Protein AF-A0A7K4CYV9-F1 (afdb_monomer_lite)

Secondary structure (DSSP, 8-state):
-HHHHHHHHHHHHHHHHHHHHHHHHHHHHHTT----SS-TT---EEEEEEES---TTTTTHHHHHHHTSTTEEEEEEEGGGGGG--PPPTTS---S-SEEEEES--TT----HHHHHHHHHHHHTT----------TTS---HHHHHHHTTT-SEEEPB-TTSSB-B----TTT--EEEEPS---HHHHHS-GGGPPPP---B-EEE-STTEEEEEEEESSSSTTPPEEEEEEEEE-SS-EEEEE-S--BTTBSHHHHTSTTHHHHHHHHHHHHTT--TTTSPPTTT-TTSSS--THHHHHHHHHHHHHHHHHHHHHHHHHHHHHHS---PPPHHHHHHHHHHHHHHHHHHHHHHHHHHHHH-PPPPPPPPPPSS--SSHHHHTTS-STHHHHHHHHHHHHHHHHHHHHHHHIIIIIIIIII--SHHHHHHHHHHHHHHHHHHHHHTTTHHHHHHHHHHHHHHH-HHHHHHHHHHHHHHHHHHHHHHHHHHHHHHHHTGGG-TTTGGGHHHHHHHHGGGSSS-TTHHHHHHHHTT-HHHHHHHHHHIIIIIIIHHHHHHHHHHHHHHHH-TTTHHHHHHHHHHHHHHHHHHHHHHHHHHHHHHHH-TT--HHHHT-----HHHHHHHHHHHHHHHHHHHHHHHHHHHHHHHHHHHSTTHHHHHHHHHHHHHHHGGGGGHHHHHHHHHHHHHHHHHTT-HHHHHHHHHHHHHHIIIIIHHHHHHHH-TTTHHHHHHHHS-GGGTTHHHHHHHHHHHHHHHHHHHHHHHHHHHTT-HHHHHHHHHHHHHHHHHHHHHHHHHHTHHHHHHHHHHHHHHHHHHHHHHHHHHT------HIIIIIHHHHHHHHHHHHHHHHHTTT-

Structure (mmCIF, N/CA/C/O backbone):
data_AF-A0A7K4CYV9-F1
#
_entry.id   AF-A0A7K4CYV9-F1
#
loop_
_atom_site.group_PDB
_atom_site.id
_atom_site.type_symbol
_atom_site.label_atom_id
_atom_site.label_alt_id
_atom_site.label_comp_id
_atom_site.label_asym_id
_atom_site.label_entity_id
_atom_site.label_seq_id
_atom_site.pdbx_PDB_ins_code
_atom_site.Cartn_x
_atom_site.Cartn_y
_atom_site.Cartn_z
_atom_site.occupancy
_atom_site.B_iso_or_equiv
_atom_site.auth_seq_id
_atom_site.auth_comp_id
_atom_site.auth_asym_id
_atom_site.auth_atom_id
_atom_site.pdbx_PDB_model_num
ATOM 1 N N . MET A 1 1 ? -9.911 -32.944 20.601 1.00 33.56 1 MET A N 1
ATOM 2 C CA . MET A 1 1 ? -9.529 -31.640 20.002 1.00 33.56 1 MET A CA 1
ATOM 3 C C . MET A 1 1 ? -8.749 -31.799 18.690 1.00 33.56 1 MET A C 1
ATOM 5 O O . MET A 1 1 ? -9.031 -31.041 17.773 1.00 33.56 1 MET A O 1
ATOM 9 N N . ALA A 1 2 ? -7.893 -32.819 18.533 1.00 26.25 2 ALA A N 1
ATOM 10 C CA . ALA A 1 2 ? -7.105 -33.059 17.312 1.00 26.25 2 ALA A CA 1
ATOM 11 C C . ALA A 1 2 ? -7.911 -33.326 16.012 1.00 26.25 2 ALA A C 1
ATOM 13 O O . ALA A 1 2 ? -7.499 -32.888 14.943 1.00 26.25 2 ALA A O 1
ATOM 14 N N . SER A 1 3 ? -9.087 -33.972 16.063 1.00 23.92 3 SER A N 1
ATOM 15 C CA . SER A 1 3 ? -9.851 -34.301 14.836 1.00 23.92 3 SER A CA 1
ATOM 16 C C . SER A 1 3 ? -10.643 -33.130 14.232 1.00 23.92 3 SER A C 1
ATOM 18 O O . SER A 1 3 ? -10.897 -33.118 13.030 1.00 23.92 3 SER A O 1
ATOM 20 N N . ARG A 1 4 ? -11.006 -32.114 15.033 1.00 35.88 4 ARG A N 1
ATOM 21 C CA . ARG A 1 4 ? -11.673 -30.889 14.542 1.00 35.88 4 ARG A CA 1
ATOM 22 C C . ARG A 1 4 ? -10.677 -29.835 14.047 1.00 35.88 4 ARG A C 1
ATOM 24 O O . ARG A 1 4 ? -11.031 -29.067 13.162 1.00 35.88 4 ARG A O 1
ATOM 31 N N . GLY A 1 5 ? -9.439 -29.855 14.552 1.00 29.69 5 GLY A N 1
ATOM 32 C CA . GLY A 1 5 ? -8.337 -29.044 14.025 1.00 29.69 5 GLY A CA 1
ATOM 33 C C . GLY A 1 5 ? -7.960 -29.427 12.592 1.00 29.69 5 GLY A C 1
ATOM 34 O O . GLY A 1 5 ? -7.770 -28.541 11.772 1.00 29.69 5 GLY A O 1
ATOM 35 N N . LYS A 1 6 ? -7.977 -30.726 12.247 1.00 30.19 6 LYS A N 1
ATOM 36 C CA . LYS A 1 6 ? -7.667 -31.207 10.885 1.00 30.19 6 LYS A CA 1
ATOM 37 C C . LYS A 1 6 ? -8.596 -30.647 9.804 1.00 30.19 6 LYS A C 1
ATOM 39 O O . LYS A 1 6 ? -8.111 -30.231 8.765 1.00 30.19 6 LYS A O 1
ATOM 44 N N . LYS A 1 7 ? -9.913 -30.577 10.039 1.00 34.31 7 LYS A N 1
ATOM 45 C CA . LYS A 1 7 ? -10.862 -30.032 9.042 1.00 34.31 7 LYS A CA 1
ATOM 46 C C . LYS A 1 7 ? -10.663 -28.536 8.796 1.00 34.31 7 LYS A C 1
ATOM 48 O O . LYS A 1 7 ? -10.806 -28.082 7.671 1.00 34.31 7 LYS A O 1
ATOM 53 N N . LEU A 1 8 ? -10.312 -27.787 9.838 1.00 34.72 8 LEU A N 1
ATOM 54 C CA . LEU A 1 8 ? -10.029 -26.359 9.732 1.00 34.72 8 LEU A CA 1
ATOM 55 C C . LEU A 1 8 ? -8.671 -26.107 9.060 1.00 34.72 8 LEU A C 1
ATOM 57 O O . LEU A 1 8 ? -8.570 -25.224 8.218 1.00 34.72 8 LEU A O 1
ATOM 61 N N . LEU A 1 9 ? -7.666 -26.933 9.370 1.00 32.44 9 LEU A N 1
ATOM 62 C CA . LEU A 1 9 ? -6.365 -26.918 8.701 1.00 32.44 9 LEU A CA 1
ATOM 63 C C . LEU A 1 9 ? -6.499 -27.248 7.209 1.00 32.44 9 LEU A C 1
ATOM 65 O O . LEU A 1 9 ? -5.802 -26.649 6.411 1.00 32.44 9 LEU A O 1
ATOM 69 N N . ILE A 1 10 ? -7.421 -28.143 6.833 1.00 37.75 10 ILE A N 1
ATOM 70 C CA . ILE A 1 10 ? -7.741 -28.449 5.430 1.00 37.75 10 ILE A CA 1
ATOM 71 C C . ILE A 1 10 ? -8.400 -27.252 4.742 1.00 37.75 10 ILE A C 1
ATOM 73 O O . ILE A 1 10 ? -8.047 -26.959 3.615 1.00 37.75 10 ILE A O 1
ATOM 77 N N . VAL A 1 11 ? -9.303 -26.517 5.400 1.00 38.41 11 VAL A N 1
ATOM 78 C CA . VAL A 1 11 ? -9.903 -25.304 4.807 1.00 38.41 11 VAL A CA 1
ATOM 79 C C . VAL A 1 11 ? -8.859 -24.198 4.641 1.00 38.41 11 VAL A C 1
ATOM 81 O O . VAL A 1 11 ? -8.790 -23.592 3.580 1.00 38.41 11 VAL A O 1
ATOM 84 N N . VAL A 1 12 ? -8.004 -23.975 5.643 1.00 38.03 12 VAL A N 1
ATOM 85 C CA . VAL A 1 12 ? -6.888 -23.019 5.549 1.00 38.03 12 VAL A CA 1
ATOM 86 C C . VAL A 1 12 ? -5.889 -23.461 4.481 1.00 38.03 12 VAL A C 1
ATOM 88 O O . VAL A 1 12 ? -5.498 -22.646 3.660 1.00 38.03 12 VAL A O 1
ATOM 91 N N . ALA A 1 13 ? -5.548 -24.749 4.416 1.00 37.62 13 ALA A N 1
ATOM 92 C CA . ALA A 1 13 ? -4.695 -25.306 3.372 1.00 37.62 13 ALA A CA 1
ATOM 93 C C . ALA A 1 13 ? -5.349 -25.239 1.987 1.00 37.62 13 ALA A C 1
ATOM 95 O O . ALA A 1 13 ? -4.635 -25.017 1.028 1.00 37.62 13 ALA A O 1
ATOM 96 N N . CYS A 1 14 ? -6.672 -25.364 1.858 1.00 38.72 14 CYS A N 1
ATOM 97 C CA . CYS A 1 14 ? -7.392 -25.184 0.595 1.00 38.72 14 CYS A CA 1
ATOM 98 C C . CYS A 1 14 ? -7.468 -23.711 0.181 1.00 38.72 14 CYS A C 1
ATOM 100 O O . CYS A 1 14 ? -7.362 -23.431 -1.003 1.00 38.72 14 CYS A O 1
ATOM 102 N N . CYS A 1 15 ? -7.614 -22.771 1.118 1.00 39.50 15 CYS A N 1
ATOM 103 C CA . CYS A 1 15 ? -7.569 -21.336 0.822 1.00 39.50 15 CYS A CA 1
ATOM 104 C C . CYS A 1 15 ? -6.149 -20.876 0.469 1.00 39.50 15 CYS A C 1
ATOM 106 O O . CYS A 1 15 ? -5.978 -20.102 -0.465 1.00 39.50 15 CYS A O 1
ATOM 108 N N . ILE A 1 16 ? -5.137 -21.385 1.179 1.00 41.75 16 ILE A N 1
ATOM 109 C CA . ILE A 1 16 ? -3.719 -21.175 0.871 1.00 41.75 16 ILE A CA 1
ATOM 110 C C . ILE A 1 16 ? -3.382 -21.844 -0.465 1.00 41.75 16 ILE A C 1
ATOM 112 O O . ILE A 1 16 ? -2.777 -21.208 -1.313 1.00 41.75 16 ILE A O 1
ATOM 116 N N . ALA A 1 17 ? -3.836 -23.075 -0.711 1.00 40.47 17 ALA A N 1
ATOM 117 C CA . ALA A 1 17 ? -3.657 -23.752 -1.991 1.00 40.47 17 ALA A CA 1
ATOM 118 C C . ALA A 1 17 ? -4.385 -23.017 -3.114 1.00 40.47 17 ALA A C 1
ATOM 120 O O . ALA A 1 17 ? -3.806 -22.882 -4.174 1.00 40.47 17 ALA A O 1
ATOM 121 N N . ALA A 1 18 ? -5.588 -22.478 -2.903 1.00 43.78 18 ALA A N 1
ATOM 122 C CA . ALA A 1 18 ? -6.254 -21.637 -3.892 1.00 43.78 18 ALA A CA 1
ATOM 123 C C . ALA A 1 18 ? -5.431 -20.367 -4.157 1.00 43.78 18 ALA A C 1
ATOM 125 O O . ALA A 1 18 ? -5.077 -20.115 -5.298 1.00 43.78 18 ALA A O 1
ATOM 126 N N . ALA A 1 19 ? -5.022 -19.624 -3.124 1.00 43.97 19 ALA A N 1
ATOM 127 C CA . ALA A 1 19 ? -4.199 -18.420 -3.277 1.00 43.97 19 ALA A CA 1
ATOM 128 C C . ALA A 1 19 ? -2.825 -18.687 -3.931 1.00 43.97 19 ALA A C 1
ATOM 130 O O . ALA A 1 19 ? -2.342 -17.846 -4.682 1.00 43.97 19 ALA A O 1
ATOM 131 N N . ILE A 1 20 ? -2.216 -19.854 -3.684 1.00 45.12 20 ILE A N 1
ATOM 132 C CA . ILE A 1 20 ? -0.943 -20.296 -4.282 1.00 45.12 20 ILE A CA 1
ATOM 133 C C . ILE A 1 20 ? -1.142 -20.832 -5.710 1.00 45.12 20 ILE A C 1
ATOM 135 O O . ILE A 1 20 ? -0.335 -20.545 -6.588 1.00 45.12 20 ILE A O 1
ATOM 139 N N . LEU A 1 21 ? -2.202 -21.603 -5.971 1.00 42.09 21 LEU A N 1
ATOM 140 C CA . LEU A 1 21 ? -2.471 -22.206 -7.281 1.00 42.09 21 LEU A CA 1
ATOM 141 C C . LEU A 1 21 ? -2.946 -21.160 -8.296 1.00 42.09 21 LEU A C 1
ATOM 143 O O . LEU A 1 21 ? -2.661 -21.326 -9.479 1.00 42.09 21 LEU A O 1
ATOM 147 N N . ILE A 1 22 ? -3.614 -20.083 -7.861 1.00 49.16 22 ILE A N 1
ATOM 148 C CA . ILE A 1 22 ? -4.211 -19.060 -8.738 1.00 49.16 22 ILE A CA 1
ATOM 149 C C . ILE A 1 22 ? -3.203 -18.421 -9.706 1.00 49.16 22 ILE A C 1
ATOM 151 O O . ILE A 1 22 ? -3.473 -18.463 -10.906 1.00 49.16 22 ILE A O 1
ATOM 155 N N . PRO A 1 23 ? -2.049 -17.877 -9.274 1.00 41.47 23 PRO A N 1
ATOM 156 C CA . PRO A 1 23 ? -1.100 -17.255 -10.201 1.00 41.47 23 PRO A CA 1
ATOM 157 C C . PRO A 1 23 ? -0.239 -18.299 -10.927 1.00 41.47 23 PRO A C 1
ATOM 159 O O . PRO A 1 23 ? 0.091 -18.137 -12.097 1.00 41.47 23 PRO A O 1
ATOM 162 N N . VAL A 1 24 ? 0.109 -19.395 -10.242 1.00 41.69 24 VAL A N 1
ATOM 163 C CA . VAL A 1 24 ? 1.114 -20.362 -10.717 1.00 41.69 24 VAL A CA 1
ATOM 164 C C . VAL A 1 24 ? 0.553 -21.306 -11.783 1.00 41.69 24 VAL A C 1
ATOM 166 O O . VAL A 1 24 ? 1.222 -21.572 -12.777 1.00 41.69 24 VAL A O 1
ATOM 169 N N . THR A 1 25 ? -0.685 -21.789 -11.621 1.00 43.66 25 THR A N 1
ATOM 170 C CA . THR A 1 25 ? -1.303 -22.699 -12.608 1.00 43.66 25 THR A CA 1
ATOM 171 C C . THR A 1 25 ? -1.891 -21.974 -13.812 1.00 43.66 25 THR A C 1
ATOM 173 O O . THR A 1 25 ? -1.971 -22.554 -14.889 1.00 43.66 25 THR A O 1
ATOM 176 N N . THR A 1 26 ? -2.283 -20.705 -13.670 1.00 44.09 26 THR A N 1
ATOM 177 C CA . THR A 1 26 ? -2.813 -19.931 -14.801 1.00 44.09 26 THR A CA 1
ATOM 178 C C . THR A 1 26 ? -1.706 -19.470 -15.746 1.00 44.09 26 THR A C 1
ATOM 180 O O . THR A 1 26 ? -1.894 -19.566 -16.956 1.00 44.09 26 THR A O 1
ATOM 183 N N . CYS A 1 27 ? -0.532 -19.093 -15.222 1.00 38.34 27 CYS A N 1
ATOM 184 C CA . CYS A 1 27 ? 0.648 -18.813 -16.046 1.00 38.34 27 CYS A CA 1
ATOM 185 C C . CYS A 1 27 ? 1.164 -20.057 -16.789 1.00 38.34 27 CYS A C 1
ATOM 187 O O . CYS A 1 27 ? 1.466 -19.960 -17.973 1.00 38.34 27 CYS A O 1
ATOM 189 N N . SER A 1 28 ? 1.203 -21.239 -16.155 1.00 36.91 28 SER A N 1
ATOM 190 C CA . SER A 1 28 ? 1.659 -22.461 -16.847 1.00 36.91 28 SER A CA 1
ATOM 191 C C . SER A 1 28 ? 0.676 -22.971 -17.911 1.00 36.91 28 SER A C 1
ATOM 193 O O . SER A 1 28 ? 1.070 -23.655 -18.852 1.00 36.91 28 SER A O 1
ATOM 195 N N . LEU A 1 29 ? -0.613 -22.628 -17.802 1.00 35.91 29 LEU A N 1
ATOM 196 C CA . LEU A 1 29 ? -1.610 -22.927 -18.836 1.00 35.91 29 LEU A CA 1
ATOM 197 C C . LEU A 1 29 ? -1.519 -21.979 -20.043 1.00 35.91 29 LEU A C 1
ATOM 199 O O . LEU A 1 29 ? -1.973 -22.346 -21.127 1.00 35.91 29 LEU A O 1
ATOM 203 N N . GLN A 1 30 ? -0.934 -20.791 -19.876 1.00 45.28 30 GLN A N 1
ATOM 204 C CA . GLN A 1 30 ? -0.776 -19.792 -20.937 1.00 45.28 30 GLN A CA 1
ATOM 205 C C . GLN A 1 30 ? 0.275 -20.226 -21.975 1.00 45.28 30 GLN A C 1
ATOM 207 O O . GLN A 1 30 ? 0.077 -19.987 -23.162 1.00 45.28 30 GLN A O 1
ATOM 212 N N . GLU A 1 31 ? 1.287 -21.006 -21.568 1.00 44.12 31 GLU A N 1
ATOM 213 C CA . GLU A 1 31 ? 2.275 -21.630 -22.471 1.00 44.12 31 GLU A CA 1
ATOM 214 C C . GLU A 1 31 ? 1.664 -22.624 -23.480 1.00 44.12 31 GLU A C 1
ATOM 216 O O . GLU A 1 31 ? 2.303 -22.969 -24.469 1.00 44.12 31 GLU A O 1
ATOM 221 N N . ARG A 1 32 ? 0.427 -23.106 -23.271 1.00 39.25 32 ARG A N 1
ATOM 222 C CA . ARG A 1 32 ? -0.207 -24.115 -24.149 1.00 39.25 32 ARG A CA 1
ATOM 223 C C . ARG A 1 32 ? -1.251 -23.555 -25.120 1.00 39.25 32 ARG A C 1
ATOM 225 O O . ARG A 1 32 ? -1.858 -24.320 -25.871 1.00 39.25 32 ARG A O 1
ATOM 232 N N . GLY A 1 33 ? -1.486 -22.243 -25.121 1.00 41.25 33 GLY A N 1
ATOM 233 C CA . GLY A 1 33 ? -2.460 -21.591 -25.997 1.00 41.25 33 GLY A CA 1
ATOM 234 C C . GLY A 1 33 ? -1.866 -21.197 -27.347 1.00 41.25 33 GLY A C 1
ATOM 235 O O . GLY A 1 33 ? -1.451 -20.060 -27.521 1.00 41.25 33 GLY A O 1
ATOM 236 N N . ASN A 1 34 ? -1.878 -22.113 -28.317 1.00 39.03 34 ASN A N 1
ATOM 237 C CA . ASN A 1 34 ? -1.371 -21.912 -29.679 1.00 39.0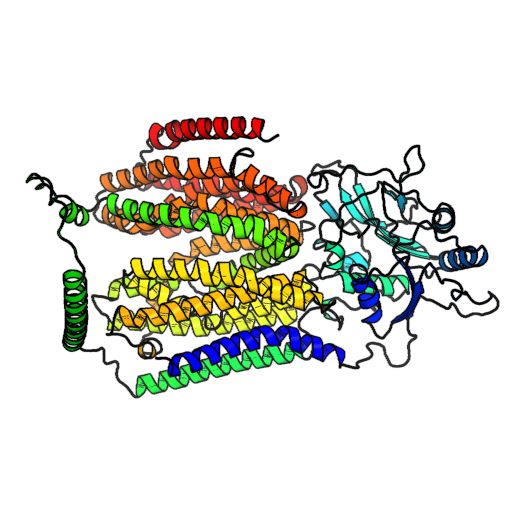3 34 ASN A CA 1
ATOM 238 C C . ASN A 1 34 ? -2.292 -20.991 -30.519 1.00 39.03 34 ASN A C 1
ATOM 240 O O . ASN A 1 34 ? -2.945 -21.435 -31.463 1.00 39.03 34 ASN A O 1
ATOM 244 N N . LYS A 1 35 ? -2.428 -19.716 -30.139 1.00 41.16 35 LYS A N 1
ATOM 245 C CA . LYS A 1 35 ? -3.060 -18.690 -30.981 1.00 41.16 35 LYS A CA 1
ATOM 246 C C . LYS A 1 35 ? -1.963 -17.833 -31.593 1.00 41.16 35 LYS A C 1
ATOM 248 O O . LYS A 1 35 ? -1.472 -16.913 -30.950 1.00 41.16 35 LYS A O 1
ATOM 253 N N . SER A 1 36 ? -1.600 -18.135 -32.838 1.00 39.97 36 SER A N 1
ATOM 254 C CA . SER A 1 36 ? -0.831 -17.216 -33.673 1.00 39.97 36 SER A CA 1
ATOM 255 C C . SER A 1 36 ? -1.602 -15.897 -33.770 1.00 39.97 36 SER A C 1
ATOM 257 O O . SER A 1 36 ? -2.746 -15.866 -34.220 1.00 39.97 36 SER A O 1
ATOM 259 N N . VAL A 1 37 ? -0.993 -14.820 -33.284 1.00 46.19 37 VAL A N 1
ATOM 260 C CA . VAL A 1 37 ? -1.599 -13.479 -33.209 1.00 46.19 37 VAL A CA 1
ATOM 261 C C . VAL A 1 37 ? -1.549 -12.757 -34.562 1.00 46.19 37 VAL A C 1
ATOM 263 O O . VAL A 1 37 ? -2.168 -11.713 -34.743 1.00 46.19 37 VAL A O 1
ATOM 266 N N . PHE A 1 38 ? -0.870 -13.349 -35.542 1.00 45.72 38 PHE A N 1
ATOM 267 C CA . PHE A 1 38 ? -0.841 -12.863 -36.910 1.00 45.72 38 PHE A CA 1
ATOM 268 C C . PHE A 1 38 ? -1.974 -13.485 -37.739 1.00 45.72 38 PHE A C 1
ATOM 270 O O . PHE A 1 38 ? -2.258 -14.680 -37.589 1.00 45.72 38 PHE A O 1
ATOM 277 N N . PRO A 1 39 ? -2.615 -12.708 -38.636 1.00 39.97 39 PRO A N 1
ATOM 278 C CA . PRO A 1 39 ? -3.387 -13.279 -39.730 1.00 39.97 39 PRO A CA 1
ATOM 279 C C . PRO A 1 39 ? -2.483 -14.260 -40.477 1.00 39.97 39 PRO A C 1
ATOM 281 O O . PRO A 1 39 ? -1.292 -14.005 -40.637 1.00 39.97 39 PRO A O 1
ATOM 284 N N . SER A 1 40 ? -3.050 -15.380 -40.902 1.00 38.16 40 SER A N 1
ATOM 285 C CA . SER A 1 40 ? -2.391 -16.603 -41.369 1.00 38.16 40 SER A CA 1
ATOM 286 C C . SER A 1 40 ? -1.473 -16.494 -42.604 1.00 38.16 40 SER A C 1
ATOM 288 O O . SER A 1 40 ? -1.238 -17.512 -43.243 1.00 38.16 40 SER A O 1
ATOM 290 N N . GLU A 1 41 ? -0.937 -15.318 -42.954 1.00 40.22 41 GLU A N 1
ATOM 291 C CA . GLU A 1 41 ? -0.098 -15.110 -44.147 1.00 40.22 41 GLU A CA 1
ATOM 292 C C . GLU A 1 41 ? 1.067 -14.091 -44.011 1.00 40.22 41 GLU A C 1
ATOM 294 O O . GLU A 1 41 ? 1.742 -13.836 -45.004 1.00 40.22 41 GLU A O 1
ATOM 299 N N . SER A 1 42 ? 1.388 -13.515 -42.841 1.00 43.88 42 SER A N 1
ATOM 300 C CA . SER A 1 42 ? 2.440 -12.471 -42.747 1.00 43.88 42 SER A CA 1
ATOM 301 C C . SER A 1 42 ? 3.744 -12.922 -42.067 1.00 43.88 42 SER A C 1
ATOM 303 O O . SER A 1 42 ? 3.735 -13.288 -40.895 1.00 43.88 42 SER A O 1
ATOM 305 N N . SER A 1 43 ? 4.844 -12.840 -42.825 1.00 58.00 43 SER A N 1
ATOM 306 C CA . SER A 1 43 ? 6.274 -12.802 -42.450 1.00 58.00 43 SER A CA 1
ATOM 307 C C . SER A 1 43 ? 6.613 -12.808 -40.949 1.00 58.00 43 SER A C 1
ATOM 309 O O . SER A 1 43 ? 6.374 -11.821 -40.252 1.00 58.00 43 SER A O 1
ATOM 311 N N . SER A 1 44 ? 7.259 -13.878 -40.478 1.00 73.31 44 SER A N 1
ATOM 312 C CA . SER A 1 44 ? 7.985 -13.892 -39.202 1.00 73.31 44 SER A CA 1
ATOM 313 C C . SER A 1 44 ? 9.049 -12.791 -39.179 1.00 73.31 44 SER A C 1
ATOM 315 O O . SER A 1 44 ? 9.785 -12.656 -40.157 1.00 73.31 44 SER A O 1
ATOM 317 N N . ILE A 1 45 ? 9.158 -12.047 -38.075 1.00 82.00 45 ILE A N 1
ATOM 318 C CA . ILE A 1 45 ? 10.210 -11.038 -37.888 1.00 82.00 45 ILE A CA 1
ATOM 319 C C . ILE A 1 45 ? 11.493 -11.777 -37.514 1.00 82.00 45 ILE A C 1
ATOM 321 O O . ILE A 1 45 ? 11.562 -12.408 -36.461 1.00 82.00 45 ILE A O 1
ATOM 325 N N . ASN A 1 46 ? 12.505 -11.723 -38.370 1.00 83.88 46 ASN A N 1
ATOM 326 C CA . ASN A 1 46 ? 13.787 -12.377 -38.142 1.00 83.88 46 ASN A CA 1
ATOM 327 C C . ASN A 1 46 ? 14.668 -11.496 -37.253 1.00 83.88 46 ASN A C 1
ATOM 329 O O . ASN A 1 46 ? 14.953 -10.345 -37.584 1.00 83.88 46 ASN A O 1
ATOM 333 N N . ILE A 1 47 ? 15.122 -12.036 -36.127 1.00 81.56 47 ILE A N 1
ATOM 334 C CA . ILE A 1 47 ? 15.883 -11.298 -35.121 1.00 81.56 47 ILE A CA 1
ATOM 335 C C . ILE A 1 47 ? 17.247 -11.949 -34.939 1.00 81.56 47 ILE A C 1
ATOM 337 O O . ILE A 1 47 ? 17.333 -13.140 -34.658 1.00 81.56 47 ILE A O 1
ATOM 341 N N . ALA A 1 48 ? 18.317 -11.169 -35.042 1.00 79.69 48 ALA A N 1
ATOM 342 C CA . ALA A 1 48 ? 19.650 -11.591 -34.631 1.00 79.69 48 ALA A CA 1
ATOM 343 C C . ALA A 1 48 ? 19.964 -11.027 -33.243 1.00 79.69 48 ALA A C 1
ATOM 345 O O . ALA A 1 48 ? 19.844 -9.824 -33.027 1.00 79.69 48 ALA A O 1
ATOM 346 N N . VAL A 1 49 ? 20.406 -11.864 -32.307 1.00 78.12 49 VAL A N 1
ATOM 347 C CA . VAL A 1 49 ? 20.884 -11.434 -30.986 1.00 78.12 49 VAL A CA 1
ATOM 348 C C . VAL A 1 49 ? 22.363 -11.772 -30.876 1.00 78.12 49 VAL A C 1
ATOM 350 O O . VAL A 1 49 ? 22.728 -12.942 -30.882 1.00 78.12 49 VAL A O 1
ATOM 353 N N . ILE A 1 50 ? 23.218 -10.758 -30.773 1.00 75.06 50 ILE A N 1
ATOM 354 C CA . ILE A 1 50 ? 24.670 -10.914 -30.646 1.00 75.06 50 ILE A CA 1
ATOM 355 C C . ILE A 1 50 ? 25.072 -10.567 -29.207 1.00 75.06 50 ILE A C 1
ATOM 357 O O . ILE A 1 50 ? 24.784 -9.452 -28.770 1.00 75.06 50 ILE A O 1
ATOM 361 N N . ALA A 1 51 ? 25.728 -11.488 -28.481 1.00 70.50 51 ALA A N 1
ATOM 362 C CA . ALA A 1 51 ? 26.115 -11.269 -27.077 1.00 70.50 51 ALA A CA 1
ATOM 363 C C . ALA A 1 51 ? 27.455 -11.903 -26.632 1.00 70.50 51 ALA A C 1
ATOM 365 O O . ALA A 1 51 ? 27.839 -12.953 -27.149 1.00 70.50 51 ALA A O 1
ATOM 366 N N . SER A 1 52 ? 28.164 -11.287 -25.661 1.00 56.22 52 SER A N 1
ATOM 367 C CA . SER A 1 52 ? 29.494 -11.727 -25.161 1.00 56.22 52 SER A CA 1
ATOM 368 C C . SER A 1 52 ? 29.502 -13.015 -24.376 1.00 56.22 52 SER A C 1
ATOM 370 O O . SER A 1 52 ? 30.444 -13.797 -24.418 1.00 56.22 52 SER A O 1
ATOM 372 N N . HIS A 1 53 ? 28.499 -13.134 -23.525 1.00 54.31 53 HIS A N 1
ATOM 373 C CA . HIS A 1 53 ? 28.377 -14.137 -22.496 1.00 54.31 53 HIS A CA 1
ATOM 374 C C . HIS A 1 53 ? 26.932 -14.048 -22.064 1.00 54.31 53 HIS A C 1
ATOM 376 O O . HIS A 1 53 ? 26.543 -13.096 -21.394 1.00 54.31 53 HIS A O 1
ATOM 382 N N . VAL A 1 54 ? 26.126 -15.037 -22.432 1.00 47.84 54 VAL A N 1
ATOM 383 C CA . VAL A 1 54 ? 24.832 -15.235 -21.787 1.00 47.84 54 VAL A CA 1
ATOM 384 C C . VAL A 1 54 ? 25.141 -15.753 -20.382 1.00 47.84 54 VAL A C 1
ATOM 386 O O . VAL A 1 54 ? 25.064 -16.952 -20.126 1.00 47.84 54 VAL A O 1
ATOM 389 N N . ASP A 1 55 ? 25.585 -14.885 -19.462 1.00 43.78 55 ASP A N 1
ATOM 390 C CA . ASP A 1 55 ? 25.667 -15.290 -18.063 1.00 43.78 55 ASP A CA 1
ATOM 391 C C . ASP A 1 55 ? 24.236 -15.611 -17.623 1.00 43.78 55 ASP A C 1
ATOM 393 O O . ASP A 1 55 ? 23.363 -14.740 -17.497 1.00 43.78 55 ASP A O 1
ATOM 397 N N . SER A 1 56 ? 24.018 -16.916 -17.468 1.00 41.19 56 SER A N 1
ATOM 398 C CA . SER A 1 56 ? 22.770 -17.654 -17.259 1.00 41.19 56 SER A CA 1
ATOM 399 C C . SER A 1 56 ? 21.920 -17.203 -16.066 1.00 41.19 56 SER A C 1
ATOM 401 O O . SER A 1 56 ? 20.987 -17.893 -15.684 1.00 41.19 56 SER A O 1
ATOM 403 N N . ARG A 1 57 ? 22.224 -16.075 -15.421 1.00 43.09 57 ARG A N 1
ATOM 404 C CA . ARG A 1 57 ? 21.490 -15.572 -14.252 1.00 43.09 57 ARG A CA 1
ATOM 405 C C . ARG A 1 57 ? 21.002 -14.131 -14.378 1.00 43.09 57 ARG A C 1
ATOM 407 O O . ARG A 1 57 ? 20.108 -13.755 -13.626 1.00 43.09 57 ARG A O 1
ATOM 414 N N . TYR A 1 58 ? 21.530 -13.340 -15.315 1.00 47.66 58 TYR A N 1
ATOM 415 C CA . TYR A 1 58 ? 21.203 -11.907 -15.413 1.00 47.66 58 TYR A CA 1
ATOM 416 C C . TYR A 1 58 ? 20.671 -11.504 -16.787 1.00 47.66 58 TYR A C 1
ATOM 418 O O . TYR A 1 58 ? 19.716 -10.733 -16.863 1.00 47.66 58 TYR A O 1
ATOM 426 N N . LEU A 1 59 ? 21.221 -12.088 -17.855 1.00 49.66 59 LEU A N 1
ATOM 427 C CA . LEU A 1 59 ? 20.765 -11.852 -19.223 1.00 49.66 59 LEU A CA 1
ATOM 428 C C . LEU A 1 59 ? 19.548 -12.699 -19.605 1.00 49.66 59 LEU A C 1
ATOM 430 O O . LEU A 1 59 ? 18.858 -12.315 -20.535 1.00 49.66 59 LEU A O 1
ATOM 434 N N . LEU A 1 60 ? 19.223 -13.777 -18.871 1.00 50.62 60 LEU A N 1
ATOM 435 C CA . LEU A 1 60 ? 18.151 -14.733 -19.213 1.00 50.62 60 LEU A CA 1
ATOM 436 C C . LEU A 1 60 ? 16.788 -14.105 -19.538 1.00 50.62 60 LEU A C 1
ATOM 438 O O . LEU A 1 60 ? 16.027 -14.697 -20.293 1.00 50.62 60 LEU A O 1
ATOM 442 N N . LYS A 1 61 ? 16.452 -12.924 -19.010 1.00 59.66 61 LYS A N 1
ATOM 443 C CA . LYS A 1 61 ? 15.159 -12.308 -19.332 1.00 59.66 61 LYS A CA 1
ATOM 444 C C . LYS A 1 61 ? 15.101 -11.692 -20.725 1.00 59.66 61 LYS A C 1
ATOM 446 O O . LYS A 1 61 ? 13.998 -11.576 -21.238 1.00 59.66 61 LYS A O 1
ATOM 451 N N . TRP A 1 62 ? 16.225 -11.306 -21.335 1.00 65.44 62 TRP A N 1
ATOM 452 C CA . TRP A 1 62 ? 16.208 -10.730 -22.686 1.00 65.44 62 TRP A CA 1
ATOM 453 C C . TRP A 1 62 ? 15.971 -11.790 -23.764 1.00 65.44 62 TRP A C 1
ATOM 455 O O . TRP A 1 62 ? 15.019 -11.613 -24.519 1.00 65.44 62 TRP A O 1
ATOM 465 N N . PRO A 1 63 ? 16.731 -12.909 -23.811 1.00 61.03 63 PRO A N 1
ATOM 466 C CA . PRO A 1 63 ? 16.422 -14.030 -24.688 1.00 61.03 63 PRO A CA 1
ATOM 467 C C . PRO A 1 63 ? 14.983 -14.495 -24.501 1.00 61.03 63 PRO A C 1
ATOM 469 O O . PRO A 1 63 ? 14.224 -14.535 -25.457 1.00 61.03 63 PRO A O 1
ATOM 472 N N . VAL A 1 64 ? 14.542 -14.670 -23.247 1.00 65.50 64 VAL A N 1
ATOM 473 C CA . VAL A 1 64 ? 13.152 -15.052 -22.982 1.00 65.50 64 VAL A CA 1
ATOM 474 C C . VAL A 1 64 ? 12.161 -13.992 -23.475 1.00 65.50 64 VAL A C 1
ATOM 476 O O . VAL A 1 64 ? 11.139 -14.355 -24.035 1.00 65.50 64 VAL A O 1
ATOM 479 N N . ALA A 1 65 ? 12.430 -12.693 -23.318 1.00 69.06 65 ALA A N 1
ATOM 480 C CA . ALA A 1 65 ? 11.526 -11.641 -23.790 1.00 69.06 65 ALA A CA 1
ATOM 481 C C . ALA A 1 65 ? 11.292 -11.670 -25.302 1.00 69.06 65 ALA A C 1
ATOM 483 O O . ALA A 1 65 ? 10.173 -11.403 -25.738 1.00 69.06 65 ALA A O 1
ATOM 484 N N . VAL A 1 66 ? 12.326 -11.995 -26.075 1.00 72.56 66 VAL A N 1
ATOM 485 C CA . VAL A 1 66 ? 12.229 -12.105 -27.532 1.00 72.56 66 VAL A CA 1
ATOM 486 C C . VAL A 1 66 ? 11.688 -13.484 -27.943 1.00 72.56 66 VAL A C 1
ATOM 488 O O . VAL A 1 66 ? 10.876 -13.568 -28.852 1.00 72.56 66 VAL A O 1
ATOM 491 N N . ASP A 1 67 ? 12.039 -14.555 -27.232 1.00 74.88 67 ASP A N 1
ATOM 492 C CA . ASP A 1 67 ? 11.548 -15.914 -27.513 1.00 74.88 67 ASP A CA 1
ATOM 493 C C . ASP A 1 67 ? 10.075 -16.124 -27.112 1.00 74.88 67 ASP A C 1
ATOM 495 O O . ASP A 1 67 ? 9.452 -17.110 -27.505 1.00 74.88 67 ASP A O 1
ATOM 499 N N . LEU A 1 68 ? 9.508 -15.225 -26.299 1.00 72.81 68 LEU A N 1
ATOM 500 C CA . LEU A 1 68 ? 8.127 -15.326 -25.826 1.00 72.81 68 LEU A CA 1
ATOM 501 C C . LEU A 1 68 ? 7.103 -15.144 -26.947 1.00 72.81 68 LEU A C 1
ATOM 503 O O . LEU A 1 68 ? 6.064 -15.799 -26.909 1.00 72.81 68 LEU A O 1
ATOM 507 N N . ASP A 1 69 ? 7.364 -14.266 -27.919 1.00 75.94 69 ASP A N 1
ATOM 508 C CA . ASP A 1 69 ? 6.428 -14.020 -29.014 1.00 75.94 69 ASP A CA 1
ATOM 509 C C . ASP A 1 69 ? 6.737 -14.954 -30.198 1.00 75.94 69 ASP A C 1
ATOM 511 O O . ASP A 1 69 ? 7.774 -14.804 -30.843 1.00 75.94 69 ASP A O 1
ATOM 515 N N . PRO A 1 70 ? 5.844 -15.899 -30.547 1.00 77.62 70 PRO A N 1
ATOM 516 C CA . PRO A 1 70 ? 6.096 -16.877 -31.607 1.00 77.62 70 PRO A CA 1
ATOM 517 C C . PRO A 1 70 ? 6.196 -16.254 -33.007 1.00 77.62 70 PRO A C 1
ATOM 519 O O . PRO A 1 70 ? 6.516 -16.950 -33.967 1.00 77.62 70 PRO A O 1
ATOM 522 N N . SER A 1 71 ? 5.885 -14.963 -33.154 1.00 77.62 71 SER A N 1
ATOM 523 C CA . SER A 1 71 ? 6.104 -14.229 -34.401 1.00 77.62 71 SER A CA 1
ATOM 524 C C . SER A 1 71 ? 7.555 -13.827 -34.646 1.00 77.62 71 SER A C 1
ATOM 526 O O . SER A 1 71 ? 7.897 -13.418 -35.761 1.00 77.62 71 SER A O 1
ATOM 528 N N . PHE A 1 72 ? 8.403 -13.944 -33.627 1.00 84.94 72 PHE A N 1
ATOM 529 C CA . PHE A 1 72 ? 9.817 -13.627 -33.698 1.00 84.94 72 PHE A CA 1
ATOM 530 C C . PHE A 1 72 ? 10.618 -14.895 -34.005 1.00 84.94 72 PHE A C 1
ATOM 532 O O . PHE A 1 72 ? 10.541 -15.895 -33.295 1.00 84.94 72 PHE A O 1
ATOM 539 N N . ASN A 1 73 ? 11.407 -14.857 -35.076 1.00 84.75 73 ASN A N 1
ATOM 540 C CA . ASN A 1 73 ? 12.350 -15.911 -35.429 1.00 84.75 73 ASN A CA 1
ATOM 541 C C . ASN A 1 73 ? 13.752 -15.496 -34.970 1.00 84.75 73 ASN A C 1
ATOM 543 O O . ASN A 1 73 ? 14.436 -14.730 -35.651 1.00 84.75 73 ASN A O 1
ATOM 547 N N . VAL A 1 74 ? 14.153 -15.950 -33.782 1.00 82.06 74 VAL A N 1
ATOM 548 C CA . VAL A 1 74 ? 15.360 -15.471 -33.098 1.00 82.06 74 VAL A CA 1
ATOM 549 C C . VAL A 1 74 ? 16.560 -16.368 -33.387 1.00 82.06 74 VAL A C 1
ATOM 551 O O . VAL A 1 74 ? 16.517 -17.580 -33.197 1.00 82.06 74 VAL A O 1
ATOM 554 N N . THR A 1 75 ? 17.665 -15.762 -33.813 1.00 81.38 75 THR A N 1
ATOM 555 C CA . THR A 1 75 ? 18.962 -16.417 -33.999 1.00 81.38 75 THR A CA 1
ATOM 556 C C . THR A 1 75 ? 19.989 -15.799 -33.056 1.00 81.38 75 THR A C 1
ATOM 558 O O . THR A 1 75 ? 20.262 -14.599 -33.122 1.00 81.38 75 THR A O 1
ATOM 561 N N . TYR A 1 76 ? 20.576 -16.620 -32.186 1.00 78.69 76 TYR A N 1
ATOM 562 C CA . TYR A 1 76 ? 21.598 -16.193 -31.231 1.00 78.69 76 TYR A CA 1
ATOM 563 C C . TYR A 1 76 ? 23.007 -16.394 -31.795 1.00 78.69 76 TYR A C 1
ATOM 565 O O . TYR A 1 76 ? 23.341 -17.466 -32.299 1.00 78.69 76 TYR A O 1
ATOM 573 N N . PHE A 1 77 ? 23.848 -15.373 -31.658 1.00 72.94 77 PHE A N 1
ATOM 574 C CA . PHE A 1 77 ? 25.259 -15.382 -32.023 1.00 72.94 77 PHE A CA 1
ATOM 575 C C . PHE A 1 77 ? 26.100 -15.080 -30.778 1.00 72.94 77 PHE A C 1
ATOM 577 O O . PHE A 1 77 ? 26.073 -13.970 -30.245 1.00 72.94 77 PHE A O 1
ATOM 584 N N . GLU A 1 78 ? 26.874 -16.059 -30.312 1.00 65.62 78 GLU A N 1
ATOM 585 C CA . GLU A 1 78 ? 27.881 -15.816 -29.276 1.00 65.62 78 GLU A CA 1
ATOM 586 C C . GLU A 1 78 ? 29.084 -15.082 -29.881 1.00 65.62 78 GLU A C 1
ATOM 588 O O . GLU A 1 78 ? 29.565 -15.443 -30.960 1.00 65.62 78 GLU A O 1
ATOM 593 N N . SER A 1 79 ? 29.603 -14.066 -29.185 1.00 56.72 79 SER A N 1
ATOM 594 C CA . SER A 1 79 ? 30.708 -13.231 -29.684 1.00 56.72 79 SER A CA 1
ATOM 595 C C . SER A 1 79 ? 31.974 -14.036 -30.015 1.00 56.72 79 SER A C 1
ATOM 597 O O . SER A 1 79 ? 32.724 -13.663 -30.913 1.00 56.72 79 SER A O 1
ATOM 599 N N . ALA A 1 80 ? 32.192 -15.172 -29.343 1.00 53.25 80 ALA A N 1
ATOM 600 C CA . ALA A 1 80 ? 33.310 -16.081 -29.595 1.00 53.25 80 ALA A CA 1
ATOM 601 C C . ALA A 1 80 ? 33.154 -16.930 -30.878 1.00 53.25 80 ALA A C 1
ATOM 603 O O . ALA A 1 80 ? 34.129 -17.523 -31.331 1.00 53.25 80 ALA A O 1
ATOM 604 N N . ASN A 1 81 ? 31.954 -16.990 -31.473 1.00 52.59 81 ASN A N 1
ATOM 605 C CA . ASN A 1 81 ? 31.603 -17.913 -32.559 1.00 52.59 81 ASN A CA 1
ATOM 606 C C . ASN A 1 81 ? 30.792 -17.236 -33.686 1.00 52.59 81 ASN A C 1
ATOM 608 O O . ASN A 1 81 ? 29.943 -17.849 -34.331 1.00 52.59 81 ASN A O 1
ATOM 612 N N . MET A 1 82 ? 31.077 -15.963 -33.986 1.00 53.88 82 MET A N 1
ATOM 613 C CA . MET A 1 82 ? 30.427 -15.215 -35.080 1.00 53.88 82 MET A CA 1
ATOM 614 C C . MET A 1 82 ? 30.808 -15.705 -36.498 1.00 53.88 82 MET A C 1
ATOM 616 O O . MET A 1 82 ? 30.570 -15.003 -37.480 1.00 53.88 82 MET A O 1
ATOM 620 N N . SER A 1 83 ? 31.429 -16.878 -36.651 1.00 50.59 83 SER A N 1
ATOM 621 C CA . SER A 1 83 ? 31.800 -17.460 -37.952 1.00 50.59 83 SER A CA 1
ATOM 622 C C . SER A 1 83 ? 30.581 -17.807 -38.821 1.00 50.59 83 SER A C 1
ATOM 624 O O . SER A 1 83 ? 30.703 -17.848 -40.042 1.00 50.59 83 SER A O 1
ATOM 626 N N . GLY A 1 84 ? 29.402 -17.987 -38.210 1.00 51.47 84 GLY A N 1
ATOM 627 C CA . GLY A 1 84 ? 28.120 -18.185 -38.898 1.00 51.47 84 GLY A CA 1
ATOM 628 C C . GLY A 1 84 ? 27.353 -16.902 -39.258 1.00 51.47 84 GLY A C 1
ATOM 629 O O . GLY A 1 84 ? 26.347 -16.983 -39.960 1.00 51.47 84 GLY A O 1
ATOM 630 N N . PHE A 1 85 ? 27.795 -15.717 -38.811 1.00 57.19 85 PHE A N 1
ATOM 631 C CA . PHE A 1 85 ? 27.142 -14.444 -39.148 1.00 57.19 85 PHE A CA 1
ATOM 632 C C . PHE A 1 85 ? 27.590 -13.972 -40.542 1.00 57.19 85 PHE A C 1
ATOM 634 O O . PHE A 1 85 ? 28.558 -13.221 -40.694 1.00 57.19 85 PHE A O 1
ATOM 641 N N . SER A 1 86 ? 26.894 -14.442 -41.579 1.00 53.31 86 SER A N 1
ATOM 642 C CA . SER A 1 86 ? 27.092 -14.000 -42.963 1.00 53.31 86 SER A CA 1
ATOM 643 C C . SER A 1 86 ? 25.842 -13.284 -43.468 1.00 53.31 86 SER A C 1
ATOM 645 O O . SER A 1 86 ? 24.746 -13.837 -43.439 1.00 53.31 86 SER A O 1
ATOM 647 N N . ILE A 1 87 ? 26.001 -12.032 -43.898 1.00 53.03 87 ILE A N 1
ATOM 648 C CA . ILE A 1 87 ? 24.958 -11.330 -44.651 1.00 53.03 87 ILE A CA 1
ATOM 649 C C . ILE A 1 87 ? 25.128 -11.766 -46.109 1.00 53.03 87 ILE A C 1
ATOM 651 O O . ILE A 1 87 ? 26.254 -11.692 -46.612 1.00 53.03 87 ILE A O 1
ATOM 655 N N . PRO A 1 88 ? 24.075 -12.266 -46.774 1.00 46.84 88 PRO A N 1
ATOM 656 C CA . PRO A 1 88 ? 24.186 -12.744 -48.141 1.00 46.84 88 PRO A CA 1
ATOM 657 C C . PRO A 1 88 ? 24.579 -11.604 -49.100 1.00 46.84 88 PRO A C 1
ATOM 659 O O . PRO A 1 88 ? 24.362 -10.422 -48.827 1.00 46.84 88 PRO A O 1
ATOM 662 N N . ASP A 1 89 ? 25.231 -11.982 -50.201 1.00 47.50 89 ASP A N 1
ATOM 663 C CA . ASP A 1 89 ? 25.806 -11.089 -51.216 1.00 47.50 89 ASP A CA 1
ATOM 664 C C . ASP A 1 89 ? 24.757 -10.064 -51.717 1.00 47.50 89 ASP A C 1
ATOM 666 O O . ASP A 1 89 ? 23.619 -10.471 -51.964 1.00 47.50 89 ASP A O 1
ATOM 670 N N . PRO A 1 90 ? 25.074 -8.762 -51.890 1.00 41.41 90 PRO A N 1
ATOM 671 C CA . PRO A 1 90 ? 24.158 -7.714 -52.376 1.00 41.41 90 PRO A CA 1
ATOM 672 C C . PRO A 1 90 ? 23.385 -8.007 -53.674 1.00 41.41 90 PRO A C 1
ATOM 674 O O . PRO A 1 90 ? 22.406 -7.321 -53.959 1.00 41.41 90 PRO A O 1
ATOM 677 N N . ALA A 1 91 ? 23.786 -9.009 -54.463 1.00 43.50 91 ALA A N 1
ATOM 678 C CA . ALA A 1 91 ? 23.006 -9.490 -55.607 1.00 43.50 91 ALA A CA 1
ATOM 679 C C . ALA A 1 91 ? 21.750 -10.298 -55.203 1.00 43.50 91 ALA A C 1
ATOM 681 O O . ALA A 1 91 ? 20.871 -10.537 -56.030 1.00 43.50 91 ALA A O 1
ATOM 682 N N . SER A 1 92 ? 21.655 -10.716 -53.939 1.00 47.16 92 SER A N 1
ATOM 683 C CA . SER A 1 92 ? 20.489 -11.377 -53.360 1.00 47.16 92 SER A CA 1
ATOM 684 C C . SER A 1 92 ? 19.591 -10.352 -52.660 1.00 47.16 92 SER A C 1
ATOM 686 O O . SER A 1 92 ? 20.010 -9.595 -51.792 1.00 47.16 92 SER A O 1
ATOM 688 N N . THR A 1 93 ? 18.321 -10.311 -53.046 1.00 42.56 93 THR A N 1
ATOM 689 C CA . THR A 1 93 ? 17.305 -9.356 -52.571 1.00 42.56 93 THR A CA 1
ATOM 690 C C . THR A 1 93 ? 16.759 -9.654 -51.166 1.00 42.56 93 THR A C 1
ATOM 692 O O . THR A 1 93 ? 15.762 -9.060 -50.762 1.00 42.56 93 THR A O 1
ATOM 695 N N . VAL A 1 94 ? 17.378 -10.562 -50.405 1.00 46.53 94 VAL A N 1
ATOM 696 C CA . VAL A 1 94 ? 16.851 -11.049 -49.122 1.00 46.53 94 VAL A CA 1
ATOM 697 C C . VAL A 1 94 ? 17.717 -10.527 -47.978 1.00 46.53 94 VAL A C 1
ATOM 699 O O . VAL A 1 94 ? 18.829 -11.008 -47.765 1.00 46.53 94 VAL A O 1
ATOM 702 N N . GLN A 1 95 ? 17.208 -9.550 -47.220 1.00 56.41 95 GLN A N 1
ATOM 703 C CA . GLN A 1 95 ? 17.797 -9.223 -45.920 1.00 56.41 95 GLN A CA 1
ATOM 704 C C . GLN A 1 95 ? 17.548 -10.390 -44.948 1.00 56.41 95 GLN A C 1
ATOM 706 O O . GLN A 1 95 ? 16.406 -10.830 -44.834 1.00 56.41 95 GLN A O 1
ATOM 711 N N . PRO A 1 96 ? 18.575 -10.917 -44.253 1.00 65.56 96 PRO A N 1
ATOM 712 C CA . PRO A 1 96 ? 18.405 -12.089 -43.395 1.00 65.56 96 PRO A CA 1
ATOM 713 C C . PRO A 1 96 ? 17.744 -11.772 -42.041 1.00 65.56 96 PRO A C 1
ATOM 715 O O . PRO A 1 96 ? 17.179 -12.677 -41.434 1.00 65.56 96 PRO A O 1
ATOM 718 N N . PHE A 1 97 ? 17.801 -10.519 -41.566 1.00 72.56 97 PHE A N 1
ATOM 719 C CA . PHE A 1 97 ? 17.265 -10.105 -40.263 1.00 72.56 97 PHE A CA 1
ATOM 720 C C . PHE A 1 97 ? 16.564 -8.743 -40.343 1.00 72.56 97 PHE A C 1
ATOM 722 O O . PHE A 1 97 ? 17.102 -7.801 -40.919 1.00 72.56 97 PHE A O 1
ATOM 729 N N . ASP A 1 98 ? 15.389 -8.646 -39.724 1.00 78.25 98 ASP A N 1
ATOM 730 C CA . ASP A 1 98 ? 14.587 -7.426 -39.587 1.00 78.25 98 ASP A CA 1
ATOM 731 C C . ASP A 1 98 ? 15.029 -6.581 -38.380 1.00 78.25 98 ASP A C 1
ATOM 733 O O . ASP A 1 98 ? 14.878 -5.358 -38.372 1.00 78.25 98 ASP A O 1
ATOM 737 N N . VAL A 1 99 ? 15.572 -7.234 -37.344 1.00 80.56 99 VAL A N 1
ATOM 738 C CA . VAL A 1 99 ? 16.074 -6.591 -36.123 1.00 80.56 99 VAL A CA 1
ATOM 739 C C . VAL A 1 99 ? 17.374 -7.256 -35.676 1.00 80.56 99 VAL A C 1
ATOM 741 O O . VAL A 1 99 ? 17.468 -8.476 -35.594 1.00 80.56 99 VAL A O 1
ATOM 744 N N . VAL A 1 100 ? 18.376 -6.454 -35.318 1.00 78.94 100 VAL A N 1
ATOM 745 C CA . VAL A 1 100 ? 19.640 -6.941 -34.738 1.00 78.94 100 VAL A CA 1
ATOM 746 C C . VAL A 1 100 ? 19.863 -6.330 -33.357 1.00 78.94 100 VAL A C 1
ATOM 748 O O . VAL A 1 100 ? 20.015 -5.117 -33.270 1.00 78.94 100 VAL A O 1
ATOM 751 N N . TYR A 1 101 ? 19.925 -7.151 -32.305 1.00 78.31 101 TYR A N 1
ATOM 752 C CA . TYR A 1 101 ? 20.286 -6.769 -30.935 1.00 78.31 101 TYR A CA 1
ATOM 753 C C . TYR A 1 101 ? 21.779 -6.993 -30.669 1.00 78.31 101 TYR A C 1
ATOM 755 O O . TYR A 1 101 ? 22.299 -8.074 -30.937 1.00 78.31 101 TYR A O 1
ATOM 763 N N . LEU A 1 102 ? 22.452 -5.997 -30.082 1.00 74.75 102 LEU A N 1
ATOM 764 C CA . LEU A 1 102 ? 23.865 -6.068 -29.679 1.00 74.75 102 LEU A CA 1
ATOM 765 C C . LEU A 1 102 ? 24.003 -5.968 -28.154 1.00 74.75 102 LEU A C 1
ATOM 767 O O . LEU A 1 102 ? 24.178 -4.875 -27.634 1.00 74.75 102 LEU A O 1
ATOM 771 N N . LEU A 1 103 ? 23.929 -7.085 -27.433 1.00 71.75 103 LEU A N 1
ATOM 772 C CA . LEU A 1 103 ? 23.872 -7.108 -25.967 1.00 71.75 103 LEU A CA 1
ATOM 773 C C . LEU A 1 103 ? 25.239 -7.442 -25.367 1.00 71.75 103 LEU A C 1
ATOM 775 O O . LEU A 1 103 ? 25.729 -8.528 -25.625 1.00 71.75 103 LEU A O 1
ATOM 779 N N . ASP A 1 104 ? 25.806 -6.583 -24.515 1.00 63.50 104 ASP A N 1
ATOM 780 C CA . ASP A 1 104 ? 27.016 -6.892 -23.726 1.00 63.50 104 ASP A CA 1
ATOM 781 C C . ASP A 1 104 ? 28.137 -7.465 -24.615 1.00 63.50 104 ASP A C 1
ATOM 783 O O . ASP A 1 104 ? 28.320 -8.666 -24.658 1.00 63.50 104 ASP A O 1
ATOM 787 N N . LEU A 1 105 ? 28.829 -6.666 -25.437 1.00 59.81 105 LEU A N 1
ATOM 788 C CA . LEU A 1 105 ? 29.910 -7.182 -26.305 1.00 59.81 105 LEU A CA 1
ATOM 789 C C . LEU A 1 105 ? 31.261 -7.142 -25.559 1.00 59.81 105 LEU A C 1
ATOM 791 O O . LEU A 1 105 ? 31.612 -6.087 -25.024 1.00 59.81 105 LEU A O 1
ATOM 795 N N . PRO A 1 106 ? 32.066 -8.229 -25.521 1.00 51.47 106 PRO A N 1
ATOM 796 C CA . PRO A 1 106 ? 33.279 -8.272 -24.715 1.00 51.47 106 PRO A CA 1
ATOM 797 C C . PRO A 1 106 ? 34.460 -7.636 -25.459 1.00 51.47 106 PRO A C 1
ATOM 799 O O . PRO A 1 106 ? 34.599 -7.751 -26.681 1.00 51.47 106 PRO A O 1
ATOM 802 N N . TRP A 1 107 ? 35.363 -7.024 -24.690 1.00 52.31 107 TRP A N 1
ATOM 803 C CA . TRP A 1 107 ? 36.534 -6.274 -25.164 1.00 52.31 107 TRP A CA 1
ATOM 804 C C . TRP A 1 107 ? 37.465 -7.068 -26.106 1.00 52.31 107 TRP A C 1
ATOM 806 O O . TRP A 1 107 ? 37.966 -6.508 -27.080 1.00 52.31 107 TRP A O 1
ATOM 816 N N . ASN A 1 108 ? 37.664 -8.372 -25.871 1.00 49.09 108 ASN A N 1
ATOM 817 C CA . ASN A 1 108 ? 38.599 -9.199 -26.649 1.00 49.09 108 ASN A CA 1
ATOM 818 C C . ASN A 1 108 ? 38.031 -9.701 -27.988 1.00 49.09 108 ASN A C 1
ATOM 820 O O . ASN A 1 108 ? 38.725 -10.428 -28.701 1.00 49.09 108 ASN A O 1
ATOM 824 N N . THR A 1 109 ? 36.795 -9.332 -28.338 1.00 55.19 109 THR A N 1
ATOM 825 C CA . THR A 1 109 ? 36.192 -9.764 -29.602 1.00 55.19 109 THR A CA 1
ATOM 826 C C . THR A 1 109 ? 36.861 -9.021 -30.737 1.00 55.19 109 THR A C 1
ATOM 828 O O . THR A 1 109 ? 36.511 -7.891 -31.075 1.00 55.19 109 THR A O 1
ATOM 831 N N . THR A 1 110 ? 37.872 -9.645 -31.325 1.00 55.44 110 THR A N 1
ATOM 832 C CA . THR A 1 110 ? 38.431 -9.161 -32.579 1.00 55.44 110 THR A CA 1
ATOM 833 C C . THR A 1 110 ? 37.456 -9.588 -33.665 1.00 55.44 110 THR A C 1
ATOM 835 O O . THR A 1 110 ? 37.444 -10.748 -34.072 1.00 55.44 110 THR A O 1
ATOM 838 N N . LEU A 1 111 ? 36.582 -8.672 -34.092 1.00 60.25 111 LEU A N 1
ATOM 839 C CA . LEU A 1 111 ? 35.786 -8.910 -35.290 1.00 60.25 111 LEU A CA 1
ATOM 840 C C . LEU A 1 111 ? 36.761 -9.064 -36.457 1.00 60.25 111 LEU A C 1
ATOM 842 O O . LEU A 1 111 ? 37.623 -8.213 -36.683 1.00 60.25 111 LEU A O 1
ATOM 846 N N . THR A 1 112 ? 36.634 -10.153 -37.207 1.00 65.44 112 THR A N 1
ATOM 847 C CA . THR A 1 112 ? 37.317 -10.263 -38.498 1.00 65.44 112 THR A CA 1
ATOM 848 C C . THR A 1 112 ? 36.856 -9.126 -39.414 1.00 65.44 112 THR A C 1
ATOM 850 O O . THR A 1 112 ? 35.744 -8.614 -39.270 1.00 65.44 112 THR A O 1
ATOM 853 N N . VAL A 1 113 ? 37.676 -8.751 -40.399 1.00 67.44 113 VAL A N 1
ATOM 854 C CA . VAL A 1 113 ? 37.331 -7.699 -41.377 1.00 67.44 113 VAL A CA 1
ATOM 855 C C . VAL A 1 113 ? 35.962 -7.956 -42.024 1.00 67.44 113 VAL A C 1
ATOM 857 O O . VAL A 1 113 ? 35.162 -7.036 -42.157 1.00 67.44 113 VAL A O 1
ATOM 860 N N . ASN A 1 114 ? 35.643 -9.216 -42.332 1.00 65.38 114 ASN A N 1
ATOM 861 C CA . ASN A 1 114 ? 34.348 -9.597 -42.902 1.00 65.38 114 ASN A CA 1
ATOM 862 C C . ASN A 1 114 ? 33.186 -9.426 -41.910 1.00 65.38 114 ASN A C 1
ATOM 864 O O . ASN A 1 114 ? 32.122 -8.949 -42.292 1.00 65.38 114 ASN A O 1
ATOM 868 N N . GLN A 1 115 ? 33.372 -9.781 -40.635 1.00 66.44 115 GLN A N 1
ATOM 869 C CA . GLN A 1 115 ? 32.349 -9.588 -39.597 1.00 66.44 115 GLN A CA 1
ATOM 870 C C . GLN A 1 115 ? 32.102 -8.106 -39.314 1.00 66.44 115 GLN A C 1
ATOM 872 O O . GLN A 1 115 ? 30.953 -7.697 -39.177 1.00 66.44 115 GLN A O 1
ATOM 877 N N . SER A 1 116 ? 33.171 -7.307 -39.278 1.00 65.44 116 SER A N 1
ATOM 878 C CA . SER A 1 116 ? 33.096 -5.851 -39.173 1.00 65.44 116 SER A CA 1
ATOM 879 C C . SER A 1 116 ? 32.303 -5.266 -40.342 1.00 65.44 116 SER A C 1
ATOM 881 O O . SER A 1 116 ? 31.310 -4.588 -40.108 1.00 65.44 116 SER A O 1
ATOM 883 N N . GLN A 1 117 ? 32.647 -5.616 -41.586 1.00 68.69 117 GLN A N 1
ATOM 884 C CA . GLN A 1 117 ? 31.930 -5.147 -42.776 1.00 68.69 117 GLN A CA 1
ATOM 885 C C . GLN A 1 117 ? 30.464 -5.593 -42.809 1.00 68.69 117 GLN A C 1
ATOM 887 O O . GLN A 1 117 ? 29.601 -4.811 -43.200 1.00 68.69 117 GLN A O 1
ATOM 892 N N . ASN A 1 118 ? 30.158 -6.823 -42.388 1.00 69.19 118 ASN A N 1
ATOM 893 C CA . ASN A 1 118 ? 28.780 -7.302 -42.293 1.00 69.19 118 ASN A CA 1
ATOM 894 C C . ASN A 1 118 ? 27.996 -6.511 -41.241 1.00 69.19 118 ASN A C 1
ATOM 896 O O . ASN A 1 118 ? 26.904 -6.033 -41.530 1.00 69.19 118 ASN A O 1
ATOM 900 N N . LEU A 1 119 ? 28.558 -6.299 -40.051 1.00 67.75 119 LEU A N 1
ATOM 901 C CA . LEU A 1 119 ? 27.912 -5.492 -39.019 1.00 67.75 119 LEU A CA 1
ATOM 902 C C . LEU A 1 119 ? 27.684 -4.049 -39.498 1.00 67.75 119 LEU A C 1
ATOM 904 O O . LEU A 1 119 ? 26.568 -3.551 -39.387 1.00 67.75 119 LEU A O 1
ATOM 908 N N . THR A 1 120 ? 28.686 -3.412 -40.116 1.00 68.75 120 THR A N 1
ATOM 909 C CA . THR A 1 120 ? 28.555 -2.075 -40.718 1.00 68.75 120 THR A CA 1
ATOM 910 C C . THR A 1 120 ? 27.430 -2.033 -41.753 1.00 68.75 120 THR A C 1
ATOM 912 O O . THR A 1 120 ? 26.606 -1.123 -41.731 1.00 68.75 120 THR A O 1
ATOM 915 N N . ARG A 1 121 ? 27.340 -3.038 -42.635 1.00 68.31 121 ARG A N 1
ATOM 916 C CA . ARG A 1 121 ? 26.287 -3.120 -43.660 1.00 68.31 121 ARG A CA 1
ATOM 917 C C . ARG A 1 121 ? 24.902 -3.342 -43.064 1.00 68.31 121 ARG A C 1
ATOM 919 O O . ARG A 1 121 ? 23.960 -2.710 -43.525 1.00 68.31 121 ARG A O 1
ATOM 926 N N . ALA A 1 122 ? 24.764 -4.204 -42.055 1.00 66.38 122 ALA A N 1
ATOM 927 C CA . ALA A 1 122 ? 23.494 -4.382 -41.349 1.00 66.38 122 ALA A CA 1
ATOM 928 C C . ALA A 1 122 ? 23.023 -3.045 -40.769 1.00 66.38 122 ALA A C 1
ATOM 930 O O . ALA A 1 122 ? 21.888 -2.628 -40.989 1.00 66.38 122 ALA A O 1
ATOM 931 N N . VAL A 1 123 ? 23.936 -2.343 -40.096 1.00 65.12 123 VAL A N 1
ATOM 932 C CA . VAL A 1 123 ? 23.680 -1.053 -39.458 1.00 65.12 123 VAL A CA 1
ATOM 933 C C . VAL A 1 123 ? 23.298 0.024 -40.489 1.00 65.12 123 VAL A C 1
ATOM 935 O O . VAL A 1 123 ? 22.336 0.757 -40.272 1.00 65.12 123 VAL A O 1
ATOM 938 N N . GLN A 1 124 ? 23.980 0.082 -41.637 1.00 65.81 124 GLN A N 1
ATOM 939 C CA . GLN A 1 124 ? 23.717 1.051 -42.712 1.00 65.81 124 GLN A CA 1
ATOM 940 C C . GLN A 1 124 ? 22.449 0.755 -43.534 1.00 65.81 124 GLN A C 1
ATOM 942 O O . GLN A 1 124 ? 21.823 1.686 -44.035 1.00 65.81 124 GLN A O 1
ATOM 947 N N . ASN A 1 125 ? 22.038 -0.512 -43.660 1.00 63.09 125 ASN A N 1
ATOM 948 C CA . ASN A 1 125 ? 20.894 -0.927 -44.485 1.00 63.09 125 ASN A CA 1
ATOM 949 C C . ASN A 1 125 ? 19.527 -0.860 -43.771 1.00 63.09 125 ASN A C 1
ATOM 951 O O . ASN A 1 125 ? 18.508 -1.203 -44.376 1.00 63.09 125 ASN A O 1
ATOM 955 N N . GLY A 1 126 ? 19.479 -0.386 -42.521 1.00 54.22 126 GLY A N 1
ATOM 956 C CA . GLY A 1 126 ? 18.248 0.152 -41.937 1.00 54.22 126 GLY A CA 1
ATOM 957 C C . GLY A 1 126 ? 17.397 -0.750 -41.045 1.00 54.22 126 GLY A C 1
ATOM 958 O O . GLY A 1 126 ? 16.235 -0.401 -40.796 1.00 54.22 126 GLY A O 1
ATOM 959 N N . THR A 1 127 ? 17.957 -1.854 -40.549 1.00 57.47 127 THR A N 1
ATOM 960 C CA . THR A 1 127 ? 17.283 -2.907 -39.754 1.00 57.47 127 THR A CA 1
ATOM 961 C C . THR A 1 127 ? 18.084 -3.299 -38.499 1.00 57.47 127 THR A C 1
ATOM 963 O O . THR A 1 127 ? 18.207 -4.473 -38.152 1.00 57.47 127 THR A O 1
ATOM 966 N N . VAL A 1 128 ? 18.664 -2.330 -37.772 1.00 55.78 128 VAL A N 1
ATOM 967 C CA . VAL A 1 128 ? 19.467 -2.633 -36.564 1.00 55.78 128 VAL A CA 1
ATOM 968 C C . VAL A 1 128 ? 18.915 -2.007 -35.286 1.00 55.78 128 VAL A C 1
ATOM 970 O O . VAL A 1 128 ? 19.011 -0.810 -35.048 1.00 55.78 128 VAL A O 1
ATOM 973 N N . GLY A 1 129 ? 18.418 -2.872 -34.402 1.00 55.09 129 GLY A N 1
ATOM 974 C CA . GLY A 1 129 ? 17.998 -2.573 -33.036 1.00 55.09 129 GLY A CA 1
ATOM 975 C C . GLY A 1 129 ? 19.144 -2.544 -32.038 1.00 55.09 129 GLY A C 1
ATOM 976 O O . GLY A 1 129 ? 19.263 -3.430 -31.197 1.00 55.09 129 GLY A O 1
ATOM 977 N N . LEU A 1 130 ? 19.999 -1.530 -32.109 1.00 52.25 130 LEU A N 1
ATOM 978 C CA . LEU A 1 130 ? 21.227 -1.494 -31.315 1.00 52.25 130 LEU A CA 1
ATOM 979 C C . LEU A 1 130 ? 20.981 -1.158 -29.825 1.00 52.25 130 LEU A C 1
ATOM 981 O O . LEU A 1 130 ? 21.109 -0.010 -29.404 1.00 52.25 130 LEU A O 1
ATOM 985 N N . PHE A 1 131 ? 20.679 -2.167 -29.001 1.00 54.66 131 PHE A N 1
ATOM 986 C CA . PHE A 1 131 ? 20.677 -2.043 -27.536 1.00 54.66 131 PHE A CA 1
ATOM 987 C C . PHE A 1 131 ? 22.098 -2.190 -26.982 1.00 54.66 131 PHE A C 1
ATOM 989 O O . PHE A 1 131 ? 22.458 -3.249 -26.492 1.00 54.66 131 PHE A O 1
ATOM 996 N N . PHE A 1 132 ? 22.932 -1.155 -27.078 1.00 49.09 132 PHE A N 1
ATOM 997 C CA . PHE A 1 132 ? 24.316 -1.277 -26.624 1.00 49.09 132 PHE A CA 1
ATOM 998 C C . PHE A 1 132 ? 24.421 -1.298 -25.096 1.00 49.09 132 PHE A C 1
ATOM 1000 O O . PHE A 1 132 ? 24.171 -0.298 -24.427 1.00 49.09 132 PHE A O 1
ATOM 1007 N N . GLN A 1 133 ? 24.886 -2.421 -24.559 1.00 53.81 133 GLN A N 1
ATOM 1008 C CA . GLN A 1 133 ? 25.518 -2.474 -23.251 1.00 53.81 133 GLN A CA 1
ATOM 1009 C C . GLN A 1 133 ? 27.006 -2.754 -23.475 1.00 53.81 133 GLN A C 1
ATOM 1011 O O . GLN A 1 133 ? 27.348 -3.796 -24.018 1.00 53.81 133 GLN A O 1
ATOM 1016 N N . ALA A 1 134 ? 27.898 -1.852 -23.071 1.00 38.94 134 ALA A N 1
ATOM 1017 C CA . ALA A 1 134 ? 29.308 -2.183 -22.879 1.00 38.94 134 ALA A CA 1
ATOM 1018 C C . ALA A 1 134 ? 29.762 -1.574 -21.556 1.00 38.94 134 ALA A C 1
ATOM 1020 O O . ALA A 1 134 ? 29.482 -0.421 -21.233 1.00 38.94 134 ALA A O 1
ATOM 1021 N N . ASN A 1 135 ? 30.357 -2.427 -20.742 1.00 40.94 135 ASN A N 1
ATOM 1022 C CA . ASN A 1 135 ? 30.517 -2.249 -19.315 1.00 40.94 135 ASN A CA 1
ATOM 1023 C C . ASN A 1 135 ? 31.939 -1.767 -18.965 1.00 40.94 135 ASN A C 1
ATOM 1025 O O . ASN A 1 135 ? 32.901 -2.204 -19.589 1.00 40.94 135 ASN A O 1
ATOM 1029 N N . CYS A 1 136 ? 32.019 -1.005 -17.863 1.00 39.22 136 CYS A N 1
ATOM 1030 C CA . CYS A 1 136 ? 33.160 -0.739 -16.966 1.00 39.22 136 CYS A CA 1
ATOM 1031 C C . CYS A 1 136 ? 33.979 0.563 -17.140 1.00 39.22 136 CYS A C 1
ATOM 1033 O O . CYS A 1 136 ? 34.699 0.732 -18.113 1.00 39.22 136 CYS A O 1
ATOM 1035 N N . ALA A 1 137 ? 34.005 1.388 -16.081 1.00 39.03 137 ALA A N 1
ATOM 1036 C CA . ALA A 1 137 ? 35.033 2.398 -15.780 1.00 39.03 137 ALA A CA 1
ATOM 1037 C C . ALA A 1 137 ? 36.486 1.924 -15.766 1.00 39.03 137 ALA A C 1
ATOM 1039 O O . ALA A 1 137 ? 37.429 2.702 -15.867 1.00 39.03 137 ALA A O 1
ATOM 1040 N N . ILE A 1 138 ? 36.663 0.622 -15.572 1.00 39.12 138 ILE A N 1
ATOM 1041 C CA . ILE A 1 138 ? 37.957 -0.014 -15.337 1.00 39.12 138 ILE A CA 1
ATOM 1042 C C . ILE A 1 138 ? 38.436 -0.733 -16.612 1.00 39.12 138 ILE A C 1
ATOM 1044 O O . ILE A 1 138 ? 39.473 -1.390 -16.580 1.00 39.12 138 ILE A O 1
ATOM 1048 N N . MET A 1 139 ? 37.701 -0.662 -17.735 1.00 44.16 139 MET A N 1
ATOM 1049 C CA . MET A 1 139 ? 38.097 -1.343 -18.976 1.00 44.16 139 MET A CA 1
ATOM 1050 C C . MET A 1 139 ? 37.852 -0.478 -20.228 1.00 44.16 139 MET A C 1
ATOM 1052 O O . MET A 1 139 ? 36.740 0.011 -20.417 1.00 44.16 139 MET A O 1
ATOM 1056 N N . PRO A 1 140 ? 38.859 -0.302 -21.105 1.00 49.16 140 PRO A N 1
ATOM 1057 C CA . PRO A 1 140 ? 38.729 0.491 -22.326 1.00 49.16 140 PRO A CA 1
ATOM 1058 C C . PRO A 1 140 ? 37.802 -0.185 -23.349 1.00 49.16 140 PRO A C 1
ATOM 1060 O O . PRO A 1 140 ? 37.797 -1.411 -23.495 1.00 49.16 140 PRO A O 1
ATOM 1063 N N . TYR A 1 141 ? 37.034 0.612 -24.098 1.00 54.16 141 TYR A N 1
ATOM 1064 C CA . TYR A 1 141 ? 36.197 0.111 -25.192 1.00 54.16 141 TYR A CA 1
ATOM 1065 C C . TYR A 1 141 ? 37.037 -0.534 -26.309 1.00 54.16 141 TYR A C 1
ATOM 1067 O O . TYR A 1 141 ? 38.146 -0.089 -26.614 1.00 54.16 141 TYR A O 1
ATOM 1075 N N . ASN A 1 142 ? 36.476 -1.533 -27.006 1.00 57.31 142 ASN A N 1
ATOM 1076 C CA . ASN A 1 142 ? 37.056 -1.994 -28.267 1.00 57.31 142 ASN A CA 1
ATOM 1077 C C . ASN A 1 142 ? 36.832 -0.923 -29.341 1.00 57.31 142 ASN A C 1
ATOM 1079 O O . ASN A 1 142 ? 35.731 -0.780 -29.878 1.00 57.31 142 ASN A O 1
ATOM 1083 N N . LYS A 1 143 ? 37.902 -0.185 -29.643 1.00 60.22 143 LYS A N 1
ATOM 1084 C CA . LYS A 1 143 ? 37.908 0.913 -30.610 1.00 60.22 143 LYS A CA 1
ATOM 1085 C C . LYS A 1 143 ? 37.354 0.496 -31.977 1.00 60.22 143 LYS A C 1
ATOM 1087 O O . LYS A 1 143 ? 36.592 1.243 -32.556 1.00 60.22 143 LYS A O 1
ATOM 1092 N N . THR A 1 144 ? 37.611 -0.734 -32.425 1.00 61.25 144 THR A N 1
ATOM 1093 C CA . THR A 1 144 ? 37.113 -1.250 -33.714 1.00 61.25 144 THR A CA 1
ATOM 1094 C C . THR A 1 144 ? 35.588 -1.358 -33.755 1.00 61.25 144 THR A C 1
ATOM 1096 O O . THR A 1 144 ? 34.980 -1.032 -34.765 1.00 61.25 144 THR A O 1
ATOM 1099 N N . ILE A 1 145 ? 34.956 -1.830 -32.673 1.00 62.28 145 ILE A N 1
ATOM 1100 C CA . ILE A 1 145 ? 33.491 -1.954 -32.608 1.00 62.28 145 ILE A CA 1
ATOM 1101 C C . ILE A 1 145 ? 32.861 -0.576 -32.485 1.00 62.28 145 ILE A C 1
ATOM 1103 O O . ILE A 1 145 ? 31.909 -0.310 -33.209 1.00 62.28 145 ILE A O 1
ATOM 1107 N N . LEU A 1 146 ? 33.407 0.283 -31.613 1.00 63.16 146 LEU A N 1
ATOM 1108 C CA . LEU A 1 146 ? 32.977 1.674 -31.514 1.00 63.16 146 LEU A CA 1
ATOM 1109 C C . LEU A 1 146 ? 33.077 2.355 -32.874 1.00 63.16 146 LEU A C 1
ATOM 1111 O O . LEU A 1 146 ? 32.053 2.799 -33.348 1.00 63.16 146 LEU A O 1
ATOM 1115 N N . ASP A 1 147 ? 34.226 2.330 -33.548 1.00 66.50 147 ASP A N 1
ATOM 1116 C CA . ASP A 1 147 ? 34.429 2.967 -34.857 1.00 66.50 147 ASP A CA 1
ATOM 1117 C C . ASP A 1 147 ? 33.420 2.479 -35.924 1.00 66.50 147 ASP A C 1
ATOM 1119 O O . ASP A 1 147 ? 33.037 3.246 -36.801 1.00 66.50 147 ASP A O 1
ATOM 1123 N N . ILE A 1 148 ? 32.940 1.227 -35.849 1.00 65.69 148 ILE A N 1
ATOM 1124 C CA . ILE A 1 148 ? 31.905 0.686 -36.757 1.00 65.69 148 ILE A CA 1
ATOM 1125 C C . ILE A 1 148 ? 30.517 1.281 -36.486 1.00 65.69 148 ILE A C 1
ATOM 1127 O O . ILE A 1 148 ? 29.734 1.462 -37.419 1.00 65.69 148 ILE A O 1
ATOM 1131 N N . ILE A 1 149 ? 30.184 1.520 -35.216 1.00 65.06 149 ILE A N 1
ATOM 1132 C CA . ILE A 1 149 ? 28.848 1.956 -34.785 1.00 65.06 149 ILE A CA 1
ATOM 1133 C C . ILE A 1 149 ? 28.816 3.427 -34.344 1.00 65.06 149 ILE A C 1
ATOM 1135 O O . ILE A 1 149 ? 27.743 3.928 -34.029 1.00 65.06 149 ILE A O 1
ATOM 1139 N N . ASP A 1 150 ? 29.950 4.129 -34.316 1.00 67.38 150 ASP A N 1
ATOM 1140 C CA . ASP A 1 150 ? 30.106 5.480 -33.754 1.00 67.38 150 ASP A CA 1
ATOM 1141 C C . ASP A 1 150 ? 29.299 6.519 -34.535 1.00 67.38 150 ASP A C 1
ATOM 1143 O O . ASP A 1 150 ? 28.719 7.437 -33.955 1.00 67.38 150 ASP A O 1
ATOM 1147 N N . ASP A 1 151 ? 29.190 6.325 -35.849 1.00 63.47 151 ASP A N 1
ATOM 1148 C CA . ASP A 1 151 ? 28.361 7.151 -36.734 1.00 63.47 151 ASP A CA 1
ATOM 1149 C C . ASP A 1 151 ? 26.857 6.940 -36.505 1.00 63.47 151 ASP A C 1
ATOM 1151 O O . ASP A 1 151 ? 26.024 7.655 -37.061 1.00 63.47 151 ASP A O 1
ATOM 1155 N N . VAL A 1 152 ? 26.502 5.943 -35.694 1.00 61.53 152 VAL A N 1
ATOM 1156 C CA . VAL A 1 152 ? 25.165 5.359 -35.655 1.00 61.53 152 VAL A CA 1
ATOM 1157 C C . VAL A 1 152 ? 24.570 5.296 -34.257 1.00 61.53 152 VAL A C 1
ATOM 1159 O O . VAL A 1 152 ? 23.350 5.287 -34.072 1.00 61.53 152 VAL A O 1
ATOM 1162 N N . LEU A 1 153 ? 25.433 5.282 -33.247 1.00 67.44 153 LEU A N 1
ATOM 1163 C CA . LEU A 1 153 ? 25.022 5.358 -31.866 1.00 67.44 153 LEU A CA 1
ATOM 1164 C C . LEU A 1 153 ? 24.336 6.706 -31.623 1.00 67.44 153 LEU A C 1
ATOM 1166 O O . LEU A 1 153 ? 24.942 7.751 -31.862 1.00 67.44 153 LEU A O 1
ATOM 1170 N N . PRO A 1 154 ? 23.112 6.711 -31.068 1.00 66.44 154 PRO A N 1
ATOM 1171 C CA . PRO A 1 154 ? 22.443 7.947 -30.673 1.00 66.44 154 PRO A CA 1
ATOM 1172 C C . PRO A 1 154 ? 23.169 8.663 -29.520 1.00 66.44 154 PRO A C 1
ATOM 1174 O O . PRO A 1 154 ? 22.910 9.840 -29.261 1.00 66.44 154 PRO A O 1
ATOM 1177 N N . PHE A 1 155 ? 24.075 7.959 -28.832 1.00 70.25 155 PHE A N 1
ATOM 1178 C CA . PHE A 1 155 ? 24.858 8.462 -27.714 1.00 70.25 155 PHE A CA 1
ATOM 1179 C C . PHE A 1 155 ? 26.338 8.169 -27.896 1.00 70.25 155 PHE A C 1
ATOM 1181 O O . PHE A 1 155 ? 26.710 7.018 -28.116 1.00 70.25 155 PHE A O 1
ATOM 1188 N N . LYS A 1 156 ? 27.183 9.179 -27.688 1.00 71.56 156 LYS A N 1
ATOM 1189 C CA . LYS A 1 156 ? 28.628 8.976 -27.546 1.00 71.56 156 LYS A CA 1
ATOM 1190 C C . LYS A 1 156 ? 29.023 9.049 -26.073 1.00 71.56 156 LYS A C 1
ATOM 1192 O O . LYS A 1 156 ? 28.660 10.036 -25.419 1.00 71.56 156 LYS A O 1
ATOM 1197 N N . PRO A 1 157 ? 29.728 8.036 -25.531 1.00 67.56 157 PRO A N 1
ATOM 1198 C CA . PRO A 1 157 ? 30.302 8.144 -24.201 1.00 67.56 157 PRO A CA 1
ATOM 1199 C C . PRO A 1 157 ? 31.352 9.259 -24.205 1.00 67.56 157 PRO A C 1
ATOM 1201 O O . PRO A 1 157 ? 32.179 9.342 -25.112 1.00 67.56 157 PRO A O 1
ATOM 1204 N N . VAL A 1 158 ? 31.328 10.124 -23.196 1.00 72.25 158 VAL A N 1
ATOM 1205 C CA . VAL A 1 158 ? 32.408 11.089 -22.971 1.00 72.25 158 VAL A CA 1
ATOM 1206 C C . VAL A 1 158 ? 33.609 10.300 -22.474 1.00 72.25 158 VAL A C 1
ATOM 1208 O O . VAL A 1 158 ? 33.480 9.556 -21.507 1.00 72.25 158 VAL A O 1
ATOM 1211 N N . LEU A 1 159 ? 34.754 10.428 -23.140 1.00 72.62 159 LEU A N 1
ATOM 1212 C CA . LEU A 1 159 ? 35.982 9.738 -22.752 1.00 72.62 159 LEU A CA 1
ATOM 1213 C C . LEU A 1 159 ? 36.871 10.661 -21.901 1.00 72.62 159 LEU A C 1
ATOM 1215 O O . LEU A 1 159 ? 36.867 11.876 -22.095 1.00 72.62 159 LEU A O 1
ATOM 1219 N N . ASP A 1 160 ? 37.600 10.091 -20.946 1.00 74.06 160 ASP A N 1
ATOM 1220 C CA . ASP A 1 160 ? 38.664 10.747 -20.191 1.00 74.06 160 ASP A CA 1
ATOM 1221 C C . ASP A 1 160 ? 39.964 10.840 -21.013 1.00 74.06 160 ASP A C 1
ATOM 1223 O O . ASP A 1 160 ? 40.056 10.331 -22.133 1.00 74.06 160 ASP A O 1
ATOM 1227 N N . ASP A 1 161 ? 40.995 11.472 -20.447 1.00 75.81 161 ASP A N 1
ATOM 1228 C CA . ASP A 1 161 ? 42.295 11.661 -21.110 1.00 75.81 161 ASP A CA 1
ATOM 1229 C C . ASP A 1 161 ? 43.016 10.336 -21.435 1.00 75.81 161 ASP A C 1
ATOM 1231 O O . ASP A 1 161 ? 43.948 10.311 -22.238 1.00 75.81 161 ASP A O 1
ATOM 1235 N N . SER A 1 162 ? 42.591 9.225 -20.824 1.00 70.69 162 SER A N 1
ATOM 1236 C CA . SER A 1 162 ? 43.100 7.873 -21.086 1.00 70.69 162 SER A CA 1
ATOM 1237 C C . SER A 1 162 ? 42.265 7.113 -22.125 1.00 70.69 162 SER A C 1
ATOM 1239 O O . SER A 1 162 ? 42.577 5.964 -22.437 1.00 70.69 162 SER A O 1
ATOM 1241 N N . GLY A 1 163 ? 41.220 7.737 -22.681 1.00 63.38 163 GLY A N 1
ATOM 1242 C CA . GLY A 1 163 ? 40.303 7.121 -23.637 1.00 63.38 163 GLY A CA 1
ATOM 1243 C C . GLY A 1 163 ? 39.265 6.191 -23.001 1.00 63.38 163 GLY A C 1
ATOM 1244 O O . GLY A 1 163 ? 38.606 5.443 -23.725 1.00 63.38 163 GLY A O 1
ATOM 1245 N N . ASN A 1 164 ? 39.100 6.220 -21.675 1.00 61.53 164 ASN A N 1
ATOM 1246 C CA . ASN A 1 164 ? 38.080 5.444 -20.965 1.00 61.53 164 ASN A CA 1
ATOM 1247 C C . ASN A 1 164 ? 36.794 6.262 -20.818 1.00 61.53 164 ASN A C 1
ATOM 1249 O O . ASN A 1 164 ? 36.875 7.480 -20.705 1.00 61.53 164 ASN A O 1
ATOM 1253 N N . PRO A 1 165 ? 35.598 5.650 -20.773 1.00 63.12 165 PRO A N 1
ATOM 1254 C CA . PRO A 1 165 ? 34.384 6.395 -20.466 1.00 63.12 165 PRO A CA 1
ATOM 1255 C C . PRO A 1 165 ? 34.513 7.109 -19.119 1.00 63.12 165 PRO A C 1
ATOM 1257 O O . PRO A 1 165 ? 34.782 6.494 -18.090 1.00 63.12 165 PRO A O 1
ATOM 1260 N N . LYS A 1 166 ? 34.288 8.419 -19.135 1.00 66.00 166 LYS A N 1
ATOM 1261 C CA . LYS A 1 166 ? 34.288 9.263 -17.953 1.00 66.00 166 LYS A CA 1
ATOM 1262 C C . LYS A 1 166 ? 33.157 8.822 -17.029 1.00 66.00 166 LYS A C 1
ATOM 1264 O O . LYS A 1 166 ? 31.974 8.936 -17.368 1.00 66.00 166 LYS A O 1
ATOM 1269 N N . GLU A 1 167 ? 33.535 8.304 -15.863 1.00 63.50 167 GLU A N 1
ATOM 1270 C CA . GLU A 1 167 ? 32.570 7.869 -14.861 1.00 63.50 167 GLU A CA 1
ATOM 1271 C C . GLU A 1 167 ? 31.909 9.057 -14.183 1.00 63.50 167 GLU A C 1
ATOM 1273 O O . GLU A 1 167 ? 32.564 9.972 -13.669 1.00 63.50 167 GLU A O 1
ATOM 1278 N N . LEU A 1 168 ? 30.589 8.969 -14.069 1.00 62.31 168 LEU A N 1
ATOM 1279 C CA . LEU A 1 168 ? 29.891 9.730 -13.053 1.00 62.31 168 LEU A CA 1
ATOM 1280 C C . LEU A 1 168 ? 30.214 9.076 -11.706 1.00 62.31 168 LEU A C 1
ATOM 1282 O O . LEU A 1 168 ? 29.795 7.948 -11.442 1.00 62.31 168 LEU A O 1
ATOM 1286 N N . ARG A 1 169 ? 30.932 9.789 -10.824 1.00 52.72 169 ARG A N 1
ATOM 1287 C CA . ARG A 1 169 ? 30.992 9.453 -9.390 1.00 52.72 169 ARG A CA 1
ATOM 1288 C C . ARG A 1 169 ? 29.612 9.695 -8.780 1.00 52.72 169 ARG A C 1
ATOM 1290 O O . ARG A 1 169 ? 29.402 10.660 -8.055 1.00 52.72 169 ARG A O 1
ATOM 1297 N N . ALA A 1 170 ? 28.648 8.853 -9.117 1.00 49.03 170 ALA A N 1
ATOM 1298 C CA . ALA A 1 170 ? 27.326 8.930 -8.540 1.00 49.03 170 ALA A CA 1
ATOM 1299 C C . ALA A 1 170 ? 27.386 8.305 -7.145 1.00 49.03 170 ALA A C 1
ATOM 1301 O O . ALA A 1 170 ? 27.466 7.085 -6.991 1.00 49.03 170 ALA A O 1
ATOM 1302 N N . SER A 1 171 ? 27.313 9.138 -6.108 1.00 43.34 171 SER A N 1
ATOM 1303 C CA . SER A 1 171 ? 26.716 8.672 -4.863 1.00 43.34 171 SER A CA 1
ATOM 1304 C C . SER A 1 171 ? 25.295 8.208 -5.200 1.00 43.34 171 SER A C 1
ATOM 1306 O O . SER A 1 171 ? 24.578 8.886 -5.936 1.00 43.34 171 SER A O 1
ATOM 1308 N N . ILE A 1 172 ? 24.852 7.070 -4.663 1.00 43.69 172 ILE A N 1
ATOM 1309 C CA . ILE A 1 172 ? 23.455 6.596 -4.780 1.00 43.69 172 ILE A CA 1
ATOM 1310 C C . ILE A 1 172 ? 22.450 7.666 -4.294 1.00 43.69 172 ILE A C 1
ATOM 1312 O O . ILE A 1 172 ? 21.269 7.631 -4.635 1.00 43.69 172 ILE A O 1
ATOM 1316 N N . VAL A 1 173 ? 22.933 8.650 -3.529 1.00 43.81 173 VAL A N 1
ATOM 1317 C CA . VAL A 1 173 ? 22.190 9.821 -3.058 1.00 43.81 173 VAL A CA 1
ATOM 1318 C C . VAL A 1 173 ? 21.991 10.893 -4.150 1.00 43.81 173 VAL A C 1
ATOM 1320 O O . VAL A 1 173 ? 21.017 11.635 -4.076 1.00 43.81 173 VAL A O 1
ATOM 1323 N N . ASP A 1 174 ? 22.844 10.961 -5.179 1.00 42.12 174 ASP A N 1
ATOM 1324 C CA . ASP A 1 174 ? 22.863 12.067 -6.158 1.00 42.12 174 ASP A CA 1
ATOM 1325 C C . ASP A 1 174 ? 21.996 11.815 -7.409 1.00 42.12 174 ASP A C 1
ATOM 1327 O O . ASP A 1 174 ? 21.532 12.760 -8.045 1.00 42.12 174 ASP A O 1
ATOM 1331 N N . THR A 1 175 ? 21.709 10.557 -7.763 1.00 47.53 175 THR A N 1
ATOM 1332 C CA . THR A 1 175 ? 20.914 10.197 -8.960 1.00 47.53 175 THR A CA 1
ATOM 1333 C C . THR A 1 175 ? 19.472 9.843 -8.608 1.00 47.53 175 THR A C 1
ATOM 1335 O O . THR A 1 175 ? 19.031 8.720 -8.813 1.00 47.53 175 THR A O 1
ATOM 1338 N N . ILE A 1 176 ? 18.694 10.783 -8.067 1.00 52.12 176 ILE A N 1
ATOM 1339 C CA . ILE A 1 176 ? 17.316 10.484 -7.614 1.00 52.12 176 ILE A CA 1
ATOM 1340 C C . ILE A 1 176 ? 16.284 10.393 -8.767 1.00 52.12 176 ILE A C 1
ATOM 1342 O O . ILE A 1 176 ? 15.152 9.971 -8.539 1.00 52.12 176 ILE A O 1
ATOM 1346 N N . GLY A 1 177 ? 16.630 10.681 -10.026 1.00 60.22 177 GLY A N 1
ATOM 1347 C CA . GLY A 1 177 ? 15.631 10.733 -11.103 1.00 60.22 177 GLY A CA 1
ATOM 1348 C C . GLY A 1 177 ? 16.054 10.111 -12.428 1.00 60.22 177 GLY A C 1
ATOM 1349 O O . GLY A 1 177 ? 17.050 10.514 -13.023 1.00 60.22 177 GLY A O 1
ATOM 1350 N N . THR A 1 178 ? 15.220 9.204 -12.936 1.00 69.81 178 THR A N 1
ATOM 1351 C CA . THR A 1 178 ? 14.980 9.069 -14.378 1.00 69.81 178 THR A CA 1
ATOM 1352 C C . THR A 1 178 ? 13.774 9.936 -14.711 1.00 69.81 178 THR A C 1
ATOM 1354 O O . THR A 1 178 ? 12.739 9.832 -14.060 1.00 69.81 178 THR A O 1
ATOM 1357 N N . VAL A 1 179 ? 13.901 10.829 -15.683 1.00 76.75 179 VAL A N 1
ATOM 1358 C CA . VAL A 1 179 ? 12.835 11.720 -16.138 1.00 76.75 179 VAL A CA 1
ATOM 1359 C C . VAL A 1 179 ? 12.413 11.290 -17.528 1.00 76.75 179 VAL A C 1
ATOM 1361 O O . VAL A 1 179 ? 13.252 11.165 -18.417 1.00 76.75 179 VAL A O 1
ATOM 1364 N N . VAL A 1 180 ? 11.116 11.064 -17.729 1.00 82.50 180 VAL A N 1
ATOM 1365 C CA . VAL A 1 180 ? 10.582 10.834 -19.073 1.00 82.50 180 VAL A CA 1
ATOM 1366 C C . VAL A 1 180 ? 10.723 12.130 -19.866 1.00 82.50 180 VAL A C 1
ATOM 1368 O O . VAL A 1 180 ? 10.201 13.171 -19.466 1.00 82.50 180 VAL A O 1
ATOM 1371 N N . ALA A 1 181 ? 11.466 12.075 -20.966 1.00 83.12 181 ALA A N 1
ATOM 1372 C CA . ALA A 1 181 ? 11.629 13.217 -21.849 1.00 83.12 181 ALA A CA 1
ATOM 1373 C C . ALA A 1 181 ? 10.292 13.533 -22.545 1.00 83.12 181 ALA A C 1
ATOM 1375 O O . ALA A 1 181 ? 9.551 12.611 -22.887 1.00 83.12 181 ALA A O 1
ATOM 1376 N N . PRO A 1 182 ? 9.958 14.810 -22.785 1.00 80.31 182 PRO A N 1
ATOM 1377 C CA . PRO A 1 182 ? 8.762 15.150 -23.542 1.00 80.31 182 PRO A CA 1
ATOM 1378 C C . PRO A 1 182 ? 8.882 14.623 -24.978 1.00 80.31 182 PRO A C 1
ATOM 1380 O O . PRO A 1 182 ? 9.865 14.896 -25.666 1.00 80.31 182 PRO A O 1
ATOM 1383 N N . GLY A 1 183 ? 7.880 13.880 -25.441 1.00 79.88 183 GLY A N 1
ATOM 1384 C CA . GLY A 1 183 ? 7.872 13.298 -26.778 1.00 79.88 183 GLY A CA 1
ATOM 1385 C C . GLY A 1 183 ? 6.584 12.535 -27.079 1.00 79.88 183 GLY A C 1
ATOM 1386 O O . GLY A 1 183 ? 5.819 12.205 -26.176 1.00 79.88 183 GLY A O 1
ATOM 1387 N N . ASN A 1 184 ? 6.354 12.277 -28.368 1.00 81.19 184 ASN A N 1
ATOM 1388 C CA . ASN A 1 184 ? 5.224 11.493 -28.883 1.00 81.19 184 ASN A CA 1
ATOM 1389 C C . ASN A 1 184 ? 5.726 10.203 -29.546 1.00 81.19 184 ASN A C 1
ATOM 1391 O O . ASN A 1 184 ? 5.292 9.838 -30.638 1.00 81.19 184 ASN A O 1
ATOM 1395 N N . ASP A 1 185 ? 6.714 9.556 -28.930 1.00 88.25 185 ASP A N 1
ATOM 1396 C CA . ASP A 1 185 ? 7.215 8.286 -29.438 1.00 88.25 185 ASP A CA 1
ATOM 1397 C C . ASP A 1 185 ? 6.233 7.148 -29.147 1.00 88.25 185 ASP A C 1
ATOM 1399 O O . ASP A 1 185 ? 5.636 7.102 -28.070 1.00 88.25 185 ASP A O 1
ATOM 1403 N N . VAL A 1 186 ? 6.123 6.175 -30.055 1.00 88.81 186 VAL A N 1
ATOM 1404 C CA . VAL A 1 186 ? 5.287 4.985 -29.828 1.00 88.81 186 VAL A CA 1
ATOM 1405 C C . VAL A 1 186 ? 5.712 4.221 -28.571 1.00 88.81 186 VAL A C 1
ATOM 1407 O O . VAL A 1 186 ? 4.865 3.676 -27.866 1.00 88.81 186 VAL A O 1
ATOM 1410 N N . LEU A 1 187 ? 7.005 4.230 -28.227 1.00 88.88 187 LEU A N 1
ATOM 1411 C CA . LEU A 1 187 ? 7.481 3.646 -26.976 1.00 88.88 187 LEU A CA 1
ATOM 1412 C C . LEU A 1 187 ? 6.914 4.391 -25.765 1.00 88.88 187 LEU A C 1
ATOM 1414 O O . LEU A 1 187 ? 6.493 3.745 -24.814 1.00 88.88 187 LEU A O 1
ATOM 1418 N N . GLN A 1 188 ? 6.862 5.724 -25.793 1.00 87.56 188 GLN A N 1
ATOM 1419 C CA . GLN A 1 188 ? 6.321 6.533 -24.692 1.00 87.56 188 GLN A CA 1
ATOM 1420 C C . GLN A 1 188 ? 4.798 6.439 -24.580 1.00 87.56 188 GLN A C 1
ATOM 1422 O O . GLN A 1 188 ? 4.263 6.520 -23.478 1.00 87.56 188 GLN A O 1
ATOM 1427 N N . GLU A 1 189 ? 4.102 6.239 -25.700 1.00 87.50 189 GLU A N 1
ATOM 1428 C CA . GLU A 1 189 ? 2.654 6.026 -25.720 1.00 87.50 189 GLU A CA 1
ATOM 1429 C C . GLU A 1 189 ? 2.271 4.652 -25.148 1.00 87.50 189 GLU A C 1
ATOM 1431 O O . GLU A 1 189 ? 1.293 4.522 -24.409 1.00 87.50 189 GLU A O 1
ATOM 1436 N N . ARG A 1 190 ? 3.035 3.609 -25.498 1.00 89.00 190 ARG A N 1
ATOM 1437 C CA . ARG A 1 190 ? 2.710 2.223 -25.139 1.00 89.00 190 ARG A CA 1
ATOM 1438 C C . ARG A 1 190 ? 3.278 1.808 -23.785 1.00 89.00 190 ARG A C 1
ATOM 1440 O O . ARG A 1 190 ? 2.620 1.064 -23.060 1.00 89.00 190 ARG A O 1
ATOM 1447 N N . VAL A 1 191 ? 4.481 2.261 -23.436 1.00 88.69 191 VAL A N 1
ATOM 1448 C CA . VAL A 1 191 ? 5.211 1.818 -22.242 1.00 88.69 191 VAL A CA 1
ATOM 1449 C C . VAL A 1 191 ? 5.122 2.867 -21.135 1.00 88.69 191 VAL A C 1
ATOM 1451 O O . VAL A 1 191 ? 5.507 4.022 -21.304 1.00 88.69 191 VAL A O 1
ATOM 1454 N N . GLY A 1 192 ? 4.664 2.449 -19.952 1.00 85.69 192 GLY A N 1
ATOM 1455 C CA . GLY A 1 192 ? 4.539 3.308 -18.774 1.00 85.69 192 GLY A CA 1
ATOM 1456 C C . GLY A 1 192 ? 5.877 3.651 -18.109 1.00 85.69 192 GLY A C 1
ATOM 1457 O O . GLY A 1 192 ? 6.117 3.226 -16.976 1.00 85.69 192 GLY A O 1
ATOM 1458 N N . PHE A 1 193 ? 6.732 4.443 -18.769 1.00 87.81 193 PHE A N 1
ATOM 1459 C CA . PHE A 1 193 ? 8.074 4.817 -18.283 1.00 87.81 193 PHE A CA 1
ATOM 1460 C C . PHE A 1 193 ? 8.090 5.569 -16.945 1.00 87.81 193 PHE A C 1
ATOM 1462 O O . PHE A 1 193 ? 9.105 5.565 -16.260 1.00 87.81 193 PHE A O 1
ATOM 1469 N N . ILE A 1 194 ? 6.965 6.141 -16.509 1.00 86.69 194 ILE A N 1
ATOM 1470 C CA . ILE A 1 194 ? 6.838 6.748 -15.171 1.00 86.69 194 ILE A CA 1
ATOM 1471 C C . ILE A 1 194 ? 7.100 5.700 -14.063 1.00 86.69 194 ILE A C 1
ATOM 1473 O O . ILE A 1 194 ? 7.575 6.033 -12.981 1.00 86.69 194 ILE A O 1
ATOM 1477 N N . SER A 1 195 ? 6.837 4.415 -14.337 1.00 87.25 195 SER A N 1
ATOM 1478 C CA . SER A 1 195 ? 7.089 3.293 -13.416 1.00 87.25 195 SER A CA 1
ATOM 1479 C C . SER A 1 195 ? 8.490 2.677 -13.518 1.00 87.25 195 SER A C 1
ATOM 1481 O O . SER A 1 195 ? 8.759 1.711 -12.798 1.00 87.25 195 SER A O 1
ATOM 1483 N N . LEU A 1 196 ? 9.341 3.174 -14.427 1.00 86.88 196 LEU A N 1
ATOM 1484 C CA . LEU A 1 196 ? 10.699 2.668 -14.632 1.00 86.88 196 LEU A CA 1
ATOM 1485 C C . LEU A 1 196 ? 11.448 2.668 -13.284 1.00 86.88 196 LEU A C 1
ATOM 1487 O O . LEU A 1 196 ? 11.260 3.586 -12.488 1.00 86.88 196 LEU A O 1
ATOM 1491 N N . PRO A 1 197 ? 12.235 1.632 -12.953 1.00 81.50 197 PRO A N 1
ATOM 1492 C CA . PRO A 1 197 ? 13.032 1.658 -11.738 1.00 81.50 197 PRO A CA 1
ATOM 1493 C C . PRO A 1 197 ? 14.114 2.730 -11.849 1.00 81.50 197 PRO A C 1
ATOM 1495 O O . PRO A 1 197 ? 14.514 3.128 -12.943 1.00 81.50 197 PRO A O 1
ATOM 1498 N N . GLN A 1 198 ? 14.632 3.156 -10.701 1.00 77.12 198 GLN A N 1
ATOM 1499 C CA . GLN A 1 198 ? 15.793 4.033 -10.676 1.00 77.12 198 GLN A CA 1
ATOM 1500 C C . GLN A 1 198 ? 16.972 3.338 -11.363 1.00 77.12 198 GLN A C 1
ATOM 1502 O O . GLN A 1 198 ? 17.384 2.245 -10.962 1.00 77.12 198 GLN A O 1
ATOM 1507 N N . LEU A 1 199 ? 17.496 3.985 -12.401 1.00 75.44 199 LEU A N 1
ATOM 1508 C CA . LEU A 1 199 ? 18.672 3.532 -13.123 1.00 75.44 199 LEU A CA 1
ATOM 1509 C C . LEU A 1 199 ? 19.875 4.380 -12.706 1.00 75.44 199 LEU A C 1
ATOM 1511 O O . LEU A 1 199 ? 19.830 5.608 -12.726 1.00 75.44 199 LEU A O 1
ATOM 1515 N N . LEU A 1 200 ? 20.959 3.711 -12.341 1.00 70.06 200 LEU A N 1
ATOM 1516 C CA . LEU A 1 200 ? 22.271 4.304 -12.157 1.00 70.06 200 LEU A CA 1
ATOM 1517 C C . LEU A 1 200 ? 22.844 4.624 -13.535 1.00 70.06 200 LEU A C 1
ATOM 1519 O O . LEU A 1 200 ? 23.151 3.712 -14.311 1.00 70.06 200 LEU A O 1
ATOM 1523 N N . ASN A 1 201 ? 22.986 5.915 -13.829 1.00 68.00 201 ASN A N 1
ATOM 1524 C CA . ASN A 1 201 ? 23.794 6.342 -14.957 1.00 68.00 201 ASN A CA 1
ATOM 1525 C C . ASN A 1 201 ? 25.267 6.327 -14.539 1.00 68.00 201 ASN A C 1
ATOM 1527 O O . ASN A 1 201 ? 25.653 7.045 -13.618 1.00 68.00 201 ASN A O 1
ATOM 1531 N N . LEU A 1 202 ? 26.066 5.484 -15.185 1.00 64.19 202 LEU A N 1
ATOM 1532 C CA . LEU A 1 202 ? 27.471 5.281 -14.825 1.00 64.19 202 LEU A CA 1
ATOM 1533 C C . LEU A 1 202 ? 28.430 6.002 -15.775 1.00 64.19 202 LEU A C 1
ATOM 1535 O O . LEU A 1 202 ? 29.609 6.128 -15.459 1.00 64.19 202 LEU A O 1
ATOM 1539 N N . THR A 1 203 ? 27.933 6.507 -16.904 1.00 63.91 203 THR A N 1
ATOM 1540 C CA . THR A 1 203 ? 28.743 7.148 -17.939 1.00 63.91 203 THR A CA 1
ATOM 1541 C C . THR A 1 203 ? 28.116 8.465 -18.382 1.00 63.91 203 THR A C 1
ATOM 1543 O O . THR A 1 203 ? 26.897 8.603 -18.507 1.00 63.91 203 THR A O 1
ATOM 1546 N N . GLU A 1 204 ? 28.954 9.472 -18.610 1.00 69.19 204 GLU A N 1
ATOM 1547 C CA . GLU A 1 204 ? 28.512 10.693 -19.281 1.00 69.19 204 GLU A CA 1
ATOM 1548 C C . GLU A 1 204 ? 28.246 10.383 -20.762 1.00 69.19 204 GLU A C 1
ATOM 1550 O O . GLU A 1 204 ? 29.105 9.828 -21.451 1.00 69.19 204 GLU A O 1
ATOM 1555 N N . THR A 1 205 ? 27.061 10.737 -21.259 1.00 70.12 205 THR A N 1
ATOM 1556 C CA . THR A 1 205 ? 26.666 10.543 -22.660 1.00 70.12 205 THR A CA 1
ATOM 1557 C C . THR A 1 205 ? 26.211 11.848 -23.296 1.00 70.12 205 THR A C 1
ATOM 1559 O O . THR A 1 205 ? 25.462 12.618 -22.697 1.00 70.12 205 THR A O 1
ATOM 1562 N N . ASN A 1 206 ? 26.628 12.079 -24.540 1.00 69.75 206 ASN A N 1
ATOM 1563 C CA . ASN A 1 206 ? 26.144 13.192 -25.352 1.00 69.75 206 ASN A CA 1
ATOM 1564 C C . ASN A 1 206 ? 25.301 12.673 -26.512 1.00 69.75 206 ASN A C 1
ATOM 1566 O O . ASN A 1 206 ? 25.658 11.676 -27.144 1.00 69.75 206 ASN A O 1
ATOM 1570 N N . ALA A 1 207 ? 24.207 13.376 -26.814 1.00 71.56 207 ALA A N 1
ATOM 1571 C CA . ALA A 1 207 ? 23.478 13.161 -28.056 1.00 71.56 207 ALA A CA 1
ATOM 1572 C C . ALA A 1 207 ? 24.397 13.536 -29.226 1.00 71.56 207 ALA A C 1
ATOM 1574 O O . ALA A 1 207 ? 24.810 14.687 -29.365 1.00 71.56 207 ALA A O 1
ATOM 1575 N N . SER A 1 208 ? 24.757 12.546 -30.031 1.00 66.19 208 SER A N 1
ATOM 1576 C CA . SER A 1 208 ? 25.711 12.676 -31.139 1.00 66.19 208 SER A CA 1
ATOM 1577 C C . SER A 1 208 ? 25.048 13.077 -32.452 1.00 66.19 208 SER A C 1
ATOM 1579 O O . SER A 1 208 ? 25.730 13.566 -33.350 1.00 66.19 208 SER A O 1
ATOM 1581 N N . HIS A 1 209 ? 23.730 12.885 -32.568 1.00 70.31 209 HIS A N 1
ATOM 1582 C CA . HIS A 1 209 ? 22.993 13.072 -33.811 1.00 70.31 209 HIS A CA 1
ATOM 1583 C C . HIS A 1 209 ? 21.708 13.904 -33.593 1.00 70.31 209 HIS A C 1
ATOM 1585 O O . HIS A 1 209 ? 20.968 13.656 -32.640 1.00 70.31 209 HIS A O 1
ATOM 1591 N N . PRO A 1 210 ? 21.392 14.888 -34.460 1.00 71.50 210 PRO A N 1
ATOM 1592 C CA . PRO A 1 210 ? 20.272 15.818 -34.254 1.00 71.50 210 PRO A CA 1
ATOM 1593 C C . PRO A 1 210 ? 18.883 15.162 -34.325 1.00 71.50 210 PRO A C 1
ATOM 1595 O O . PRO A 1 210 ? 17.928 15.694 -33.767 1.00 71.50 210 PRO A O 1
ATOM 1598 N N . ALA A 1 211 ? 18.756 14.005 -34.985 1.00 75.88 211 ALA A N 1
ATOM 1599 C CA . ALA A 1 211 ? 17.511 13.227 -35.028 1.00 75.88 211 ALA A CA 1
ATOM 1600 C C . ALA A 1 211 ? 17.303 12.309 -33.804 1.00 75.88 211 ALA A C 1
ATOM 1602 O O . ALA A 1 211 ? 16.309 11.583 -33.741 1.00 75.88 211 ALA A O 1
ATOM 1603 N N . VAL A 1 212 ? 18.225 12.328 -32.834 1.00 80.56 212 VAL A N 1
ATOM 1604 C CA . VAL A 1 212 ? 18.093 11.562 -31.591 1.00 80.56 212 VAL A CA 1
ATOM 1605 C C . VAL A 1 212 ? 17.020 12.194 -30.725 1.00 80.56 212 VAL A C 1
ATOM 1607 O O . VAL A 1 212 ? 17.100 13.360 -30.342 1.00 80.56 212 VAL A O 1
ATOM 1610 N N . LYS A 1 213 ? 16.022 11.391 -30.376 1.00 86.00 213 LYS A N 1
ATOM 1611 C CA . LYS A 1 213 ? 14.962 11.761 -29.448 1.00 86.00 213 LYS A CA 1
ATOM 1612 C C . LYS A 1 213 ? 15.193 11.023 -28.135 1.00 86.00 213 LYS A C 1
ATOM 1614 O O . LYS A 1 213 ? 14.997 9.800 -28.098 1.00 86.00 213 LYS A O 1
ATOM 1619 N N . PRO A 1 214 ? 15.616 11.713 -27.061 1.00 85.12 214 PRO A N 1
ATOM 1620 C CA . PRO A 1 214 ? 15.660 11.090 -25.751 1.00 85.12 214 PRO A CA 1
ATOM 1621 C C . PRO A 1 214 ? 14.250 10.658 -25.349 1.00 85.12 214 PRO A C 1
ATOM 1623 O O . PRO A 1 214 ? 13.287 11.391 -25.555 1.00 85.12 214 PRO A O 1
ATOM 1626 N N . LEU A 1 215 ? 14.138 9.461 -24.782 1.00 86.12 215 LEU A N 1
ATOM 1627 C CA . LEU A 1 215 ? 12.917 8.944 -24.170 1.00 86.12 215 LEU A CA 1
ATOM 1628 C C . LEU A 1 215 ? 12.970 9.070 -22.648 1.00 86.12 215 LEU A C 1
ATOM 1630 O O . LEU A 1 215 ? 11.967 9.401 -22.016 1.00 86.12 215 LEU A O 1
ATOM 1634 N N . VAL A 1 216 ? 14.144 8.807 -22.067 1.00 85.00 216 VAL A N 1
ATOM 1635 C CA . VAL A 1 216 ? 14.407 8.892 -20.628 1.00 85.00 216 VAL A CA 1
ATOM 1636 C C . VAL A 1 216 ? 15.752 9.571 -20.407 1.00 85.00 216 VAL A C 1
ATOM 1638 O O . VAL A 1 216 ? 16.757 9.182 -21.001 1.00 85.00 216 VAL A O 1
ATOM 1641 N N . MET A 1 217 ? 15.767 10.560 -19.521 1.00 80.88 217 MET A N 1
ATOM 1642 C CA . MET A 1 217 ? 16.949 11.303 -19.094 1.00 80.88 217 MET A CA 1
ATOM 1643 C C . MET A 1 217 ? 17.300 10.928 -17.653 1.00 80.88 217 MET A C 1
ATOM 1645 O O . MET A 1 217 ? 16.421 10.871 -16.800 1.00 80.88 217 MET A O 1
ATOM 1649 N N . GLY A 1 218 ? 18.572 10.706 -17.357 1.00 74.25 218 GLY A N 1
ATOM 1650 C CA . GLY A 1 218 ? 19.104 10.647 -16.001 1.00 74.25 218 GLY A CA 1
ATOM 1651 C C . GLY A 1 218 ? 19.494 12.041 -15.529 1.00 74.25 218 GLY A C 1
ATOM 1652 O O . GLY A 1 218 ? 20.019 12.831 -16.312 1.00 74.25 218 GLY A O 1
ATOM 1653 N N . THR A 1 219 ? 19.252 12.351 -14.259 1.00 66.62 219 THR A N 1
ATOM 1654 C CA . THR A 1 219 ? 19.581 13.659 -13.669 1.00 66.62 219 THR A CA 1
ATOM 1655 C C . THR A 1 219 ? 20.623 13.511 -12.564 1.00 66.62 219 THR A C 1
ATOM 1657 O O . THR A 1 219 ? 20.429 12.689 -11.667 1.00 66.62 219 THR A O 1
ATOM 1660 N N . THR A 1 220 ? 21.682 14.328 -12.571 1.00 57.22 220 THR A N 1
ATOM 1661 C CA . THR A 1 220 ? 22.752 14.313 -11.543 1.00 57.22 220 THR A CA 1
ATOM 1662 C C . THR A 1 220 ? 22.434 15.122 -10.277 1.00 57.22 220 THR A C 1
ATOM 1664 O O . THR A 1 220 ? 23.328 15.456 -9.505 1.00 57.22 220 THR A O 1
ATOM 1667 N N . GLY A 1 221 ? 21.163 15.459 -10.041 1.00 50.78 221 GLY A N 1
ATOM 1668 C CA . GLY A 1 221 ? 20.744 16.158 -8.830 1.00 50.78 221 GLY A CA 1
ATOM 1669 C C . GLY A 1 221 ? 19.252 16.484 -8.797 1.00 50.78 221 GLY A C 1
ATOM 1670 O O . GLY A 1 221 ? 18.569 16.468 -9.820 1.00 50.78 221 GLY A O 1
ATOM 1671 N N . LEU A 1 222 ? 18.765 16.804 -7.596 1.00 47.16 222 LEU A N 1
ATOM 1672 C CA . LEU A 1 222 ? 17.359 17.091 -7.268 1.00 47.16 222 LEU A CA 1
ATOM 1673 C C . LEU A 1 222 ? 16.874 18.502 -7.652 1.00 47.16 222 LEU A C 1
ATOM 1675 O O . LEU A 1 222 ? 15.697 18.811 -7.469 1.00 47.16 222 LEU A O 1
ATOM 1679 N N . THR A 1 223 ? 17.762 19.383 -8.113 1.00 43.19 223 THR A N 1
ATOM 1680 C CA . THR A 1 223 ? 17.465 20.798 -8.370 1.00 43.19 223 THR A CA 1
ATOM 1681 C C . THR A 1 223 ? 17.259 21.098 -9.854 1.00 43.19 223 THR A C 1
ATOM 1683 O O . THR A 1 223 ? 17.845 20.471 -10.735 1.00 43.19 223 THR A O 1
ATOM 1686 N N . VAL A 1 224 ? 16.432 22.112 -10.129 1.00 40.72 224 VAL A N 1
ATOM 1687 C CA . VAL A 1 224 ? 16.256 22.700 -11.464 1.00 40.72 224 VAL A CA 1
ATOM 1688 C C . VAL A 1 224 ? 17.617 23.211 -11.956 1.00 40.72 224 VAL A C 1
ATOM 1690 O O . VAL A 1 224 ? 18.195 24.098 -11.332 1.00 40.72 224 VAL A O 1
ATOM 1693 N N . GLY A 1 225 ? 18.132 22.630 -13.044 1.00 47.75 225 GLY A N 1
ATOM 1694 C CA . GLY A 1 225 ? 19.458 22.937 -13.602 1.00 47.75 225 GLY A CA 1
ATOM 1695 C C . GLY A 1 225 ? 20.500 21.818 -13.473 1.00 47.75 225 GLY A C 1
ATOM 1696 O O . GLY A 1 225 ? 21.638 22.022 -13.891 1.00 47.75 225 GLY A O 1
ATOM 1697 N N . SER A 1 226 ? 20.144 20.648 -12.924 1.00 61.03 226 SER A N 1
ATOM 1698 C CA . SER A 1 226 ? 21.016 19.468 -12.963 1.00 61.03 226 SER A CA 1
ATOM 1699 C C . SER A 1 226 ? 21.294 19.029 -14.405 1.00 61.03 226 SER A C 1
ATOM 1701 O O . SER A 1 226 ? 20.425 19.111 -15.278 1.00 61.03 226 SER A O 1
ATOM 1703 N N . GLN A 1 227 ? 22.527 18.585 -14.668 1.00 67.06 227 GLN A N 1
ATOM 1704 C CA . GLN A 1 227 ? 22.887 18.061 -15.982 1.00 67.06 227 GLN A CA 1
ATOM 1705 C C . GLN A 1 227 ? 22.056 16.808 -16.260 1.00 67.06 227 GLN A C 1
ATOM 1707 O O . GLN A 1 227 ? 21.960 15.901 -15.426 1.00 67.06 227 GLN A O 1
ATOM 1712 N N . GLN A 1 228 ? 21.414 16.802 -17.425 1.00 73.31 228 GLN A N 1
ATOM 1713 C CA . GLN A 1 228 ? 20.594 15.696 -17.879 1.00 73.31 228 GLN A CA 1
ATOM 1714 C C . GLN A 1 228 ? 21.365 14.901 -18.920 1.00 73.31 228 GLN A C 1
ATOM 1716 O O . GLN A 1 228 ? 21.797 15.454 -19.930 1.00 73.31 228 GLN A O 1
ATOM 1721 N N . TYR A 1 229 ? 21.492 13.604 -18.684 1.00 75.06 229 TYR A N 1
ATOM 1722 C CA . TYR A 1 229 ? 22.151 12.682 -19.597 1.00 75.06 229 TYR A CA 1
ATOM 1723 C C . TYR A 1 229 ? 21.110 11.733 -20.161 1.00 75.06 229 TYR A C 1
ATOM 1725 O O . TYR A 1 229 ? 20.361 11.132 -19.388 1.00 75.06 229 TYR A O 1
ATOM 1733 N N . PRO A 1 230 ? 21.004 11.583 -21.482 1.00 76.00 230 PRO A N 1
ATOM 1734 C CA . PRO A 1 230 ? 20.023 10.679 -22.037 1.00 76.00 230 PRO A CA 1
ATOM 1735 C C . PRO A 1 230 ? 20.419 9.230 -21.715 1.00 76.00 230 PRO A C 1
ATOM 1737 O O . PRO A 1 230 ? 21.521 8.774 -22.016 1.00 76.00 230 PRO A O 1
ATOM 1740 N N . MET A 1 231 ? 19.506 8.518 -21.056 1.00 78.00 231 MET A N 1
ATOM 1741 C CA . MET A 1 231 ? 19.686 7.123 -20.644 1.00 78.00 231 MET A CA 1
ATOM 1742 C C . MET A 1 231 ? 19.004 6.160 -21.603 1.00 78.00 231 MET A C 1
ATOM 1744 O O . MET A 1 231 ? 19.490 5.057 -21.809 1.00 78.00 231 MET A O 1
ATOM 1748 N N . LEU A 1 232 ? 17.884 6.572 -22.193 1.00 83.19 232 LEU A N 1
ATOM 1749 C CA . LEU A 1 232 ? 17.189 5.840 -23.243 1.00 83.19 232 LEU A CA 1
ATOM 1750 C C . LEU A 1 232 ? 16.862 6.829 -24.354 1.00 83.19 232 LEU A C 1
ATOM 1752 O O . LEU A 1 232 ? 16.274 7.873 -24.071 1.00 83.19 232 LEU A O 1
ATOM 1756 N N . ALA A 1 233 ? 17.207 6.520 -25.599 1.00 84.06 233 ALA A N 1
ATOM 1757 C CA . ALA A 1 233 ? 16.787 7.315 -26.750 1.00 84.06 233 ALA A CA 1
ATOM 1758 C C . ALA A 1 233 ? 16.460 6.444 -27.944 1.00 84.06 233 ALA A C 1
ATOM 1760 O O . ALA A 1 233 ? 16.821 5.269 -28.032 1.00 84.06 233 ALA A O 1
ATOM 1761 N N . THR A 1 234 ? 15.791 7.098 -28.879 1.00 85.56 234 THR A N 1
ATOM 1762 C CA . THR A 1 234 ? 15.524 6.571 -30.200 1.00 85.56 234 THR A CA 1
ATOM 1763 C C . THR A 1 234 ? 16.190 7.457 -31.236 1.00 85.56 234 THR A C 1
ATOM 1765 O O . THR A 1 234 ? 16.273 8.674 -31.068 1.00 85.56 234 THR A O 1
ATOM 1768 N N . LEU A 1 235 ? 16.652 6.841 -32.309 1.00 83.75 235 LEU A N 1
ATOM 1769 C CA . LEU A 1 235 ? 16.975 7.506 -33.558 1.00 83.75 235 LEU A CA 1
ATOM 1770 C C . LEU A 1 235 ? 15.968 6.984 -34.577 1.00 83.75 235 LEU A C 1
ATOM 1772 O O . LEU A 1 235 ? 15.925 5.779 -34.803 1.00 83.75 235 LEU A O 1
ATOM 1776 N N . ASP A 1 236 ? 15.151 7.867 -35.143 1.00 79.19 236 ASP A N 1
ATOM 1777 C CA . ASP A 1 236 ? 14.203 7.528 -36.207 1.00 79.19 236 ASP A CA 1
ATOM 1778 C C . ASP A 1 236 ? 14.574 8.322 -37.465 1.00 79.19 236 ASP A C 1
ATOM 1780 O O . ASP A 1 236 ? 14.122 9.451 -37.661 1.00 79.19 236 ASP A O 1
ATOM 1784 N N . ASP A 1 237 ? 15.418 7.726 -38.302 1.00 75.50 237 ASP A N 1
ATOM 1785 C CA . ASP A 1 237 ? 15.817 8.220 -39.618 1.00 75.50 237 ASP A CA 1
ATOM 1786 C C . ASP A 1 237 ? 15.093 7.406 -40.722 1.00 75.50 237 ASP A C 1
ATOM 1788 O O . ASP A 1 237 ? 14.804 6.219 -40.525 1.00 75.50 237 ASP A O 1
ATOM 1792 N N . PRO A 1 238 ? 14.755 7.993 -41.889 1.00 70.81 238 PRO A N 1
ATOM 1793 C CA . PRO A 1 238 ? 14.201 7.246 -43.025 1.00 70.81 238 PRO A CA 1
ATOM 1794 C C . PRO A 1 238 ? 15.012 6.004 -43.419 1.00 70.81 238 PRO A C 1
ATOM 1796 O O . PRO A 1 238 ? 14.441 4.995 -43.848 1.00 70.81 238 PRO A O 1
ATOM 1799 N N . VAL A 1 239 ? 16.334 6.074 -43.268 1.00 69.19 239 VAL A N 1
ATOM 1800 C CA . VAL A 1 239 ? 17.254 4.987 -43.589 1.00 69.19 239 VAL A CA 1
ATOM 1801 C C . VAL A 1 239 ? 17.406 4.042 -42.403 1.00 69.19 239 VAL A C 1
ATOM 1803 O O . VAL A 1 239 ? 17.517 2.843 -42.620 1.00 69.19 239 VAL A O 1
ATOM 1806 N N . MET A 1 240 ? 17.323 4.521 -41.160 1.00 73.12 240 MET A N 1
ATOM 1807 C CA . MET A 1 240 ? 17.802 3.786 -39.989 1.00 73.12 240 MET A CA 1
ATOM 1808 C C . MET A 1 240 ? 16.984 4.045 -38.720 1.00 73.12 240 MET A C 1
ATOM 1810 O O . MET A 1 240 ? 16.612 5.173 -38.417 1.00 73.12 240 MET A O 1
ATOM 1814 N N . ARG A 1 241 ? 16.754 2.993 -37.925 1.00 79.38 241 ARG A N 1
ATOM 1815 C CA . ARG A 1 241 ? 16.097 3.102 -36.617 1.00 79.38 241 ARG A CA 1
ATOM 1816 C C . ARG A 1 241 ? 16.941 2.473 -35.534 1.00 79.38 241 ARG A C 1
ATOM 1818 O O . ARG A 1 241 ? 17.321 1.323 -35.684 1.00 79.38 241 ARG A O 1
ATOM 1825 N N . VAL A 1 242 ? 17.171 3.193 -34.443 1.00 79.88 242 VAL A N 1
ATOM 1826 C CA . VAL A 1 242 ? 17.937 2.698 -33.293 1.00 79.88 242 VAL A CA 1
ATOM 1827 C C . VAL A 1 242 ? 17.158 2.959 -32.011 1.00 79.88 242 VAL A C 1
ATOM 1829 O O . VAL A 1 242 ? 16.571 4.025 -31.841 1.00 79.88 242 VAL A O 1
ATOM 1832 N N . VAL A 1 243 ? 17.171 1.994 -31.093 1.00 83.50 243 VAL A N 1
ATOM 1833 C CA . VAL A 1 243 ? 16.721 2.160 -29.705 1.00 83.50 243 VAL A CA 1
ATOM 1834 C C . VAL A 1 243 ? 17.903 1.808 -28.814 1.00 83.50 243 VAL A C 1
ATOM 1836 O O . VAL A 1 243 ? 18.305 0.649 -28.781 1.00 83.50 243 VAL A O 1
ATOM 1839 N N . ALA A 1 244 ? 18.454 2.788 -28.102 1.00 79.12 244 ALA A N 1
ATOM 1840 C CA . ALA A 1 244 ? 19.660 2.602 -27.297 1.00 79.12 244 ALA A CA 1
ATOM 1841 C C . ALA A 1 244 ? 19.399 2.884 -25.818 1.00 79.12 244 ALA A C 1
ATOM 1843 O O . ALA A 1 244 ? 18.788 3.902 -25.482 1.00 79.12 244 ALA A O 1
ATOM 1844 N N . LEU A 1 245 ? 19.923 2.017 -24.947 1.00 78.62 245 LEU A N 1
ATOM 1845 C CA . LEU A 1 245 ? 19.951 2.201 -23.498 1.00 78.62 245 LEU A CA 1
ATOM 1846 C C . LEU A 1 245 ? 21.397 2.390 -23.026 1.00 78.62 245 LEU A C 1
ATOM 1848 O O . LEU A 1 245 ? 22.188 1.460 -23.054 1.00 78.62 245 LEU A O 1
ATOM 1852 N N . ALA A 1 246 ? 21.717 3.568 -22.505 1.00 71.81 246 ALA A N 1
ATOM 1853 C CA . ALA A 1 246 ? 23.035 3.918 -21.978 1.00 71.81 246 ALA A CA 1
ATOM 1854 C C . ALA A 1 246 ? 23.242 3.532 -20.494 1.00 71.81 246 ALA A C 1
ATOM 1856 O O . ALA A 1 246 ? 24.093 4.095 -19.815 1.00 71.81 246 ALA A O 1
ATOM 1857 N N . ALA A 1 247 ? 22.460 2.589 -19.960 1.00 69.44 247 ALA A N 1
ATOM 1858 C CA . ALA A 1 247 ? 22.484 2.197 -18.550 1.00 69.44 247 ALA A CA 1
ATOM 1859 C C . ALA A 1 247 ? 22.896 0.721 -18.407 1.00 69.44 247 ALA A C 1
ATOM 1861 O O . ALA A 1 247 ? 22.049 -0.163 -18.561 1.00 69.44 247 ALA A O 1
ATOM 1862 N N . PRO A 1 248 ? 24.173 0.416 -18.109 1.00 64.12 248 PRO A N 1
ATOM 1863 C CA . PRO A 1 248 ? 24.635 -0.964 -18.100 1.00 64.12 248 PRO A CA 1
ATOM 1864 C C . PRO A 1 248 ? 24.020 -1.767 -16.949 1.00 64.12 248 PRO A C 1
ATOM 1866 O O . PRO A 1 248 ? 24.054 -1.343 -15.791 1.00 64.12 248 PRO A O 1
ATOM 1869 N N . VAL A 1 249 ? 23.459 -2.934 -17.274 1.00 63.84 249 VAL A N 1
ATOM 1870 C CA . VAL A 1 249 ? 22.921 -3.941 -16.352 1.00 63.84 249 VAL A CA 1
ATOM 1871 C C . VAL A 1 249 ? 24.026 -4.934 -15.978 1.00 63.84 249 VAL A C 1
ATOM 1873 O O . VAL A 1 249 ? 24.369 -5.825 -16.750 1.00 63.84 249 VAL A O 1
ATOM 1876 N N . ARG A 1 250 ? 24.599 -4.805 -14.778 1.00 59.91 250 ARG A N 1
ATOM 1877 C CA . ARG A 1 250 ? 25.675 -5.681 -14.274 1.00 59.91 250 ARG A CA 1
ATOM 1878 C C . ARG A 1 250 ? 25.358 -6.238 -12.892 1.00 59.91 250 ARG A C 1
ATOM 1880 O O . ARG A 1 250 ? 24.437 -5.777 -12.213 1.00 59.91 250 ARG A O 1
ATOM 1887 N N . GLN A 1 251 ? 26.170 -7.186 -12.428 1.00 51.44 251 GLN A N 1
ATOM 1888 C CA . GLN A 1 251 ? 26.143 -7.617 -11.032 1.00 51.44 251 GLN A CA 1
ATOM 1889 C C . GLN A 1 251 ? 26.389 -6.395 -10.123 1.00 51.44 251 GLN A C 1
ATOM 1891 O O . GLN A 1 251 ? 27.485 -5.846 -10.087 1.00 51.44 251 GLN A O 1
ATOM 1896 N N . GLY A 1 252 ? 25.337 -5.925 -9.445 1.00 55.97 252 GLY A N 1
ATOM 1897 C CA . GLY A 1 252 ? 25.380 -4.751 -8.565 1.00 55.97 252 GLY A CA 1
ATOM 1898 C C . GLY A 1 252 ? 24.994 -3.399 -9.190 1.00 55.97 252 GLY A C 1
ATOM 1899 O O . GLY A 1 252 ? 25.005 -2.401 -8.476 1.00 55.97 252 GLY A O 1
ATOM 1900 N N . SER A 1 253 ? 24.619 -3.304 -10.475 1.00 61.50 253 SER A N 1
ATOM 1901 C CA . SER A 1 253 ? 24.080 -2.046 -11.045 1.00 61.50 253 SER A CA 1
ATOM 1902 C C . SER A 1 253 ? 22.969 -2.310 -12.060 1.00 61.50 253 SER A C 1
ATOM 1904 O O . SER A 1 253 ? 23.077 -3.221 -12.872 1.00 61.50 253 SER A O 1
ATOM 1906 N N . ASN A 1 254 ? 21.879 -1.539 -11.991 1.00 72.75 254 ASN A N 1
ATOM 1907 C CA . ASN A 1 254 ? 20.705 -1.625 -12.878 1.00 72.75 254 ASN A CA 1
ATOM 1908 C C . ASN A 1 254 ? 20.043 -3.010 -13.021 1.00 72.75 254 ASN A C 1
ATOM 1910 O O . ASN A 1 254 ? 19.162 -3.166 -13.863 1.00 72.75 254 ASN A O 1
ATOM 1914 N N . LYS A 1 255 ? 20.373 -3.999 -12.170 1.00 73.56 255 LYS A N 1
ATOM 1915 C CA . LYS A 1 255 ? 19.716 -5.327 -12.133 1.00 73.56 255 LYS A CA 1
ATOM 1916 C C . LYS A 1 255 ? 18.186 -5.209 -12.081 1.00 73.56 255 LYS A C 1
ATOM 1918 O O . LYS A 1 255 ? 17.467 -6.017 -12.663 1.00 73.56 255 LYS A O 1
ATOM 1923 N N . ASN A 1 256 ? 17.699 -4.172 -11.411 1.00 76.94 256 ASN A N 1
ATOM 1924 C CA . ASN A 1 256 ? 16.280 -3.924 -11.213 1.00 76.94 256 ASN A CA 1
ATOM 1925 C C . ASN A 1 256 ? 15.529 -3.623 -12.520 1.00 76.94 256 ASN A C 1
ATOM 1927 O O . ASN A 1 256 ? 14.323 -3.838 -12.580 1.00 76.94 256 ASN A O 1
ATOM 1931 N N . LEU A 1 257 ? 16.222 -3.204 -13.589 1.00 80.50 257 LEU A N 1
ATOM 1932 C CA . LEU A 1 257 ? 15.608 -3.005 -14.902 1.00 80.50 257 LEU A CA 1
ATOM 1933 C C . LEU A 1 257 ? 15.010 -4.304 -15.451 1.00 80.50 257 LEU A C 1
ATOM 1935 O O . LEU A 1 257 ? 13.868 -4.305 -15.891 1.00 80.50 257 LEU A O 1
ATOM 1939 N N . GLY A 1 258 ? 15.730 -5.425 -15.349 1.00 77.00 258 GLY A N 1
ATOM 1940 C CA . GLY A 1 258 ? 15.197 -6.732 -15.749 1.00 77.00 258 GLY A CA 1
ATOM 1941 C C . GLY A 1 258 ? 14.052 -7.210 -14.848 1.00 77.00 258 GLY A C 1
ATOM 1942 O O . GLY A 1 258 ? 13.273 -8.083 -15.223 1.00 77.00 258 GLY A O 1
ATOM 1943 N N . ASN A 1 259 ? 13.921 -6.650 -13.646 1.00 78.75 259 ASN A N 1
ATOM 1944 C CA . ASN A 1 259 ? 12.819 -6.920 -12.724 1.00 78.75 259 ASN A CA 1
ATOM 1945 C C . ASN A 1 259 ? 11.643 -5.946 -12.876 1.00 78.75 259 ASN A C 1
ATOM 1947 O O . ASN A 1 259 ? 10.624 -6.118 -12.205 1.00 78.75 259 ASN A O 1
ATOM 1951 N N . TRP A 1 260 ? 11.751 -4.964 -13.773 1.00 85.12 260 TRP A N 1
ATOM 1952 C CA . TRP A 1 260 ? 10.672 -4.039 -14.068 1.00 85.12 260 TRP A CA 1
ATOM 1953 C C . TRP A 1 260 ? 9.497 -4.774 -14.736 1.00 85.12 260 TRP A C 1
ATOM 1955 O O . TRP A 1 260 ? 9.705 -5.450 -15.744 1.00 85.12 260 TRP A O 1
ATOM 1965 N N . PRO A 1 261 ? 8.253 -4.627 -14.242 1.00 85.94 261 PRO A N 1
ATOM 1966 C CA . PRO A 1 261 ? 7.092 -5.330 -14.797 1.00 85.94 261 PRO A CA 1
ATOM 1967 C C . PRO A 1 261 ? 6.812 -5.090 -16.286 1.00 85.94 261 PRO A C 1
ATOM 1969 O O . PRO A 1 261 ? 6.199 -5.932 -16.936 1.00 85.94 261 PRO A O 1
ATOM 1972 N N . PHE A 1 262 ? 7.248 -3.953 -16.837 1.00 88.06 262 PHE A N 1
ATOM 1973 C CA . PHE A 1 262 ? 7.101 -3.657 -18.264 1.00 88.06 262 PHE A CA 1
ATOM 1974 C C . PHE A 1 262 ? 8.291 -4.096 -19.108 1.00 88.06 262 PHE A C 1
ATOM 1976 O O . PHE A 1 262 ? 8.231 -3.925 -20.318 1.00 88.06 262 PHE A O 1
ATOM 1983 N N . PHE A 1 263 ? 9.355 -4.652 -18.527 1.00 86.88 263 PHE A N 1
ATOM 1984 C CA . PHE A 1 263 ? 10.595 -4.931 -19.250 1.00 86.88 263 PHE A CA 1
ATOM 1985 C C . PHE A 1 263 ? 10.374 -5.778 -20.509 1.00 86.88 263 PHE A C 1
ATOM 1987 O O . PHE A 1 263 ? 10.741 -5.367 -21.605 1.00 86.88 263 PHE A O 1
ATOM 1994 N N . THR A 1 264 ? 9.689 -6.912 -20.379 1.00 86.12 264 THR A N 1
ATOM 1995 C CA . THR A 1 264 ? 9.400 -7.817 -21.501 1.00 86.12 264 THR A CA 1
ATOM 1996 C C . THR A 1 264 ? 8.526 -7.147 -22.566 1.00 86.12 264 THR A C 1
ATOM 1998 O O . THR A 1 264 ? 8.766 -7.293 -23.761 1.00 86.12 264 THR A O 1
ATOM 2001 N N . TYR A 1 265 ? 7.543 -6.345 -22.143 1.00 89.31 265 TYR A N 1
ATOM 2002 C CA . TYR A 1 265 ? 6.692 -5.589 -23.064 1.00 89.31 265 TYR A CA 1
ATOM 2003 C C . TYR A 1 265 ? 7.456 -4.457 -23.763 1.00 89.31 265 TYR A C 1
ATOM 2005 O O . TYR A 1 265 ? 7.243 -4.192 -24.941 1.00 89.31 265 TYR A O 1
ATOM 2013 N N . PHE A 1 266 ? 8.379 -3.805 -23.059 1.00 88.75 266 PHE A N 1
ATOM 2014 C CA . PHE A 1 266 ? 9.272 -2.803 -23.624 1.00 88.75 266 PHE A CA 1
ATOM 2015 C C . PHE A 1 266 ? 10.156 -3.409 -24.719 1.00 88.75 266 PHE A C 1
ATOM 2017 O O . PHE A 1 266 ? 10.307 -2.787 -25.772 1.00 88.75 266 PHE A O 1
ATOM 2024 N N . VAL A 1 267 ? 10.678 -4.626 -24.514 1.00 86.94 267 VAL A N 1
ATOM 2025 C CA . VAL A 1 267 ? 11.407 -5.367 -25.554 1.00 86.94 267 VAL A CA 1
ATOM 2026 C C . VAL A 1 267 ? 10.501 -5.599 -26.763 1.00 86.94 267 VAL A C 1
ATOM 2028 O O . VAL A 1 267 ? 10.865 -5.159 -27.848 1.00 86.94 267 VAL A O 1
ATOM 2031 N N . TYR A 1 268 ? 9.294 -6.146 -26.570 1.00 89.06 268 TYR A N 1
ATOM 2032 C CA . TYR A 1 268 ? 8.308 -6.358 -27.641 1.00 89.06 268 TYR A CA 1
ATOM 2033 C C . TYR A 1 268 ? 8.009 -5.082 -28.449 1.00 89.06 268 TYR A C 1
ATOM 2035 O O . TYR A 1 268 ? 8.151 -5.073 -29.671 1.00 89.06 268 TYR A O 1
ATOM 2043 N N . VAL A 1 269 ? 7.642 -3.975 -27.790 1.00 90.19 269 VAL A N 1
ATOM 2044 C CA . VAL A 1 269 ? 7.330 -2.711 -28.485 1.00 90.19 269 VAL A CA 1
ATOM 2045 C C . VAL A 1 269 ? 8.561 -2.176 -29.219 1.00 90.19 269 VAL A C 1
ATOM 2047 O O . VAL A 1 269 ? 8.434 -1.669 -30.334 1.00 90.19 269 VAL A O 1
ATOM 2050 N N . SER A 1 270 ? 9.754 -2.323 -28.633 1.00 88.06 270 SER A N 1
ATOM 2051 C CA . SER A 1 270 ? 11.009 -1.930 -29.280 1.00 88.06 270 SER A CA 1
ATOM 2052 C C . SER A 1 270 ? 11.262 -2.759 -30.537 1.00 88.06 270 SER A C 1
ATOM 2054 O O . SER A 1 270 ? 11.537 -2.181 -31.585 1.00 88.06 270 SER A O 1
ATOM 2056 N N . THR A 1 271 ? 11.106 -4.085 -30.471 1.00 86.88 271 THR A N 1
ATOM 2057 C CA . THR A 1 271 ? 11.243 -4.987 -31.624 1.00 86.88 271 THR A CA 1
ATOM 2058 C C . THR A 1 271 ? 10.279 -4.599 -32.741 1.00 86.88 271 THR A C 1
ATOM 2060 O O . THR A 1 271 ? 10.701 -4.405 -33.877 1.00 86.88 271 THR A O 1
ATOM 2063 N N . MET A 1 272 ? 8.999 -4.402 -32.415 1.00 88.12 272 MET A N 1
ATOM 2064 C CA . MET A 1 272 ? 7.971 -4.043 -33.396 1.00 88.12 272 MET A CA 1
ATOM 2065 C C . MET A 1 272 ? 8.244 -2.677 -34.041 1.00 88.12 272 MET A C 1
ATOM 2067 O O . MET A 1 272 ? 8.084 -2.513 -35.253 1.00 88.12 272 MET A O 1
ATOM 2071 N N . LYS A 1 273 ? 8.714 -1.700 -33.252 1.00 86.94 273 LYS A N 1
ATOM 2072 C CA . LYS A 1 273 ? 9.135 -0.385 -33.757 1.00 86.94 273 LYS A CA 1
ATOM 2073 C C . LYS A 1 273 ? 10.306 -0.507 -34.739 1.00 86.94 273 LYS A C 1
ATOM 2075 O O . LYS A 1 273 ? 10.287 0.119 -35.807 1.00 86.94 273 LYS A O 1
ATOM 2080 N N . LEU A 1 274 ? 11.322 -1.286 -34.369 1.00 84.44 274 LEU A N 1
ATOM 2081 C CA . LEU A 1 274 ? 12.538 -1.499 -35.155 1.00 84.44 274 LEU A CA 1
ATOM 2082 C C . LEU A 1 274 ? 12.241 -2.241 -36.464 1.00 84.44 274 LEU A C 1
ATOM 2084 O O . LEU A 1 274 ? 12.695 -1.804 -37.517 1.00 84.44 274 LEU A O 1
ATOM 2088 N N . ALA A 1 275 ? 11.360 -3.243 -36.421 1.00 83.12 275 ALA A N 1
ATOM 2089 C CA . ALA A 1 275 ? 10.853 -3.982 -37.581 1.00 83.12 275 ALA A CA 1
ATOM 2090 C C . ALA A 1 275 ? 9.872 -3.181 -38.465 1.00 83.12 275 ALA A C 1
ATOM 2092 O O . ALA A 1 275 ? 9.268 -3.711 -39.393 1.00 83.12 275 ALA A O 1
ATOM 2093 N N . ARG A 1 276 ? 9.687 -1.885 -38.187 1.00 83.94 276 ARG A N 1
ATOM 2094 C CA . ARG A 1 276 ? 8.825 -0.965 -38.944 1.00 83.94 276 ARG A CA 1
ATOM 2095 C C . ARG A 1 276 ? 7.341 -1.320 -38.971 1.00 83.94 276 ARG A C 1
ATOM 2097 O O . ARG A 1 276 ? 6.619 -0.845 -39.849 1.00 83.94 276 ARG A O 1
ATOM 2104 N N . VAL A 1 277 ? 6.860 -2.043 -37.965 1.00 85.62 277 VAL A N 1
ATOM 2105 C CA . VAL A 1 277 ? 5.427 -2.289 -37.806 1.00 85.62 277 VAL A CA 1
ATOM 2106 C C . VAL A 1 277 ? 4.716 -0.960 -37.499 1.00 85.62 277 VAL A C 1
ATOM 2108 O O . VAL A 1 277 ? 5.165 -0.214 -36.622 1.00 85.62 277 VAL A O 1
ATOM 2111 N N . PRO A 1 278 ? 3.618 -0.619 -38.202 1.00 86.75 278 PRO A N 1
ATOM 2112 C CA . PRO A 1 278 ? 2.833 0.575 -37.897 1.00 86.75 278 PRO A CA 1
ATOM 2113 C C . PRO A 1 278 ? 2.335 0.574 -36.447 1.00 86.75 278 PRO A C 1
ATOM 2115 O O . PRO A 1 278 ? 1.941 -0.471 -35.933 1.00 86.75 278 PRO A O 1
ATOM 2118 N N . SER A 1 279 ? 2.252 1.741 -35.800 1.00 85.50 279 SER A N 1
ATOM 2119 C CA . SER A 1 279 ? 1.825 1.861 -34.391 1.00 85.50 279 SER A CA 1
ATOM 2120 C C . SER A 1 279 ? 0.444 1.252 -34.092 1.00 85.50 279 SER A C 1
ATOM 2122 O O . SER A 1 279 ? 0.175 0.869 -32.952 1.00 85.50 279 SER A O 1
ATOM 2124 N N . SER A 1 280 ? -0.431 1.148 -35.101 1.00 85.31 280 SER A N 1
ATOM 2125 C CA . SER A 1 280 ? -1.740 0.482 -35.019 1.00 85.31 280 SER A CA 1
ATOM 2126 C C . SER A 1 280 ? -1.654 -1.047 -34.960 1.00 85.31 280 SER A C 1
ATOM 2128 O O . SER A 1 280 ? -2.568 -1.675 -34.437 1.00 85.31 280 SER A O 1
ATOM 2130 N N . GLY A 1 281 ? -0.573 -1.639 -35.476 1.00 86.31 281 GLY A N 1
ATOM 2131 C CA . GLY A 1 281 ? -0.283 -3.073 -35.399 1.00 86.31 281 GLY A CA 1
ATOM 2132 C C . GLY A 1 281 ? 0.443 -3.486 -34.116 1.00 86.31 281 GLY A C 1
ATOM 2133 O O . GLY A 1 281 ? 0.558 -4.676 -33.838 1.00 86.31 281 GLY A O 1
ATOM 2134 N N . ILE A 1 282 ? 0.918 -2.523 -33.320 1.00 89.81 282 ILE A N 1
ATOM 2135 C CA . ILE A 1 282 ? 1.544 -2.786 -32.021 1.00 89.81 282 ILE A CA 1
ATOM 2136 C C . ILE A 1 282 ? 0.451 -2.906 -30.961 1.00 89.81 282 ILE A C 1
ATOM 2138 O O . ILE A 1 282 ? -0.263 -1.940 -30.674 1.00 89.81 282 ILE A O 1
ATOM 2142 N N . LEU A 1 283 ? 0.340 -4.090 -30.360 1.00 90.88 283 LEU A N 1
ATOM 2143 C CA . LEU A 1 283 ? -0.654 -4.364 -29.326 1.00 90.88 283 LEU A CA 1
ATOM 2144 C C . LEU A 1 283 ? -0.395 -3.529 -28.072 1.00 90.88 283 LEU A C 1
ATOM 2146 O O . LEU A 1 283 ? 0.750 -3.357 -27.646 1.00 90.88 283 LEU A O 1
ATOM 2150 N N . ALA A 1 284 ? -1.467 -3.037 -27.451 1.00 91.12 284 ALA A N 1
ATOM 2151 C CA . ALA A 1 284 ? -1.393 -2.398 -26.143 1.00 91.12 284 ALA A CA 1
ATOM 2152 C C . ALA A 1 284 ? -1.042 -3.428 -25.057 1.00 91.12 284 ALA A C 1
ATOM 2154 O O . ALA A 1 284 ? -1.351 -4.609 -25.195 1.00 91.12 284 ALA A O 1
ATOM 2155 N N . PHE A 1 285 ? -0.463 -2.981 -23.939 1.00 91.00 285 PHE A N 1
ATOM 2156 C CA . PHE A 1 285 ? -0.085 -3.866 -22.830 1.00 91.00 285 PHE A CA 1
ATOM 2157 C C . PHE A 1 285 ? -1.252 -4.738 -22.340 1.00 91.00 285 PHE A C 1
ATOM 2159 O O . PHE A 1 285 ? -1.071 -5.913 -22.050 1.00 91.00 285 PHE A O 1
ATOM 2166 N N . ALA A 1 286 ? -2.466 -4.180 -22.296 1.00 90.75 286 ALA A N 1
ATOM 2167 C CA . ALA A 1 286 ? -3.673 -4.895 -21.882 1.00 90.75 286 ALA A CA 1
ATOM 2168 C C . ALA A 1 286 ? -4.060 -6.055 -22.811 1.00 90.75 286 ALA A C 1
ATOM 2170 O O . ALA A 1 286 ? -4.693 -7.004 -22.351 1.00 90.75 286 ALA A O 1
ATOM 2171 N N . ASP A 1 287 ? -3.708 -5.945 -24.092 1.00 90.62 287 ASP A N 1
ATOM 2172 C CA . ASP A 1 287 ? -4.112 -6.855 -25.166 1.00 90.62 287 ASP A CA 1
ATOM 2173 C C . ASP A 1 287 ? -2.967 -7.786 -25.590 1.00 90.62 287 ASP A C 1
ATOM 2175 O O . ASP A 1 287 ? -3.188 -8.757 -26.312 1.00 90.62 287 ASP A O 1
ATOM 2179 N N . TRP A 1 288 ? -1.742 -7.508 -25.137 1.00 89.50 288 TRP A N 1
ATOM 2180 C CA . TRP A 1 288 ? -0.582 -8.343 -25.405 1.00 89.50 288 TRP A CA 1
ATOM 2181 C C . TRP A 1 288 ? -0.712 -9.681 -24.653 1.00 89.50 288 TRP A C 1
ATOM 2183 O O . TRP A 1 288 ? -0.808 -9.663 -23.421 1.00 89.50 288 TRP A O 1
ATOM 2193 N N . PRO A 1 289 ? -0.699 -10.841 -25.344 1.00 87.19 289 PRO A N 1
ATOM 2194 C CA . PRO A 1 289 ? -0.984 -12.143 -24.729 1.00 87.19 289 PRO A CA 1
ATOM 2195 C C . PRO A 1 289 ? 0.010 -12.596 -23.665 1.00 87.19 289 PRO A C 1
ATOM 2197 O O . PRO A 1 289 ? -0.289 -13.520 -22.917 1.00 87.19 289 PRO A O 1
ATOM 2200 N N . PHE A 1 290 ? 1.191 -11.982 -23.611 1.00 86.88 290 PHE A N 1
ATOM 2201 C CA . PHE A 1 290 ? 2.243 -12.299 -22.646 1.00 86.88 290 PHE A CA 1
ATOM 2202 C C . PHE A 1 290 ? 2.332 -11.265 -21.522 1.00 86.88 290 PHE A C 1
ATOM 2204 O O . PHE A 1 290 ? 3.214 -11.344 -20.672 1.00 86.88 290 PHE A O 1
ATOM 2211 N N . ALA A 1 291 ? 1.425 -10.287 -21.476 1.00 88.00 291 ALA A N 1
ATOM 2212 C CA . ALA A 1 291 ? 1.404 -9.339 -20.377 1.00 88.00 291 ALA A CA 1
ATOM 2213 C C . ALA A 1 291 ? 1.104 -10.071 -19.049 1.00 88.00 291 ALA A C 1
ATOM 2215 O O . ALA A 1 291 ? 0.181 -10.892 -19.000 1.00 88.00 291 ALA A O 1
ATOM 2216 N N . PRO A 1 292 ? 1.834 -9.778 -17.952 1.00 86.81 292 PRO A N 1
ATOM 2217 C CA . PRO A 1 292 ? 1.659 -10.435 -16.655 1.00 86.81 292 PRO A CA 1
ATOM 2218 C C . PRO A 1 292 ? 0.427 -9.900 -15.914 1.00 86.81 292 PRO A C 1
ATOM 2220 O O . PRO A 1 292 ? 0.508 -9.344 -14.820 1.00 86.81 292 PRO A O 1
ATOM 2223 N N . ILE A 1 293 ? -0.738 -10.045 -16.534 1.00 90.56 293 ILE A N 1
ATOM 2224 C CA . ILE A 1 293 ? -2.035 -9.553 -16.075 1.00 90.56 293 ILE A CA 1
ATOM 2225 C C . ILE A 1 293 ? -3.102 -10.637 -16.272 1.00 90.56 293 ILE A C 1
ATOM 2227 O O . ILE A 1 293 ? -2.904 -11.563 -17.059 1.00 90.56 293 ILE A O 1
ATOM 2231 N N . PRO A 1 294 ? -4.246 -10.562 -15.572 1.00 90.06 294 PRO A N 1
ATOM 2232 C CA . PRO A 1 294 ? -5.317 -11.526 -15.773 1.00 90.06 294 PRO A CA 1
ATOM 2233 C C . PRO A 1 294 ? -5.903 -11.432 -17.192 1.00 90.06 294 PRO A C 1
ATOM 2235 O O . PRO A 1 294 ? -6.612 -10.478 -17.516 1.00 90.06 294 PRO A O 1
ATOM 2238 N N . GLN A 1 295 ? -5.656 -12.445 -18.024 1.00 89.06 295 GLN A N 1
ATOM 2239 C CA . GLN A 1 295 ? -6.218 -12.616 -19.369 1.00 89.06 295 GLN A CA 1
ATOM 2240 C C . GLN A 1 295 ? -6.693 -14.059 -19.621 1.00 89.06 295 GLN A C 1
ATOM 2242 O O . GLN A 1 295 ? -6.257 -15.009 -18.962 1.00 89.06 295 GLN A O 1
ATOM 2247 N N . GLY A 1 296 ? -7.609 -14.233 -20.579 1.00 89.81 296 GLY A N 1
ATOM 2248 C CA . GLY A 1 296 ? -8.032 -15.547 -21.072 1.00 89.81 296 GLY A CA 1
ATOM 2249 C C . GLY A 1 296 ? -8.546 -16.486 -19.973 1.00 89.81 296 GLY A C 1
ATOM 2250 O O . GLY A 1 296 ? -9.542 -16.201 -19.306 1.00 89.81 296 GLY A O 1
ATOM 2251 N N . SER A 1 297 ? -7.865 -17.619 -19.779 1.00 87.81 297 SER A N 1
ATOM 2252 C CA . SER A 1 297 ? -8.236 -18.645 -18.792 1.00 87.81 297 SER A CA 1
ATOM 2253 C C . SER A 1 297 ? -8.213 -18.128 -17.350 1.00 87.81 297 SER A C 1
ATOM 2255 O O . SER A 1 297 ? -9.068 -18.508 -16.549 1.00 87.81 297 SER A O 1
ATOM 2257 N N . SER A 1 298 ? -7.288 -17.223 -17.020 1.00 88.12 298 SER A N 1
ATOM 2258 C CA . SER A 1 298 ? -7.188 -16.641 -15.678 1.00 88.12 298 SER A CA 1
ATOM 2259 C C . SER A 1 298 ? -8.380 -15.733 -15.345 1.00 88.12 298 SER A C 1
ATOM 2261 O O . SER A 1 298 ? -8.888 -15.786 -14.227 1.00 88.12 298 SER A O 1
ATOM 2263 N N . GLN A 1 299 ? -8.906 -14.979 -16.319 1.00 91.81 299 GLN A N 1
ATOM 2264 C CA . GLN A 1 299 ? -10.125 -14.178 -16.139 1.00 91.81 299 GLN A CA 1
ATOM 2265 C C . GLN A 1 299 ? -11.333 -15.072 -15.864 1.00 91.81 299 GLN A C 1
ATOM 2267 O O . GLN A 1 299 ? -12.077 -14.828 -14.915 1.00 91.81 299 GLN A O 1
ATOM 2272 N N . VAL A 1 300 ? -11.501 -16.140 -16.651 1.00 92.62 300 VAL A N 1
ATOM 2273 C CA . VAL A 1 300 ? -12.580 -17.117 -16.442 1.00 92.62 300 VAL A CA 1
ATOM 2274 C C . VAL A 1 300 ? -12.463 -17.746 -15.057 1.00 92.62 300 VAL A C 1
ATOM 2276 O O . VAL A 1 300 ? -13.455 -17.817 -14.335 1.00 92.62 300 VAL A O 1
ATOM 2279 N N . PHE A 1 301 ? -11.256 -18.140 -14.649 1.00 91.50 301 PHE A N 1
ATOM 2280 C CA . PHE A 1 301 ? -11.018 -18.683 -13.317 1.00 91.50 301 PHE A CA 1
ATOM 2281 C C . PHE A 1 301 ? -11.441 -17.700 -12.212 1.00 91.50 301 PHE A C 1
ATOM 2283 O O . PHE A 1 301 ? -12.160 -18.091 -11.292 1.00 91.50 301 PHE A O 1
ATOM 2290 N N . ILE A 1 302 ? -11.042 -16.426 -12.307 1.00 92.75 302 ILE A N 1
ATOM 2291 C CA . ILE A 1 302 ? -11.414 -15.393 -11.326 1.00 92.75 302 ILE A CA 1
ATOM 2292 C C . ILE A 1 302 ? -12.937 -15.236 -11.272 1.00 92.75 302 ILE A C 1
ATOM 2294 O O . ILE A 1 302 ? -13.507 -15.209 -10.184 1.00 92.75 302 ILE A O 1
ATOM 2298 N N . LEU A 1 303 ? -13.618 -15.199 -12.420 1.00 94.56 303 LEU A N 1
ATOM 2299 C CA . LEU A 1 303 ? -15.079 -15.105 -12.474 1.00 94.56 303 LEU A CA 1
ATOM 2300 C C . LEU A 1 303 ? -15.766 -16.317 -11.829 1.00 94.56 303 LEU A C 1
ATOM 2302 O O . LEU A 1 303 ? -16.727 -16.145 -11.077 1.00 94.56 303 LEU A O 1
ATOM 2306 N N . VAL A 1 304 ? -15.258 -17.532 -12.060 1.00 95.12 304 VAL A N 1
ATOM 2307 C CA . VAL A 1 304 ? -15.762 -18.747 -11.399 1.00 95.12 304 VAL A CA 1
ATOM 2308 C C . VAL A 1 304 ? -15.537 -18.678 -9.889 1.00 95.12 304 VAL A C 1
ATOM 2310 O O . VAL A 1 304 ? -16.446 -19.005 -9.125 1.00 95.12 304 VAL A O 1
ATOM 2313 N N . LEU A 1 305 ? -14.367 -18.215 -9.440 1.00 93.19 305 LEU A N 1
ATOM 2314 C CA . LEU A 1 305 ? -14.061 -18.048 -8.019 1.00 93.19 305 LEU A CA 1
ATOM 2315 C C . LEU A 1 305 ? -15.007 -17.038 -7.350 1.00 93.19 305 LEU A C 1
ATOM 2317 O O . LEU A 1 305 ? -15.563 -17.325 -6.289 1.00 93.19 305 LEU A O 1
ATOM 2321 N N . LEU A 1 306 ? -15.243 -15.887 -7.985 1.00 94.62 306 LEU A N 1
ATOM 2322 C CA . LEU A 1 306 ? -16.202 -14.889 -7.506 1.00 94.62 306 LEU A CA 1
ATOM 2323 C C . LEU A 1 306 ? -17.621 -15.471 -7.453 1.00 94.62 306 LEU A C 1
ATOM 2325 O O . LEU A 1 306 ? -18.310 -15.328 -6.443 1.00 94.62 306 LEU A O 1
ATOM 2329 N N . GLY A 1 307 ? -18.035 -16.206 -8.490 1.00 95.75 307 GLY A N 1
ATOM 2330 C CA . GLY A 1 307 ? -19.303 -16.938 -8.505 1.00 95.75 307 GLY A CA 1
ATOM 2331 C C . GLY A 1 307 ? -19.418 -17.945 -7.356 1.00 95.75 307 GLY A C 1
ATOM 2332 O O . GLY A 1 307 ? -20.467 -18.039 -6.716 1.00 95.75 307 GLY A O 1
ATOM 2333 N N . ALA A 1 308 ? -18.328 -18.641 -7.022 1.00 95.56 308 ALA A N 1
ATOM 2334 C CA . ALA A 1 308 ? -18.272 -19.558 -5.890 1.00 95.56 308 ALA A CA 1
ATOM 2335 C C . ALA A 1 308 ? -18.405 -18.830 -4.540 1.00 95.56 308 ALA A C 1
ATOM 2337 O O . ALA A 1 308 ? -19.112 -19.321 -3.659 1.00 95.56 308 ALA A O 1
ATOM 2338 N N . PHE A 1 309 ? -17.801 -17.648 -4.369 1.00 94.75 309 PHE A N 1
ATOM 2339 C CA . PHE A 1 309 ? -17.984 -16.830 -3.161 1.00 94.75 309 PHE A CA 1
ATOM 2340 C C . PHE A 1 309 ? -19.421 -16.332 -3.003 1.00 94.75 309 PHE A C 1
ATOM 2342 O O . PHE A 1 309 ? -19.969 -16.377 -1.895 1.00 94.75 309 PHE A O 1
ATOM 2349 N N . VAL A 1 310 ? -20.063 -15.924 -4.103 1.00 95.88 310 VAL A N 1
ATOM 2350 C CA . VAL A 1 310 ? -21.489 -15.567 -4.110 1.00 95.88 310 VAL A CA 1
ATOM 2351 C C . VAL A 1 310 ? -22.331 -16.773 -3.695 1.00 95.88 310 VAL A C 1
ATOM 2353 O O . VAL A 1 310 ? -23.103 -16.682 -2.739 1.00 95.88 310 VAL A O 1
ATOM 2356 N N . ALA A 1 311 ? -22.138 -17.924 -4.345 1.00 96.06 311 ALA A N 1
ATOM 2357 C CA . ALA A 1 311 ? -22.868 -19.151 -4.039 1.00 96.06 311 ALA A CA 1
ATOM 2358 C C . ALA A 1 311 ? -22.670 -19.593 -2.579 1.00 96.06 311 ALA A C 1
ATOM 2360 O O . ALA A 1 311 ? -23.640 -19.930 -1.898 1.00 96.06 311 ALA A O 1
ATOM 2361 N N . PHE A 1 312 ? -21.438 -19.530 -2.066 1.00 95.31 312 PHE A N 1
ATOM 2362 C CA . PHE A 1 312 ? -21.119 -19.852 -0.677 1.00 95.31 312 PHE A CA 1
ATOM 2363 C C . PHE A 1 312 ? -21.832 -18.917 0.306 1.00 95.31 312 PHE A C 1
ATOM 2365 O O . PHE A 1 312 ? -22.432 -19.382 1.277 1.00 95.31 312 PHE A O 1
ATOM 2372 N N . THR A 1 313 ? -21.815 -17.609 0.048 1.00 94.94 313 THR A N 1
ATOM 2373 C CA . THR A 1 313 ? -22.455 -16.606 0.913 1.00 94.94 313 THR A CA 1
ATOM 2374 C C . THR A 1 313 ? -23.971 -16.777 0.929 1.00 94.94 313 THR A C 1
ATOM 2376 O O . THR A 1 313 ? -24.580 -16.776 2.000 1.00 94.94 313 THR A O 1
ATOM 2379 N N . VAL A 1 314 ? -24.584 -17.008 -0.236 1.00 95.75 314 VAL A N 1
ATOM 2380 C CA . VAL A 1 314 ? -26.024 -17.281 -0.365 1.00 95.75 314 VAL A CA 1
ATOM 2381 C C . VAL A 1 314 ? -26.401 -18.590 0.333 1.00 95.75 314 VAL A C 1
ATOM 2383 O O . VAL A 1 314 ? -27.379 -18.622 1.081 1.00 95.75 314 VAL A O 1
ATOM 2386 N N . ALA A 1 315 ? -25.617 -19.658 0.160 1.00 95.75 315 ALA A N 1
ATOM 2387 C CA . ALA A 1 315 ? -25.850 -20.937 0.828 1.00 95.75 315 ALA A CA 1
ATOM 2388 C C . ALA A 1 315 ? -25.745 -20.810 2.356 1.00 95.75 315 ALA A C 1
ATOM 2390 O O . ALA A 1 315 ? -26.608 -21.309 3.083 1.00 95.75 315 ALA A O 1
ATOM 2391 N N . MET A 1 316 ? -24.734 -20.088 2.850 1.00 94.81 316 MET A N 1
ATOM 2392 C CA . MET A 1 316 ? -24.580 -19.764 4.269 1.00 94.81 316 MET A CA 1
ATOM 2393 C C . MET A 1 316 ? -25.775 -18.963 4.789 1.00 94.81 316 MET A C 1
ATOM 2395 O O . MET A 1 316 ? -26.333 -19.308 5.832 1.00 94.81 316 MET A O 1
ATOM 2399 N N . PHE A 1 317 ? -26.209 -17.936 4.055 1.00 95.12 317 PHE A N 1
ATOM 2400 C CA . PHE A 1 317 ? -27.373 -17.125 4.413 1.00 95.12 317 PHE A CA 1
ATOM 2401 C C . PHE A 1 317 ? -28.642 -17.971 4.494 1.00 95.12 317 PHE A C 1
ATOM 2403 O O . PHE A 1 317 ? -29.343 -17.936 5.506 1.00 95.12 317 PHE A O 1
ATOM 2410 N N . ALA A 1 318 ? -28.915 -18.792 3.479 1.00 95.00 318 ALA A N 1
ATOM 2411 C CA . ALA A 1 318 ? -30.074 -19.678 3.451 1.00 95.00 318 ALA A CA 1
ATOM 2412 C C . ALA A 1 318 ? -30.051 -20.689 4.610 1.00 95.00 318 ALA A C 1
ATOM 2414 O O . ALA A 1 318 ? -31.062 -20.873 5.297 1.00 95.00 318 ALA A O 1
ATOM 2415 N N . TYR A 1 319 ? -28.891 -21.298 4.879 1.00 95.75 319 TYR A N 1
ATOM 2416 C CA . TYR A 1 319 ? -28.709 -22.235 5.986 1.00 95.75 319 TYR A CA 1
ATOM 2417 C C . TYR A 1 319 ? -28.967 -21.573 7.345 1.00 95.75 319 TYR A C 1
ATOM 2419 O O . TYR A 1 319 ? -29.763 -22.084 8.137 1.00 95.75 319 TYR A O 1
ATOM 2427 N N . PHE A 1 320 ? -28.349 -20.421 7.618 1.00 95.00 320 PHE A N 1
ATOM 2428 C CA . PHE A 1 320 ? -28.522 -19.731 8.896 1.00 95.00 320 PHE A CA 1
ATOM 2429 C C . PHE A 1 320 ? -29.899 -19.090 9.045 1.00 95.00 320 PHE A C 1
ATOM 2431 O O . PHE A 1 320 ? -30.436 -19.073 10.150 1.00 95.00 320 PHE A O 1
ATOM 2438 N N . ARG A 1 321 ? -30.539 -18.664 7.951 1.00 93.25 321 ARG A N 1
ATOM 2439 C CA . ARG A 1 321 ? -31.930 -18.201 7.969 1.00 93.25 321 ARG A CA 1
ATOM 2440 C C . ARG A 1 321 ? -32.892 -19.333 8.316 1.00 93.25 321 ARG A C 1
ATOM 2442 O O . ARG A 1 321 ? -33.786 -19.133 9.140 1.00 93.25 321 ARG A O 1
ATOM 2449 N N . LYS A 1 322 ? -32.693 -20.525 7.739 1.00 92.94 322 LYS A N 1
ATOM 2450 C CA . LYS A 1 322 ? -33.450 -21.734 8.099 1.00 92.94 322 LYS A CA 1
ATOM 2451 C C . LYS A 1 322 ? -33.213 -22.109 9.562 1.00 92.94 322 LYS A C 1
ATOM 2453 O O . LYS A 1 322 ? -34.176 -22.328 10.287 1.00 92.94 322 LYS A O 1
ATOM 2458 N N . TYR A 1 323 ? -31.956 -22.098 10.007 1.00 90.12 323 TYR A N 1
ATOM 2459 C CA . TYR A 1 323 ? -31.579 -22.390 11.391 1.00 90.12 323 TYR A CA 1
ATOM 2460 C C . TYR A 1 323 ? -32.193 -21.407 12.400 1.00 90.12 323 TYR A C 1
ATOM 2462 O O . TYR A 1 323 ? -32.679 -21.818 13.451 1.00 90.12 323 TYR A O 1
ATOM 2470 N N . THR A 1 324 ? -32.216 -20.113 12.074 1.00 90.06 324 THR A N 1
ATOM 2471 C CA . THR A 1 324 ? -32.866 -19.086 12.895 1.00 90.06 324 THR A CA 1
ATOM 2472 C C . THR A 1 324 ? -34.363 -19.348 13.049 1.00 90.06 324 THR A C 1
ATOM 2474 O O . THR A 1 324 ? -34.882 -19.206 14.151 1.00 90.06 324 THR A O 1
ATOM 2477 N N . ARG A 1 325 ? -35.048 -19.778 11.979 1.00 89.50 325 ARG A N 1
ATOM 2478 C CA . ARG A 1 325 ? -36.480 -20.121 12.025 1.00 89.50 325 ARG A CA 1
ATOM 2479 C C . ARG A 1 325 ? -36.766 -21.404 12.809 1.00 89.50 325 ARG A C 1
ATOM 2481 O O . ARG A 1 325 ? -37.792 -21.480 13.467 1.00 89.50 325 ARG A O 1
ATOM 2488 N N . SER A 1 326 ? -35.886 -22.405 12.730 1.00 86.56 326 SER A N 1
ATOM 2489 C CA . SER A 1 326 ? -36.104 -23.720 13.353 1.00 86.56 326 SER A CA 1
ATOM 2490 C C . SER A 1 326 ? -35.709 -23.800 14.826 1.00 86.56 326 SER A C 1
ATOM 2492 O O . SER A 1 326 ? -36.029 -24.779 15.491 1.00 86.56 326 SER A O 1
ATOM 2494 N N . THR A 1 327 ? -34.936 -22.841 15.331 1.00 81.62 327 THR A N 1
ATOM 2495 C CA . THR A 1 327 ? -34.381 -22.904 16.686 1.00 81.62 327 THR A CA 1
ATOM 2496 C C . THR A 1 327 ? -34.535 -21.534 17.337 1.00 81.62 327 THR A C 1
ATOM 2498 O O . THR A 1 327 ? -33.907 -20.593 16.845 1.00 81.62 327 THR A O 1
ATOM 2501 N N . PRO A 1 328 ? -35.334 -21.375 18.406 1.00 78.56 328 PRO A N 1
ATOM 2502 C CA . PRO A 1 328 ? -35.438 -20.103 19.114 1.00 78.56 328 PRO A CA 1
ATOM 2503 C C . PRO A 1 328 ? -34.084 -19.702 19.714 1.00 78.56 328 PRO A C 1
ATOM 2505 O O . PRO A 1 328 ? -33.205 -20.539 19.944 1.00 78.56 328 PRO A O 1
ATOM 2508 N N . LEU A 1 329 ? -33.876 -18.399 19.912 1.00 78.81 329 LEU A N 1
ATOM 2509 C CA . LEU A 1 329 ? -32.656 -17.898 20.535 1.00 78.81 329 LEU A CA 1
ATOM 2510 C C . LEU A 1 329 ? -32.706 -18.170 22.045 1.00 78.81 329 LEU A C 1
ATOM 2512 O O . LEU A 1 329 ? -33.141 -17.328 22.821 1.00 78.81 329 LEU A O 1
ATOM 2516 N N . GLU A 1 330 ? -32.242 -19.346 22.453 1.00 67.88 330 GLU A N 1
ATOM 2517 C CA . GLU A 1 330 ? -32.025 -19.676 23.861 1.00 67.88 330 GLU A CA 1
ATOM 2518 C C . GLU A 1 330 ? -30.583 -19.331 24.245 1.00 67.88 330 GLU A C 1
ATOM 2520 O O . GLU A 1 330 ? -29.618 -19.972 23.808 1.00 67.88 330 GLU A O 1
ATOM 2525 N N . LEU A 1 331 ? -30.420 -18.276 25.043 1.00 64.62 331 LEU A N 1
ATOM 2526 C CA . LEU A 1 331 ? -29.171 -18.043 25.762 1.00 64.62 331 LEU A CA 1
ATOM 2527 C C . LEU A 1 331 ? -29.081 -19.061 26.900 1.00 64.62 331 LEU A C 1
ATOM 2529 O O . LEU A 1 331 ? -30.091 -19.389 27.519 1.00 64.62 331 LEU A O 1
ATOM 2533 N N . LEU A 1 332 ? -27.876 -19.555 27.197 1.00 59.62 332 LEU A N 1
ATOM 2534 C CA . LEU A 1 332 ? -27.666 -20.372 28.394 1.00 59.62 332 LEU A CA 1
ATOM 2535 C C . LEU A 1 332 ? -28.180 -19.596 29.621 1.00 59.62 332 LEU A C 1
ATOM 2537 O O . LEU A 1 332 ? -27.692 -18.482 29.841 1.00 59.62 332 LEU A O 1
ATOM 2541 N N . PRO A 1 333 ? -29.112 -20.160 30.416 1.00 60.16 333 PRO A N 1
ATOM 2542 C CA . PRO A 1 333 ? -29.561 -19.536 31.652 1.00 60.16 333 PRO A CA 1
ATOM 2543 C C . PRO A 1 333 ? -28.356 -19.169 32.516 1.00 60.16 333 PRO A C 1
ATOM 2545 O O . PRO A 1 333 ? -27.414 -19.964 32.644 1.00 60.16 333 PRO A O 1
ATOM 2548 N N . LEU A 1 334 ? -28.373 -17.964 33.093 1.00 59.06 334 LEU A N 1
ATOM 2549 C CA . LEU A 1 334 ? -27.253 -17.430 33.874 1.00 59.06 334 LEU A CA 1
ATOM 2550 C C . LEU A 1 334 ? -26.835 -18.403 34.991 1.00 59.06 334 LEU A C 1
ATOM 2552 O O . LEU A 1 334 ? -25.647 -18.579 35.245 1.00 59.06 334 LEU A O 1
ATOM 2556 N N . GLU A 1 335 ? -27.794 -19.115 35.580 1.00 57.75 335 GLU A N 1
ATOM 2557 C CA . GLU A 1 335 ? -27.588 -20.142 36.607 1.00 57.75 335 GLU A CA 1
ATOM 2558 C C . GLU A 1 335 ? -26.759 -21.334 36.107 1.00 57.75 335 GLU A C 1
ATOM 2560 O O . GLU A 1 335 ? -25.772 -21.713 36.739 1.00 57.75 335 GLU A O 1
ATOM 2565 N N . ILE A 1 336 ? -27.083 -21.889 34.933 1.00 60.38 336 ILE A N 1
ATOM 2566 C CA . ILE A 1 336 ? -26.334 -23.005 34.326 1.00 60.38 336 ILE A CA 1
ATOM 2567 C C . ILE A 1 336 ? -24.920 -22.549 33.938 1.00 60.38 336 ILE A C 1
ATOM 2569 O O . ILE A 1 336 ? -23.950 -23.307 34.049 1.00 60.38 336 ILE A O 1
ATOM 2573 N N . TYR A 1 337 ? -24.775 -21.297 33.496 1.00 60.53 337 TYR A N 1
ATOM 2574 C CA . TYR A 1 337 ? -23.469 -20.695 33.239 1.00 60.53 337 TYR A CA 1
ATOM 2575 C C . TYR A 1 337 ? -22.629 -20.590 34.520 1.00 60.53 337 TYR A C 1
ATOM 2577 O O . TYR A 1 337 ? -21.496 -21.082 34.543 1.00 60.53 337 TYR A O 1
ATOM 2585 N N . LEU A 1 338 ? -23.189 -20.028 35.595 1.00 63.00 338 LEU A N 1
ATOM 2586 C CA . LEU A 1 338 ? -22.522 -19.913 36.894 1.00 63.00 338 LEU A CA 1
ATOM 2587 C C . LEU A 1 338 ? -22.130 -21.290 37.447 1.00 63.00 338 LEU A C 1
ATOM 2589 O O . LEU A 1 338 ? -20.994 -21.458 37.892 1.00 63.00 338 LEU A O 1
ATOM 2593 N N . GLN A 1 339 ? -22.994 -22.302 37.314 1.00 67.81 339 GLN A N 1
ATOM 2594 C CA . GLN A 1 339 ? -22.682 -23.687 37.686 1.00 67.81 339 GLN A CA 1
ATOM 2595 C C . GLN A 1 339 ? -21.502 -24.260 36.886 1.00 67.81 339 GLN A C 1
ATOM 2597 O O . GLN A 1 339 ? -20.601 -24.880 37.455 1.00 67.81 339 GLN A O 1
ATOM 2602 N N . ARG A 1 340 ? -21.440 -24.026 35.568 1.00 67.31 340 ARG A N 1
ATOM 2603 C CA . ARG A 1 340 ? -20.318 -24.484 34.724 1.00 67.31 340 ARG A CA 1
ATOM 2604 C C . ARG A 1 340 ? -19.008 -23.772 35.052 1.00 67.31 340 ARG A C 1
ATOM 2606 O O . ARG A 1 340 ? -17.950 -24.406 35.036 1.00 67.31 340 ARG A O 1
ATOM 2613 N N . VAL A 1 341 ? -19.058 -22.472 35.343 1.00 62.19 341 VAL A N 1
ATOM 2614 C CA . VAL A 1 341 ? -17.887 -21.692 35.769 1.00 62.19 341 VAL A CA 1
ATOM 2615 C C . VAL A 1 341 ? -17.403 -22.165 37.138 1.00 62.19 341 VAL A C 1
ATOM 2617 O O . VAL A 1 341 ? -16.204 -22.394 37.303 1.00 62.19 341 VAL A O 1
ATOM 2620 N N . ALA A 1 342 ? -18.314 -22.395 38.086 1.00 64.69 342 ALA A N 1
ATOM 2621 C CA . ALA A 1 342 ? -18.003 -22.952 39.400 1.00 64.69 342 ALA A CA 1
ATOM 2622 C C . ALA A 1 342 ? -17.372 -24.349 39.288 1.00 64.69 342 ALA A C 1
ATOM 2624 O O . ALA A 1 342 ? -16.312 -24.586 39.861 1.00 64.69 342 ALA A O 1
ATOM 2625 N N . ALA A 1 343 ? -17.930 -25.239 38.460 1.00 67.38 343 ALA A N 1
ATOM 2626 C CA . ALA A 1 343 ? -17.371 -26.568 38.212 1.00 67.38 343 ALA A CA 1
ATOM 2627 C C . ALA A 1 343 ? -15.968 -26.511 37.577 1.00 67.38 343 ALA A C 1
ATOM 2629 O O . ALA A 1 343 ? -15.081 -27.285 37.943 1.00 67.38 343 ALA A O 1
ATOM 2630 N N . ARG A 1 344 ? -15.720 -25.569 36.651 1.00 66.50 344 ARG A N 1
ATOM 2631 C CA . ARG A 1 344 ? -14.382 -25.338 36.074 1.00 66.50 344 ARG A CA 1
ATOM 2632 C C . ARG A 1 344 ? -13.397 -24.793 37.106 1.00 66.50 344 ARG A C 1
ATOM 2634 O O . ARG A 1 344 ? -12.274 -25.292 37.161 1.00 66.50 344 ARG A O 1
ATOM 2641 N N . LYS A 1 345 ? -13.805 -23.821 37.931 1.00 64.50 345 LYS A N 1
ATOM 2642 C CA . LYS A 1 345 ? -12.987 -23.288 39.032 1.00 64.50 345 LYS A CA 1
ATOM 2643 C C . LYS A 1 345 ? -12.666 -24.375 40.060 1.00 64.50 345 LYS A C 1
ATOM 2645 O O . LYS A 1 345 ? -11.508 -24.502 40.432 1.00 64.50 345 LYS A O 1
ATOM 2650 N N . ALA A 1 346 ? -13.629 -25.220 40.426 1.00 66.25 346 ALA A N 1
ATOM 2651 C CA . ALA A 1 346 ? -13.422 -26.362 41.318 1.00 66.25 346 ALA A CA 1
ATOM 2652 C C . ALA A 1 346 ? -12.440 -27.390 40.727 1.00 66.25 346 ALA A C 1
ATOM 2654 O O . ALA A 1 346 ? -11.534 -27.860 41.413 1.00 66.25 346 ALA A O 1
ATOM 2655 N N . LYS A 1 347 ? -12.545 -27.684 39.425 1.00 67.94 347 LYS A N 1
ATOM 2656 C CA . LYS A 1 347 ? -11.621 -28.590 38.722 1.00 67.94 347 LYS A CA 1
ATOM 2657 C C . LYS A 1 347 ? -10.208 -28.002 38.595 1.00 67.94 347 LYS A C 1
ATOM 2659 O O . LYS A 1 347 ? -9.227 -28.730 38.730 1.00 67.94 347 LYS A O 1
ATOM 2664 N N . ALA A 1 348 ? -10.089 -26.691 38.379 1.00 63.66 348 ALA A N 1
ATOM 2665 C CA . ALA A 1 348 ? -8.811 -25.980 38.369 1.00 63.66 348 ALA A CA 1
ATOM 2666 C C . ALA A 1 348 ? -8.184 -25.899 39.773 1.00 63.66 348 ALA A C 1
ATOM 2668 O O . ALA A 1 348 ? -6.985 -26.124 39.908 1.00 63.66 348 ALA A O 1
ATOM 2669 N N . ALA A 1 349 ? -8.987 -25.665 40.815 1.00 61.16 349 ALA A N 1
ATOM 2670 C CA . ALA A 1 349 ? -8.558 -25.668 42.214 1.00 61.16 349 ALA A CA 1
ATOM 2671 C C . ALA A 1 349 ? -8.109 -27.064 42.676 1.00 61.16 349 ALA A C 1
ATOM 2673 O O . ALA A 1 349 ? -7.073 -27.189 43.318 1.00 61.16 349 ALA A O 1
ATOM 2674 N N . SER A 1 350 ? -8.810 -28.126 42.267 1.00 62.50 350 SER A N 1
ATOM 2675 C CA . SER A 1 350 ? -8.392 -29.522 42.468 1.00 62.50 350 SER A CA 1
ATOM 2676 C C . SER A 1 350 ? -7.034 -29.814 41.812 1.00 62.50 350 SER A C 1
ATOM 2678 O O . SER A 1 350 ? -6.157 -30.415 42.435 1.00 62.50 350 SER A O 1
ATOM 2680 N N . LYS A 1 351 ? -6.813 -29.314 40.588 1.00 61.22 351 LYS A N 1
ATOM 2681 C CA . LYS A 1 351 ? -5.539 -29.452 39.864 1.00 61.22 351 LYS A CA 1
ATOM 2682 C C . LYS A 1 351 ? -4.413 -28.621 40.497 1.00 61.22 351 LYS A C 1
ATOM 2684 O O . LYS A 1 351 ? -3.281 -29.089 40.557 1.00 61.22 351 LYS A O 1
ATOM 2689 N N . LYS A 1 352 ? -4.722 -27.430 41.023 1.00 56.56 352 LYS A N 1
ATOM 2690 C CA . LYS A 1 352 ? -3.786 -26.577 41.772 1.00 56.56 352 LYS A CA 1
ATOM 2691 C C . LYS A 1 352 ? -3.416 -27.203 43.121 1.00 56.56 352 LYS A C 1
ATOM 2693 O O . LYS A 1 352 ? -2.244 -27.266 43.441 1.00 56.56 352 LYS A O 1
ATOM 2698 N N . GLY A 1 353 ? -4.371 -27.807 43.831 1.00 64.00 353 GLY A N 1
ATOM 2699 C CA . GLY A 1 353 ? -4.118 -28.580 45.053 1.00 64.00 353 GLY A CA 1
ATOM 2700 C C . GLY A 1 353 ? -3.369 -29.901 44.824 1.00 64.00 353 GLY A C 1
ATOM 2701 O O . GLY A 1 353 ? -2.795 -30.449 45.762 1.00 64.00 353 GLY A O 1
ATOM 2702 N N . PHE A 1 354 ? -3.359 -30.434 43.600 1.00 59.16 354 PHE A N 1
ATOM 2703 C CA . PHE A 1 354 ? -2.486 -31.540 43.193 1.00 59.16 354 PHE A CA 1
ATOM 2704 C C . PHE A 1 354 ? -1.059 -31.050 42.888 1.00 59.16 354 PHE A C 1
ATOM 2706 O O . PHE A 1 354 ? -0.093 -31.668 43.326 1.00 59.16 354 PHE A O 1
ATOM 2713 N N . LEU A 1 355 ? -0.923 -29.902 42.214 1.00 55.44 355 LEU A N 1
ATOM 2714 C CA . LEU A 1 355 ? 0.367 -29.259 41.935 1.00 55.44 355 LEU A CA 1
ATOM 2715 C C . LEU A 1 355 ? 1.045 -28.710 43.201 1.00 55.44 355 LEU A C 1
ATOM 2717 O O . LEU A 1 355 ? 2.239 -28.914 43.363 1.00 55.44 355 LEU A O 1
ATOM 2721 N N . ASP A 1 356 ? 0.296 -28.124 44.137 1.00 60.19 356 ASP A N 1
ATOM 2722 C CA . ASP A 1 356 ? 0.801 -27.701 45.451 1.00 60.19 356 ASP A CA 1
ATOM 2723 C C . ASP A 1 356 ? 1.227 -28.903 46.303 1.00 60.19 356 ASP A C 1
ATOM 2725 O O . ASP A 1 356 ? 2.192 -28.817 47.059 1.00 60.19 356 ASP A O 1
ATOM 2729 N N . ARG A 1 357 ? 0.552 -30.053 46.162 1.00 61.56 357 ARG A N 1
ATOM 2730 C CA . ARG A 1 357 ? 0.975 -31.315 46.793 1.00 61.56 357 ARG A CA 1
ATOM 2731 C C . ARG A 1 357 ? 2.256 -31.877 46.170 1.00 61.56 357 ARG A C 1
ATOM 2733 O O . ARG A 1 357 ? 3.076 -32.417 46.903 1.00 61.56 357 ARG A O 1
ATOM 2740 N N . LEU A 1 358 ? 2.461 -31.714 44.862 1.00 53.19 358 LEU A N 1
ATOM 2741 C CA . LEU A 1 358 ? 3.718 -32.050 44.177 1.00 53.19 358 LEU A CA 1
ATOM 2742 C C . LEU A 1 358 ? 4.855 -31.077 44.533 1.00 53.19 358 LEU A C 1
ATOM 2744 O O . LEU A 1 358 ? 5.973 -31.518 44.778 1.00 53.19 358 LEU A O 1
ATOM 2748 N N . ALA A 1 359 ? 4.567 -29.778 44.637 1.00 53.47 359 ALA A N 1
ATOM 2749 C CA . ALA A 1 359 ? 5.530 -28.753 45.034 1.00 53.47 359 ALA A CA 1
ATOM 2750 C C . ALA A 1 359 ? 5.958 -28.911 46.502 1.00 53.47 359 ALA A C 1
ATOM 2752 O O . ALA A 1 359 ? 7.148 -28.857 46.799 1.00 53.47 359 ALA A O 1
ATOM 2753 N N . LYS A 1 360 ? 5.022 -29.220 47.413 1.00 55.94 360 LYS A N 1
ATOM 2754 C CA . LYS A 1 360 ? 5.325 -29.548 48.820 1.00 55.94 360 LYS A CA 1
ATOM 2755 C C . LYS A 1 360 ? 6.112 -30.849 48.991 1.00 55.94 360 LYS A C 1
ATOM 2757 O O . LYS A 1 360 ? 6.793 -30.999 49.996 1.00 55.94 360 LYS A O 1
ATOM 2762 N N . ARG A 1 361 ? 6.053 -31.771 48.024 1.00 53.03 361 ARG A N 1
ATOM 2763 C CA . ARG A 1 361 ? 6.860 -33.003 48.032 1.00 53.03 361 ARG A CA 1
ATOM 2764 C C . ARG A 1 361 ? 8.314 -32.763 47.596 1.00 53.03 361 ARG A C 1
ATOM 2766 O O . ARG A 1 361 ? 9.165 -33.580 47.920 1.00 53.03 361 ARG A O 1
ATOM 2773 N N . ASN A 1 362 ? 8.588 -31.643 46.916 1.00 48.41 362 ASN A N 1
ATOM 2774 C CA . ASN A 1 362 ? 9.901 -31.298 46.352 1.00 48.41 362 ASN A CA 1
ATOM 2775 C C . ASN A 1 362 ? 10.547 -30.035 46.965 1.00 48.41 362 ASN A C 1
ATOM 2777 O O . ASN A 1 362 ? 11.637 -29.649 46.545 1.00 48.41 362 ASN A O 1
ATOM 2781 N N . ALA A 1 363 ? 9.919 -29.379 47.943 1.00 40.50 363 ALA A N 1
ATOM 2782 C CA . ALA A 1 363 ? 10.462 -28.173 48.567 1.00 40.50 363 ALA A CA 1
ATOM 2783 C C . ALA A 1 363 ? 11.357 -28.510 49.777 1.00 40.50 363 ALA A C 1
ATOM 2785 O O . ALA A 1 363 ? 10.872 -28.977 50.807 1.00 40.50 363 ALA A O 1
ATOM 2786 N N . LYS A 1 364 ? 12.666 -28.236 49.658 1.00 40.34 364 LYS A N 1
ATOM 2787 C CA . LYS A 1 364 ? 13.586 -28.079 50.804 1.00 40.34 364 LYS A CA 1
ATOM 2788 C C . LYS A 1 364 ? 13.179 -26.851 51.652 1.00 40.34 364 LYS A C 1
ATOM 2790 O O . LYS A 1 364 ? 12.552 -25.942 51.106 1.00 40.34 364 LYS A O 1
ATOM 2795 N N . PRO A 1 365 ? 13.512 -26.806 52.959 1.00 43.53 365 PRO A N 1
ATOM 2796 C CA . PRO A 1 365 ? 12.967 -25.818 53.890 1.00 43.53 365 PRO A CA 1
ATOM 2797 C C . PRO A 1 365 ? 13.400 -24.386 53.569 1.00 43.53 365 PRO A C 1
ATOM 2799 O O . PRO A 1 365 ? 14.515 -24.140 53.113 1.00 43.53 365 PRO A O 1
ATOM 2802 N N . ALA A 1 366 ? 12.469 -23.471 53.822 1.00 37.94 366 ALA A N 1
ATOM 2803 C CA . ALA A 1 366 ? 12.456 -22.076 53.418 1.00 37.94 366 ALA A CA 1
ATOM 2804 C C . ALA A 1 366 ? 13.534 -21.199 54.077 1.00 37.94 366 ALA A C 1
ATOM 2806 O O . ALA A 1 366 ? 13.829 -21.328 55.264 1.00 37.94 366 ALA A O 1
ATOM 2807 N N . LEU A 1 367 ? 14.031 -20.234 53.296 1.00 33.03 367 LEU A N 1
ATOM 2808 C CA . LEU A 1 367 ? 14.729 -19.056 53.796 1.00 33.03 367 LEU A CA 1
ATOM 2809 C C . LEU A 1 367 ? 13.711 -18.130 54.483 1.00 33.03 367 LEU A C 1
ATOM 2811 O O . LEU A 1 367 ? 12.634 -17.864 53.949 1.00 33.03 367 LEU A O 1
ATOM 2815 N N . ILE A 1 368 ? 14.072 -17.665 55.673 1.00 36.41 368 ILE A N 1
ATOM 2816 C CA . ILE A 1 368 ? 13.293 -16.790 56.549 1.00 36.41 368 ILE A CA 1
ATOM 2817 C C . ILE A 1 368 ? 13.019 -15.457 55.836 1.00 36.41 368 ILE A C 1
ATOM 2819 O O . ILE A 1 368 ? 13.948 -14.718 55.520 1.00 36.41 368 ILE A O 1
ATOM 2823 N N . VAL A 1 369 ? 11.742 -15.144 55.608 1.00 35.19 369 VAL A N 1
ATOM 2824 C CA . VAL A 1 369 ? 11.282 -13.798 55.244 1.00 35.19 369 VAL A CA 1
ATOM 2825 C C . VAL A 1 369 ? 10.831 -13.110 56.528 1.00 35.19 369 VAL A C 1
ATOM 2827 O O . VAL A 1 369 ? 9.964 -13.608 57.245 1.00 35.19 369 VAL A O 1
ATOM 2830 N N . THR A 1 370 ? 11.467 -11.985 56.833 1.00 31.66 370 THR A N 1
ATOM 2831 C CA . THR A 1 370 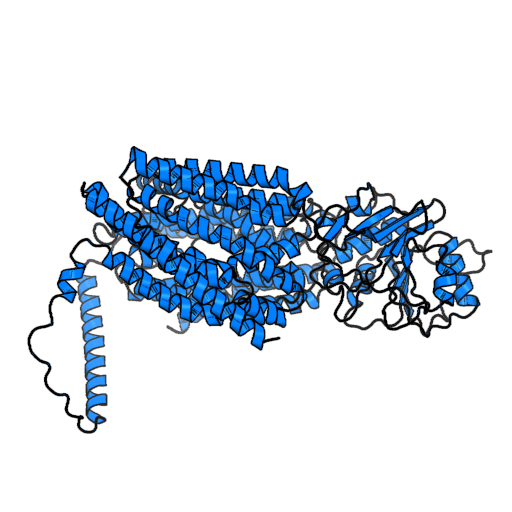? 11.143 -11.075 57.934 1.00 31.66 370 THR A CA 1
ATOM 2832 C C . THR A 1 370 ? 9.716 -10.518 57.807 1.00 31.66 370 THR A C 1
ATOM 2834 O O . THR A 1 370 ? 9.250 -10.271 56.693 1.00 31.66 370 THR A O 1
ATOM 2837 N N . PRO A 1 371 ? 9.001 -10.296 58.926 1.00 38.56 371 PRO A N 1
ATOM 2838 C CA . PRO A 1 371 ? 7.635 -9.788 58.899 1.00 38.56 371 PRO A CA 1
ATOM 2839 C C . PRO A 1 371 ? 7.602 -8.320 58.454 1.00 38.56 371 PRO A C 1
ATOM 2841 O O . PRO A 1 371 ? 8.324 -7.471 58.979 1.00 38.56 371 PRO A O 1
ATOM 2844 N N . ALA A 1 372 ? 6.743 -8.035 57.476 1.00 32.38 372 ALA A N 1
ATOM 2845 C CA . ALA A 1 372 ? 6.429 -6.691 57.016 1.00 32.38 372 ALA A CA 1
ATOM 2846 C C . ALA A 1 372 ? 5.764 -5.865 58.133 1.00 32.38 372 ALA A C 1
ATOM 2848 O O . ALA A 1 372 ? 4.921 -6.368 58.878 1.00 32.38 372 ALA A O 1
ATOM 2849 N N . MET A 1 373 ? 6.141 -4.587 58.229 1.00 30.95 373 MET A N 1
ATOM 2850 C CA . MET A 1 373 ? 5.511 -3.616 59.126 1.00 30.95 373 MET A CA 1
ATOM 2851 C C . MET A 1 373 ? 4.020 -3.428 58.786 1.00 30.95 373 MET A C 1
ATOM 2853 O O . MET A 1 373 ? 3.673 -3.337 57.605 1.00 30.95 373 MET A O 1
ATOM 2857 N N . PRO A 1 374 ? 3.136 -3.289 59.789 1.00 37.94 374 PRO A N 1
ATOM 2858 C CA . PRO A 1 374 ? 1.725 -3.013 59.563 1.00 37.94 374 PRO A CA 1
ATOM 2859 C C . PRO A 1 374 ? 1.522 -1.524 59.246 1.00 37.94 374 PRO A C 1
ATOM 2861 O O . PRO A 1 374 ? 1.953 -0.664 60.012 1.00 37.94 374 PRO A O 1
ATOM 2864 N N . GLY A 1 375 ? 0.844 -1.213 58.135 1.00 36.75 375 GLY A N 1
ATOM 2865 C CA . GLY A 1 375 ? 0.317 0.142 57.905 1.00 36.75 375 GLY A CA 1
ATOM 2866 C C . GLY A 1 375 ? 0.329 0.699 56.479 1.00 36.75 375 GLY A C 1
ATOM 2867 O O . GLY A 1 375 ? 0.114 1.899 56.329 1.00 36.75 375 GLY A O 1
ATOM 2868 N N . ARG A 1 376 ? 0.579 -0.094 55.426 1.00 37.97 376 ARG A N 1
ATOM 2869 C CA . ARG A 1 376 ? 0.636 0.449 54.049 1.00 37.97 376 ARG A CA 1
ATOM 2870 C C . ARG A 1 376 ? -0.018 -0.387 52.950 1.00 37.97 376 ARG A C 1
ATOM 2872 O O . ARG A 1 376 ? 0.311 -0.231 51.780 1.00 37.97 376 ARG A O 1
ATOM 2879 N N . GLU A 1 377 ? -0.977 -1.227 53.305 1.00 40.84 377 GLU A N 1
ATOM 2880 C CA . GLU A 1 377 ? -1.849 -1.887 52.332 1.00 40.84 377 GLU A CA 1
ATOM 2881 C C . GLU A 1 377 ? -3.269 -1.320 52.501 1.00 40.84 377 GLU A C 1
ATOM 2883 O O . GLU A 1 377 ? -3.675 -1.057 53.629 1.00 40.84 377 GLU A O 1
ATOM 2888 N N . ILE A 1 378 ? -4.007 -1.128 51.394 1.00 41.75 378 ILE A N 1
ATOM 2889 C CA . ILE A 1 378 ? -5.400 -0.607 51.255 1.00 41.75 378 ILE A CA 1
ATOM 2890 C C . ILE A 1 378 ? -5.568 0.824 50.650 1.00 41.75 378 ILE A C 1
ATOM 2892 O O . ILE A 1 378 ? -6.680 1.340 50.595 1.00 41.75 378 ILE A O 1
ATOM 2896 N N . GLU A 1 379 ? -4.552 1.468 50.055 1.00 40.38 379 GLU A N 1
ATOM 2897 C CA . GLU A 1 379 ? -4.805 2.628 49.147 1.00 40.38 379 GLU A CA 1
ATOM 2898 C C . GLU A 1 379 ? -4.902 2.243 47.658 1.00 40.38 379 GLU A C 1
ATOM 2900 O O . GLU A 1 379 ? -5.614 2.894 46.891 1.00 40.38 379 GLU A O 1
ATOM 2905 N N . GLY A 1 380 ? -4.264 1.142 47.244 1.00 43.38 380 GLY A N 1
ATOM 2906 C CA . GLY A 1 380 ? -4.238 0.700 45.844 1.00 43.38 380 GLY A CA 1
ATOM 2907 C C . GLY A 1 380 ? -5.612 0.327 45.274 1.00 43.38 380 GLY A C 1
ATOM 2908 O O . GLY A 1 380 ? -5.955 0.776 44.182 1.00 43.38 380 GLY A O 1
ATOM 2909 N N . GLU A 1 381 ? -6.431 -0.425 46.018 1.00 42.28 381 GLU A N 1
ATOM 2910 C CA . GLU A 1 381 ? -7.739 -0.907 45.533 1.00 42.28 381 GLU A CA 1
ATOM 2911 C C . GLU A 1 381 ? -8.817 0.186 45.495 1.00 42.28 381 GLU A C 1
ATOM 2913 O O . GLU A 1 381 ? -9.589 0.238 44.543 1.00 42.28 381 GLU A O 1
ATOM 2918 N N . LYS A 1 382 ? -8.829 1.130 46.449 1.00 46.53 382 LYS A N 1
ATOM 2919 C CA . LYS A 1 382 ? -9.785 2.257 46.438 1.00 46.53 382 LYS A CA 1
ATOM 2920 C C . LYS A 1 382 ? -9.470 3.308 45.369 1.00 46.53 382 LYS A C 1
ATOM 2922 O O . LYS A 1 382 ? -10.364 4.046 44.966 1.00 46.53 382 LYS A O 1
ATOM 2927 N N . SER A 1 383 ? -8.222 3.390 44.897 1.00 51.28 383 SER A N 1
ATOM 2928 C CA . SER A 1 383 ? -7.816 4.382 43.890 1.00 51.28 383 SER A CA 1
ATOM 2929 C C . SER A 1 383 ? -8.457 4.142 42.518 1.00 51.28 383 SER A C 1
ATOM 2931 O O . SER A 1 383 ? -8.784 5.103 41.823 1.00 51.28 383 SER A O 1
ATOM 2933 N N . TRP A 1 384 ? -8.711 2.876 42.162 1.00 52.69 384 TRP A N 1
ATOM 2934 C CA . TRP A 1 384 ? -9.262 2.495 40.860 1.00 52.69 384 TRP A CA 1
ATOM 2935 C C . TRP A 1 384 ? -10.763 2.778 40.726 1.00 52.69 384 TRP A C 1
ATOM 2937 O O . TRP A 1 384 ? -11.272 2.873 39.611 1.00 52.69 384 TRP A O 1
ATOM 2947 N N . ASP A 1 385 ? -11.480 2.990 41.827 1.00 53.19 385 ASP A N 1
ATOM 2948 C CA . ASP A 1 385 ? -12.891 3.398 41.806 1.00 53.19 385 ASP A CA 1
ATOM 2949 C C . ASP A 1 385 ? -13.058 4.922 41.686 1.00 53.19 385 ASP A C 1
ATOM 2951 O O . ASP A 1 385 ? -14.132 5.418 41.341 1.00 53.19 385 ASP A O 1
ATOM 2955 N N . VAL A 1 386 ? -11.983 5.692 41.884 1.00 59.03 386 VAL A N 1
ATOM 2956 C CA . VAL A 1 386 ? -12.001 7.153 41.761 1.00 59.03 386 VAL A CA 1
ATOM 2957 C C . VAL A 1 386 ? -11.795 7.562 40.301 1.00 59.03 386 VAL A C 1
ATOM 2959 O O . VAL A 1 386 ? -10.863 7.122 39.625 1.00 59.03 386 VAL A O 1
ATOM 2962 N N . ALA A 1 387 ? -12.662 8.436 39.786 1.00 55.56 387 ALA A N 1
ATOM 2963 C CA . ALA A 1 387 ? -12.485 9.024 38.460 1.00 55.56 387 ALA A CA 1
ATOM 2964 C C . ALA A 1 387 ? -11.167 9.820 38.406 1.00 55.56 387 ALA A C 1
ATOM 2966 O O . ALA A 1 387 ? -10.982 10.784 39.150 1.00 55.56 387 ALA A O 1
ATOM 2967 N N . GLY A 1 388 ? -10.246 9.433 37.520 1.00 67.88 388 GLY A N 1
ATOM 2968 C CA . GLY A 1 388 ? -8.933 10.066 37.438 1.00 67.88 388 GLY A CA 1
ATOM 2969 C C . GLY A 1 388 ? -8.110 9.644 36.224 1.00 67.88 388 GLY A C 1
ATOM 2970 O O . GLY A 1 388 ? -8.342 8.601 35.616 1.00 67.88 388 GLY A O 1
ATOM 2971 N N . TYR A 1 389 ? -7.104 10.462 35.900 1.00 80.81 389 TYR A N 1
ATOM 2972 C CA . TYR A 1 389 ? -6.218 10.260 34.745 1.00 80.81 389 TYR A CA 1
ATOM 2973 C C . TYR A 1 389 ? -5.232 9.088 34.925 1.00 80.81 389 TYR A C 1
ATOM 2975 O O . TYR A 1 389 ? -4.527 8.714 33.993 1.00 80.81 389 TYR A O 1
ATOM 2983 N N . HIS A 1 390 ? -5.184 8.478 36.113 1.00 80.00 390 HIS A N 1
ATOM 2984 C CA . HIS A 1 390 ? -4.316 7.336 36.394 1.00 80.00 390 HIS A CA 1
ATOM 2985 C C . HIS A 1 390 ? -4.727 6.076 35.609 1.00 80.00 390 HIS A C 1
ATOM 2987 O O . HIS A 1 390 ? -3.847 5.301 35.245 1.00 80.00 390 HIS A O 1
ATOM 2993 N N . LYS A 1 391 ? -6.020 5.882 35.284 1.00 73.81 391 LYS A N 1
ATOM 2994 C CA . LYS A 1 391 ? -6.477 4.693 34.532 1.00 73.81 391 LYS A CA 1
ATOM 2995 C C . LYS A 1 391 ? -6.004 4.709 33.074 1.00 73.81 391 LYS A C 1
ATOM 2997 O O . LYS A 1 391 ? -5.355 3.744 32.667 1.00 73.81 391 LYS A O 1
ATOM 3002 N N . PRO A 1 392 ? -6.232 5.795 32.298 1.00 79.81 392 PRO A N 1
ATOM 3003 C CA . PRO A 1 392 ? -5.687 5.897 30.943 1.00 79.81 392 PRO A CA 1
ATOM 3004 C C . PRO A 1 392 ? -4.160 5.817 30.915 1.00 79.81 392 PRO A C 1
ATOM 3006 O O . PRO A 1 392 ? -3.580 5.199 30.023 1.00 79.81 392 PRO A O 1
ATOM 3009 N N . LEU A 1 393 ? -3.509 6.416 31.917 1.00 84.81 393 LEU A N 1
ATOM 3010 C CA . LEU A 1 393 ? -2.057 6.459 32.019 1.00 84.81 393 LEU A CA 1
ATOM 3011 C C . LEU A 1 393 ? -1.445 5.082 32.315 1.00 84.81 393 LEU A C 1
ATOM 3013 O O . LEU A 1 393 ? -0.440 4.726 31.705 1.00 84.81 393 LEU A O 1
ATOM 3017 N N . ALA A 1 394 ? -2.053 4.292 33.206 1.00 79.50 394 ALA A N 1
ATOM 3018 C CA . ALA A 1 394 ? -1.611 2.927 33.484 1.00 79.50 394 ALA A CA 1
ATOM 3019 C C . ALA A 1 394 ? -1.694 2.052 32.225 1.00 79.50 394 ALA A C 1
ATOM 3021 O O . ALA A 1 394 ? -0.710 1.410 31.859 1.00 79.50 394 ALA A O 1
ATOM 3022 N N . GLY A 1 395 ? -2.826 2.107 31.509 1.00 74.00 395 GLY A N 1
ATOM 3023 C CA . GLY A 1 395 ? -2.988 1.401 30.236 1.00 74.00 395 GLY A CA 1
ATOM 3024 C C . GLY A 1 395 ? -1.960 1.832 29.186 1.00 74.00 395 GLY A C 1
ATOM 3025 O O . GLY A 1 395 ? -1.374 0.986 28.510 1.00 74.00 395 GLY A O 1
ATOM 3026 N N . PHE A 1 396 ? -1.683 3.137 29.090 1.00 85.88 396 PHE A N 1
ATOM 3027 C CA . PHE A 1 396 ? -0.652 3.671 28.203 1.00 85.88 396 PHE A CA 1
ATOM 3028 C C . PHE A 1 396 ? 0.742 3.126 28.531 1.00 85.88 396 PHE A C 1
ATOM 3030 O O . PHE A 1 396 ? 1.413 2.632 27.630 1.00 85.88 396 PHE A O 1
ATOM 3037 N N . PHE A 1 397 ? 1.181 3.172 29.793 1.00 85.62 397 PHE A N 1
ATOM 3038 C CA . PHE A 1 397 ? 2.524 2.720 30.165 1.00 85.62 397 PHE A CA 1
ATOM 3039 C C . PHE A 1 397 ? 2.731 1.227 29.927 1.00 85.62 397 PHE A C 1
ATOM 3041 O O . PHE A 1 397 ? 3.763 0.836 29.384 1.00 85.62 397 PHE A O 1
ATOM 3048 N N . THR A 1 398 ? 1.752 0.392 30.283 1.00 80.19 398 THR A N 1
ATOM 3049 C CA . THR A 1 398 ? 1.830 -1.048 30.014 1.00 80.19 398 THR A CA 1
ATOM 3050 C C . THR A 1 398 ? 1.979 -1.313 28.518 1.00 80.19 398 THR A C 1
ATOM 3052 O O . THR A 1 398 ? 2.876 -2.052 28.113 1.00 80.19 398 THR A O 1
ATOM 3055 N N . MET A 1 399 ? 1.163 -0.659 27.686 1.00 80.19 399 MET A N 1
ATOM 3056 C CA . MET A 1 399 ? 1.262 -0.799 26.233 1.00 80.19 399 MET A CA 1
ATOM 3057 C C . MET A 1 399 ? 2.576 -0.241 25.685 1.00 80.19 399 MET A C 1
ATOM 3059 O O . MET A 1 399 ? 3.150 -0.845 24.784 1.00 80.19 399 MET A O 1
ATOM 3063 N N . PHE A 1 400 ? 3.075 0.872 26.223 1.00 83.56 400 PHE A N 1
ATOM 3064 C CA . PHE A 1 400 ? 4.309 1.510 25.770 1.00 83.56 400 PHE A CA 1
ATOM 3065 C C . PHE A 1 400 ? 5.508 0.580 25.921 1.00 83.56 400 PHE A C 1
ATOM 3067 O O . PHE A 1 400 ? 6.202 0.310 24.944 1.00 83.56 400 PHE A O 1
ATOM 3074 N N . PHE A 1 401 ? 5.718 0.026 27.116 1.00 83.12 401 PHE A N 1
ATOM 3075 C CA . PHE A 1 401 ? 6.864 -0.848 27.363 1.00 83.12 401 PHE A CA 1
ATOM 3076 C C . PHE A 1 401 ? 6.767 -2.174 26.605 1.00 83.12 401 PHE A C 1
ATOM 3078 O O . PHE A 1 401 ? 7.769 -2.623 26.053 1.00 83.12 401 PHE A O 1
ATOM 3085 N N . ILE A 1 402 ? 5.572 -2.771 26.505 1.00 80.88 402 ILE A N 1
ATOM 3086 C CA . ILE A 1 402 ? 5.369 -3.970 25.675 1.00 80.88 402 ILE A CA 1
ATOM 3087 C C . ILE A 1 402 ? 5.687 -3.654 24.210 1.00 80.88 402 ILE A C 1
ATOM 3089 O O . ILE A 1 402 ? 6.400 -4.412 23.555 1.00 80.88 402 ILE A O 1
ATOM 3093 N N . THR A 1 403 ? 5.207 -2.514 23.708 1.00 80.38 403 THR A N 1
ATOM 3094 C CA . THR A 1 403 ? 5.446 -2.095 22.324 1.00 80.38 403 THR A CA 1
ATOM 3095 C C . THR A 1 403 ? 6.929 -1.870 22.067 1.00 80.38 403 THR A C 1
ATOM 3097 O O . THR A 1 403 ? 7.421 -2.353 21.058 1.00 80.38 403 THR A O 1
ATOM 3100 N N . LEU A 1 404 ? 7.666 -1.223 22.977 1.00 80.44 404 LEU A N 1
ATOM 3101 C CA . LEU A 1 404 ? 9.114 -1.029 22.834 1.00 80.44 404 LEU A CA 1
ATOM 3102 C C . LEU A 1 404 ? 9.880 -2.354 22.724 1.00 80.44 404 LEU A C 1
ATOM 3104 O O . LEU A 1 404 ? 10.770 -2.474 21.883 1.00 80.44 404 LEU A O 1
ATOM 3108 N N . VAL A 1 405 ? 9.514 -3.362 23.523 1.00 82.44 405 VAL A N 1
ATOM 3109 C CA . VAL A 1 405 ? 10.138 -4.696 23.463 1.00 82.44 405 VAL A CA 1
ATOM 3110 C C . VAL A 1 405 ? 9.871 -5.376 22.117 1.00 82.44 405 VAL A C 1
ATOM 3112 O O . VAL A 1 405 ? 10.755 -6.033 21.575 1.00 82.44 405 VAL A O 1
ATOM 3115 N N . VAL A 1 406 ? 8.674 -5.199 21.551 1.00 79.56 406 VAL A N 1
ATOM 3116 C CA . VAL A 1 406 ? 8.301 -5.756 20.237 1.00 79.56 406 VAL A CA 1
ATOM 3117 C C . VAL A 1 406 ? 8.887 -4.959 19.074 1.00 79.56 406 VAL A C 1
ATOM 3119 O O . VAL A 1 406 ? 9.159 -5.517 18.011 1.00 79.56 406 VAL A O 1
ATOM 3122 N N . LEU A 1 407 ? 9.104 -3.660 19.264 1.00 81.62 407 LEU A N 1
ATOM 3123 C CA . LEU A 1 407 ? 9.595 -2.764 18.228 1.00 81.62 407 LEU A CA 1
ATOM 3124 C C . LEU A 1 407 ? 10.994 -3.167 17.754 1.00 81.62 407 LEU A C 1
ATOM 3126 O O . LEU A 1 407 ? 11.257 -3.141 16.558 1.00 81.62 407 LEU A O 1
ATOM 3130 N N . ALA A 1 408 ? 11.873 -3.574 18.673 1.00 80.88 408 ALA A N 1
ATOM 3131 C CA . ALA A 1 408 ? 13.246 -3.954 18.347 1.00 80.88 408 ALA A CA 1
ATOM 3132 C C . ALA A 1 408 ? 13.336 -5.107 17.320 1.00 80.88 408 ALA A C 1
ATOM 3134 O O . ALA A 1 408 ? 13.932 -4.897 16.261 1.00 80.88 408 ALA A O 1
ATOM 3135 N N . PRO A 1 409 ? 12.729 -6.295 17.540 1.00 80.06 409 PRO A N 1
ATOM 3136 C CA . PRO A 1 409 ? 12.749 -7.359 16.536 1.00 80.06 409 PRO A CA 1
ATOM 3137 C C . PRO A 1 409 ? 11.990 -6.973 15.262 1.00 80.06 409 PRO A C 1
ATOM 3139 O O . PRO A 1 409 ? 12.420 -7.338 14.169 1.00 80.06 409 PRO A O 1
ATOM 3142 N N . LEU A 1 410 ? 10.904 -6.197 15.370 1.00 81.00 410 LEU A N 1
ATOM 3143 C CA . LEU A 1 410 ? 10.179 -5.699 14.200 1.00 81.00 410 LEU A CA 1
ATOM 3144 C C . LEU A 1 410 ? 11.070 -4.804 13.322 1.00 81.00 410 LEU A C 1
ATOM 3146 O O . LEU A 1 410 ? 11.075 -4.955 12.104 1.00 81.00 410 LEU A O 1
ATOM 3150 N N . PHE A 1 411 ? 11.856 -3.913 13.923 1.00 82.88 411 PHE A N 1
ATOM 3151 C CA . PHE A 1 411 ? 12.798 -3.052 13.211 1.00 82.88 411 PHE A CA 1
ATOM 3152 C C . PHE A 1 411 ? 13.918 -3.837 12.549 1.00 82.88 411 PHE A C 1
ATOM 3154 O O . PHE A 1 411 ? 14.224 -3.562 11.395 1.00 82.88 411 PHE A O 1
ATOM 3161 N N . VAL A 1 412 ? 14.469 -4.858 13.207 1.00 83.31 412 VAL A N 1
ATOM 3162 C CA . VAL A 1 412 ? 15.442 -5.752 12.560 1.00 83.31 412 VAL A CA 1
ATOM 3163 C C . VAL A 1 412 ? 14.825 -6.403 11.321 1.00 83.31 412 VAL A C 1
ATOM 3165 O O . VAL A 1 412 ? 15.457 -6.449 10.268 1.00 83.31 412 VAL A O 1
ATOM 3168 N N . VAL A 1 413 ? 13.568 -6.847 11.397 1.00 83.06 413 VAL A N 1
ATOM 3169 C CA . VAL A 1 413 ? 12.905 -7.442 10.232 1.00 83.06 413 VAL A CA 1
ATOM 3170 C C . VAL A 1 413 ? 12.664 -6.418 9.122 1.00 83.06 413 VAL A C 1
ATOM 3172 O O . VAL A 1 413 ? 12.964 -6.712 7.971 1.00 83.06 413 VAL A O 1
ATOM 3175 N N . ILE A 1 414 ? 12.168 -5.220 9.440 1.00 81.88 414 ILE A N 1
ATOM 3176 C CA . ILE A 1 414 ? 11.839 -4.193 8.436 1.00 81.88 414 ILE A CA 1
ATOM 3177 C C . ILE A 1 414 ? 13.087 -3.579 7.792 1.00 81.88 414 ILE A C 1
ATOM 3179 O O . ILE A 1 414 ? 13.073 -3.311 6.596 1.00 81.88 414 ILE A O 1
ATOM 3183 N N . ILE A 1 415 ? 14.145 -3.344 8.567 1.00 83.31 415 ILE A N 1
ATOM 3184 C CA . ILE A 1 415 ? 15.342 -2.607 8.131 1.00 83.31 415 ILE A CA 1
ATOM 3185 C C . ILE A 1 415 ? 16.387 -3.554 7.540 1.00 83.31 415 ILE A C 1
ATOM 3187 O O . ILE A 1 415 ? 17.051 -3.207 6.569 1.00 83.31 415 ILE A O 1
ATOM 3191 N N . TYR A 1 416 ? 16.540 -4.749 8.113 1.00 85.38 416 TYR A N 1
ATOM 3192 C CA . TYR A 1 416 ? 17.600 -5.671 7.720 1.00 85.38 416 TYR A CA 1
ATOM 3193 C C . TYR A 1 416 ? 17.059 -6.880 6.967 1.00 85.38 416 TYR A C 1
ATOM 3195 O O . TYR A 1 416 ? 17.441 -7.103 5.820 1.00 85.38 416 TYR A O 1
ATOM 3203 N N . VAL A 1 417 ? 16.150 -7.652 7.570 1.00 86.69 417 VAL A N 1
ATOM 3204 C CA . VAL A 1 417 ? 15.759 -8.951 6.998 1.00 86.69 417 VAL A CA 1
ATOM 3205 C C . VAL A 1 417 ? 15.012 -8.783 5.679 1.00 86.69 417 VAL A C 1
ATOM 3207 O O . VAL A 1 417 ? 15.373 -9.413 4.684 1.00 86.69 417 VAL A O 1
ATOM 3210 N N . LEU A 1 418 ? 13.998 -7.913 5.663 1.00 83.69 418 LEU A N 1
ATOM 3211 C CA . LEU A 1 418 ? 13.214 -7.640 4.469 1.00 83.69 418 LEU A CA 1
ATOM 3212 C C . LEU A 1 418 ? 14.103 -7.089 3.351 1.00 83.69 418 LEU A C 1
ATOM 3214 O O . LEU A 1 418 ? 14.177 -7.754 2.327 1.00 83.69 418 LEU A O 1
ATOM 3218 N N . PRO A 1 419 ? 14.830 -5.971 3.508 1.00 84.69 419 PRO A N 1
ATOM 3219 C CA . PRO A 1 419 ? 15.545 -5.370 2.385 1.00 84.69 419 PRO A CA 1
ATOM 3220 C C . PRO A 1 419 ? 16.746 -6.202 1.920 1.00 84.69 419 PRO A C 1
ATOM 3222 O O . PRO A 1 419 ? 17.083 -6.185 0.742 1.00 84.69 419 PRO A O 1
ATOM 3225 N N . THR A 1 420 ? 17.396 -6.947 2.822 1.00 84.44 420 THR A N 1
ATOM 3226 C CA . THR A 1 420 ? 18.630 -7.684 2.498 1.00 84.44 420 THR A CA 1
ATOM 3227 C C . THR A 1 420 ? 18.347 -9.054 1.885 1.00 84.44 420 THR A C 1
ATOM 3229 O O . THR A 1 420 ? 19.000 -9.450 0.917 1.00 84.44 420 THR A O 1
ATOM 3232 N N . PHE A 1 421 ? 17.377 -9.795 2.429 1.00 83.38 421 PHE A N 1
ATOM 3233 C CA . PHE A 1 421 ? 17.177 -11.201 2.058 1.00 83.38 421 PHE A CA 1
ATOM 3234 C C . PHE A 1 421 ? 15.905 -11.452 1.253 1.00 83.38 421 PHE A C 1
ATOM 3236 O O . PHE A 1 421 ? 15.888 -12.371 0.442 1.00 83.38 421 PHE A O 1
ATOM 3243 N N . ILE A 1 422 ? 14.851 -10.659 1.458 1.00 82.75 422 ILE A N 1
ATOM 3244 C CA . ILE A 1 422 ? 13.508 -10.999 0.965 1.00 82.75 422 ILE A CA 1
ATOM 3245 C C . ILE A 1 422 ? 13.072 -10.069 -0.176 1.00 82.75 422 ILE A C 1
ATOM 3247 O O . ILE A 1 422 ? 12.692 -10.524 -1.247 1.00 82.75 422 ILE A O 1
ATOM 3251 N N . LEU A 1 423 ? 13.130 -8.760 0.046 1.00 83.56 423 LEU A N 1
ATOM 3252 C CA . LEU A 1 423 ? 12.715 -7.679 -0.845 1.00 83.56 423 LEU A CA 1
ATOM 3253 C C . LEU A 1 423 ? 13.942 -6.862 -1.251 1.00 83.56 423 LEU A C 1
ATOM 3255 O O . LEU A 1 423 ? 14.081 -5.697 -0.892 1.00 83.56 423 LEU A O 1
ATOM 3259 N N . GLN A 1 424 ? 14.855 -7.486 -1.987 1.00 82.31 424 GLN A N 1
ATOM 3260 C CA . GLN A 1 424 ? 16.088 -6.823 -2.428 1.00 82.31 424 GLN A CA 1
ATOM 3261 C C . GLN A 1 424 ? 15.818 -5.617 -3.339 1.00 82.31 424 GLN A C 1
ATOM 3263 O O . GLN A 1 424 ? 16.571 -4.647 -3.317 1.00 82.31 424 GLN A O 1
ATOM 3268 N N . ASP A 1 425 ? 14.724 -5.661 -4.103 1.00 83.44 425 ASP A N 1
ATOM 3269 C CA . ASP A 1 425 ? 14.272 -4.559 -4.948 1.00 83.44 425 ASP A CA 1
ATOM 3270 C C . ASP A 1 425 ? 13.227 -3.693 -4.206 1.00 83.44 425 ASP A C 1
ATOM 3272 O O . ASP A 1 425 ? 12.153 -4.205 -3.855 1.00 83.44 425 ASP A O 1
ATOM 3276 N N . PRO A 1 426 ? 13.489 -2.383 -3.999 1.00 85.38 426 PRO A N 1
ATOM 3277 C CA . PRO A 1 426 ? 12.538 -1.452 -3.390 1.00 85.38 426 PRO A CA 1
ATOM 3278 C C . PRO A 1 426 ? 11.170 -1.420 -4.064 1.00 85.38 426 PRO A C 1
ATOM 3280 O O . PRO A 1 426 ? 10.163 -1.222 -3.378 1.00 85.38 426 PRO A O 1
ATOM 3283 N N . GLY A 1 427 ? 11.109 -1.644 -5.379 1.00 86.44 427 GLY A N 1
ATOM 3284 C CA . GLY A 1 427 ? 9.877 -1.579 -6.155 1.00 86.44 427 GLY A CA 1
ATOM 3285 C C . GLY A 1 427 ? 8.796 -2.517 -5.627 1.00 86.44 427 GLY A C 1
ATOM 3286 O O . GLY A 1 427 ? 7.627 -2.137 -5.595 1.00 86.44 427 GLY A O 1
ATOM 3287 N N . ALA A 1 428 ? 9.173 -3.694 -5.117 1.00 86.19 428 ALA A N 1
ATOM 3288 C CA . ALA A 1 428 ? 8.214 -4.664 -4.597 1.00 86.19 428 ALA A CA 1
ATOM 3289 C C . ALA A 1 428 ? 7.439 -4.126 -3.382 1.00 86.19 428 ALA A C 1
ATOM 3291 O O . ALA A 1 428 ? 6.210 -4.241 -3.290 1.00 86.19 428 ALA A O 1
ATOM 3292 N N . PHE A 1 429 ? 8.157 -3.497 -2.454 1.00 86.75 429 PHE A N 1
ATOM 3293 C CA . PHE A 1 429 ? 7.559 -2.919 -1.258 1.00 86.75 429 PHE A CA 1
ATOM 3294 C C . PHE A 1 429 ? 6.736 -1.667 -1.584 1.00 86.75 429 PHE A C 1
ATOM 3296 O O . PHE A 1 429 ? 5.657 -1.466 -1.026 1.00 86.75 429 PHE A O 1
ATOM 3303 N N . GLY A 1 430 ? 7.188 -0.847 -2.534 1.00 89.50 430 GLY A N 1
ATOM 3304 C CA . GLY A 1 430 ? 6.438 0.343 -2.919 1.00 89.50 430 GLY A CA 1
ATOM 3305 C C . GLY A 1 430 ? 5.175 0.062 -3.728 1.00 89.50 430 GLY A C 1
ATOM 3306 O O . GLY A 1 430 ? 4.171 0.736 -3.507 1.00 89.50 430 GLY A O 1
ATOM 3307 N N . ILE A 1 431 ? 5.162 -0.981 -4.568 1.00 88.94 431 ILE A N 1
ATOM 3308 C CA . ILE A 1 431 ? 3.931 -1.508 -5.183 1.00 88.94 431 ILE A CA 1
ATOM 3309 C C . ILE A 1 431 ? 2.919 -1.837 -4.076 1.00 88.94 431 ILE A C 1
ATOM 3311 O O . ILE A 1 431 ? 1.799 -1.319 -4.086 1.00 88.94 431 ILE A O 1
ATOM 3315 N N . GLN A 1 432 ? 3.336 -2.603 -3.061 1.00 87.81 432 GLN A N 1
ATOM 3316 C CA . GLN A 1 432 ? 2.469 -2.950 -1.933 1.00 87.81 432 GLN A CA 1
ATOM 3317 C C . GLN A 1 432 ? 1.976 -1.710 -1.173 1.00 87.81 432 GLN A C 1
ATOM 3319 O O . GLN A 1 432 ? 0.797 -1.649 -0.817 1.00 87.81 432 GLN A O 1
ATOM 3324 N N . PHE A 1 433 ? 2.835 -0.715 -0.936 1.00 89.12 433 PHE A N 1
ATOM 3325 C CA . PHE A 1 433 ? 2.456 0.534 -0.270 1.00 89.12 433 PHE A CA 1
ATOM 3326 C C . PHE A 1 433 ? 1.360 1.294 -1.033 1.00 89.12 433 PHE A C 1
ATOM 3328 O O . PHE A 1 433 ? 0.346 1.680 -0.441 1.00 89.12 433 PHE A O 1
ATOM 3335 N N . ILE A 1 434 ? 1.539 1.469 -2.346 1.00 90.12 434 ILE A N 1
ATOM 3336 C CA . ILE A 1 434 ? 0.592 2.172 -3.224 1.00 90.12 434 ILE A CA 1
ATOM 3337 C C . ILE A 1 434 ? -0.755 1.461 -3.215 1.00 90.12 434 ILE A C 1
ATOM 3339 O O . ILE A 1 434 ? -1.783 2.076 -2.930 1.00 90.12 434 ILE A O 1
ATOM 3343 N N . ILE A 1 435 ? -0.747 0.149 -3.449 1.00 88.44 435 ILE A N 1
ATOM 3344 C CA . ILE A 1 435 ? -1.962 -0.664 -3.475 1.00 88.44 435 ILE A CA 1
ATOM 3345 C C . ILE A 1 435 ? -2.675 -0.633 -2.121 1.00 88.44 435 ILE A C 1
ATOM 3347 O O . ILE A 1 435 ? -3.888 -0.431 -2.065 1.00 88.44 435 ILE A O 1
ATOM 3351 N N . SER A 1 436 ? -1.930 -0.759 -1.020 1.00 88.19 436 SER A N 1
ATOM 3352 C CA . SER A 1 436 ? -2.501 -0.713 0.330 1.00 88.19 436 SER A CA 1
ATOM 3353 C C . SER A 1 436 ? -3.131 0.647 0.627 1.00 88.19 436 SER A C 1
ATOM 3355 O O . SER A 1 436 ? -4.201 0.708 1.231 1.00 88.19 436 SER A O 1
ATOM 3357 N N . SER A 1 437 ? -2.521 1.742 0.171 1.00 88.38 437 SER A N 1
ATOM 3358 C CA . SER A 1 437 ? -3.070 3.093 0.333 1.00 88.38 437 SER A CA 1
ATOM 3359 C C . SER A 1 437 ? -4.341 3.311 -0.483 1.00 88.38 437 SER A C 1
ATOM 3361 O O . SER A 1 437 ? -5.309 3.866 0.040 1.00 88.38 437 SER A O 1
ATOM 3363 N N . ILE A 1 438 ? -4.373 2.822 -1.727 1.00 86.94 438 ILE A N 1
ATOM 3364 C CA . ILE A 1 438 ? -5.571 2.865 -2.573 1.00 86.94 438 ILE A CA 1
ATOM 3365 C C . ILE A 1 438 ? -6.718 2.102 -1.915 1.00 86.94 438 ILE A C 1
ATOM 3367 O O . ILE A 1 438 ? -7.822 2.628 -1.756 1.00 86.94 438 ILE A O 1
ATOM 3371 N N . PHE A 1 439 ? -6.446 0.881 -1.464 1.00 89.06 439 PHE A N 1
ATOM 3372 C CA . PHE A 1 439 ? -7.476 0.035 -0.887 1.00 89.06 439 PHE A CA 1
ATOM 3373 C C . PHE A 1 439 ? -7.941 0.464 0.496 1.00 89.06 439 PHE A C 1
ATOM 3375 O O . PHE A 1 439 ? -9.125 0.325 0.795 1.00 89.06 439 PHE A O 1
ATOM 3382 N N . SER A 1 440 ? -7.067 1.047 1.315 1.00 88.81 440 SER A N 1
ATOM 3383 C CA . SER A 1 440 ? -7.440 1.506 2.657 1.00 88.81 440 SER A CA 1
ATOM 3384 C C . SER A 1 440 ? -8.597 2.509 2.618 1.00 88.81 440 SER A C 1
ATOM 3386 O O . SER A 1 440 ? -9.516 2.406 3.428 1.00 88.81 440 SER A O 1
ATOM 3388 N N . ALA A 1 441 ? -8.601 3.444 1.660 1.00 86.00 441 ALA A N 1
ATOM 3389 C CA . ALA A 1 441 ? -9.686 4.416 1.512 1.00 86.00 441 ALA A CA 1
ATOM 3390 C C . ALA A 1 441 ? -11.010 3.754 1.111 1.00 86.00 441 ALA A C 1
ATOM 3392 O O . ALA A 1 441 ? -12.050 4.023 1.715 1.00 86.00 441 ALA A O 1
ATOM 3393 N N . VAL A 1 442 ? -10.965 2.859 0.122 1.00 88.38 442 VAL A N 1
ATOM 3394 C CA . VAL A 1 442 ? -12.151 2.173 -0.404 1.00 88.38 442 VAL A CA 1
ATOM 3395 C C . VAL A 1 442 ? -12.758 1.242 0.645 1.00 88.38 442 VAL A C 1
ATOM 3397 O O . VAL A 1 442 ? -13.951 1.338 0.929 1.00 88.38 442 VAL A O 1
ATOM 3400 N N . PHE A 1 443 ? -11.940 0.387 1.259 1.00 90.50 443 PHE A N 1
ATOM 3401 C CA . PHE A 1 443 ? -12.394 -0.621 2.216 1.00 90.50 443 PHE A CA 1
ATOM 3402 C C . PHE A 1 443 ? -12.986 0.017 3.468 1.00 90.50 443 PHE A C 1
ATOM 3404 O O . PHE A 1 443 ? -14.132 -0.255 3.811 1.00 90.50 443 PHE A O 1
ATOM 3411 N N . ILE A 1 444 ? -12.271 0.963 4.087 1.00 88.06 444 ILE A N 1
ATOM 3412 C CA . ILE A 1 444 ? -12.767 1.621 5.302 1.00 88.06 444 ILE A CA 1
ATOM 3413 C C . ILE A 1 444 ? -14.085 2.341 5.021 1.00 88.06 444 ILE A C 1
ATOM 3415 O O . ILE A 1 444 ? -14.997 2.253 5.837 1.00 88.06 444 ILE A O 1
ATOM 3419 N N . THR A 1 445 ? -14.223 2.992 3.860 1.00 89.25 445 THR A N 1
ATOM 3420 C CA . THR A 1 445 ? -15.474 3.662 3.474 1.00 89.25 445 THR A CA 1
ATOM 3421 C C . THR A 1 445 ? -16.641 2.685 3.364 1.00 89.25 445 THR A C 1
ATOM 3423 O O . THR A 1 445 ? -17.732 2.956 3.870 1.00 89.25 445 THR A O 1
ATOM 3426 N N . LEU A 1 446 ? -16.414 1.543 2.715 1.00 90.31 446 LEU A N 1
ATOM 3427 C CA . LEU A 1 446 ? -17.441 0.534 2.462 1.00 90.31 446 LEU A CA 1
ATOM 3428 C C . LEU A 1 446 ? -17.760 -0.338 3.688 1.00 90.31 446 LEU A C 1
ATOM 3430 O O . LEU A 1 446 ? -18.763 -1.052 3.675 1.00 90.31 446 LEU A O 1
ATOM 3434 N N . ASP A 1 447 ? -16.990 -0.204 4.769 1.00 87.75 447 ASP A N 1
ATOM 3435 C CA . ASP A 1 447 ? -17.269 -0.813 6.073 1.00 87.75 447 ASP A CA 1
ATOM 3436 C C . ASP A 1 447 ? -18.194 0.041 6.960 1.00 87.75 447 ASP A C 1
ATOM 3438 O O . ASP A 1 447 ? -18.608 -0.404 8.036 1.00 87.75 447 ASP A O 1
ATOM 3442 N N . PHE A 1 448 ? -18.534 1.268 6.539 1.00 88.56 448 PHE A N 1
ATOM 3443 C CA . PHE A 1 448 ? -19.479 2.171 7.221 1.00 88.56 448 PHE A CA 1
ATOM 3444 C C . PHE A 1 448 ? -19.154 2.430 8.706 1.00 88.56 448 PHE A C 1
ATOM 3446 O O . PHE A 1 448 ? -20.050 2.667 9.517 1.00 88.56 448 PHE A O 1
ATOM 3453 N N . GLY A 1 449 ? -17.877 2.357 9.099 1.00 85.94 449 GLY A N 1
ATOM 3454 C CA . GLY A 1 449 ? -17.448 2.569 10.486 1.00 85.94 449 GLY A CA 1
ATOM 3455 C C . GLY A 1 449 ? -18.012 1.548 11.471 1.00 85.94 449 GLY A C 1
ATOM 3456 O O . GLY A 1 449 ? -18.009 1.786 12.682 1.00 85.94 449 GLY A O 1
ATOM 3457 N N . LEU A 1 450 ? -18.512 0.413 10.977 1.00 91.00 450 LEU A N 1
ATOM 3458 C CA . LEU A 1 450 ? -19.239 -0.549 11.793 1.00 91.00 450 LEU A CA 1
ATOM 3459 C C . LEU A 1 450 ? -18.384 -1.183 12.883 1.00 91.00 450 LEU A C 1
ATOM 3461 O O . LEU A 1 450 ? -18.942 -1.592 13.891 1.00 91.00 450 LEU A O 1
ATOM 3465 N N . ALA A 1 451 ? -17.059 -1.221 12.734 1.00 88.56 451 ALA A N 1
ATOM 3466 C CA . ALA A 1 451 ? -16.156 -1.677 13.789 1.00 88.56 451 ALA A CA 1
ATOM 3467 C C . ALA A 1 451 ? -16.267 -0.808 15.059 1.00 88.56 451 ALA A C 1
ATOM 3469 O O . ALA A 1 451 ? -16.350 -1.325 16.169 1.00 88.56 451 ALA A O 1
ATOM 3470 N N . GLN A 1 452 ? -16.366 0.517 14.909 1.00 83.06 452 GLN A N 1
ATOM 3471 C CA . GLN A 1 452 ? -16.543 1.430 16.047 1.00 83.06 452 GLN A CA 1
ATOM 3472 C C . GLN A 1 452 ? -17.959 1.332 16.630 1.00 83.06 452 GLN A C 1
ATOM 3474 O O . GLN A 1 452 ? -18.145 1.399 17.846 1.00 83.06 452 GLN A O 1
ATOM 3479 N N . ALA A 1 453 ? -18.967 1.156 15.768 1.00 87.81 453 ALA A N 1
ATOM 3480 C CA . ALA A 1 453 ? -20.341 0.920 16.204 1.00 87.81 453 ALA A CA 1
ATOM 3481 C C . ALA A 1 453 ? -20.472 -0.394 16.979 1.00 87.81 453 ALA A C 1
ATOM 3483 O O . ALA A 1 453 ? -21.134 -0.438 18.014 1.00 87.81 453 ALA A O 1
ATOM 3484 N N . TYR A 1 454 ? -19.802 -1.439 16.504 1.00 89.62 454 TYR A N 1
ATOM 3485 C CA . TYR A 1 454 ? -19.703 -2.730 17.160 1.00 89.62 454 TYR A CA 1
ATOM 3486 C C . TYR A 1 454 ? -19.096 -2.579 18.554 1.00 89.62 454 TYR A C 1
ATOM 3488 O O . TYR A 1 454 ? -19.755 -2.944 19.526 1.00 89.62 454 TYR A O 1
ATOM 3496 N N . ASP A 1 455 ? -17.908 -1.967 18.657 1.00 82.19 455 ASP A N 1
ATOM 3497 C CA . ASP A 1 455 ? -17.208 -1.769 19.933 1.00 82.19 455 ASP A CA 1
ATOM 3498 C C . ASP A 1 455 ? -18.098 -1.044 20.959 1.00 82.19 455 ASP A C 1
ATOM 3500 O O . ASP A 1 455 ? -18.184 -1.441 22.124 1.00 82.19 455 ASP A O 1
ATOM 3504 N N . ARG A 1 456 ? -18.834 -0.019 20.510 1.00 82.69 456 ARG A N 1
ATOM 3505 C CA . ARG A 1 456 ? -19.776 0.732 21.346 1.00 82.69 456 ARG A CA 1
ATOM 3506 C C . ARG A 1 456 ? -20.986 -0.103 21.776 1.00 82.69 456 ARG A C 1
ATOM 3508 O O . ARG A 1 456 ? -21.244 -0.229 22.972 1.00 82.69 456 ARG A O 1
ATOM 3515 N N . PHE A 1 457 ? -21.780 -0.605 20.826 1.00 85.44 457 PHE A N 1
ATOM 3516 C CA . PHE A 1 457 ? -23.084 -1.209 21.127 1.00 85.44 457 PHE A CA 1
ATOM 3517 C C . PHE A 1 457 ? -22.953 -2.597 21.751 1.00 85.44 457 PHE A C 1
ATOM 3519 O O . PHE A 1 457 ? -23.700 -2.926 22.672 1.00 85.44 457 PHE A O 1
ATOM 3526 N N . VAL A 1 458 ? -21.990 -3.406 21.299 1.00 87.12 458 VAL A N 1
ATOM 3527 C CA . VAL A 1 458 ? -21.727 -4.710 21.916 1.00 87.12 458 VAL A CA 1
ATOM 3528 C C . VAL A 1 458 ? -21.237 -4.500 23.341 1.00 87.12 458 VAL A C 1
ATOM 3530 O O . VAL A 1 458 ? -21.794 -5.121 24.239 1.00 87.12 458 VAL A O 1
ATOM 3533 N N . GLY A 1 459 ? -20.293 -3.581 23.574 1.00 76.88 459 GLY A N 1
ATOM 3534 C CA . GLY A 1 459 ? -19.809 -3.268 24.921 1.00 76.88 459 GLY A CA 1
ATOM 3535 C C . GLY A 1 459 ? -20.902 -2.737 25.854 1.00 76.88 459 GLY A C 1
ATOM 3536 O O . GLY A 1 459 ? -20.991 -3.167 27.002 1.00 76.88 459 GLY A O 1
ATOM 3537 N N . GLN A 1 460 ? -21.792 -1.871 25.354 1.00 78.19 460 GLN A N 1
ATOM 3538 C CA . GLN A 1 460 ? -22.917 -1.326 26.124 1.00 78.19 460 GLN A CA 1
ATOM 3539 C C . GLN A 1 460 ? -23.908 -2.410 26.580 1.00 78.19 460 GLN A C 1
ATOM 3541 O O . GLN A 1 460 ? -24.376 -2.384 27.722 1.00 78.19 460 GLN A O 1
ATOM 3546 N N . TYR A 1 461 ? -24.247 -3.350 25.692 1.00 81.69 461 TYR A N 1
ATOM 3547 C CA . TYR A 1 461 ? -25.259 -4.375 25.963 1.00 81.69 461 TYR A CA 1
ATOM 3548 C C . TYR A 1 461 ? -24.679 -5.696 26.485 1.00 81.69 461 TYR A C 1
ATOM 3550 O O . TYR A 1 461 ? -25.437 -6.562 26.906 1.00 81.69 461 TYR A O 1
ATOM 3558 N N . TRP A 1 462 ? -23.354 -5.870 26.508 1.00 79.56 462 TRP A N 1
ATOM 3559 C CA . TRP A 1 462 ? -22.701 -7.140 26.855 1.00 79.56 462 TRP A CA 1
ATOM 3560 C C . TRP A 1 462 ? -23.129 -7.711 28.214 1.00 79.56 462 TRP A C 1
ATOM 3562 O O . TRP A 1 462 ? -23.306 -8.923 28.374 1.00 79.56 462 TRP A O 1
ATOM 3572 N N . THR A 1 463 ? -23.277 -6.832 29.205 1.00 72.62 463 THR A N 1
ATOM 3573 C CA . THR A 1 463 ? -23.662 -7.182 30.577 1.00 72.62 463 THR A CA 1
ATOM 3574 C C . THR A 1 463 ? -25.151 -6.977 30.833 1.00 72.62 463 THR A C 1
ATOM 3576 O O . THR A 1 463 ? -25.758 -7.802 31.511 1.00 72.62 463 THR A O 1
ATOM 3579 N N . THR A 1 464 ? -25.730 -5.905 30.286 1.00 72.00 464 THR A N 1
ATOM 3580 C CA . THR A 1 464 ? -27.107 -5.467 30.561 1.00 72.00 464 THR A CA 1
ATOM 3581 C C . THR A 1 464 ? -28.154 -6.247 29.768 1.00 72.00 464 THR A C 1
ATOM 3583 O O . THR A 1 464 ? -29.161 -6.658 30.334 1.00 72.00 464 THR A O 1
ATOM 3586 N N . ASP A 1 465 ? -27.910 -6.493 28.479 1.00 81.06 465 ASP A N 1
ATOM 3587 C CA . ASP A 1 465 ? -28.788 -7.259 27.590 1.00 81.06 465 ASP A CA 1
ATOM 3588 C C . ASP A 1 465 ? -27.948 -8.092 26.598 1.00 81.06 465 ASP A C 1
ATOM 3590 O O . ASP A 1 465 ? -27.733 -7.702 25.440 1.00 81.06 465 ASP A O 1
ATOM 3594 N N . PRO A 1 466 ? -27.470 -9.275 27.034 1.00 82.62 466 PRO A N 1
ATOM 3595 C CA . PRO A 1 466 ? -26.626 -10.141 26.213 1.00 82.62 466 PRO A CA 1
ATOM 3596 C C . PRO A 1 466 ? -27.294 -10.573 24.896 1.00 82.62 466 PRO A C 1
ATOM 3598 O O . PRO A 1 466 ? -26.603 -10.850 23.912 1.00 82.62 466 PRO A O 1
ATOM 3601 N N . ALA A 1 467 ? -28.632 -10.623 24.849 1.00 87.00 467 ALA A N 1
ATOM 3602 C CA . ALA A 1 467 ? -29.373 -10.965 23.638 1.00 87.00 467 ALA A CA 1
ATOM 3603 C C . ALA A 1 467 ? -29.299 -9.829 22.613 1.00 87.00 467 ALA A C 1
ATOM 3605 O O . ALA A 1 467 ? -29.062 -10.079 21.428 1.00 87.00 467 ALA A O 1
ATOM 3606 N N . ARG A 1 468 ? -29.458 -8.577 23.055 1.00 86.88 468 ARG A N 1
ATOM 3607 C CA . ARG A 1 468 ? -29.289 -7.405 22.188 1.00 86.88 468 ARG A CA 1
ATOM 3608 C C . ARG A 1 468 ? -27.846 -7.237 21.728 1.00 86.88 468 ARG A C 1
ATOM 3610 O O . ARG A 1 468 ? -27.639 -6.985 20.542 1.00 86.88 468 ARG A O 1
ATOM 3617 N N . ALA A 1 469 ? -26.860 -7.462 22.599 1.00 87.94 469 ALA A N 1
ATOM 3618 C CA . ALA A 1 469 ? -25.447 -7.462 22.210 1.00 87.94 469 ALA A CA 1
ATOM 3619 C C . ALA A 1 469 ? -25.179 -8.458 21.070 1.00 87.94 469 ALA A C 1
ATOM 3621 O O . ALA A 1 469 ? -24.602 -8.099 20.044 1.00 87.94 469 ALA A O 1
ATOM 3622 N N . LEU A 1 470 ? -25.687 -9.689 21.199 1.00 91.75 470 LEU A N 1
ATOM 3623 C CA . LEU A 1 470 ? -25.543 -10.716 20.170 1.00 91.75 470 LEU A CA 1
ATOM 3624 C C . LEU A 1 470 ? -26.197 -10.316 18.838 1.00 91.75 470 LEU A C 1
ATOM 3626 O O . LEU A 1 470 ? -25.643 -10.618 17.785 1.00 91.75 470 LEU A O 1
ATOM 3630 N N . LYS A 1 471 ? -27.329 -9.603 18.851 1.00 93.88 471 LYS A N 1
ATOM 3631 C CA . LYS A 1 471 ? -27.960 -9.098 17.618 1.00 93.88 471 LYS A CA 1
ATOM 3632 C C . LYS A 1 471 ? -27.085 -8.071 16.888 1.00 93.88 471 LYS A C 1
ATOM 3634 O O . LYS A 1 471 ? -27.049 -8.095 15.660 1.00 93.88 471 LYS A O 1
ATOM 3639 N N . HIS A 1 472 ? -26.349 -7.216 17.605 1.00 93.69 472 HIS A N 1
ATOM 3640 C CA . HIS A 1 472 ? -25.358 -6.326 16.981 1.00 93.69 472 HIS A CA 1
ATOM 3641 C C . HIS A 1 472 ? -24.187 -7.114 16.376 1.00 93.69 472 HIS A C 1
ATOM 3643 O O . HIS A 1 472 ? -23.764 -6.802 15.264 1.00 93.69 472 HIS A O 1
ATOM 3649 N N . VAL A 1 473 ? -23.727 -8.182 17.044 1.00 94.31 473 VAL A N 1
ATOM 3650 C CA . VAL A 1 473 ? -22.698 -9.087 16.495 1.00 94.31 473 VAL A CA 1
ATOM 3651 C C . VAL A 1 473 ? -23.179 -9.768 15.210 1.00 94.31 473 VAL A C 1
ATOM 3653 O O . VAL A 1 473 ? -22.463 -9.787 14.211 1.00 94.31 473 VAL A O 1
ATOM 3656 N N . GLN A 1 474 ? -24.407 -10.289 15.216 1.00 95.50 474 GLN A N 1
ATOM 3657 C CA . GLN A 1 474 ? -25.031 -10.919 14.051 1.00 95.50 474 GLN A CA 1
ATOM 3658 C C . GLN A 1 474 ? -25.157 -9.947 12.876 1.00 95.50 474 GLN A C 1
ATOM 3660 O O . GLN A 1 474 ? -24.794 -10.292 11.752 1.00 95.50 474 GLN A O 1
ATOM 3665 N N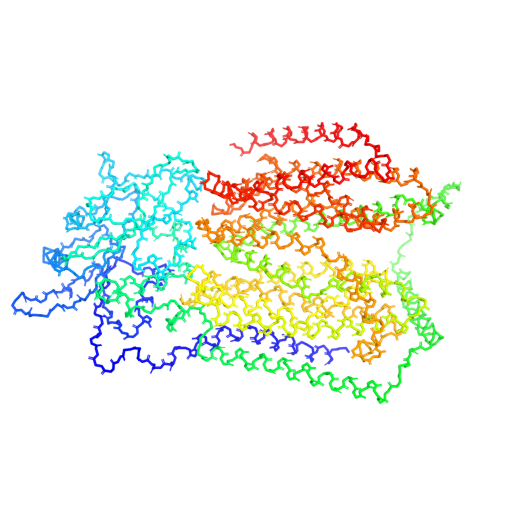 . PHE A 1 475 ? -25.651 -8.730 13.130 1.00 96.25 475 PHE A N 1
ATOM 3666 C CA . PHE A 1 475 ? -25.757 -7.700 12.100 1.00 96.25 475 PHE A CA 1
ATOM 3667 C C . PHE A 1 475 ? -24.388 -7.372 11.500 1.00 96.25 475 PHE A C 1
ATOM 3669 O O . PHE A 1 475 ? -24.254 -7.357 10.281 1.00 96.25 475 PHE A O 1
ATOM 3676 N N . PHE A 1 476 ? -23.369 -7.182 12.342 1.00 95.75 476 PHE A N 1
ATOM 3677 C CA . PHE A 1 476 ? -22.009 -6.906 11.891 1.00 95.75 476 PHE A CA 1
ATOM 3678 C C . PHE A 1 476 ? -21.459 -8.017 10.991 1.00 95.75 476 PHE A C 1
ATOM 3680 O O . PHE A 1 476 ? -20.965 -7.720 9.910 1.00 95.75 476 PHE A O 1
ATOM 3687 N N . ILE A 1 477 ? -21.595 -9.288 11.389 1.00 95.81 477 ILE A N 1
ATOM 3688 C CA . ILE A 1 477 ? -21.135 -10.436 10.591 1.00 95.81 477 ILE A CA 1
ATOM 3689 C C . ILE A 1 477 ? -21.794 -10.445 9.214 1.00 95.81 477 ILE A C 1
ATOM 3691 O O . ILE A 1 477 ? -21.104 -10.537 8.202 1.00 95.81 477 ILE A O 1
ATOM 3695 N N . TRP A 1 478 ? -23.122 -10.340 9.165 1.00 96.00 478 TRP A N 1
ATOM 3696 C CA . TRP A 1 478 ? -23.849 -10.408 7.899 1.00 96.00 478 TRP A CA 1
ATOM 3697 C C . TRP A 1 478 ? -23.599 -9.199 7.013 1.00 96.00 478 TRP A C 1
ATOM 3699 O O . TRP A 1 478 ? -23.467 -9.365 5.803 1.00 96.00 478 TRP A O 1
ATOM 3709 N N . PHE A 1 479 ? -23.497 -8.007 7.601 1.00 95.56 479 PHE A N 1
ATOM 3710 C CA . PHE A 1 479 ? -23.108 -6.825 6.854 1.00 95.56 479 PHE A CA 1
ATOM 3711 C C . PHE A 1 479 ? -21.720 -7.018 6.246 1.00 95.56 479 PHE A C 1
ATOM 3713 O O . PHE A 1 479 ? -21.602 -6.918 5.034 1.00 95.56 479 PHE A O 1
ATOM 3720 N N . GLN A 1 480 ? -20.716 -7.380 7.052 1.00 94.75 480 GLN A N 1
ATOM 3721 C CA . GLN A 1 480 ? -19.330 -7.541 6.605 1.00 94.75 480 GLN A CA 1
ATOM 3722 C C . GLN A 1 480 ? -19.154 -8.644 5.557 1.00 94.75 480 GLN A C 1
ATOM 3724 O O . GLN A 1 480 ? -18.391 -8.486 4.611 1.00 94.75 480 GLN A O 1
ATOM 3729 N N . MET A 1 481 ? -19.905 -9.744 5.661 1.00 95.06 481 MET A N 1
ATOM 3730 C CA . MET A 1 481 ? -19.892 -10.783 4.629 1.00 95.06 481 MET A CA 1
ATOM 3731 C C . MET A 1 481 ? -20.468 -10.293 3.296 1.00 95.06 481 MET A C 1
ATOM 3733 O O . MET A 1 481 ? -19.942 -10.640 2.241 1.00 95.06 481 MET A O 1
ATOM 3737 N N . ILE A 1 482 ? -21.546 -9.503 3.326 1.00 94.81 482 ILE A N 1
ATOM 3738 C CA . ILE A 1 482 ? -22.203 -8.997 2.113 1.00 94.81 482 ILE A CA 1
ATOM 3739 C C . ILE A 1 482 ? -21.410 -7.834 1.509 1.00 94.81 482 ILE A C 1
ATOM 3741 O O . ILE A 1 482 ? -21.165 -7.832 0.302 1.00 94.81 482 ILE A O 1
ATOM 3745 N N . SER A 1 483 ? -20.998 -6.860 2.326 1.00 94.56 483 SER A N 1
ATOM 3746 C CA . SER A 1 483 ? -20.169 -5.738 1.885 1.00 94.56 483 SER A CA 1
ATOM 3747 C C . SER A 1 483 ? -18.824 -6.243 1.381 1.00 94.56 483 SER A C 1
ATOM 3749 O O . SER A 1 483 ? -18.433 -5.871 0.282 1.00 94.56 483 SER A O 1
ATOM 3751 N N . GLY A 1 484 ? -18.175 -7.158 2.104 1.00 93.50 484 GLY A N 1
ATOM 3752 C CA . GLY A 1 484 ? -16.929 -7.798 1.696 1.00 93.50 484 GLY A CA 1
ATOM 3753 C C . GLY A 1 484 ? -17.054 -8.535 0.363 1.00 93.50 484 GLY A C 1
ATOM 3754 O O . GLY A 1 484 ? -16.253 -8.316 -0.540 1.00 93.50 484 GLY A O 1
ATOM 3755 N N . LEU A 1 485 ? -18.120 -9.323 0.170 1.00 95.25 485 LEU A N 1
ATOM 3756 C CA . LEU A 1 485 ? -18.402 -9.975 -1.114 1.00 95.25 485 LEU A CA 1
ATOM 3757 C C . LEU A 1 485 ? -18.574 -8.961 -2.257 1.00 95.25 485 LEU A C 1
ATOM 3759 O O . LEU A 1 485 ? -18.026 -9.161 -3.344 1.00 95.25 485 LEU A O 1
ATOM 3763 N N . ALA A 1 486 ? -19.326 -7.881 -2.027 1.00 94.62 486 ALA A N 1
ATOM 3764 C CA . ALA A 1 486 ? -19.527 -6.830 -3.020 1.00 94.62 486 ALA A CA 1
ATOM 3765 C C . ALA A 1 486 ? -18.210 -6.110 -3.353 1.00 94.62 486 ALA A C 1
ATOM 3767 O O . ALA A 1 486 ? -17.899 -5.929 -4.529 1.00 94.62 486 ALA A O 1
ATOM 3768 N N . GLN A 1 487 ? -17.413 -5.769 -2.335 1.00 93.75 487 GLN A N 1
ATOM 3769 C CA . GLN A 1 487 ? -16.089 -5.161 -2.471 1.00 93.75 487 GLN A CA 1
ATOM 3770 C C . GLN A 1 487 ? -15.153 -6.053 -3.295 1.00 93.75 487 GLN A C 1
ATOM 3772 O O . GLN A 1 487 ? -14.630 -5.608 -4.317 1.00 93.75 487 GLN A O 1
ATOM 3777 N N . THR A 1 488 ? -14.991 -7.323 -2.908 1.00 94.62 488 THR A N 1
ATOM 3778 C CA . THR A 1 488 ? -14.145 -8.285 -3.627 1.00 94.62 488 THR A CA 1
ATOM 3779 C C . THR A 1 488 ? -14.594 -8.448 -5.074 1.00 94.62 488 THR A C 1
ATOM 3781 O O . THR A 1 488 ? -13.759 -8.417 -5.973 1.00 94.62 488 THR A O 1
ATOM 3784 N N . THR A 1 489 ? -15.902 -8.556 -5.324 1.00 94.62 489 THR A N 1
ATOM 3785 C CA . THR A 1 489 ? -16.442 -8.742 -6.679 1.00 94.62 489 THR A CA 1
ATOM 3786 C C . THR A 1 489 ? -16.209 -7.514 -7.551 1.00 94.62 489 THR A C 1
ATOM 3788 O O . THR A 1 489 ? -15.573 -7.619 -8.596 1.00 94.62 489 THR A O 1
ATOM 3791 N N . VAL A 1 490 ? -16.685 -6.339 -7.127 1.00 94.62 490 VAL A N 1
ATOM 3792 C CA . VAL A 1 490 ? -16.610 -5.110 -7.932 1.00 94.62 490 VAL A CA 1
ATOM 3793 C C . VAL A 1 490 ? -15.161 -4.742 -8.219 1.00 94.62 490 VAL A C 1
ATOM 3795 O O . VAL A 1 490 ? -14.815 -4.434 -9.357 1.00 94.62 490 VAL A O 1
ATOM 3798 N N . ILE A 1 491 ? -14.289 -4.813 -7.216 1.00 93.81 491 ILE A N 1
ATOM 3799 C CA . ILE A 1 491 ? -12.903 -4.392 -7.387 1.00 93.81 491 ILE A CA 1
ATOM 3800 C C . ILE A 1 491 ? -12.097 -5.432 -8.169 1.00 93.81 491 ILE A C 1
ATOM 3802 O O . ILE A 1 491 ? -11.258 -5.046 -8.979 1.00 93.81 491 ILE A O 1
ATOM 3806 N N . SER A 1 492 ? -12.382 -6.730 -8.024 1.00 94.25 492 SER A N 1
ATOM 3807 C CA . SER A 1 492 ? -11.787 -7.740 -8.910 1.00 94.25 492 SER A CA 1
ATOM 3808 C C . SER A 1 492 ? -12.188 -7.507 -10.368 1.00 94.25 492 SER A C 1
ATOM 3810 O O . SER A 1 492 ? -11.332 -7.588 -11.242 1.00 94.25 492 SER A O 1
ATOM 3812 N N . LEU A 1 493 ? -13.448 -7.138 -10.643 1.00 94.69 493 LEU A N 1
ATOM 3813 C CA . LEU A 1 493 ? -13.899 -6.783 -11.996 1.00 94.69 493 LEU A CA 1
ATOM 3814 C C . LEU A 1 493 ? -13.171 -5.543 -12.542 1.00 94.69 493 LEU A C 1
ATOM 3816 O O . LEU A 1 493 ? -12.746 -5.532 -13.697 1.00 94.69 493 LEU A O 1
ATOM 3820 N N . ILE A 1 494 ? -12.966 -4.520 -11.706 1.00 93.12 494 ILE A N 1
ATOM 3821 C CA . ILE A 1 494 ? -12.135 -3.353 -12.048 1.00 93.12 494 ILE A CA 1
ATOM 3822 C C . ILE A 1 494 ? -10.693 -3.797 -12.349 1.00 93.12 494 ILE A C 1
ATOM 3824 O O . ILE A 1 494 ? -10.111 -3.363 -13.344 1.00 93.12 494 ILE A O 1
ATOM 3828 N N . GLY A 1 495 ? -10.137 -4.690 -11.529 1.00 92.00 495 GLY A N 1
ATOM 3829 C CA . GLY A 1 495 ? -8.784 -5.227 -11.663 1.00 92.00 495 GLY A CA 1
ATOM 3830 C C . GLY A 1 495 ? -8.553 -6.021 -12.947 1.00 92.00 495 GLY A C 1
ATOM 3831 O O . GLY A 1 495 ? -7.471 -5.926 -13.511 1.00 92.00 495 GLY A O 1
ATOM 3832 N N . ILE A 1 496 ? -9.550 -6.761 -13.442 1.00 93.12 496 ILE A N 1
ATOM 3833 C CA . ILE A 1 496 ? -9.407 -7.559 -14.673 1.00 93.12 496 ILE A CA 1
ATOM 3834 C C . ILE A 1 496 ? -9.761 -6.790 -15.956 1.00 93.12 496 ILE A C 1
ATOM 3836 O O . ILE A 1 496 ? -9.239 -7.138 -17.010 1.00 93.12 496 ILE A O 1
ATOM 3840 N N . TYR A 1 497 ? -10.619 -5.759 -15.900 1.00 92.06 497 TYR A N 1
ATOM 3841 C CA . TYR A 1 497 ? -11.102 -5.066 -17.110 1.00 92.06 497 TYR A CA 1
ATOM 3842 C C . TYR A 1 497 ? -10.641 -3.614 -17.265 1.00 92.06 497 TYR A C 1
ATOM 3844 O O . TYR A 1 497 ? -10.479 -3.155 -18.396 1.00 92.06 497 TYR A O 1
ATOM 3852 N N . LEU A 1 498 ? -10.452 -2.873 -16.170 1.00 92.00 498 LEU A N 1
ATOM 3853 C CA . LEU A 1 498 ? -10.123 -1.444 -16.226 1.00 92.00 498 LEU A CA 1
ATOM 3854 C C . LEU A 1 498 ? -8.643 -1.181 -15.959 1.00 92.00 498 LEU A C 1
ATOM 3856 O O . LEU A 1 498 ? -8.007 -0.488 -16.746 1.00 92.00 498 LEU A O 1
ATOM 3860 N N . VAL A 1 499 ? -8.084 -1.761 -14.891 1.00 91.06 499 VAL A N 1
ATOM 3861 C CA . VAL A 1 499 ? -6.677 -1.543 -14.502 1.00 91.06 499 VAL A CA 1
ATOM 3862 C C . VAL A 1 499 ? -5.686 -1.886 -15.623 1.00 91.06 499 VAL A C 1
ATOM 3864 O O . VAL A 1 499 ? -4.826 -1.047 -15.889 1.00 91.06 499 VAL A O 1
ATOM 3867 N N . PRO A 1 500 ? -5.810 -3.021 -16.346 1.00 90.31 500 PRO A N 1
ATOM 3868 C CA . PRO A 1 500 ? -4.863 -3.389 -17.399 1.00 90.31 500 PRO A CA 1
ATOM 3869 C C . PRO A 1 500 ? -4.713 -2.346 -18.506 1.00 90.31 500 PRO A C 1
ATOM 3871 O O . PRO A 1 500 ? -3.652 -2.238 -19.112 1.00 90.31 500 PRO A O 1
ATOM 3874 N N . ARG A 1 501 ? -5.774 -1.571 -18.762 1.00 88.69 501 ARG A N 1
ATOM 3875 C CA . ARG A 1 501 ? -5.842 -0.579 -19.843 1.00 88.69 501 ARG A CA 1
ATOM 3876 C C . ARG A 1 501 ? -5.143 0.733 -19.502 1.00 88.69 501 ARG A C 1
ATOM 3878 O O . ARG A 1 501 ? -5.005 1.586 -20.373 1.00 88.69 501 ARG A O 1
ATOM 3885 N N . VAL A 1 502 ? -4.712 0.915 -18.256 1.00 83.69 502 VAL A N 1
ATOM 3886 C CA . VAL A 1 502 ? -4.005 2.123 -17.832 1.00 83.69 502 VAL A CA 1
ATOM 3887 C C . VAL A 1 502 ? -2.499 1.888 -17.949 1.00 83.69 502 VAL A C 1
ATOM 3889 O O . VAL A 1 502 ? -1.927 1.134 -17.165 1.00 83.69 502 VAL A O 1
ATOM 3892 N N . ALA A 1 503 ? -1.844 2.556 -18.904 1.00 70.31 503 ALA A N 1
ATOM 3893 C CA . ALA A 1 503 ? -0.438 2.314 -19.256 1.00 70.31 503 ALA A CA 1
ATOM 3894 C C . ALA A 1 503 ? 0.547 2.428 -18.075 1.00 70.31 503 ALA A C 1
ATOM 3896 O O . ALA A 1 503 ? 1.546 1.722 -18.039 1.00 70.31 503 ALA A O 1
ATOM 3897 N N . SER A 1 504 ? 0.271 3.269 -17.076 1.00 73.62 504 SER A N 1
ATOM 3898 C CA . SER A 1 504 ? 1.154 3.484 -15.919 1.00 73.62 504 SER A CA 1
ATOM 3899 C C . SER A 1 504 ? 0.991 2.465 -14.782 1.00 73.62 504 SER A C 1
ATOM 3901 O O . SER A 1 504 ? 1.905 2.339 -13.964 1.00 73.62 504 SER A O 1
ATOM 3903 N N . PHE A 1 505 ? -0.125 1.725 -14.727 1.00 81.38 505 PHE A N 1
ATOM 3904 C CA . PHE A 1 505 ? -0.446 0.787 -13.635 1.00 81.38 505 PHE A CA 1
ATOM 3905 C C . PHE A 1 505 ? -0.929 -0.582 -14.121 1.00 81.38 505 PHE A C 1
ATOM 3907 O O . PHE A 1 505 ? -1.336 -1.395 -13.296 1.00 81.38 505 PHE A O 1
ATOM 3914 N N . GLY A 1 506 ? -0.926 -0.852 -15.430 1.00 85.12 506 GLY A N 1
ATOM 3915 C CA . GLY A 1 506 ? -1.521 -2.065 -15.997 1.00 85.12 506 GLY A CA 1
ATOM 3916 C C . GLY A 1 506 ? -1.006 -3.343 -15.337 1.00 85.12 506 GLY A C 1
ATOM 3917 O O . GLY A 1 506 ? -1.791 -4.221 -14.985 1.00 85.12 506 GLY A O 1
ATOM 3918 N N . PHE A 1 507 ? 0.297 -3.395 -15.046 1.00 88.56 507 PHE A N 1
ATOM 3919 C CA . PHE A 1 507 ? 0.939 -4.511 -14.345 1.00 88.56 507 PHE A CA 1
ATOM 3920 C C . PHE A 1 507 ? 0.401 -4.755 -12.924 1.00 88.56 507 PHE A C 1
ATOM 3922 O O . PHE A 1 507 ? 0.609 -5.826 -12.357 1.00 88.56 507 PHE A O 1
ATOM 3929 N N . MET A 1 508 ? -0.300 -3.785 -12.327 1.00 90.00 508 MET A N 1
ATOM 3930 C CA . MET A 1 508 ? -0.861 -3.913 -10.986 1.00 90.00 508 MET A CA 1
ATOM 3931 C C . MET A 1 508 ? -2.170 -4.723 -10.936 1.00 90.00 508 MET A C 1
ATOM 3933 O O . MET A 1 508 ? -2.688 -4.982 -9.848 1.00 90.00 508 MET A O 1
ATOM 3937 N N . ALA A 1 509 ? -2.717 -5.142 -12.082 1.00 91.12 509 ALA A N 1
ATOM 3938 C CA . ALA A 1 509 ? -4.015 -5.813 -12.188 1.00 91.12 509 ALA A CA 1
ATOM 3939 C C . ALA A 1 509 ? -4.167 -7.029 -11.252 1.00 91.12 509 ALA A C 1
ATOM 3941 O O . ALA A 1 509 ? -5.170 -7.151 -10.542 1.00 91.12 509 ALA A O 1
ATOM 3942 N N . TRP A 1 510 ? -3.147 -7.891 -11.170 1.00 88.81 510 TRP A N 1
ATOM 3943 C CA . TRP A 1 510 ? -3.157 -9.042 -10.259 1.00 88.81 510 TRP A CA 1
ATOM 3944 C C . TRP A 1 510 ? -3.259 -8.643 -8.790 1.00 88.81 510 TRP A C 1
ATOM 3946 O O . TRP A 1 510 ? -3.944 -9.310 -8.016 1.00 88.81 510 TRP A O 1
ATOM 3956 N N . PHE A 1 511 ? -2.640 -7.536 -8.391 1.00 89.50 511 PHE A N 1
ATOM 3957 C CA . PHE A 1 511 ? -2.710 -7.081 -7.010 1.00 89.50 511 PHE A CA 1
ATOM 3958 C C . PHE A 1 511 ? -4.080 -6.546 -6.634 1.00 89.50 511 PHE A C 1
ATOM 3960 O O . PHE A 1 511 ? -4.461 -6.673 -5.472 1.00 89.50 511 PHE A O 1
ATOM 3967 N N . PHE A 1 512 ? -4.823 -5.975 -7.586 1.00 89.94 512 PHE A N 1
ATOM 3968 C CA . PHE A 1 512 ? -6.211 -5.591 -7.345 1.00 89.94 512 PHE A CA 1
ATOM 3969 C C . PHE A 1 512 ? -7.057 -6.823 -7.033 1.00 89.94 512 PHE A C 1
ATOM 3971 O O . PHE A 1 512 ? -7.795 -6.839 -6.051 1.00 89.94 512 PHE A O 1
ATOM 3978 N N . VAL A 1 513 ? -6.888 -7.891 -7.809 1.00 90.44 513 VAL A N 1
ATOM 3979 C CA . VAL A 1 513 ? -7.589 -9.154 -7.563 1.00 90.44 513 VAL A CA 1
ATOM 3980 C C . VAL A 1 513 ? -7.164 -9.749 -6.218 1.00 90.44 513 VAL A C 1
ATOM 3982 O O . VAL A 1 513 ? -8.008 -9.987 -5.364 1.00 90.44 513 VAL A O 1
ATOM 3985 N N . VAL A 1 514 ? -5.863 -9.924 -5.972 1.00 89.75 514 VAL A N 1
ATOM 3986 C CA . VAL A 1 514 ? -5.367 -10.621 -4.772 1.00 89.75 514 VAL A CA 1
ATOM 3987 C C . VAL A 1 514 ? -5.627 -9.842 -3.482 1.00 89.75 514 VAL A C 1
ATOM 3989 O O . VAL A 1 514 ? -6.104 -10.430 -2.513 1.00 89.75 514 VAL A O 1
ATOM 3992 N N . ASN A 1 515 ? -5.380 -8.528 -3.438 1.00 88.12 515 ASN A N 1
ATOM 3993 C CA . ASN A 1 515 ? -5.596 -7.756 -2.206 1.00 88.12 515 ASN A CA 1
ATOM 3994 C C . ASN A 1 515 ? -7.078 -7.626 -1.848 1.00 88.12 515 ASN A C 1
ATOM 3996 O O . ASN A 1 515 ? -7.417 -7.519 -0.671 1.00 88.12 515 ASN A O 1
ATOM 4000 N N . THR A 1 516 ? -7.981 -7.682 -2.827 1.00 90.31 516 THR A N 1
ATOM 4001 C CA . THR A 1 516 ? -9.421 -7.625 -2.539 1.00 90.31 516 THR A CA 1
ATOM 4002 C C . THR A 1 516 ? -9.977 -8.930 -1.998 1.00 90.31 516 THR A C 1
ATOM 4004 O O . THR A 1 516 ? -11.034 -8.911 -1.366 1.00 90.31 516 THR A O 1
ATOM 4007 N N . LEU A 1 517 ? -9.254 -10.048 -2.138 1.00 87.12 517 LEU A N 1
ATOM 4008 C CA . LEU A 1 517 ? -9.609 -11.301 -1.468 1.00 87.12 517 LEU A CA 1
ATOM 4009 C C . LEU A 1 517 ? -9.585 -11.156 0.057 1.00 87.12 517 LEU A C 1
ATOM 4011 O O . LEU A 1 517 ? -10.340 -11.848 0.731 1.00 87.12 517 LEU A O 1
ATOM 4015 N N . VAL A 1 518 ? -8.801 -10.216 0.604 1.00 85.25 518 VAL A N 1
ATOM 4016 C CA . VAL A 1 518 ? -8.783 -9.918 2.048 1.00 85.25 518 VAL A CA 1
ATOM 4017 C C . VAL A 1 518 ? -10.156 -9.491 2.564 1.00 85.25 518 VAL A C 1
ATOM 4019 O O . VAL A 1 518 ? -10.495 -9.774 3.714 1.00 85.25 518 VAL A O 1
ATOM 4022 N N . GLN A 1 519 ? -10.968 -8.867 1.709 1.00 90.00 519 GLN A N 1
ATOM 4023 C CA . GLN A 1 519 ? -12.307 -8.412 2.071 1.00 90.00 519 GLN A CA 1
ATOM 4024 C C . GLN A 1 519 ? -13.334 -9.534 2.147 1.00 90.00 519 GLN A C 1
ATOM 4026 O O . GLN A 1 519 ? -14.396 -9.335 2.726 1.00 90.00 519 GLN A O 1
ATOM 4031 N N . PHE A 1 520 ? -13.036 -10.735 1.651 1.00 90.31 520 PHE A N 1
ATOM 4032 C CA . PHE A 1 520 ? -13.924 -11.878 1.794 1.00 90.31 520 PHE A CA 1
ATOM 4033 C C . PHE A 1 520 ? -13.333 -12.898 2.780 1.00 90.31 520 PHE A C 1
ATOM 4035 O O . PHE A 1 520 ? -12.224 -13.382 2.568 1.00 90.31 520 PHE A O 1
ATOM 4042 N N . PRO A 1 521 ? -14.042 -13.274 3.864 1.00 90.50 521 PRO A N 1
ATOM 4043 C CA . PRO A 1 521 ? -15.449 -12.992 4.184 1.00 90.50 521 PRO A CA 1
ATOM 4044 C C . PRO A 1 521 ? -15.711 -11.699 4.991 1.00 90.50 521 PRO A C 1
ATOM 4046 O O . PRO A 1 521 ? -16.770 -11.588 5.600 1.00 90.50 521 PRO A O 1
ATOM 4049 N N . GLY A 1 522 ? -14.755 -10.773 5.111 1.00 87.75 522 GLY A N 1
ATOM 4050 C CA . GLY A 1 522 ? -14.937 -9.471 5.789 1.00 87.75 522 GLY A CA 1
ATOM 4051 C C . GLY A 1 522 ? -15.013 -9.536 7.322 1.00 87.75 522 GLY A C 1
ATOM 4052 O O . GLY A 1 522 ? -14.945 -8.532 8.021 1.00 87.75 522 GLY A O 1
ATOM 4053 N N . ILE A 1 523 ? -15.096 -10.739 7.890 1.00 92.12 523 ILE A N 1
ATOM 4054 C CA . ILE A 1 523 ? -15.265 -10.970 9.333 1.00 92.12 523 ILE A CA 1
ATOM 4055 C C . ILE A 1 523 ? -13.954 -11.275 10.070 1.00 92.12 523 ILE A C 1
ATOM 4057 O O . ILE A 1 523 ? -13.985 -11.734 11.211 1.00 92.12 523 ILE A O 1
ATOM 4061 N N . VAL A 1 524 ? -12.795 -11.020 9.453 1.00 90.19 524 VAL A N 1
ATOM 4062 C CA . VAL A 1 524 ? -11.475 -11.420 9.983 1.00 90.19 524 VAL A CA 1
ATOM 4063 C C . VAL A 1 524 ? -11.164 -10.851 11.377 1.00 90.19 524 VAL A C 1
ATOM 4065 O O . VAL A 1 524 ? -10.520 -11.517 12.184 1.00 90.19 524 VAL A O 1
ATOM 4068 N N . TYR A 1 525 ? -11.707 -9.681 11.723 1.00 89.69 525 TYR A N 1
ATOM 4069 C CA . TYR A 1 525 ? -11.505 -9.049 13.034 1.00 89.69 525 TYR A CA 1
ATOM 4070 C C . TYR A 1 525 ? -12.685 -9.199 14.007 1.00 89.69 525 TYR A C 1
ATOM 4072 O O . TYR A 1 525 ? -12.605 -8.703 15.132 1.00 89.69 525 TYR A O 1
ATOM 4080 N N . VAL A 1 526 ? -13.764 -9.907 13.639 1.00 92.50 526 VAL A N 1
ATOM 4081 C CA . VAL A 1 526 ? -15.009 -9.938 14.438 1.00 92.50 526 VAL A CA 1
ATOM 4082 C C . VAL A 1 526 ? -14.784 -10.406 15.877 1.00 92.50 526 VAL A C 1
ATOM 4084 O O . VAL A 1 526 ? -15.294 -9.819 16.830 1.00 92.50 526 VAL A O 1
ATOM 4087 N N . PHE A 1 527 ? -13.979 -11.452 16.055 1.00 91.25 527 PHE A N 1
ATOM 4088 C CA . PHE A 1 527 ? -13.730 -12.018 17.374 1.00 91.25 527 PHE A CA 1
ATOM 4089 C C . PHE A 1 527 ? -12.795 -11.139 18.195 1.00 91.25 527 PHE A C 1
ATOM 4091 O O . PHE A 1 527 ? -13.006 -11.017 19.392 1.00 91.25 527 PHE A O 1
ATOM 4098 N N . THR A 1 528 ? -11.816 -10.480 17.577 1.00 88.69 528 THR A N 1
ATOM 4099 C CA . THR A 1 528 ? -10.937 -9.532 18.277 1.00 88.69 528 THR A CA 1
ATOM 4100 C C . THR A 1 528 ? -11.742 -8.339 18.799 1.00 88.69 528 THR A C 1
ATOM 4102 O O . THR A 1 528 ? -11.663 -8.022 19.984 1.00 88.69 528 THR A O 1
ATOM 4105 N N . HIS A 1 529 ? -12.627 -7.770 17.972 1.00 88.69 529 HIS A N 1
ATOM 4106 C CA . HIS A 1 529 ? -13.563 -6.730 18.408 1.00 88.69 529 HIS A CA 1
ATOM 4107 C C . HIS A 1 529 ? -14.496 -7.207 19.522 1.00 88.69 529 HIS A C 1
ATOM 4109 O O . HIS A 1 529 ? -14.809 -6.456 20.444 1.00 88.69 529 HIS A O 1
ATOM 4115 N N . LEU A 1 530 ? -14.934 -8.470 19.482 1.00 88.62 530 LEU A N 1
ATOM 4116 C CA . LEU A 1 530 ? -15.753 -9.040 20.550 1.00 88.62 530 LEU A CA 1
ATOM 4117 C C . LEU A 1 530 ? -15.015 -9.065 21.892 1.00 88.62 530 LEU A C 1
ATOM 4119 O O . LEU A 1 530 ? -15.607 -8.732 22.912 1.00 88.62 530 LEU A O 1
ATOM 4123 N N . LEU A 1 531 ? -13.734 -9.443 21.890 1.00 84.00 531 LEU A N 1
ATOM 4124 C CA . LEU A 1 531 ? -12.892 -9.457 23.090 1.00 84.00 531 LEU A CA 1
ATOM 4125 C C . LEU A 1 531 ? -12.723 -8.056 23.670 1.00 84.00 531 LEU A C 1
ATOM 4127 O O . LEU A 1 531 ? -12.915 -7.866 24.874 1.00 84.00 531 LEU A O 1
ATOM 4131 N N . LYS A 1 532 ? -12.440 -7.086 22.797 1.00 81.56 532 LYS A N 1
ATOM 4132 C CA . LYS A 1 532 ? -12.351 -5.667 23.141 1.00 81.56 532 LYS A CA 1
ATOM 4133 C C . LYS A 1 532 ? -13.647 -5.166 23.775 1.00 81.56 532 LYS A C 1
ATOM 4135 O O . LYS A 1 532 ? -13.644 -4.633 24.882 1.00 81.56 532 LYS A O 1
ATOM 4140 N N . SER A 1 533 ? -14.772 -5.425 23.110 1.00 81.12 533 SER A N 1
ATOM 4141 C CA . SER A 1 533 ? -16.117 -5.034 23.558 1.00 81.12 533 SER A CA 1
ATOM 4142 C C . SER A 1 533 ? -16.506 -5.690 24.883 1.00 81.12 533 SER A C 1
ATOM 4144 O O . SER A 1 533 ? -17.132 -5.064 25.732 1.00 81.12 533 SER A O 1
ATOM 4146 N N . ALA A 1 534 ? -16.101 -6.945 25.090 1.00 76.75 534 ALA A N 1
ATOM 4147 C CA . ALA A 1 534 ? -16.301 -7.684 26.333 1.00 76.75 534 ALA A CA 1
ATOM 4148 C C . ALA A 1 534 ? -15.353 -7.243 27.468 1.00 76.75 534 ALA A C 1
ATOM 4150 O O . ALA A 1 534 ? -15.336 -7.883 28.521 1.00 76.75 534 ALA A O 1
ATOM 4151 N N . GLN A 1 535 ? -14.557 -6.186 27.259 1.00 71.44 535 GLN A N 1
ATOM 4152 C CA . GLN A 1 535 ? -13.570 -5.653 28.203 1.00 71.44 535 GLN A CA 1
ATOM 4153 C C . GLN A 1 535 ? -12.478 -6.666 28.589 1.00 71.44 535 GLN A C 1
ATOM 4155 O O . GLN A 1 535 ? -11.887 -6.588 29.664 1.00 71.44 535 GLN A O 1
ATOM 4160 N N . ARG A 1 536 ? -12.176 -7.623 27.701 1.00 74.50 536 ARG A N 1
ATOM 4161 C CA . ARG A 1 536 ? -11.050 -8.563 27.833 1.00 74.50 536 ARG A CA 1
ATOM 4162 C C . ARG A 1 536 ? -9.853 -8.090 27.019 1.00 74.50 536 ARG A C 1
ATOM 4164 O O . ARG A 1 536 ? -9.321 -8.822 26.183 1.00 74.50 536 ARG A O 1
ATOM 4171 N N . THR A 1 537 ? -9.444 -6.851 27.282 1.00 70.94 537 THR A N 1
ATOM 4172 C CA . THR A 1 537 ? -8.299 -6.202 26.627 1.00 70.94 537 THR A CA 1
ATOM 4173 C C . THR A 1 537 ? -6.982 -6.921 26.923 1.00 70.94 537 THR A C 1
ATOM 4175 O O . THR A 1 537 ? -6.064 -6.871 26.114 1.00 70.94 537 THR A O 1
ATOM 4178 N N . ASP A 1 538 ? -6.910 -7.667 28.030 1.00 70.75 538 ASP A N 1
ATOM 4179 C CA . ASP A 1 538 ? -5.807 -8.570 28.368 1.00 70.75 538 ASP A CA 1
ATOM 4180 C C . ASP A 1 538 ? -5.616 -9.669 27.309 1.00 70.75 538 ASP A C 1
ATOM 4182 O O . ASP A 1 538 ? -4.515 -9.880 26.797 1.00 70.75 538 ASP A O 1
ATOM 4186 N N . VAL A 1 539 ? -6.705 -10.353 26.948 1.00 80.62 539 VAL A N 1
ATOM 4187 C CA . VAL A 1 539 ? -6.683 -11.442 25.962 1.00 80.62 539 VAL A CA 1
ATOM 4188 C C . VAL A 1 539 ? -6.573 -10.888 24.547 1.00 80.62 539 VAL A C 1
ATOM 4190 O O . VAL A 1 539 ? -5.859 -11.452 23.722 1.00 80.62 539 VAL A O 1
ATOM 4193 N N . GLU A 1 540 ? -7.255 -9.780 24.268 1.00 83.31 540 GLU A N 1
ATOM 4194 C CA . GLU A 1 540 ? -7.150 -9.075 22.992 1.00 83.31 540 GLU A CA 1
ATOM 4195 C C . GLU A 1 540 ? -5.702 -8.656 22.703 1.00 83.31 540 GLU A C 1
ATOM 4197 O O . GLU A 1 540 ? -5.169 -8.989 21.645 1.00 83.31 540 GLU A O 1
ATOM 4202 N N . ALA A 1 541 ? -5.038 -7.994 23.657 1.00 79.44 541 ALA A N 1
ATOM 4203 C CA . ALA A 1 541 ? -3.649 -7.569 23.520 1.00 79.44 541 ALA A CA 1
ATOM 4204 C C . ALA A 1 541 ? -2.711 -8.765 23.322 1.00 79.44 541 ALA A C 1
ATOM 4206 O O . ALA A 1 541 ? -1.836 -8.714 22.460 1.00 79.44 541 ALA A O 1
ATOM 4207 N N . LEU A 1 542 ? -2.928 -9.868 24.051 1.00 83.06 542 LEU A N 1
ATOM 4208 C CA . LEU A 1 542 ? -2.169 -11.106 23.861 1.00 83.06 542 LEU A CA 1
ATOM 4209 C C . LEU A 1 542 ? -2.353 -11.682 22.450 1.00 83.06 542 LEU A C 1
ATOM 4211 O O . LEU A 1 542 ? -1.378 -12.089 21.821 1.00 83.06 542 LEU A O 1
ATOM 4215 N N . ILE A 1 543 ? -3.582 -11.726 21.934 1.00 88.00 543 ILE A N 1
ATOM 4216 C CA . ILE A 1 543 ? -3.843 -12.229 20.581 1.00 88.00 543 ILE A CA 1
ATOM 4217 C C . ILE A 1 543 ? -3.228 -11.311 19.534 1.00 88.00 543 ILE A C 1
ATOM 4219 O O . ILE A 1 543 ? -2.623 -11.812 18.588 1.00 88.00 543 ILE A O 1
ATOM 4223 N N . ASN A 1 544 ? -3.347 -9.994 19.695 1.00 86.31 544 ASN A N 1
ATOM 4224 C CA . ASN A 1 544 ? -2.729 -9.028 18.794 1.00 86.31 544 ASN A CA 1
ATOM 4225 C C . ASN A 1 544 ? -1.203 -9.169 18.810 1.00 86.31 544 ASN A C 1
ATOM 4227 O O . ASN A 1 544 ? -0.590 -9.181 17.750 1.00 86.31 544 ASN A O 1
ATOM 4231 N N . PHE A 1 545 ? -0.602 -9.388 19.981 1.00 84.19 545 PHE A N 1
ATOM 4232 C CA . PHE A 1 545 ? 0.827 -9.663 20.128 1.00 84.19 545 PHE A CA 1
ATOM 4233 C C . PHE A 1 545 ? 1.251 -10.963 19.425 1.00 84.19 545 PHE A C 1
ATOM 4235 O O . PHE A 1 545 ? 2.185 -10.955 18.625 1.00 84.19 545 PHE A O 1
ATOM 4242 N N . ILE A 1 546 ? 0.544 -12.075 19.665 1.00 86.88 546 ILE A N 1
ATOM 4243 C CA . ILE A 1 546 ? 0.819 -13.362 18.998 1.00 86.88 546 ILE A CA 1
ATOM 4244 C C . ILE A 1 546 ? 0.652 -13.217 17.483 1.00 86.88 546 ILE A C 1
ATOM 4246 O O . ILE A 1 546 ? 1.484 -13.702 16.719 1.00 86.88 546 ILE A O 1
ATOM 4250 N N . SER A 1 547 ? -0.402 -12.531 17.045 1.00 88.88 547 SER A N 1
ATOM 4251 C CA . SER A 1 547 ? -0.686 -12.323 15.625 1.00 88.88 547 SER A CA 1
ATOM 4252 C C . SER A 1 547 ? 0.379 -11.451 14.970 1.00 88.88 547 SER A C 1
ATOM 4254 O O . SER A 1 547 ? 0.824 -11.771 13.874 1.00 88.88 547 SER A O 1
ATOM 4256 N N . LEU A 1 548 ? 0.850 -10.406 15.649 1.00 85.12 548 LEU A N 1
ATOM 4257 C CA . LEU A 1 548 ? 1.936 -9.559 15.168 1.00 85.12 548 LEU A CA 1
ATOM 4258 C C . LEU A 1 548 ? 3.229 -10.367 14.978 1.00 85.12 548 LEU A C 1
ATOM 4260 O O . LEU A 1 548 ? 3.818 -10.328 13.904 1.00 85.12 548 LEU A O 1
ATOM 4264 N N . ILE A 1 549 ? 3.646 -11.151 15.975 1.00 84.25 549 ILE A N 1
ATOM 4265 C CA . ILE A 1 549 ? 4.915 -11.893 15.910 1.00 84.25 549 ILE A CA 1
ATOM 4266 C C . ILE A 1 549 ? 4.840 -13.077 14.940 1.00 84.25 549 ILE A C 1
ATOM 4268 O O . ILE A 1 549 ? 5.667 -13.206 14.041 1.00 84.25 549 ILE A O 1
ATOM 4272 N N . PHE A 1 550 ? 3.863 -13.966 15.108 1.00 84.44 550 PHE A N 1
ATOM 4273 C CA . PHE A 1 550 ? 3.851 -15.229 14.368 1.00 84.44 550 PHE A CA 1
ATOM 4274 C C . PHE A 1 550 ? 3.192 -15.109 13.001 1.00 84.44 550 PHE A C 1
ATOM 4276 O O . PHE A 1 550 ? 3.646 -15.740 12.049 1.00 84.44 550 PHE A O 1
ATOM 4283 N N . PHE A 1 551 ? 2.118 -14.327 12.895 1.00 87.19 551 PHE A N 1
ATOM 4284 C CA . PHE A 1 551 ? 1.348 -14.255 11.658 1.00 87.19 551 PHE A CA 1
ATOM 4285 C C . PHE A 1 551 ? 1.799 -13.103 10.774 1.00 87.19 551 PHE A C 1
ATOM 4287 O O . PHE A 1 551 ? 2.005 -13.322 9.591 1.00 87.19 551 PHE A O 1
ATOM 4294 N N . GLN A 1 552 ? 2.003 -11.902 11.311 1.00 83.25 552 GLN A N 1
ATOM 4295 C CA . GLN A 1 552 ? 2.436 -10.772 10.492 1.00 83.25 552 GLN A CA 1
ATOM 4296 C C . GLN A 1 552 ? 3.933 -10.854 10.206 1.00 83.25 552 GLN A C 1
ATOM 4298 O O . GLN A 1 552 ? 4.305 -11.022 9.053 1.00 83.25 552 GLN A O 1
ATOM 4303 N N . ILE A 1 553 ? 4.792 -10.825 11.228 1.00 84.06 553 ILE A N 1
ATOM 4304 C CA . ILE A 1 553 ? 6.249 -10.875 11.032 1.00 84.06 553 ILE A CA 1
ATOM 4305 C C . ILE A 1 553 ? 6.672 -12.230 10.446 1.00 84.06 553 ILE A C 1
ATOM 4307 O O . ILE A 1 553 ? 7.385 -12.267 9.446 1.00 84.06 553 ILE A O 1
ATOM 4311 N N . GLY A 1 554 ? 6.198 -13.341 11.020 1.00 86.25 554 GLY A N 1
ATOM 4312 C CA . GLY A 1 554 ? 6.567 -14.687 10.572 1.00 86.25 554 GLY A CA 1
ATOM 4313 C C . GLY A 1 554 ? 6.174 -14.996 9.123 1.00 86.25 554 GLY A C 1
ATOM 4314 O O . GLY A 1 554 ? 7.015 -15.445 8.347 1.00 86.25 554 GLY A O 1
ATOM 4315 N N . LEU A 1 555 ? 4.924 -14.734 8.717 1.00 88.69 555 LEU A N 1
ATOM 4316 C CA . LEU A 1 555 ? 4.507 -15.002 7.332 1.00 88.69 555 LEU A CA 1
ATOM 4317 C C . LEU A 1 555 ? 5.112 -14.003 6.345 1.00 88.69 555 LEU A C 1
ATOM 4319 O O . LEU A 1 555 ? 5.459 -14.404 5.237 1.00 88.69 555 LEU A O 1
ATOM 4323 N N . MET A 1 556 ? 5.280 -12.738 6.742 1.00 84.75 556 MET A N 1
ATOM 4324 C CA . MET A 1 556 ? 5.953 -11.725 5.923 1.00 84.75 556 MET A CA 1
ATOM 4325 C C . MET A 1 556 ? 7.441 -12.043 5.720 1.00 84.75 556 MET A C 1
ATOM 4327 O O . MET A 1 556 ? 8.005 -11.659 4.704 1.00 84.75 556 MET A O 1
ATOM 4331 N N . ALA A 1 557 ? 8.074 -12.778 6.638 1.00 84.75 557 ALA A N 1
ATOM 4332 C CA . ALA A 1 557 ? 9.450 -13.234 6.466 1.00 84.75 557 ALA A CA 1
ATOM 4333 C C . ALA A 1 557 ? 9.585 -14.410 5.474 1.00 84.75 557 ALA A C 1
ATOM 4335 O O . ALA A 1 557 ? 10.639 -14.588 4.876 1.00 84.75 557 ALA A O 1
ATOM 4336 N N . VAL A 1 558 ? 8.537 -15.226 5.306 1.00 88.81 558 VAL A N 1
ATOM 4337 C CA . VAL A 1 558 ? 8.616 -16.496 4.558 1.00 88.81 558 VAL A CA 1
ATOM 4338 C C . VAL A 1 558 ? 7.939 -16.413 3.193 1.00 88.81 558 VAL A C 1
ATOM 4340 O O . VAL A 1 558 ? 8.533 -16.766 2.178 1.00 88.81 558 VAL A O 1
ATOM 4343 N N . LEU A 1 559 ? 6.680 -15.974 3.142 1.00 90.81 559 LEU A N 1
ATOM 4344 C CA . LEU A 1 559 ? 5.879 -16.059 1.919 1.00 90.81 559 LEU A CA 1
ATOM 4345 C C . LEU A 1 559 ? 6.393 -15.164 0.784 1.00 90.81 559 LEU A C 1
ATOM 4347 O O . LEU A 1 559 ? 6.427 -15.650 -0.345 1.00 90.81 559 LEU A O 1
ATOM 4351 N N . PRO A 1 560 ? 6.836 -13.914 1.015 1.00 90.38 560 PRO A N 1
ATOM 4352 C CA . PRO A 1 560 ? 7.401 -13.110 -0.062 1.00 90.38 560 PRO A CA 1
ATOM 4353 C C . PRO A 1 560 ? 8.638 -13.747 -0.695 1.00 90.38 560 PRO A C 1
ATOM 4355 O O . PRO A 1 560 ? 8.770 -13.666 -1.907 1.00 90.38 560 PRO A O 1
ATOM 4358 N N . ASP A 1 561 ? 9.492 -14.441 0.067 1.00 89.12 561 ASP A N 1
ATOM 4359 C CA . ASP A 1 561 ? 10.650 -15.142 -0.503 1.00 89.12 561 ASP A CA 1
ATOM 4360 C C . ASP A 1 561 ? 10.238 -16.374 -1.326 1.00 89.12 561 ASP A C 1
ATOM 4362 O O . ASP A 1 561 ? 10.722 -16.576 -2.439 1.00 89.12 561 ASP A O 1
ATOM 4366 N N . VAL A 1 562 ? 9.265 -17.157 -0.843 1.00 91.31 562 VAL A N 1
ATOM 4367 C CA . VAL A 1 562 ? 8.702 -18.283 -1.611 1.00 91.31 562 VAL A CA 1
ATOM 4368 C C . VAL A 1 562 ? 8.149 -17.798 -2.950 1.00 91.31 562 VAL A C 1
ATOM 4370 O O . VAL A 1 562 ? 8.480 -18.350 -3.999 1.00 91.31 562 VAL A O 1
ATOM 4373 N N . PHE A 1 563 ? 7.339 -16.739 -2.935 1.00 90.62 563 PHE A N 1
ATOM 4374 C CA . PHE A 1 563 ? 6.763 -16.194 -4.159 1.00 90.62 563 PHE A CA 1
ATOM 4375 C C . PHE A 1 563 ? 7.774 -15.429 -5.015 1.00 90.62 563 PHE A C 1
ATOM 4377 O O . PHE A 1 563 ? 7.624 -15.409 -6.234 1.00 90.62 563 PHE A O 1
ATOM 4384 N N . ARG A 1 564 ? 8.828 -14.857 -4.424 1.00 88.81 564 ARG A N 1
ATOM 4385 C CA . ARG A 1 564 ? 9.975 -14.316 -5.162 1.00 88.81 564 ARG A CA 1
ATOM 4386 C C . ARG A 1 564 ? 10.651 -15.413 -5.967 1.00 88.81 564 ARG A C 1
ATOM 4388 O O . ARG A 1 564 ? 10.884 -15.210 -7.149 1.00 88.81 564 ARG A O 1
ATOM 4395 N N . ASN A 1 565 ? 10.918 -16.569 -5.358 1.00 88.50 565 ASN A N 1
ATOM 4396 C CA . ASN A 1 565 ? 11.548 -17.703 -6.036 1.00 88.50 565 ASN A CA 1
ATOM 4397 C C . ASN A 1 565 ? 10.653 -18.267 -7.151 1.00 88.50 565 ASN A C 1
ATOM 4399 O O . ASN A 1 565 ? 11.143 -18.552 -8.239 1.00 88.50 565 ASN A O 1
ATOM 4403 N N . ILE A 1 566 ? 9.338 -18.356 -6.921 1.00 88.06 566 ILE A N 1
ATOM 4404 C CA . ILE A 1 566 ? 8.364 -18.726 -7.964 1.00 88.06 566 ILE A CA 1
ATOM 4405 C C . ILE A 1 566 ? 8.366 -17.692 -9.103 1.00 88.06 566 ILE A C 1
ATOM 4407 O O . ILE A 1 566 ? 8.407 -18.059 -10.274 1.00 88.06 566 ILE A O 1
ATOM 4411 N N . GLY A 1 567 ? 8.355 -16.399 -8.772 1.00 85.94 567 GLY A N 1
ATOM 4412 C CA . GLY A 1 567 ? 8.416 -15.312 -9.750 1.00 85.94 567 GLY A CA 1
ATOM 4413 C C . GLY A 1 567 ? 9.745 -15.257 -10.505 1.00 85.94 567 GLY A C 1
ATOM 4414 O O . GLY A 1 567 ? 9.762 -14.936 -11.684 1.00 85.94 567 GLY A O 1
ATOM 4415 N N . ALA A 1 568 ? 10.860 -15.623 -9.871 1.00 83.50 568 ALA A N 1
ATOM 4416 C CA . ALA A 1 568 ? 12.172 -15.706 -10.509 1.00 83.50 568 ALA A CA 1
ATOM 4417 C C . ALA A 1 568 ? 12.224 -16.805 -11.581 1.00 83.50 568 ALA A C 1
ATOM 4419 O O . ALA A 1 568 ? 12.891 -16.639 -12.597 1.00 83.50 568 ALA A O 1
ATOM 4420 N N . GLN A 1 569 ? 11.505 -17.911 -11.360 1.00 84.00 569 GLN A N 1
ATOM 4421 C CA . GLN A 1 569 ? 11.405 -19.024 -12.308 1.00 84.00 569 GLN A CA 1
ATOM 4422 C C . GLN A 1 569 ? 10.506 -18.712 -13.510 1.00 84.00 569 GLN A C 1
ATOM 4424 O O . GLN A 1 569 ? 10.618 -19.390 -14.526 1.00 84.00 569 GLN A O 1
ATOM 4429 N N . ASN A 1 570 ? 9.631 -17.704 -13.414 1.00 80.19 570 ASN A N 1
ATOM 4430 C CA . ASN A 1 570 ? 8.764 -17.279 -14.507 1.00 80.19 570 ASN A CA 1
ATOM 4431 C C . ASN A 1 570 ? 9.135 -15.857 -14.974 1.00 80.19 570 ASN A C 1
ATOM 4433 O O . ASN A 1 570 ? 8.745 -14.878 -14.328 1.00 80.19 570 ASN A O 1
ATOM 4437 N N . PRO A 1 571 ? 9.831 -15.717 -16.115 1.00 71.75 571 PRO A N 1
ATOM 4438 C CA . PRO A 1 571 ? 10.285 -14.425 -16.627 1.00 71.75 571 PRO A CA 1
ATOM 4439 C C . PRO A 1 571 ? 9.178 -13.387 -16.851 1.00 71.75 571 PRO A C 1
ATOM 4441 O O . PRO A 1 571 ? 9.466 -12.196 -16.743 1.00 71.75 571 PRO A O 1
ATOM 4444 N N . LEU A 1 572 ? 7.928 -13.809 -17.092 1.00 76.06 572 LEU A N 1
ATOM 4445 C CA . LEU A 1 572 ? 6.780 -12.905 -17.239 1.00 76.06 572 LEU A CA 1
ATOM 4446 C C . LEU A 1 572 ? 6.416 -12.211 -15.926 1.00 76.06 572 LEU A C 1
ATOM 4448 O O . LEU A 1 572 ? 6.106 -11.024 -15.909 1.00 76.06 572 LEU A O 1
ATOM 4452 N N . ILE A 1 573 ? 6.449 -12.953 -14.819 1.00 80.69 573 ILE A N 1
ATOM 4453 C CA . ILE A 1 573 ? 6.089 -12.438 -13.495 1.00 80.69 573 ILE A CA 1
ATOM 4454 C C . ILE A 1 573 ? 7.286 -11.688 -12.899 1.00 80.69 573 ILE A C 1
ATOM 4456 O O . ILE A 1 573 ? 7.167 -10.554 -12.440 1.00 80.69 573 ILE A O 1
ATOM 4460 N N . GLY A 1 574 ? 8.460 -12.317 -12.903 1.00 81.19 574 GLY A N 1
ATOM 4461 C CA . GLY A 1 574 ? 9.659 -11.772 -12.284 1.00 81.19 574 GLY A CA 1
ATOM 4462 C C . GLY A 1 574 ? 9.623 -11.732 -10.749 1.00 81.19 574 GLY A C 1
ATOM 4463 O O . GLY A 1 574 ? 8.603 -11.940 -10.088 1.00 81.19 574 GLY A O 1
ATOM 4464 N N . GLU A 1 575 ? 10.786 -11.440 -10.162 1.00 85.50 575 GLU A N 1
ATOM 4465 C CA . GLU A 1 575 ? 10.998 -11.424 -8.707 1.00 85.50 575 GLU A CA 1
ATOM 4466 C C . GLU A 1 575 ? 10.149 -10.365 -7.986 1.00 85.50 575 GLU A C 1
ATOM 4468 O O . GLU A 1 575 ? 9.628 -10.619 -6.898 1.00 85.50 575 GLU A O 1
ATOM 4473 N N . VAL A 1 576 ? 9.998 -9.178 -8.585 1.00 86.38 576 VAL A N 1
ATOM 4474 C CA . VAL A 1 576 ? 9.292 -8.039 -7.977 1.00 86.38 576 VAL A CA 1
ATOM 4475 C C . VAL A 1 576 ? 7.800 -8.321 -7.853 1.00 86.38 576 VAL A C 1
ATOM 4477 O O . VAL A 1 576 ? 7.262 -8.234 -6.754 1.00 86.38 576 VAL A O 1
ATOM 4480 N N . ILE A 1 577 ? 7.134 -8.732 -8.940 1.00 86.81 577 ILE A N 1
ATOM 4481 C CA . ILE A 1 577 ? 5.700 -9.047 -8.879 1.00 86.81 577 ILE A CA 1
ATOM 4482 C C . ILE A 1 577 ? 5.469 -10.242 -7.950 1.00 86.81 577 ILE A C 1
ATOM 4484 O O . ILE A 1 577 ? 4.577 -10.190 -7.103 1.00 86.81 577 ILE A O 1
ATOM 4488 N N . GLY A 1 578 ? 6.301 -11.286 -8.060 1.00 88.31 578 GLY A N 1
ATOM 4489 C CA . GLY A 1 578 ? 6.224 -12.465 -7.198 1.00 88.31 578 GLY A CA 1
ATOM 4490 C C . GLY A 1 578 ? 6.315 -12.103 -5.715 1.00 88.31 578 GLY A C 1
ATOM 4491 O O . GLY A 1 578 ? 5.401 -12.390 -4.943 1.00 88.31 578 GLY A O 1
ATOM 4492 N N . SER A 1 579 ? 7.371 -11.402 -5.306 1.00 88.44 579 SER A N 1
ATOM 4493 C CA . SER A 1 579 ? 7.564 -11.009 -3.904 1.00 88.44 579 SER A CA 1
ATOM 4494 C C . SER A 1 579 ? 6.437 -10.118 -3.365 1.00 88.44 579 SER A C 1
ATOM 4496 O O . SER A 1 579 ? 5.935 -10.368 -2.265 1.00 88.44 579 SER A O 1
ATOM 4498 N N . SER A 1 580 ? 5.957 -9.144 -4.145 1.00 86.31 580 SER A N 1
ATOM 4499 C CA . SER A 1 580 ? 4.802 -8.319 -3.769 1.00 86.31 580 SER A CA 1
ATOM 4500 C C . SER A 1 580 ? 3.514 -9.141 -3.614 1.00 86.31 580 SER A C 1
ATOM 4502 O O . SER A 1 580 ? 2.735 -8.894 -2.691 1.00 86.31 580 SER A O 1
ATOM 4504 N N . LEU A 1 581 ? 3.273 -10.140 -4.474 1.00 89.00 581 LEU A N 1
ATOM 4505 C CA . LEU A 1 581 ? 2.120 -11.038 -4.333 1.00 89.00 581 LEU A CA 1
ATOM 4506 C C . LEU A 1 581 ? 2.234 -11.866 -3.052 1.00 89.00 581 LEU A C 1
ATOM 4508 O O . LEU A 1 581 ? 1.254 -12.015 -2.320 1.00 89.00 581 LEU A O 1
ATOM 4512 N N . GLY A 1 582 ? 3.442 -12.338 -2.738 1.00 90.25 582 GLY A N 1
ATOM 4513 C CA . GLY A 1 582 ? 3.724 -13.021 -1.482 1.00 90.25 582 GLY A CA 1
ATOM 4514 C C . GLY A 1 582 ? 3.447 -12.150 -0.252 1.00 90.25 582 GLY A C 1
ATOM 4515 O O . GLY A 1 582 ? 2.902 -12.664 0.724 1.00 90.25 582 GLY A O 1
ATOM 4516 N N . LEU A 1 583 ? 3.722 -10.837 -0.304 1.00 88.19 583 LEU A N 1
ATOM 4517 C CA . LEU A 1 583 ? 3.338 -9.894 0.762 1.00 88.19 583 LEU A CA 1
ATOM 4518 C C . LEU A 1 583 ? 1.817 -9.812 0.924 1.00 88.19 583 LEU A C 1
ATOM 4520 O O . LEU A 1 583 ? 1.312 -9.954 2.038 1.00 88.19 583 LEU A O 1
ATOM 4524 N N . SER A 1 584 ? 1.083 -9.644 -0.179 1.00 88.25 584 SER A N 1
ATOM 4525 C CA . SER A 1 584 ? -0.386 -9.584 -0.161 1.00 88.25 584 SER A CA 1
ATOM 4526 C C . SER A 1 584 ? -0.998 -10.868 0.428 1.00 88.25 584 SER A C 1
ATOM 4528 O O . SER A 1 584 ? -1.894 -10.824 1.277 1.00 88.25 584 SER A O 1
ATOM 4530 N N . ILE A 1 585 ? -0.473 -12.033 0.036 1.00 89.69 585 ILE A N 1
ATOM 4531 C CA . ILE A 1 585 ? -0.931 -13.342 0.525 1.00 89.69 585 ILE A CA 1
ATOM 4532 C C . ILE A 1 585 ? -0.551 -13.559 1.995 1.00 89.69 585 ILE A C 1
ATOM 4534 O O . ILE A 1 585 ? -1.340 -14.141 2.749 1.00 89.69 585 ILE A O 1
ATOM 4538 N N . ALA A 1 586 ? 0.612 -13.067 2.433 1.00 89.44 586 ALA A N 1
ATOM 4539 C CA . ALA A 1 586 ? 1.010 -13.093 3.837 1.00 89.44 586 ALA A CA 1
ATOM 4540 C C . ALA A 1 586 ? 0.050 -12.293 4.712 1.00 89.44 586 ALA A C 1
ATOM 4542 O O . ALA A 1 586 ? -0.418 -12.812 5.727 1.00 89.44 586 ALA A O 1
ATOM 4543 N N . SER A 1 587 ? -0.308 -11.077 4.291 1.00 86.88 587 SER A N 1
ATOM 4544 C CA . SER A 1 587 ? -1.294 -10.258 4.997 1.00 86.88 587 SER A CA 1
ATOM 4545 C C . SER A 1 587 ? -2.644 -10.970 5.102 1.00 86.88 587 SER A C 1
ATOM 4547 O O . SER A 1 587 ? -3.190 -11.081 6.200 1.00 86.88 587 SER A O 1
ATOM 4549 N N . TYR A 1 588 ? -3.150 -11.537 4.002 1.00 89.12 588 TYR A N 1
ATOM 4550 C CA . TYR A 1 588 ? -4.420 -12.270 4.010 1.00 89.12 588 TYR A CA 1
ATOM 4551 C C . TYR A 1 588 ? -4.405 -13.480 4.951 1.00 89.12 588 TYR A C 1
ATOM 4553 O O . TYR A 1 588 ? -5.277 -13.641 5.811 1.00 89.12 588 TYR A O 1
ATOM 4561 N N . THR A 1 589 ? -3.384 -14.327 4.807 1.00 90.31 589 THR A N 1
ATOM 4562 C CA . THR A 1 589 ? -3.232 -15.547 5.606 1.00 90.31 589 THR A CA 1
ATOM 4563 C C . THR A 1 589 ? -3.081 -15.204 7.085 1.00 90.31 589 THR A C 1
ATOM 4565 O O . THR A 1 589 ? -3.663 -15.878 7.938 1.00 90.31 589 THR A O 1
ATOM 4568 N N . GLY A 1 590 ? -2.362 -14.122 7.394 1.00 90.56 590 GLY A N 1
ATOM 4569 C CA . GLY A 1 590 ? -2.190 -13.646 8.756 1.00 90.56 590 GLY A CA 1
ATOM 4570 C C . GLY A 1 590 ? -3.496 -13.181 9.395 1.00 90.56 590 GLY A C 1
ATOM 4571 O O . GLY A 1 590 ? -3.791 -13.572 10.526 1.00 90.56 590 GLY A O 1
ATOM 4572 N N . SER A 1 591 ? -4.330 -12.437 8.664 1.00 89.75 591 SER A N 1
ATOM 4573 C CA . SER A 1 591 ? -5.647 -12.004 9.152 1.00 89.75 591 SER A CA 1
ATOM 4574 C C . SER A 1 591 ? -6.609 -13.176 9.369 1.00 89.75 591 SER A C 1
ATOM 4576 O O . SER A 1 591 ? -7.326 -13.214 10.371 1.00 89.75 591 SER A O 1
ATOM 4578 N N . LEU A 1 592 ? -6.597 -14.186 8.491 1.00 91.00 592 LEU A N 1
ATOM 4579 C CA . LEU A 1 592 ? -7.365 -15.417 8.708 1.00 91.00 592 LEU A CA 1
ATOM 4580 C C . LEU A 1 592 ? -6.874 -16.185 9.941 1.00 91.00 592 LEU A C 1
ATOM 4582 O O . LEU A 1 592 ? -7.685 -16.631 10.754 1.00 91.00 592 LEU A O 1
ATOM 4586 N N . ALA A 1 593 ? -5.559 -16.331 10.105 1.00 91.56 593 ALA A N 1
ATOM 4587 C CA . ALA A 1 593 ? -4.977 -17.008 11.258 1.00 91.56 593 ALA A CA 1
ATOM 4588 C C . ALA A 1 593 ? -5.329 -16.287 12.570 1.00 91.56 593 ALA A C 1
ATOM 4590 O O . ALA A 1 593 ? -5.731 -16.942 13.536 1.00 91.56 593 ALA A O 1
ATOM 4591 N N . GLN A 1 594 ? -5.287 -14.951 12.576 1.00 91.06 594 GLN A N 1
ATOM 4592 C CA . GLN A 1 594 ? -5.746 -14.127 13.694 1.00 91.06 594 GLN A CA 1
ATOM 4593 C C . GLN A 1 594 ? -7.229 -14.368 13.998 1.00 91.06 594 GLN A C 1
ATOM 4595 O O . GLN A 1 594 ? -7.572 -14.622 15.151 1.00 91.06 594 GLN A O 1
ATOM 4600 N N . MET A 1 595 ? -8.105 -14.377 12.987 1.00 91.62 595 MET A N 1
ATOM 4601 C CA . MET A 1 595 ? -9.532 -14.667 13.173 1.00 91.62 595 MET A CA 1
ATOM 4602 C C . MET A 1 595 ? -9.748 -16.019 13.865 1.00 91.62 595 MET A C 1
ATOM 4604 O O . MET A 1 595 ? -10.529 -16.127 14.814 1.00 91.62 595 MET A O 1
ATOM 4608 N N . LEU A 1 596 ? -9.057 -17.062 13.395 1.00 90.50 596 LEU A N 1
ATOM 4609 C CA . LEU A 1 596 ? -9.177 -18.416 13.936 1.00 90.50 596 LEU A CA 1
ATOM 4610 C C . LEU A 1 596 ? -8.628 -18.517 15.361 1.00 90.50 596 LEU A C 1
ATOM 4612 O O . LEU A 1 596 ? -9.234 -19.186 16.204 1.00 90.50 596 LEU A O 1
ATOM 4616 N N . LEU A 1 597 ? -7.514 -17.837 15.639 1.00 90.81 597 LEU A N 1
ATOM 4617 C CA . LEU A 1 597 ? -6.936 -17.748 16.973 1.00 90.81 597 LEU A CA 1
ATOM 4618 C C . LEU A 1 597 ? -7.910 -17.052 17.933 1.00 90.81 597 LEU A C 1
ATOM 4620 O O . LEU A 1 597 ? -8.268 -17.628 18.962 1.00 90.81 597 LEU A O 1
ATOM 4624 N N . SER A 1 598 ? -8.435 -15.882 17.563 1.00 89.56 598 SER A N 1
ATOM 4625 C CA . SER A 1 598 ? -9.437 -15.154 18.349 1.00 89.56 598 SER A CA 1
ATOM 4626 C C . SER A 1 598 ? -10.698 -15.991 18.596 1.00 89.56 598 SER A C 1
ATOM 4628 O O . SER A 1 598 ? -11.198 -16.062 19.722 1.00 89.56 598 SER A O 1
ATOM 4630 N N . ALA A 1 599 ? -11.185 -16.711 17.580 1.00 88.69 599 ALA A N 1
ATOM 4631 C CA . ALA A 1 599 ? -12.332 -17.611 17.709 1.00 88.69 599 ALA A CA 1
ATOM 4632 C C . ALA A 1 599 ? -12.076 -18.771 18.690 1.00 88.69 599 ALA A C 1
ATOM 4634 O O . ALA A 1 599 ? -12.993 -19.226 19.382 1.00 88.69 599 ALA A O 1
ATOM 4635 N N . ALA A 1 600 ? -10.840 -19.276 18.758 1.00 86.50 600 ALA A N 1
ATOM 4636 C CA . ALA A 1 600 ? -10.466 -20.336 19.688 1.00 86.50 600 ALA A CA 1
ATOM 4637 C C . ALA A 1 600 ? -10.498 -19.849 21.147 1.00 86.50 600 ALA A C 1
ATOM 4639 O O . ALA A 1 600 ? -11.012 -20.562 22.016 1.00 86.50 600 ALA A O 1
ATOM 4640 N N . PHE A 1 601 ? -10.022 -18.625 21.397 1.00 83.44 601 PHE A N 1
ATOM 4641 C CA . PHE A 1 601 ? -10.039 -17.990 22.719 1.00 83.44 601 PHE A CA 1
ATOM 4642 C C . PHE A 1 601 ? -11.438 -17.560 23.166 1.00 83.44 601 PHE A C 1
ATOM 4644 O O . PHE A 1 601 ? -11.729 -17.577 24.357 1.00 83.44 601 PHE A O 1
ATOM 4651 N N . LEU A 1 602 ? -12.365 -17.286 22.249 1.00 77.69 602 LEU A N 1
ATOM 4652 C CA . LEU A 1 602 ? -13.738 -16.929 22.615 1.00 77.69 602 LEU A CA 1
ATOM 4653 C C . LEU A 1 602 ? -14.401 -17.957 23.561 1.00 77.69 602 LEU A C 1
ATOM 4655 O O . LEU A 1 602 ? -15.112 -17.593 24.498 1.00 77.69 602 LEU A O 1
ATOM 4659 N N . LYS A 1 603 ? -14.122 -19.255 23.371 1.00 68.81 603 LYS A N 1
ATOM 4660 C CA . LYS A 1 603 ? -14.684 -20.340 24.201 1.00 68.81 603 LYS A CA 1
ATOM 4661 C C . LYS A 1 603 ? -14.202 -20.338 25.653 1.00 68.81 603 LYS A C 1
ATOM 4663 O O . LYS A 1 603 ? -14.817 -21.010 26.491 1.00 68.81 603 LYS A O 1
ATOM 4668 N N . THR A 1 604 ? -13.081 -19.681 25.946 1.00 66.81 604 THR A N 1
ATOM 4669 C CA . THR A 1 604 ? -12.524 -19.619 27.303 1.00 66.81 604 THR A CA 1
ATOM 4670 C C . THR A 1 604 ? -13.112 -18.467 28.112 1.00 66.81 604 THR A C 1
ATOM 4672 O O . THR A 1 604 ? -13.099 -18.549 29.338 1.00 66.81 604 THR A O 1
ATOM 4675 N N . ILE A 1 605 ? -13.679 -17.455 27.449 1.00 65.25 605 ILE A N 1
ATOM 4676 C CA . ILE A 1 605 ? -14.117 -16.206 28.080 1.00 65.25 605 ILE A CA 1
ATOM 4677 C C . ILE A 1 605 ? -15.577 -16.264 28.491 1.00 65.25 605 ILE A C 1
ATOM 4679 O O . ILE A 1 605 ? -15.882 -16.044 29.660 1.00 65.25 605 ILE A O 1
ATOM 4683 N N . ASP A 1 606 ? -16.470 -16.593 27.559 1.00 66.62 606 ASP A N 1
ATOM 4684 C CA . ASP A 1 606 ? -17.895 -16.624 27.856 1.00 66.62 606 ASP A CA 1
ATOM 4685 C C . ASP A 1 606 ? -18.574 -17.822 27.197 1.00 66.62 606 ASP A C 1
ATOM 4687 O O . ASP A 1 606 ? -18.758 -17.899 25.984 1.00 66.62 606 ASP A O 1
ATOM 4691 N N . ALA A 1 607 ? -18.949 -18.788 28.033 1.00 66.62 607 ALA A N 1
ATOM 4692 C CA . ALA A 1 607 ? -19.643 -19.989 27.596 1.00 66.62 607 ALA A CA 1
ATOM 4693 C C . ALA A 1 607 ? -21.119 -19.738 27.238 1.00 66.62 607 ALA A C 1
ATOM 4695 O O . ALA A 1 607 ? -21.752 -20.666 26.732 1.00 66.62 607 ALA A O 1
ATOM 4696 N N . ARG A 1 608 ? -21.669 -18.537 27.499 1.00 67.88 608 ARG A N 1
ATOM 4697 C CA . ARG A 1 608 ? -23.052 -18.173 27.146 1.00 67.88 608 ARG A CA 1
ATOM 4698 C C . ARG A 1 608 ? -23.272 -18.150 25.637 1.00 67.88 608 ARG A C 1
ATOM 4700 O O . ARG A 1 608 ? -24.360 -18.500 25.185 1.00 67.88 608 ARG A O 1
ATOM 4707 N N . PHE A 1 609 ? -22.241 -17.794 24.871 1.00 75.62 609 PHE A N 1
ATOM 4708 C CA . PHE A 1 609 ? -22.324 -17.655 23.423 1.00 75.62 609 PHE A CA 1
ATOM 4709 C C . PHE A 1 609 ? -21.600 -18.781 22.692 1.00 75.62 609 PHE A C 1
ATOM 4711 O O . PHE A 1 609 ? -20.454 -19.129 22.972 1.00 75.62 609 PHE A O 1
ATOM 4718 N N . THR A 1 610 ? -22.263 -19.331 21.681 1.00 82.50 610 THR A N 1
ATOM 4719 C CA . THR A 1 610 ? -21.650 -20.255 20.725 1.00 82.50 610 THR A CA 1
ATOM 4720 C C . THR A 1 610 ? -21.372 -19.521 19.419 1.00 82.50 610 THR A C 1
ATOM 4722 O O . THR A 1 610 ? -22.221 -18.768 18.956 1.00 82.50 610 THR A O 1
ATOM 4725 N N . ILE A 1 611 ? -20.247 -19.814 18.755 1.00 86.00 611 ILE A N 1
ATOM 4726 C CA . ILE A 1 611 ? -19.914 -19.251 17.428 1.00 86.00 611 ILE A CA 1
ATOM 4727 C C . ILE A 1 611 ? -21.105 -19.376 16.461 1.00 86.00 611 ILE A C 1
ATOM 4729 O O . ILE A 1 611 ? -21.465 -18.423 15.788 1.00 86.00 611 ILE A O 1
ATOM 4733 N N . LYS A 1 612 ? -21.805 -20.519 16.464 1.00 87.62 612 LYS A N 1
ATOM 4734 C CA . LYS A 1 612 ? -23.002 -20.747 15.637 1.00 87.62 612 LYS A CA 1
ATOM 4735 C C . LYS A 1 612 ? -24.137 -19.739 15.896 1.00 87.62 612 LYS A C 1
ATOM 4737 O O . LYS A 1 612 ? -24.868 -19.416 14.969 1.00 87.62 612 LYS A O 1
ATOM 4742 N N . GLN A 1 613 ? -24.306 -19.257 17.128 1.00 87.38 613 GLN A N 1
ATOM 4743 C CA . GLN A 1 613 ? -25.338 -18.268 17.469 1.00 87.38 613 GLN A CA 1
ATOM 4744 C C . GLN A 1 613 ? -25.012 -16.872 16.918 1.00 87.38 613 GLN A C 1
ATOM 4746 O O . GLN A 1 613 ? -25.929 -16.095 16.667 1.00 87.38 613 GLN A O 1
ATOM 4751 N N . MET A 1 614 ? -23.732 -16.571 16.684 1.00 90.88 614 MET A N 1
ATOM 4752 C CA . MET A 1 614 ? -23.286 -15.291 16.121 1.00 90.88 614 MET A CA 1
ATOM 4753 C C . MET A 1 614 ? -23.604 -15.165 14.628 1.00 90.88 614 MET A C 1
ATOM 4755 O O . MET A 1 614 ? -23.771 -14.062 14.139 1.00 90.88 614 MET A O 1
ATOM 4759 N N . PHE A 1 615 ? -23.763 -16.282 13.914 1.00 94.00 615 PHE A N 1
ATOM 4760 C CA . PHE A 1 615 ? -24.141 -16.292 12.493 1.00 94.00 615 PHE A CA 1
ATOM 4761 C C . PHE A 1 615 ? -25.663 -16.320 12.258 1.00 94.00 615 PHE A C 1
ATOM 4763 O O . PHE A 1 615 ? -26.113 -16.389 11.117 1.00 94.00 615 PHE A O 1
ATOM 4770 N N . ARG A 1 616 ? -26.490 -16.285 13.309 1.00 92.88 616 ARG A N 1
ATOM 4771 C CA . ARG A 1 616 ? -27.958 -16.231 13.175 1.00 92.88 616 ARG A CA 1
ATOM 4772 C C . ARG A 1 616 ? -28.435 -14.871 12.640 1.00 92.88 616 ARG A C 1
ATOM 4774 O O . ARG A 1 616 ? -27.681 -13.905 12.640 1.00 92.88 616 ARG A O 1
ATOM 4781 N N . LEU A 1 617 ? -29.694 -14.800 12.200 1.00 93.06 617 LEU A N 1
ATOM 4782 C CA . LEU A 1 617 ? -30.337 -13.584 11.677 1.00 93.06 617 LEU A CA 1
ATOM 4783 C C . LEU A 1 617 ? -31.522 -13.133 12.548 1.00 93.06 617 LEU A C 1
ATOM 4785 O O . LEU A 1 617 ? -32.668 -13.174 12.093 1.00 93.06 617 LEU A O 1
ATOM 4789 N N . ASP A 1 618 ? -31.253 -12.732 13.796 1.00 91.31 618 ASP A N 1
ATOM 4790 C CA . ASP A 1 618 ? -32.277 -12.318 14.774 1.00 91.31 618 ASP A CA 1
ATOM 4791 C C . ASP A 1 618 ? -32.390 -10.780 14.944 1.00 91.31 618 ASP A C 1
ATOM 4793 O O . ASP A 1 618 ? -33.096 -10.297 15.836 1.00 91.31 618 ASP A O 1
ATOM 4797 N N . PHE A 1 619 ? -31.689 -9.985 14.125 1.00 93.31 619 PHE A N 1
ATOM 4798 C CA . PHE A 1 619 ? -31.695 -8.518 14.200 1.00 93.31 619 PHE A CA 1
ATOM 4799 C C . PHE A 1 619 ? -32.820 -7.874 13.370 1.00 93.31 619 PHE A C 1
ATOM 4801 O O . PHE A 1 619 ? -33.233 -8.390 12.333 1.00 93.31 619 PHE A O 1
ATOM 4808 N N . GLY A 1 620 ? -33.312 -6.721 13.836 1.00 93.25 620 GLY A N 1
ATOM 4809 C CA . GLY A 1 620 ? -34.363 -5.937 13.180 1.00 93.25 620 GLY A CA 1
ATOM 4810 C C . GLY A 1 620 ? -33.845 -4.649 12.535 1.00 93.25 620 GLY A C 1
ATOM 4811 O O . GLY A 1 620 ? -32.734 -4.196 12.806 1.00 93.25 620 GLY A O 1
ATOM 4812 N N . TRP A 1 621 ? -34.684 -4.016 11.715 1.00 94.12 621 TRP A N 1
ATOM 4813 C CA . TRP A 1 621 ? -34.326 -2.806 10.963 1.00 94.12 621 TRP A CA 1
ATOM 4814 C C . TRP A 1 621 ? -33.969 -1.596 11.838 1.00 94.12 621 TRP A C 1
ATOM 4816 O O . TRP A 1 621 ? -33.102 -0.803 11.479 1.00 94.12 621 TRP A O 1
ATOM 4826 N N . GLN A 1 622 ? -34.596 -1.456 13.008 1.00 94.56 622 GLN A N 1
ATOM 4827 C CA . GLN A 1 622 ? -34.274 -0.373 13.940 1.00 94.56 622 GLN A CA 1
ATOM 4828 C C . GLN A 1 622 ? -32.821 -0.459 14.432 1.00 94.56 622 GLN A C 1
ATOM 4830 O O . GLN A 1 622 ? -32.116 0.546 14.422 1.00 94.56 622 GLN A O 1
ATOM 4835 N N . LEU A 1 623 ? -32.358 -1.668 14.771 1.00 94.38 623 LEU A N 1
ATOM 4836 C CA . LEU A 1 623 ? -30.973 -1.926 15.171 1.00 94.38 623 LEU A CA 1
ATOM 4837 C C . LEU A 1 623 ? -29.999 -1.601 14.032 1.00 94.38 623 LEU A C 1
ATOM 4839 O O . LEU A 1 623 ? -28.958 -0.988 14.263 1.00 94.38 623 LEU A O 1
ATOM 4843 N N . VAL A 1 624 ? -30.356 -1.974 12.799 1.00 95.44 624 VAL A N 1
ATOM 4844 C CA . VAL A 1 624 ? -29.566 -1.677 11.594 1.00 95.44 624 VAL A CA 1
ATOM 4845 C C . VAL A 1 624 ? -29.407 -0.166 11.408 1.00 95.44 624 VAL A C 1
ATOM 4847 O O . VAL A 1 624 ? -28.286 0.320 11.275 1.00 95.44 624 VAL A O 1
ATOM 4850 N N . LYS A 1 625 ? -30.511 0.592 11.466 1.00 95.00 625 LYS A N 1
ATOM 4851 C CA . LYS A 1 625 ? -30.501 2.059 11.348 1.00 95.00 625 LYS A CA 1
ATOM 4852 C C . LYS A 1 625 ? -29.648 2.725 12.422 1.00 95.00 625 LYS A C 1
ATOM 4854 O O . LYS A 1 625 ? -28.853 3.606 12.102 1.00 95.00 625 LYS A O 1
ATOM 4859 N N . GLU A 1 626 ? -29.808 2.308 13.675 1.00 91.25 626 GLU A N 1
ATOM 4860 C CA . GLU A 1 626 ? -29.042 2.835 14.808 1.00 91.25 626 GLU A CA 1
ATOM 4861 C C . GLU A 1 626 ? -27.537 2.592 14.614 1.00 91.25 626 GLU A C 1
ATOM 4863 O O . GLU A 1 626 ? -26.736 3.527 14.695 1.00 91.25 626 GLU A O 1
ATOM 4868 N N . THR A 1 627 ? -27.168 1.357 14.261 1.00 92.62 627 THR A N 1
ATOM 4869 C CA . THR A 1 627 ? -25.767 0.953 14.085 1.00 92.62 627 THR A CA 1
ATOM 4870 C C . THR A 1 627 ? -25.113 1.676 12.902 1.00 92.62 627 THR A C 1
ATOM 4872 O O . THR A 1 627 ? -24.023 2.228 13.054 1.00 92.62 627 THR A O 1
ATOM 4875 N N . LEU A 1 628 ? -25.786 1.742 11.746 1.00 93.31 628 LEU A N 1
ATOM 4876 C CA . LEU A 1 628 ? -25.262 2.403 10.543 1.00 93.31 628 LEU A CA 1
ATOM 4877 C C . LEU A 1 628 ? -25.158 3.921 10.699 1.00 93.31 628 LEU A C 1
ATOM 4879 O O . LEU A 1 628 ? -24.168 4.511 10.281 1.00 93.31 628 LEU A O 1
ATOM 4883 N N . THR A 1 629 ? -26.152 4.565 11.318 1.00 90.50 629 THR A N 1
ATOM 4884 C CA . THR A 1 629 ? -26.133 6.026 11.512 1.00 90.50 629 THR A CA 1
ATOM 4885 C C . THR A 1 629 ? -24.975 6.436 12.411 1.00 90.50 629 THR A C 1
ATOM 4887 O O . THR A 1 629 ? -24.316 7.445 12.156 1.00 90.50 629 THR A O 1
ATOM 4890 N N . PHE A 1 630 ? -24.714 5.657 13.463 1.00 86.12 630 PHE A N 1
ATOM 4891 C CA . PHE A 1 630 ? -23.575 5.906 14.333 1.00 86.12 630 PHE A CA 1
ATOM 4892 C C . PHE A 1 630 ? -22.243 5.646 13.618 1.00 86.12 630 PHE A C 1
ATOM 4894 O O . PHE A 1 630 ? -21.387 6.529 13.624 1.00 86.12 630 PHE A O 1
ATOM 4901 N N . GLY A 1 631 ? -22.095 4.487 12.964 1.00 88.25 631 GLY A N 1
ATOM 4902 C CA . GLY A 1 631 ? -20.871 4.131 12.242 1.00 88.25 631 GLY A CA 1
ATOM 4903 C C . GLY A 1 631 ? -20.514 5.140 11.146 1.00 88.25 631 GLY A C 1
ATOM 4904 O O . GLY A 1 631 ? -19.379 5.607 11.081 1.00 88.25 631 GLY A O 1
ATOM 4905 N N . LEU A 1 632 ? -21.497 5.584 10.354 1.00 87.62 632 LEU A N 1
ATOM 4906 C CA . LEU A 1 632 ? -21.284 6.587 9.309 1.00 87.62 632 LEU A CA 1
ATOM 4907 C C . LEU A 1 632 ? -20.770 7.912 9.891 1.00 87.62 632 LEU A C 1
ATOM 4909 O O . LEU A 1 632 ? -19.805 8.482 9.383 1.00 87.62 632 LEU A O 1
ATOM 4913 N N . LYS A 1 633 ? -21.378 8.393 10.985 1.00 84.19 633 LYS A N 1
ATOM 4914 C CA . LYS A 1 633 ? -20.961 9.642 11.643 1.00 84.19 633 LYS A CA 1
ATOM 4915 C C . LYS A 1 633 ? -19.545 9.557 12.207 1.00 84.19 633 LYS A C 1
ATOM 4917 O O . LYS A 1 633 ? -18.797 10.527 12.103 1.00 84.19 633 LYS A O 1
ATOM 4922 N N . SER A 1 634 ? -19.178 8.426 12.806 1.00 77.81 634 SER A N 1
ATOM 4923 C CA . SER A 1 634 ? -17.875 8.265 13.455 1.00 77.81 634 SER A CA 1
ATOM 4924 C C . SER A 1 634 ? -16.735 8.044 12.451 1.00 77.81 634 SER A C 1
ATOM 4926 O O . SER A 1 634 ? -15.598 8.446 12.701 1.00 77.81 634 SER A O 1
ATOM 4928 N N . MET A 1 635 ? -17.042 7.472 11.285 1.00 87.62 635 MET A N 1
ATOM 4929 C CA . MET A 1 635 ? -16.074 7.150 10.235 1.00 87.62 635 MET A CA 1
ATOM 4930 C C . MET A 1 635 ? -15.649 8.350 9.377 1.00 87.62 635 MET A C 1
ATOM 4932 O O . MET A 1 635 ? -14.525 8.362 8.875 1.00 87.62 635 MET A O 1
ATOM 4936 N N . LEU A 1 636 ? -16.520 9.352 9.202 1.00 88.69 636 LEU A N 1
ATOM 4937 C CA . LEU A 1 636 ? -16.338 10.448 8.234 1.00 88.69 636 LEU A CA 1
ATOM 4938 C C . LEU A 1 636 ? -14.958 11.117 8.296 1.00 88.69 636 LEU A C 1
ATOM 4940 O O . LEU A 1 636 ? -14.356 11.367 7.256 1.00 88.69 636 LEU A O 1
ATOM 4944 N N . SER A 1 637 ? -14.428 11.374 9.494 1.00 86.25 637 SER A N 1
ATOM 4945 C CA . SER A 1 637 ? -13.112 12.013 9.635 1.00 86.25 637 SER A CA 1
ATOM 4946 C C . SER A 1 637 ? -11.974 11.128 9.117 1.00 86.25 637 SER A C 1
ATOM 4948 O O . SER A 1 637 ? -11.106 11.608 8.392 1.00 86.25 637 SER A O 1
ATOM 4950 N N . ASN A 1 638 ? -12.003 9.828 9.426 1.00 87.56 638 ASN A N 1
ATOM 4951 C CA . ASN A 1 638 ? -11.013 8.870 8.934 1.00 87.56 638 ASN A CA 1
ATOM 4952 C C . ASN A 1 638 ? -11.111 8.702 7.414 1.00 87.56 638 ASN A C 1
ATOM 4954 O O . ASN A 1 638 ? -10.090 8.655 6.742 1.00 87.56 638 ASN A O 1
ATOM 4958 N N . VAL A 1 639 ? -12.324 8.645 6.864 1.00 91.31 639 VAL A N 1
ATOM 4959 C CA . VAL A 1 639 ? -12.544 8.479 5.418 1.00 91.31 639 VAL A CA 1
ATOM 4960 C C . VAL A 1 639 ? -12.009 9.659 4.634 1.00 91.31 639 VAL A C 1
ATOM 4962 O O . VAL A 1 639 ? -11.282 9.459 3.670 1.00 91.31 639 VAL A O 1
ATOM 4965 N N . ILE A 1 640 ? -12.305 10.884 5.068 1.00 92.62 640 ILE A N 1
ATOM 4966 C CA . ILE A 1 640 ? -11.788 12.086 4.411 1.00 92.62 640 ILE A CA 1
ATOM 4967 C C . ILE A 1 640 ? -10.258 12.083 4.423 1.00 92.62 640 ILE A C 1
ATOM 4969 O O . ILE A 1 640 ? -9.644 12.314 3.384 1.00 92.62 640 ILE A O 1
ATOM 4973 N N . TYR A 1 641 ? -9.641 11.758 5.565 1.00 91.81 641 TYR A N 1
ATOM 4974 C CA . TYR A 1 641 ? -8.188 11.608 5.666 1.00 91.81 641 TYR A CA 1
ATOM 4975 C C . TYR A 1 641 ? -7.642 10.568 4.671 1.00 91.81 641 TYR A C 1
ATOM 4977 O O . TYR A 1 641 ? -6.687 10.840 3.946 1.00 91.81 641 TYR A O 1
ATOM 4985 N N . LEU A 1 642 ? -8.278 9.397 4.581 1.00 92.31 642 LEU A N 1
ATOM 4986 C CA . LEU A 1 642 ? -7.860 8.330 3.671 1.00 92.31 642 LEU A CA 1
ATOM 4987 C C . LEU A 1 642 ? -8.048 8.696 2.198 1.00 92.31 642 LEU A C 1
ATOM 4989 O O . LEU A 1 642 ? -7.191 8.354 1.391 1.00 92.31 642 LEU A O 1
ATOM 4993 N N . PHE A 1 643 ? -9.109 9.419 1.837 1.00 91.88 643 PHE A N 1
ATOM 4994 C CA . PHE A 1 643 ? -9.271 9.951 0.483 1.00 91.88 643 PHE A CA 1
ATOM 4995 C C . PHE A 1 643 ? -8.206 11.001 0.150 1.00 91.88 643 PHE A C 1
ATOM 4997 O O . PHE A 1 643 ? -7.724 11.033 -0.978 1.00 91.88 643 PHE A O 1
ATOM 5004 N N . GLY A 1 644 ? -7.783 11.808 1.126 1.00 92.56 644 GLY A N 1
ATOM 5005 C CA . GLY A 1 644 ? -6.642 12.711 0.969 1.00 92.56 644 GLY A CA 1
ATOM 5006 C C . GLY A 1 644 ? -5.326 11.964 0.726 1.00 92.56 644 GLY A C 1
ATOM 5007 O O . GLY A 1 644 ? -4.578 12.319 -0.186 1.00 92.56 644 GLY A O 1
ATOM 5008 N N . ASN A 1 645 ? -5.073 10.878 1.468 1.00 90.75 645 ASN A N 1
ATOM 5009 C CA . ASN A 1 645 ? -3.944 9.972 1.212 1.00 90.75 645 ASN A CA 1
ATOM 5010 C C . ASN A 1 645 ? -4.036 9.330 -0.1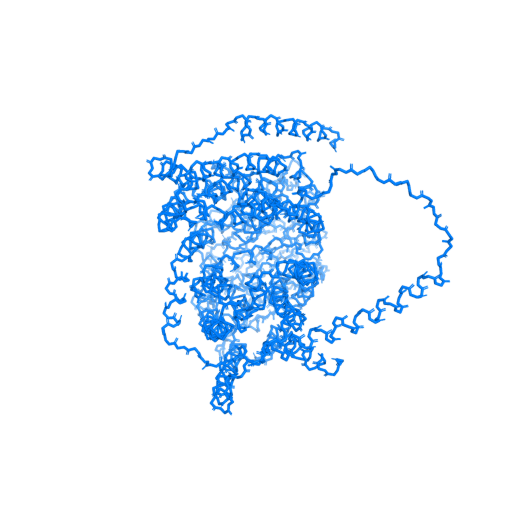78 1.00 90.75 645 ASN A C 1
ATOM 5012 O O . ASN A 1 645 ? -3.061 9.356 -0.923 1.00 90.75 645 ASN A O 1
ATOM 5016 N N . PHE A 1 646 ? -5.203 8.793 -0.542 1.00 91.75 646 PHE A N 1
ATOM 5017 C CA . PHE A 1 646 ? -5.456 8.179 -1.846 1.00 91.75 646 PHE A CA 1
ATOM 5018 C C . PHE A 1 646 ? -5.182 9.152 -2.993 1.00 91.75 646 PHE A C 1
ATOM 5020 O O . PHE A 1 646 ? -4.421 8.824 -3.899 1.00 91.75 646 PHE A O 1
ATOM 5027 N N . ALA A 1 647 ? -5.739 10.364 -2.926 1.00 92.44 647 ALA A N 1
ATOM 5028 C CA . ALA A 1 647 ? -5.499 11.405 -3.918 1.00 92.44 647 ALA A CA 1
ATOM 5029 C C . ALA A 1 647 ? -4.007 11.753 -4.005 1.00 92.44 647 ALA A C 1
ATOM 5031 O O . ALA A 1 647 ? -3.467 11.892 -5.097 1.00 92.44 647 ALA A O 1
ATOM 5032 N N . SER A 1 648 ? -3.322 11.835 -2.862 1.00 91.50 648 SER A N 1
ATOM 5033 C CA . SER A 1 648 ? -1.891 12.151 -2.827 1.00 91.50 648 SER A CA 1
ATOM 5034 C C . SER A 1 648 ? -1.035 11.048 -3.456 1.00 91.50 648 SER A C 1
ATOM 5036 O O . SER A 1 648 ? -0.106 11.351 -4.196 1.00 91.50 648 SER A O 1
ATOM 5038 N N . VAL A 1 649 ? -1.358 9.775 -3.204 1.00 89.81 649 VAL A N 1
ATOM 5039 C CA . VAL A 1 649 ? -0.687 8.627 -3.836 1.00 89.81 649 VAL A CA 1
ATOM 5040 C C . VAL A 1 649 ? -0.970 8.592 -5.336 1.00 89.81 649 VAL A C 1
ATOM 5042 O O . VAL A 1 649 ? -0.039 8.408 -6.112 1.00 89.81 649 VAL A O 1
ATOM 5045 N N . LEU A 1 650 ? -2.212 8.845 -5.759 1.00 89.38 650 LEU A N 1
ATOM 5046 C CA . LEU A 1 650 ? -2.562 8.925 -7.177 1.00 89.38 650 LEU A CA 1
ATOM 5047 C C . LEU A 1 650 ? -1.775 10.036 -7.887 1.00 89.38 650 LEU A C 1
ATOM 5049 O O . LEU A 1 650 ? -1.265 9.819 -8.980 1.00 89.38 650 LEU A O 1
ATOM 5053 N N . ILE A 1 651 ? -1.623 11.200 -7.247 1.00 90.06 651 ILE A N 1
ATOM 5054 C CA . ILE A 1 651 ? -0.812 12.303 -7.771 1.00 90.06 651 ILE A CA 1
ATOM 5055 C C . ILE A 1 651 ? 0.662 11.888 -7.900 1.00 90.06 651 ILE A C 1
ATOM 5057 O O . ILE A 1 651 ? 1.244 12.106 -8.957 1.00 90.06 651 ILE A O 1
ATOM 5061 N N . ILE A 1 652 ? 1.269 11.235 -6.898 1.00 86.38 652 ILE A N 1
ATOM 5062 C CA . ILE A 1 652 ? 2.638 10.701 -7.057 1.00 86.38 652 ILE A CA 1
ATOM 5063 C C . ILE A 1 652 ? 2.689 9.775 -8.267 1.00 86.38 652 ILE A C 1
ATOM 5065 O O . ILE A 1 652 ? 3.560 9.932 -9.113 1.00 86.38 652 ILE A O 1
ATOM 5069 N N . THR A 1 653 ? 1.777 8.810 -8.365 1.00 87.25 653 THR A N 1
ATOM 5070 C CA . THR A 1 653 ? 1.901 7.793 -9.405 1.00 87.25 653 THR A CA 1
ATOM 5071 C C . THR A 1 653 ? 1.684 8.333 -10.818 1.00 87.25 653 THR A C 1
ATOM 5073 O O . THR A 1 653 ? 2.230 7.788 -11.774 1.00 87.25 653 THR A O 1
ATOM 5076 N N . LEU A 1 654 ? 0.898 9.399 -10.966 1.00 86.31 654 LEU A N 1
ATOM 5077 C CA . LEU A 1 654 ? 0.649 10.023 -12.263 1.00 86.31 654 LEU A CA 1
ATOM 5078 C C . LEU A 1 654 ? 1.729 11.029 -12.674 1.00 86.31 654 LEU A C 1
ATOM 5080 O O . LEU A 1 654 ? 1.923 11.226 -13.870 1.00 86.31 654 LEU A O 1
ATOM 5084 N N . PHE A 1 655 ? 2.403 11.675 -11.719 1.00 85.69 655 PHE A N 1
ATOM 5085 C CA . PHE A 1 655 ? 3.269 12.826 -12.004 1.00 85.69 655 PHE A CA 1
ATOM 5086 C C . PHE A 1 655 ? 4.739 12.638 -11.616 1.00 85.69 655 PHE A C 1
ATOM 5088 O O . PHE A 1 655 ? 5.581 13.380 -12.117 1.00 85.69 655 PHE A O 1
ATOM 5095 N N . LEU A 1 656 ? 5.072 11.685 -10.740 1.00 85.31 656 LEU A N 1
ATOM 5096 C CA . LEU A 1 656 ? 6.451 11.429 -10.326 1.00 85.31 656 LEU A CA 1
ATOM 5097 C C . LEU A 1 656 ? 6.988 10.159 -10.969 1.00 85.31 656 LEU A C 1
ATOM 5099 O O . LEU A 1 656 ? 6.392 9.087 -10.879 1.00 85.31 656 LEU A O 1
ATOM 5103 N N . ASN A 1 657 ? 8.169 10.281 -11.559 1.00 84.44 657 ASN A N 1
ATOM 5104 C CA . ASN A 1 657 ? 8.900 9.140 -12.084 1.00 84.44 657 ASN A CA 1
ATOM 5105 C C . ASN A 1 657 ? 9.418 8.258 -10.942 1.00 84.44 657 ASN A C 1
ATOM 5107 O O . ASN A 1 657 ? 9.651 8.726 -9.826 1.00 84.44 657 ASN A O 1
ATOM 5111 N N . ASN A 1 658 ? 9.606 6.973 -11.230 1.00 84.00 658 ASN A N 1
ATOM 5112 C CA . ASN A 1 658 ? 10.095 5.962 -10.292 1.00 84.00 658 ASN A CA 1
ATOM 5113 C C . ASN A 1 658 ? 9.206 5.852 -9.048 1.00 84.00 658 ASN A C 1
ATOM 5115 O O . ASN A 1 658 ? 9.669 5.529 -7.951 1.00 84.00 658 ASN A O 1
ATOM 5119 N N . TYR A 1 659 ? 7.908 6.125 -9.204 1.00 87.94 659 TYR A N 1
ATOM 5120 C CA . TYR A 1 659 ? 6.961 6.196 -8.094 1.00 87.94 659 TYR A CA 1
ATOM 5121 C C . TYR A 1 659 ? 6.909 4.903 -7.266 1.00 87.94 659 TYR A C 1
ATOM 5123 O O . TYR A 1 659 ? 6.578 4.947 -6.083 1.00 87.94 659 TYR A O 1
ATOM 5131 N N . THR A 1 660 ? 7.229 3.750 -7.864 1.00 88.81 660 THR A N 1
ATOM 5132 C CA . THR A 1 660 ? 7.313 2.459 -7.170 1.00 88.81 660 THR A CA 1
ATOM 5133 C C . THR A 1 660 ? 8.445 2.460 -6.146 1.00 88.81 660 THR A C 1
ATOM 5135 O O . THR A 1 660 ? 8.282 1.923 -5.062 1.00 88.81 660 THR A O 1
ATOM 5138 N N . TYR A 1 661 ? 9.570 3.119 -6.416 1.00 87.56 661 TYR A N 1
ATOM 5139 C CA . TYR A 1 661 ? 10.680 3.235 -5.467 1.00 87.56 661 TYR A CA 1
ATOM 5140 C C . TYR A 1 661 ? 10.380 4.309 -4.424 1.00 87.56 661 TYR A C 1
ATOM 5142 O O . TYR A 1 661 ? 10.532 4.075 -3.226 1.00 87.56 661 TYR A O 1
ATOM 5150 N N . LEU A 1 662 ? 9.841 5.451 -4.858 1.00 87.00 662 LEU A N 1
ATOM 5151 C CA . LEU A 1 662 ? 9.427 6.526 -3.952 1.00 87.00 662 LEU A CA 1
ATOM 5152 C C . LEU A 1 662 ? 8.372 6.042 -2.946 1.00 87.00 662 LEU A C 1
ATOM 5154 O O . LEU A 1 662 ? 8.474 6.317 -1.750 1.00 87.00 662 LEU A O 1
ATOM 5158 N N . GLY A 1 663 ? 7.397 5.255 -3.409 1.00 89.31 663 GLY A N 1
ATOM 5159 C CA . GLY A 1 663 ? 6.400 4.604 -2.562 1.00 89.31 663 GLY A CA 1
ATOM 5160 C C . GLY A 1 663 ? 7.025 3.642 -1.554 1.00 89.31 663 GLY A C 1
ATOM 5161 O O . GLY A 1 663 ? 6.551 3.551 -0.425 1.00 89.31 663 GLY A O 1
ATOM 5162 N N . SER A 1 664 ? 8.124 2.977 -1.917 1.00 88.94 664 SER A N 1
ATOM 5163 C CA . SER A 1 664 ? 8.867 2.110 -1.002 1.00 88.94 664 SER A CA 1
ATOM 5164 C C . SER A 1 664 ? 9.497 2.904 0.133 1.00 88.94 664 SER A C 1
ATOM 5166 O O . SER A 1 664 ? 9.301 2.589 1.308 1.00 88.94 664 SER A O 1
ATOM 5168 N N . PHE A 1 665 ? 10.175 4.001 -0.212 1.00 88.44 665 PHE A N 1
ATOM 5169 C CA . PHE A 1 665 ? 10.841 4.857 0.761 1.00 88.44 665 PHE A CA 1
ATOM 5170 C C . PHE A 1 665 ? 9.848 5.516 1.719 1.00 88.44 665 PHE A C 1
ATOM 5172 O O . PHE A 1 665 ? 10.060 5.514 2.932 1.00 88.44 665 PHE A O 1
ATOM 5179 N N . ILE A 1 666 ? 8.726 6.013 1.192 1.00 88.56 666 ILE A N 1
ATOM 5180 C CA . ILE A 1 666 ? 7.626 6.557 1.997 1.00 88.56 666 ILE A CA 1
ATOM 5181 C C . ILE A 1 666 ? 7.007 5.468 2.872 1.00 88.56 666 ILE A C 1
ATOM 5183 O O . ILE A 1 666 ? 6.762 5.701 4.057 1.00 88.56 666 ILE A O 1
ATOM 5187 N N . GLY A 1 667 ? 6.746 4.284 2.315 1.00 88.88 667 GLY A N 1
ATOM 5188 C CA . GLY A 1 667 ? 6.170 3.170 3.055 1.00 88.88 667 GLY A CA 1
ATOM 5189 C C . GLY A 1 667 ? 7.053 2.770 4.233 1.00 88.88 667 GLY A C 1
ATOM 5190 O O . GLY A 1 667 ? 6.574 2.696 5.363 1.00 88.88 667 GLY A O 1
ATOM 5191 N N . MET A 1 668 ? 8.357 2.597 4.002 1.00 87.88 668 MET A N 1
ATOM 5192 C CA . MET A 1 668 ? 9.311 2.241 5.051 1.00 87.88 668 MET A CA 1
ATOM 5193 C C . MET A 1 668 ? 9.416 3.346 6.096 1.00 87.88 668 MET A C 1
ATOM 5195 O O . MET A 1 668 ? 9.296 3.067 7.289 1.00 87.88 668 MET A O 1
ATOM 5199 N N . ALA A 1 669 ? 9.539 4.605 5.669 1.00 88.56 669 ALA A N 1
ATOM 5200 C CA . ALA A 1 669 ? 9.537 5.740 6.584 1.00 88.56 669 ALA A CA 1
ATOM 5201 C C . ALA A 1 669 ? 8.244 5.802 7.412 1.00 88.56 669 ALA A C 1
ATOM 5203 O O . ALA A 1 669 ? 8.291 6.107 8.602 1.00 88.56 669 ALA A O 1
ATOM 5204 N N . THR A 1 670 ? 7.092 5.452 6.835 1.00 87.88 670 THR A N 1
ATOM 5205 C CA . THR A 1 670 ? 5.808 5.399 7.547 1.00 87.88 670 THR A CA 1
ATOM 5206 C C . THR A 1 670 ? 5.818 4.351 8.656 1.00 87.88 670 THR A C 1
ATOM 5208 O O . THR A 1 670 ? 5.423 4.666 9.778 1.00 87.88 670 THR A O 1
ATOM 5211 N N . TYR A 1 671 ? 6.302 3.136 8.384 1.00 85.25 671 TYR A N 1
ATOM 5212 C CA . TYR A 1 671 ? 6.396 2.090 9.408 1.00 85.25 671 TYR A CA 1
ATOM 5213 C C . TYR A 1 671 ? 7.414 2.431 10.498 1.00 85.25 671 TYR A C 1
ATOM 5215 O O . TYR A 1 671 ? 7.144 2.221 11.680 1.00 85.25 671 TYR A O 1
ATOM 5223 N N . LEU A 1 672 ? 8.560 2.999 10.118 1.00 86.19 672 LEU A N 1
ATOM 5224 C CA . LEU A 1 672 ? 9.633 3.333 11.054 1.00 86.19 672 LEU A CA 1
ATOM 5225 C C . LEU A 1 672 ? 9.292 4.532 11.942 1.00 86.19 672 LEU A C 1
ATOM 5227 O O . LEU A 1 672 ? 9.661 4.543 13.110 1.00 86.19 672 LEU A O 1
ATOM 5231 N N . THR A 1 673 ? 8.535 5.507 11.432 1.00 89.06 673 THR A N 1
ATOM 5232 C CA . THR A 1 673 ? 8.109 6.693 12.202 1.00 89.06 673 THR A CA 1
ATOM 5233 C C . THR A 1 673 ? 6.793 6.498 12.959 1.00 89.06 673 THR A C 1
ATOM 5235 O O . THR A 1 673 ? 6.411 7.358 13.755 1.00 89.06 673 THR A O 1
ATOM 5238 N N . TYR A 1 674 ? 6.110 5.360 12.783 1.00 86.75 674 TYR A N 1
ATOM 5239 C CA . TYR A 1 674 ? 4.861 5.041 13.484 1.00 86.75 674 TYR A CA 1
ATOM 5240 C C . TYR A 1 674 ? 4.936 5.172 15.019 1.00 86.75 674 TYR A C 1
ATOM 5242 O O . TYR A 1 674 ? 3.966 5.652 15.610 1.00 86.75 674 TYR A O 1
ATOM 5250 N N . PRO A 1 675 ? 6.059 4.850 15.699 1.00 88.00 675 PRO A N 1
ATOM 5251 C CA . PRO A 1 675 ? 6.185 5.059 17.141 1.00 88.00 675 PRO A CA 1
ATOM 5252 C C . PRO A 1 675 ? 5.970 6.508 17.584 1.00 88.00 675 PRO A C 1
ATOM 5254 O O . PRO A 1 675 ? 5.474 6.728 18.681 1.00 88.00 675 PRO A O 1
ATOM 5257 N N . ILE A 1 676 ? 6.253 7.511 16.747 1.00 90.06 676 ILE A N 1
ATOM 5258 C CA . ILE A 1 676 ? 5.991 8.923 17.086 1.00 90.06 676 ILE A CA 1
ATOM 5259 C C . ILE A 1 676 ? 4.488 9.153 17.341 1.00 90.06 676 ILE A C 1
ATOM 5261 O O . ILE A 1 676 ? 4.112 9.945 18.206 1.00 90.06 676 ILE A O 1
ATOM 5265 N N . LEU A 1 677 ? 3.619 8.404 16.652 1.00 89.75 677 LEU A N 1
ATOM 5266 C CA . LEU A 1 677 ? 2.165 8.453 16.825 1.00 89.75 677 LEU A CA 1
ATOM 5267 C C . LEU A 1 677 ? 1.661 7.677 18.049 1.00 89.75 677 LEU A C 1
ATOM 5269 O O . LEU A 1 677 ? 0.452 7.636 18.283 1.00 89.75 677 LEU A O 1
ATOM 5273 N N . PHE A 1 678 ? 2.540 7.081 18.861 1.00 88.00 678 PHE A N 1
ATOM 5274 C CA . PHE A 1 678 ? 2.141 6.249 19.999 1.00 88.00 678 PHE A CA 1
ATOM 5275 C C . PHE A 1 678 ? 1.280 7.003 21.033 1.00 88.00 678 PHE A C 1
ATOM 5277 O O . PHE A 1 678 ? 0.452 6.401 21.718 1.00 88.00 678 PHE A O 1
ATOM 5284 N N . MET A 1 679 ? 1.383 8.336 21.092 1.00 89.44 679 MET A N 1
ATOM 5285 C CA . MET A 1 679 ? 0.519 9.184 21.929 1.00 89.44 679 MET A CA 1
ATOM 5286 C C . MET A 1 679 ? -0.979 9.036 21.639 1.00 89.44 679 MET A C 1
ATOM 5288 O O . MET A 1 679 ? -1.792 9.228 22.543 1.00 89.44 679 MET A O 1
ATOM 5292 N N . THR A 1 680 ? -1.344 8.619 20.427 1.00 88.44 680 THR A N 1
ATOM 5293 C CA . THR A 1 680 ? -2.722 8.286 20.038 1.00 88.44 680 THR A CA 1
ATOM 5294 C C . THR A 1 680 ? -3.353 7.284 21.007 1.00 88.44 680 THR A C 1
ATOM 5296 O O . THR A 1 680 ? -4.508 7.454 21.387 1.00 88.44 680 THR A O 1
ATOM 5299 N N . VAL A 1 681 ? -2.581 6.303 21.493 1.00 86.25 681 VAL A N 1
ATOM 5300 C CA . VAL A 1 681 ? -3.049 5.290 22.455 1.00 86.25 681 VAL A CA 1
ATOM 5301 C C . VAL A 1 681 ? -3.445 5.929 23.788 1.00 86.25 681 VAL A C 1
ATOM 5303 O O . VAL A 1 681 ? -4.460 5.558 24.377 1.00 86.25 681 VAL A O 1
ATOM 5306 N N . LEU A 1 682 ? -2.681 6.919 24.269 1.00 89.00 682 LEU A N 1
ATOM 5307 C CA . LEU A 1 682 ? -3.041 7.647 25.489 1.00 89.00 682 LEU A CA 1
ATOM 5308 C C . LEU A 1 682 ? -4.351 8.412 25.296 1.00 89.00 682 LEU A C 1
ATOM 5310 O O . LEU A 1 682 ? -5.203 8.391 26.181 1.00 89.00 682 LEU A O 1
ATOM 5314 N N . TYR A 1 683 ? -4.510 9.090 24.157 1.00 89.25 683 TYR A N 1
ATOM 5315 C CA . TYR A 1 683 ? -5.700 9.892 23.875 1.00 89.25 683 TYR A CA 1
ATOM 5316 C C . TYR A 1 683 ? -6.951 9.034 23.698 1.00 89.25 683 TYR A C 1
ATOM 5318 O O . TYR A 1 683 ? -8.008 9.388 24.219 1.00 89.25 683 TYR A O 1
ATOM 5326 N N . GLU A 1 684 ? -6.826 7.887 23.031 1.00 83.88 684 GLU A N 1
ATOM 5327 C CA . GLU A 1 684 ? -7.909 6.913 22.895 1.00 83.88 684 GLU A CA 1
ATOM 5328 C C . GLU A 1 684 ? -8.318 6.353 24.264 1.00 83.88 684 GLU A C 1
ATOM 5330 O O . GLU A 1 684 ? -9.500 6.360 24.606 1.00 83.88 684 GLU A O 1
ATOM 5335 N N . ASN A 1 685 ? -7.352 5.975 25.107 1.00 81.75 685 ASN A N 1
ATOM 5336 C CA . ASN A 1 685 ? -7.627 5.510 26.470 1.00 81.75 685 ASN A CA 1
ATOM 5337 C C . ASN A 1 685 ? -8.211 6.609 27.373 1.00 81.75 685 ASN A C 1
ATOM 5339 O O . ASN A 1 685 ? -8.940 6.310 28.320 1.00 81.75 685 ASN A O 1
ATOM 5343 N N . ALA A 1 686 ? -7.891 7.880 27.112 1.00 84.25 686 ALA A N 1
ATOM 5344 C CA . ALA A 1 686 ? -8.417 9.015 27.865 1.00 84.25 686 ALA A CA 1
ATOM 5345 C C . ALA A 1 686 ? -9.864 9.364 27.479 1.00 84.25 686 ALA A C 1
ATOM 5347 O O . ALA A 1 686 ? -10.584 9.929 28.307 1.00 84.25 686 ALA A O 1
ATOM 5348 N N . LEU A 1 687 ? -10.317 8.985 26.277 1.00 83.12 687 LEU A N 1
ATOM 5349 C CA . LEU A 1 687 ? -11.632 9.341 25.734 1.00 83.12 687 LEU A CA 1
ATOM 5350 C C . LEU A 1 687 ? -12.799 9.065 26.704 1.00 83.12 687 LEU A C 1
ATOM 5352 O O . LEU A 1 687 ? -13.575 9.998 26.939 1.00 83.12 687 LEU A O 1
ATOM 5356 N N . PRO A 1 688 ? -12.934 7.875 27.333 1.00 75.31 688 PRO A N 1
ATOM 5357 C CA . PRO A 1 688 ? -14.028 7.615 28.271 1.00 75.31 688 PRO A CA 1
ATOM 5358 C C . PRO A 1 688 ? -13.977 8.529 29.499 1.00 75.31 688 PRO A C 1
ATOM 5360 O O . PRO A 1 688 ? -14.990 9.106 29.887 1.00 75.31 688 PRO A O 1
ATOM 5363 N N . THR A 1 689 ? -12.786 8.724 30.074 1.00 79.12 689 THR A N 1
ATOM 5364 C CA . THR A 1 689 ? -12.607 9.558 31.275 1.00 79.12 689 THR A CA 1
ATOM 5365 C C . THR A 1 689 ? -12.862 11.040 31.003 1.00 79.12 689 THR A C 1
ATOM 5367 O O . THR A 1 689 ? -13.456 11.735 31.827 1.00 79.12 689 THR A O 1
ATOM 5370 N N . THR A 1 690 ? -12.471 11.532 29.824 1.00 85.00 690 THR A N 1
ATOM 5371 C CA . THR A 1 690 ? -12.761 12.897 29.377 1.00 85.00 690 THR A CA 1
ATOM 5372 C C . THR A 1 690 ? -14.254 13.094 29.141 1.00 85.00 690 THR A C 1
ATOM 5374 O O . THR A 1 690 ? -14.803 14.109 29.571 1.00 85.00 690 THR A O 1
ATOM 5377 N N . SER A 1 691 ? -14.918 12.121 28.510 1.00 79.56 691 SER A N 1
ATOM 5378 C CA . SER A 1 691 ? -16.364 12.161 28.280 1.00 79.56 691 SER A CA 1
ATOM 5379 C C . SER A 1 691 ? -17.136 12.192 29.601 1.00 79.56 691 SER A C 1
ATOM 5381 O O . SER A 1 691 ? -18.011 13.036 29.791 1.00 79.56 691 SER A O 1
ATOM 5383 N N . GLU A 1 692 ? -16.756 11.342 30.558 1.00 75.62 692 GLU A N 1
ATOM 5384 C CA . GLU A 1 692 ? -17.353 11.303 31.894 1.00 75.62 692 GLU A CA 1
ATOM 5385 C C . GLU A 1 692 ? -17.179 12.636 32.637 1.00 75.62 692 GLU A C 1
ATOM 5387 O O . GLU A 1 692 ? -18.142 13.166 33.194 1.00 75.62 692 GLU A O 1
ATOM 5392 N N . ALA A 1 693 ? -15.972 13.212 32.641 1.00 83.25 693 ALA A N 1
ATOM 5393 C CA . ALA A 1 693 ? -15.709 14.474 33.329 1.00 83.25 693 ALA A CA 1
ATOM 5394 C C . ALA A 1 693 ? -16.492 15.645 32.712 1.00 83.25 693 ALA A C 1
ATOM 5396 O O . ALA A 1 693 ? -17.102 16.432 33.443 1.00 83.25 693 ALA A O 1
ATOM 5397 N N . PHE A 1 694 ? -16.508 15.750 31.382 1.00 86.38 694 PHE A N 1
ATOM 5398 C CA . PHE A 1 694 ? -17.157 16.856 30.685 1.00 86.38 694 PHE A CA 1
ATOM 5399 C C . PHE A 1 694 ? -18.685 16.781 30.784 1.00 86.38 694 PHE A C 1
ATOM 5401 O O . PHE A 1 694 ? -19.324 17.763 31.170 1.00 86.38 694 PHE A O 1
ATOM 5408 N N . ASN A 1 695 ? -19.272 15.609 30.519 1.00 79.44 695 ASN A N 1
ATOM 5409 C CA . ASN A 1 695 ? -20.726 15.422 30.543 1.00 79.44 695 ASN A CA 1
ATOM 5410 C C . ASN A 1 695 ? -21.309 15.562 31.956 1.00 79.44 695 ASN A C 1
ATOM 5412 O O . ASN A 1 695 ? -22.419 16.064 32.119 1.00 79.44 695 ASN A O 1
ATOM 5416 N N . ASN A 1 696 ? -20.528 15.238 32.993 1.00 81.81 696 ASN A N 1
ATOM 5417 C CA . ASN A 1 696 ? -20.890 15.498 34.389 1.00 81.81 696 ASN A CA 1
ATOM 5418 C C . ASN A 1 696 ? -20.569 16.931 34.855 1.00 81.81 696 ASN A C 1
ATOM 5420 O O . ASN A 1 696 ? -20.511 17.194 36.057 1.00 81.81 696 ASN A O 1
ATOM 5424 N N . LYS A 1 697 ? -20.337 17.871 33.928 1.00 88.06 697 LYS A N 1
ATOM 5425 C CA . LYS A 1 697 ? -20.067 19.296 34.196 1.00 88.06 697 LYS A CA 1
ATOM 5426 C C . LYS A 1 697 ? -18.820 19.558 35.060 1.00 88.06 697 LYS A C 1
ATOM 5428 O O . LYS A 1 697 ? -18.649 20.659 35.587 1.00 88.06 697 LYS A O 1
ATOM 5433 N N . LYS A 1 698 ? -17.892 18.600 35.175 1.00 87.31 698 LYS A N 1
ATOM 5434 C CA . LYS A 1 698 ? -16.609 18.763 35.883 1.00 87.31 698 LYS A CA 1
ATOM 5435 C C . LYS A 1 698 ? -15.581 19.433 34.962 1.00 87.31 698 LYS A C 1
ATOM 5437 O O . LYS A 1 698 ? -14.574 18.842 34.570 1.00 87.31 698 LYS A O 1
ATOM 5442 N N . ILE A 1 699 ? -15.827 20.698 34.614 1.00 89.44 699 ILE A N 1
ATOM 5443 C CA . ILE A 1 699 ? -15.035 21.429 33.608 1.00 89.44 699 ILE A CA 1
ATOM 5444 C C . ILE A 1 699 ? -13.564 21.576 34.015 1.00 89.44 699 ILE A C 1
ATOM 5446 O O . ILE A 1 699 ? -12.688 21.263 33.218 1.00 89.44 699 ILE A O 1
ATOM 5450 N N . LYS A 1 700 ? -13.270 21.935 35.273 1.00 90.12 700 LYS A N 1
ATOM 5451 C CA . LYS A 1 700 ? -11.878 22.039 35.763 1.00 90.12 700 LYS A CA 1
ATOM 5452 C C . LYS A 1 700 ? -11.114 20.713 35.680 1.00 90.12 700 LYS A C 1
ATOM 5454 O O . LYS A 1 700 ? -9.923 20.705 35.390 1.00 90.12 700 LYS A O 1
ATOM 5459 N N . LEU A 1 701 ? -11.798 19.591 35.920 1.00 87.19 701 LEU A N 1
ATOM 5460 C CA . LEU A 1 701 ? -11.202 18.261 35.782 1.00 87.19 701 LEU A CA 1
ATOM 5461 C C . LEU A 1 701 ? -10.912 17.947 34.309 1.00 87.19 701 LEU A C 1
ATOM 5463 O O . LEU A 1 701 ? -9.852 17.422 33.984 1.00 87.19 701 LEU A O 1
ATOM 5467 N N . THR A 1 702 ? -11.819 18.344 33.417 1.00 89.31 702 THR A N 1
ATOM 5468 C CA . THR A 1 702 ? -11.628 18.217 31.968 1.00 89.31 702 THR A CA 1
ATOM 5469 C C . THR A 1 702 ? -10.435 19.054 31.493 1.00 89.31 702 THR A C 1
ATOM 5471 O O . THR A 1 702 ? -9.583 18.546 30.767 1.00 89.31 702 THR A O 1
ATOM 5474 N N . GLU A 1 703 ? -10.316 20.304 31.953 1.00 90.38 703 GLU A N 1
ATOM 5475 C CA . GLU A 1 703 ? -9.155 21.168 31.689 1.00 90.38 703 GLU A CA 1
ATOM 5476 C C . GLU A 1 703 ? -7.848 20.524 32.176 1.00 90.38 703 GLU A C 1
ATOM 5478 O O . GLU A 1 703 ? -6.841 20.556 31.466 1.00 90.38 703 GLU A O 1
ATOM 5483 N N . ALA A 1 704 ? -7.859 19.889 33.353 1.00 90.25 704 ALA A N 1
ATOM 5484 C CA . ALA A 1 704 ? -6.701 19.170 33.877 1.00 90.25 704 ALA A CA 1
ATOM 5485 C C . ALA A 1 704 ? -6.323 17.959 33.008 1.00 90.25 704 ALA A C 1
ATOM 5487 O O . ALA A 1 704 ? -5.147 17.784 32.698 1.00 90.25 704 ALA A O 1
ATOM 5488 N N . PHE A 1 705 ? -7.296 17.165 32.550 1.00 89.62 705 PHE A N 1
ATOM 5489 C CA . PHE A 1 705 ? -7.042 16.033 31.649 1.00 89.62 705 PHE A CA 1
ATOM 5490 C C . PHE A 1 705 ? -6.437 16.481 30.319 1.00 89.62 705 PHE A C 1
ATOM 5492 O O . PHE A 1 705 ? -5.464 15.889 29.858 1.00 89.62 705 PHE A O 1
ATOM 5499 N N . VAL A 1 706 ? -6.951 17.570 29.743 1.00 89.69 706 VAL A N 1
ATOM 5500 C CA . VAL A 1 706 ? -6.380 18.181 28.535 1.00 89.69 706 VAL A CA 1
ATOM 5501 C C . VAL A 1 706 ? -4.940 18.631 28.781 1.00 89.69 706 VAL A C 1
ATOM 5503 O O . VAL A 1 706 ? -4.050 18.338 27.985 1.00 89.69 706 VAL A O 1
ATOM 5506 N N . SER A 1 707 ? -4.689 19.283 29.917 1.00 90.88 707 SER A N 1
ATOM 5507 C CA . SER A 1 707 ? -3.351 19.741 30.307 1.00 90.88 707 SER A CA 1
ATOM 5508 C C . SER A 1 707 ? -2.368 18.573 30.470 1.00 90.88 707 SER A C 1
ATOM 5510 O O . SER A 1 707 ? -1.217 18.667 30.041 1.00 90.88 707 SER A O 1
ATOM 5512 N N . TYR A 1 708 ? -2.814 17.449 31.043 1.00 90.62 708 TYR A N 1
ATOM 5513 C CA . TYR A 1 708 ? -2.009 16.229 31.148 1.00 90.62 708 TYR A CA 1
ATOM 5514 C C . TYR A 1 708 ? -1.751 15.576 29.790 1.00 90.62 708 TYR A C 1
ATOM 5516 O O . TYR A 1 708 ? -0.633 15.123 29.554 1.00 90.62 708 TYR A O 1
ATOM 5524 N N . GLY A 1 709 ? -2.724 15.590 28.876 1.00 90.50 709 GLY A N 1
ATOM 5525 C CA . GLY A 1 709 ? -2.529 15.141 27.497 1.00 90.50 709 GLY A CA 1
ATOM 5526 C C . GLY A 1 709 ? -1.365 15.863 26.807 1.00 90.50 709 GLY A C 1
ATOM 5527 O O . GLY A 1 709 ? -0.487 15.207 26.246 1.00 90.50 709 GLY A O 1
ATOM 5528 N N . PHE A 1 710 ? -1.301 17.196 26.926 1.00 90.94 710 PHE A N 1
ATOM 5529 C CA . PHE A 1 710 ? -0.185 17.997 26.401 1.00 90.94 710 PHE A CA 1
ATOM 5530 C C . PHE A 1 710 ? 1.136 17.731 27.130 1.00 90.94 710 PHE A C 1
ATOM 5532 O O . PHE A 1 710 ? 2.172 17.589 26.486 1.00 90.94 710 PHE A O 1
ATOM 5539 N N . LYS A 1 711 ? 1.120 17.594 28.459 1.00 92.12 711 LYS A N 1
ATOM 5540 C CA . LYS A 1 711 ? 2.326 17.245 29.224 1.00 92.12 711 LYS A CA 1
ATOM 5541 C C . LYS A 1 711 ? 2.960 15.947 28.709 1.00 92.12 711 LYS A C 1
ATOM 5543 O O . LYS A 1 711 ? 4.150 15.922 28.408 1.00 92.12 711 LYS A O 1
ATOM 5548 N N . TYR A 1 712 ? 2.177 14.873 28.612 1.00 91.38 712 TYR A N 1
ATOM 5549 C CA . TYR A 1 712 ? 2.695 13.571 28.185 1.00 91.38 712 TYR A CA 1
ATOM 5550 C C . TYR A 1 712 ? 3.049 13.540 26.697 1.00 91.38 712 TYR A C 1
ATOM 5552 O O . TYR A 1 712 ? 4.008 12.865 26.332 1.00 91.38 712 TYR A O 1
ATOM 5560 N N . PHE A 1 713 ? 2.356 14.323 25.862 1.00 92.19 713 PHE A N 1
ATOM 5561 C CA . PHE A 1 713 ? 2.791 14.578 24.488 1.00 92.19 713 PHE A CA 1
ATOM 5562 C C . PHE A 1 713 ? 4.222 15.106 24.459 1.00 92.19 713 PHE A C 1
ATOM 5564 O O . PHE A 1 713 ? 5.078 14.522 23.805 1.00 92.19 713 PHE A O 1
ATOM 5571 N N . GLY A 1 714 ? 4.490 16.163 25.227 1.00 90.56 714 GLY A N 1
ATOM 5572 C CA . GLY A 1 714 ? 5.818 16.746 25.340 1.00 90.56 714 GLY A CA 1
ATOM 5573 C C . GLY A 1 714 ? 6.880 15.727 25.728 1.00 90.56 714 GLY A C 1
ATOM 5574 O O . GLY A 1 714 ? 7.909 15.623 25.076 1.00 90.56 714 GLY A O 1
ATOM 5575 N N . MET A 1 715 ? 6.610 14.935 26.766 1.00 90.50 715 MET A N 1
ATOM 5576 C CA . MET A 1 715 ? 7.582 13.973 27.292 1.00 90.50 715 MET A CA 1
ATOM 5577 C C . MET A 1 715 ? 7.894 12.826 26.320 1.00 90.50 715 MET A C 1
ATOM 5579 O O . MET A 1 715 ? 9.055 12.446 26.201 1.00 90.50 715 MET A O 1
ATOM 5583 N N . PHE A 1 716 ? 6.889 12.269 25.637 1.00 90.69 716 PHE A N 1
ATOM 5584 C CA . PHE A 1 716 ? 7.072 11.062 24.821 1.00 90.69 716 PHE A CA 1
ATOM 5585 C C . PHE A 1 716 ? 7.145 11.337 23.319 1.00 90.69 716 PHE A C 1
ATOM 5587 O O . PHE A 1 716 ? 8.010 10.776 22.651 1.00 90.69 716 PHE A O 1
ATOM 5594 N N . ALA A 1 717 ? 6.283 12.198 22.770 1.00 91.12 717 ALA A N 1
ATOM 5595 C CA . ALA A 1 717 ? 6.280 12.464 21.332 1.00 91.12 717 ALA A CA 1
ATOM 5596 C C . ALA A 1 717 ? 7.541 13.213 20.893 1.00 91.12 717 ALA A C 1
ATOM 5598 O O . ALA A 1 717 ? 8.105 12.854 19.866 1.00 91.12 717 ALA A O 1
ATOM 5599 N N . LEU A 1 718 ? 8.017 14.199 21.672 1.00 91.75 718 LEU A N 1
ATOM 5600 C CA . LEU A 1 718 ? 9.264 14.903 21.344 1.00 91.75 718 LEU A CA 1
ATOM 5601 C C . LEU A 1 718 ? 10.477 13.980 21.458 1.00 91.75 718 LEU A C 1
ATOM 5603 O O . LEU A 1 718 ? 11.314 13.992 20.565 1.00 91.75 718 LEU A O 1
ATOM 5607 N N . LEU A 1 719 ? 10.529 13.126 22.487 1.00 90.25 719 LEU A N 1
ATOM 5608 C CA . LEU A 1 719 ? 11.584 12.121 22.626 1.00 90.25 719 LEU A CA 1
ATOM 5609 C C . LEU A 1 719 ? 11.643 11.202 21.399 1.00 90.25 719 LEU A C 1
ATOM 5611 O O . LEU A 1 719 ? 12.698 11.053 20.786 1.00 90.25 719 LEU A O 1
ATOM 5615 N N . LEU A 1 720 ? 10.511 10.594 21.032 1.00 89.94 720 LEU A N 1
ATOM 5616 C CA . LEU A 1 720 ? 10.438 9.686 19.887 1.00 89.94 720 LEU A CA 1
ATOM 5617 C C . LEU A 1 720 ? 10.743 10.429 18.585 1.00 89.94 720 LEU A C 1
ATOM 5619 O O . LEU A 1 720 ? 11.533 9.940 17.785 1.00 89.94 720 LEU A O 1
ATOM 5623 N N . PHE A 1 721 ? 10.202 11.635 18.402 1.00 91.94 721 PHE A N 1
ATOM 5624 C CA . PHE A 1 721 ? 10.546 12.497 17.275 1.00 91.94 721 PHE A CA 1
ATOM 5625 C C . PHE A 1 721 ? 12.055 12.717 17.180 1.00 91.94 721 PHE A C 1
ATOM 5627 O O . PHE A 1 721 ? 12.619 12.490 16.120 1.00 91.94 721 PHE A O 1
ATOM 5634 N N . THR A 1 722 ? 12.731 13.094 18.265 1.00 90.00 722 THR A N 1
ATOM 5635 C CA . THR A 1 722 ? 14.180 13.320 18.255 1.00 90.00 722 THR A CA 1
ATOM 5636 C C . THR A 1 722 ? 14.952 12.051 17.918 1.00 90.00 722 THR A C 1
ATOM 5638 O O . THR A 1 722 ? 15.894 12.122 17.135 1.00 90.00 722 THR A O 1
ATOM 5641 N N . LEU A 1 723 ? 14.534 10.888 18.426 1.00 86.56 723 LEU A N 1
ATOM 5642 C CA . LEU A 1 723 ? 15.185 9.615 18.109 1.00 86.56 723 LEU A CA 1
ATOM 5643 C C . LEU A 1 723 ? 15.126 9.259 16.617 1.00 86.56 723 LEU A C 1
ATOM 5645 O O . LEU A 1 723 ? 16.096 8.685 16.123 1.00 86.56 723 LEU A O 1
ATOM 5649 N N . PHE A 1 724 ? 14.047 9.598 15.905 1.00 86.50 724 PHE A N 1
ATOM 5650 C CA . PHE A 1 724 ? 13.897 9.301 14.471 1.00 86.50 724 PHE A CA 1
ATOM 5651 C C . PHE A 1 724 ? 14.315 10.451 13.548 1.00 86.50 724 PHE A C 1
ATOM 5653 O O . PHE A 1 724 ? 14.829 10.204 12.463 1.00 86.50 724 PHE A O 1
ATOM 5660 N N . ALA A 1 725 ? 14.121 11.702 13.956 1.00 86.00 725 ALA A N 1
ATOM 5661 C CA . ALA A 1 725 ? 14.430 12.867 13.135 1.00 86.00 725 ALA A CA 1
ATOM 5662 C C . ALA A 1 725 ? 15.935 13.155 13.068 1.00 86.00 725 ALA A C 1
ATOM 5664 O O . ALA A 1 725 ? 16.409 13.688 12.069 1.00 86.00 725 ALA A O 1
ATOM 5665 N N . MET A 1 726 ? 16.695 12.822 14.115 1.00 82.50 726 MET A N 1
ATOM 5666 C CA . MET A 1 726 ? 18.129 13.104 14.169 1.00 82.50 726 MET A CA 1
ATOM 5667 C C . MET A 1 726 ? 18.925 12.145 13.266 1.00 82.50 726 MET A C 1
ATOM 5669 O O . MET A 1 726 ? 18.871 10.930 13.464 1.00 82.50 726 MET A O 1
ATOM 5673 N N . PRO A 1 727 ? 19.735 12.655 12.316 1.00 70.69 727 PRO A N 1
ATOM 5674 C CA . PRO A 1 727 ? 20.598 11.823 11.474 1.00 70.69 727 PRO A CA 1
ATOM 5675 C C . PRO A 1 727 ? 21.667 11.040 12.240 1.00 70.69 727 PRO A C 1
ATOM 5677 O O . PRO A 1 727 ? 22.249 10.129 11.673 1.00 70.69 727 PRO A O 1
ATOM 5680 N N . SER A 1 728 ? 21.944 11.397 13.497 1.00 65.75 728 SER A N 1
ATOM 5681 C CA . SER A 1 728 ? 22.969 10.798 14.358 1.00 65.75 728 SER A CA 1
ATOM 5682 C C . SER A 1 728 ? 22.434 9.760 15.360 1.00 65.75 728 SER A C 1
ATOM 5684 O O . SER A 1 728 ? 23.207 9.227 16.150 1.00 65.75 728 SER A O 1
ATOM 5686 N N . SER A 1 729 ? 21.129 9.461 15.352 1.00 72.62 729 SER A N 1
ATOM 5687 C CA . SER A 1 729 ? 20.477 8.522 16.282 1.00 72.62 729 SER A CA 1
ATOM 5688 C C . SER A 1 729 ? 19.978 7.256 15.562 1.00 72.62 729 SER A C 1
ATOM 5690 O O . SER A 1 729 ? 20.706 6.671 14.760 1.00 72.62 729 SER A O 1
ATOM 5692 N N . VAL A 1 730 ? 18.737 6.814 15.823 1.00 73.44 730 VAL A N 1
ATOM 5693 C CA . VAL A 1 730 ? 18.117 5.643 15.176 1.00 73.44 730 VAL A CA 1
ATOM 5694 C C . VAL A 1 730 ? 18.145 5.776 13.655 1.00 73.44 730 VAL A C 1
ATOM 5696 O O . VAL A 1 730 ? 18.351 4.776 12.979 1.00 73.44 730 VAL A O 1
ATOM 5699 N N . ASN A 1 731 ? 18.028 6.991 13.110 1.00 76.12 731 ASN A N 1
ATOM 5700 C CA . ASN A 1 731 ? 18.118 7.205 11.667 1.00 76.12 731 ASN A CA 1
ATOM 5701 C C . ASN A 1 731 ? 19.484 6.786 11.092 1.00 76.12 731 ASN A C 1
ATOM 5703 O O . ASN A 1 731 ? 19.519 6.155 10.042 1.00 76.12 731 ASN A O 1
ATOM 5707 N N . ARG A 1 732 ? 20.597 7.046 11.802 1.00 76.44 732 ARG A N 1
ATOM 5708 C CA . ARG A 1 732 ? 21.941 6.611 11.374 1.00 76.44 732 ARG A CA 1
ATOM 5709 C C . ARG A 1 732 ? 22.075 5.095 11.366 1.00 76.44 732 ARG A C 1
ATOM 5711 O O . ARG A 1 732 ? 22.686 4.531 10.471 1.00 76.44 732 ARG A O 1
ATOM 5718 N N . ILE A 1 733 ? 21.499 4.448 12.379 1.00 75.19 733 ILE A N 1
ATOM 5719 C CA . ILE A 1 733 ? 21.468 2.985 12.495 1.00 75.19 733 ILE A CA 1
ATOM 5720 C C . ILE A 1 733 ? 20.632 2.394 11.356 1.00 75.19 733 ILE A C 1
ATOM 5722 O O . ILE A 1 733 ? 21.012 1.395 10.756 1.00 75.19 733 ILE A O 1
ATOM 5726 N N . VAL A 1 734 ? 19.501 3.023 11.026 1.00 75.00 734 VAL A N 1
ATOM 5727 C CA . VAL A 1 734 ? 18.676 2.605 9.891 1.00 75.00 734 VAL A CA 1
ATOM 5728 C C . VAL A 1 734 ? 19.480 2.733 8.597 1.00 75.00 734 VAL A C 1
ATOM 5730 O O . VAL A 1 734 ? 19.579 1.757 7.864 1.00 75.00 734 VAL A O 1
ATOM 5733 N N . THR A 1 735 ? 20.100 3.886 8.323 1.00 75.56 735 THR A N 1
ATOM 5734 C CA . THR A 1 735 ? 20.837 4.119 7.068 1.00 75.56 735 THR A CA 1
ATOM 5735 C C . THR A 1 735 ? 22.117 3.305 6.925 1.00 75.56 735 THR A C 1
ATOM 5737 O O . THR A 1 735 ? 22.532 3.050 5.795 1.00 75.56 735 THR A O 1
ATOM 5740 N N . SER A 1 736 ? 22.745 2.892 8.028 1.00 78.94 736 SER A N 1
ATOM 5741 C CA . SER A 1 736 ? 23.954 2.065 7.992 1.00 78.94 736 SER A CA 1
ATOM 5742 C C . SER A 1 736 ? 23.665 0.579 7.775 1.00 78.94 736 SER A C 1
ATOM 5744 O O . SER A 1 736 ? 24.502 -0.117 7.205 1.00 78.94 736 SER A O 1
ATOM 5746 N N . ILE A 1 737 ? 22.498 0.093 8.212 1.00 82.69 737 ILE A N 1
ATOM 5747 C CA . ILE A 1 737 ? 22.114 -1.323 8.115 1.00 82.69 737 ILE A CA 1
ATOM 5748 C C . ILE A 1 737 ? 21.386 -1.631 6.801 1.00 82.69 737 ILE A C 1
ATOM 5750 O O . ILE A 1 737 ? 21.494 -2.750 6.296 1.00 82.69 737 ILE A O 1
ATOM 5754 N N . VAL A 1 738 ? 20.626 -0.675 6.251 1.00 83.25 738 VAL A N 1
ATOM 5755 C CA . VAL A 1 738 ? 19.891 -0.909 5.001 1.00 83.25 738 VAL A CA 1
ATOM 5756 C C . VAL A 1 738 ? 20.837 -1.088 3.806 1.00 83.25 738 VAL A C 1
ATOM 5758 O O . VAL A 1 738 ? 21.856 -0.399 3.712 1.00 83.25 738 VAL A O 1
ATOM 5761 N N . PRO A 1 739 ? 20.478 -1.952 2.838 1.00 80.50 739 PRO A N 1
ATOM 5762 C CA . PRO A 1 739 ? 21.183 -2.043 1.568 1.00 80.50 739 PRO A CA 1
ATOM 5763 C C . PRO A 1 739 ? 21.225 -0.703 0.832 1.00 80.50 739 PRO A C 1
ATOM 5765 O O . PRO A 1 739 ? 20.349 0.150 0.991 1.00 80.50 739 PRO A O 1
ATOM 5768 N N . ASP A 1 740 ? 22.207 -0.566 -0.051 1.00 74.94 740 ASP A N 1
ATOM 5769 C CA . ASP A 1 740 ? 22.499 0.648 -0.816 1.00 74.94 740 ASP A CA 1
ATOM 5770 C C . ASP A 1 740 ? 21.273 1.294 -1.483 1.00 74.94 740 ASP A C 1
ATOM 5772 O O . ASP A 1 740 ? 21.053 2.494 -1.333 1.00 74.94 740 ASP A O 1
ATOM 5776 N N . LEU A 1 741 ? 20.415 0.496 -2.125 1.00 76.12 741 LEU A N 1
ATOM 5777 C CA . LEU A 1 741 ? 19.196 0.968 -2.800 1.00 76.12 741 LEU A CA 1
ATOM 5778 C C . LEU A 1 741 ? 18.141 1.572 -1.856 1.00 76.12 741 LEU A C 1
ATOM 5780 O O . LEU A 1 741 ? 17.269 2.313 -2.301 1.00 76.12 741 LEU A O 1
ATOM 5784 N N . TYR A 1 742 ? 18.205 1.259 -0.562 1.00 80.12 742 TYR A N 1
ATOM 5785 C CA . TYR A 1 742 ? 17.269 1.723 0.462 1.00 80.12 742 TYR A CA 1
ATOM 5786 C C . TYR A 1 742 ? 17.829 2.868 1.313 1.00 80.12 742 TYR A C 1
ATOM 5788 O O . TYR A 1 742 ? 17.097 3.460 2.105 1.00 80.12 742 TYR A O 1
ATOM 5796 N N . LYS A 1 743 ? 19.100 3.248 1.138 1.00 79.88 743 LYS A N 1
ATOM 5797 C CA . LYS A 1 743 ? 19.706 4.375 1.866 1.00 79.88 743 LYS A CA 1
ATOM 5798 C C . LYS A 1 743 ? 18.915 5.693 1.777 1.00 79.88 743 LYS A C 1
ATOM 5800 O O . LYS A 1 743 ? 18.853 6.382 2.801 1.00 79.88 743 LYS A O 1
ATOM 5805 N N . PRO A 1 744 ? 18.233 6.039 0.659 1.00 79.69 744 PRO A N 1
ATOM 5806 C CA . PRO A 1 744 ? 17.399 7.242 0.596 1.00 79.69 744 PRO A CA 1
ATOM 5807 C C . PRO A 1 744 ? 16.289 7.311 1.659 1.00 79.69 744 PRO A C 1
ATOM 5809 O O . PRO A 1 744 ? 15.870 8.410 2.030 1.00 79.69 744 PRO A O 1
ATOM 5812 N N . VAL A 1 745 ? 15.845 6.173 2.216 1.00 83.88 745 VAL A N 1
ATOM 5813 C CA . VAL A 1 745 ? 14.826 6.130 3.281 1.00 83.88 745 VAL A CA 1
ATOM 5814 C C . VAL A 1 745 ? 15.218 6.978 4.491 1.00 83.88 745 VAL A C 1
ATOM 5816 O O . VAL A 1 745 ? 14.345 7.606 5.089 1.00 83.88 745 VAL A O 1
ATOM 5819 N N . GLY A 1 746 ? 16.506 7.079 4.831 1.00 82.88 746 GLY A N 1
ATOM 5820 C CA . GLY A 1 746 ? 16.940 7.866 5.988 1.00 82.88 746 GLY A CA 1
ATOM 5821 C C . GLY A 1 746 ? 16.615 9.355 5.893 1.00 82.88 746 GLY A C 1
ATOM 5822 O O . GLY A 1 746 ? 16.202 9.977 6.874 1.00 82.88 746 GLY A O 1
ATOM 5823 N N . MET A 1 747 ? 16.730 9.936 4.695 1.00 82.12 747 MET A N 1
ATOM 5824 C CA . MET A 1 747 ? 16.325 11.327 4.471 1.00 82.12 747 MET A CA 1
ATOM 5825 C C . MET A 1 747 ? 14.809 11.481 4.616 1.00 82.12 747 MET A C 1
ATOM 5827 O O . MET A 1 747 ? 14.332 12.433 5.234 1.00 82.12 747 MET A O 1
ATOM 5831 N N . VAL A 1 748 ? 14.042 10.514 4.105 1.00 87.44 748 VAL A N 1
ATOM 5832 C CA . VAL A 1 748 ? 12.577 10.518 4.206 1.00 87.44 748 VAL A CA 1
ATOM 5833 C C . VAL A 1 748 ? 12.130 10.417 5.661 1.00 87.44 748 VAL A C 1
ATOM 5835 O O . VAL A 1 748 ? 11.263 11.183 6.069 1.00 87.44 748 VAL A O 1
ATOM 5838 N N . ILE A 1 749 ? 12.742 9.542 6.469 1.00 89.00 749 ILE A N 1
ATOM 5839 C CA . ILE A 1 749 ? 12.440 9.405 7.904 1.00 89.00 749 ILE A CA 1
ATOM 5840 C C . ILE A 1 749 ? 12.596 10.745 8.621 1.00 89.00 749 ILE A C 1
ATOM 5842 O O . ILE A 1 749 ? 11.706 11.122 9.387 1.00 89.00 749 ILE A O 1
ATOM 5846 N N . MET A 1 750 ? 13.685 11.475 8.363 1.00 85.69 750 MET A N 1
ATOM 5847 C CA . MET A 1 750 ? 13.958 12.758 9.015 1.00 85.69 750 MET A CA 1
ATOM 5848 C C . MET A 1 750 ? 12.811 13.752 8.805 1.00 85.69 750 MET A C 1
ATOM 5850 O O . MET A 1 750 ? 12.243 14.268 9.769 1.00 85.69 750 MET A O 1
ATOM 5854 N N . PHE A 1 751 ? 12.431 13.988 7.550 1.00 86.00 751 PHE A N 1
ATOM 5855 C CA . PHE A 1 751 ? 11.377 14.948 7.224 1.00 86.00 751 PHE A CA 1
ATOM 5856 C C . PHE A 1 751 ? 9.985 14.436 7.598 1.00 86.00 751 PHE A C 1
ATOM 5858 O O . PHE A 1 751 ? 9.174 15.180 8.148 1.00 86.00 751 PHE A O 1
ATOM 5865 N N . TYR A 1 752 ? 9.711 13.151 7.374 1.00 88.62 752 TYR A N 1
ATOM 5866 C CA . TYR A 1 752 ? 8.409 12.560 7.670 1.00 88.62 752 TYR A CA 1
ATOM 5867 C C . TYR A 1 752 ? 8.128 12.498 9.182 1.00 88.62 752 TYR A C 1
ATOM 5869 O O . TYR A 1 752 ? 6.978 12.627 9.605 1.00 88.62 752 TYR A O 1
ATOM 5877 N N . SER A 1 753 ? 9.172 12.412 10.018 1.00 91.38 753 SER A N 1
ATOM 5878 C CA . SER A 1 753 ? 9.059 12.506 11.482 1.00 91.38 753 SER A CA 1
ATOM 5879 C C . SER A 1 753 ? 8.457 13.836 11.946 1.00 91.38 753 SER A C 1
ATOM 5881 O O . SER A 1 753 ? 7.681 13.850 12.902 1.00 91.38 753 SER A O 1
ATOM 5883 N N . ILE A 1 754 ? 8.755 14.944 11.253 1.00 90.94 754 ILE A N 1
ATOM 5884 C CA . ILE A 1 754 ? 8.177 16.268 11.548 1.00 90.94 754 ILE 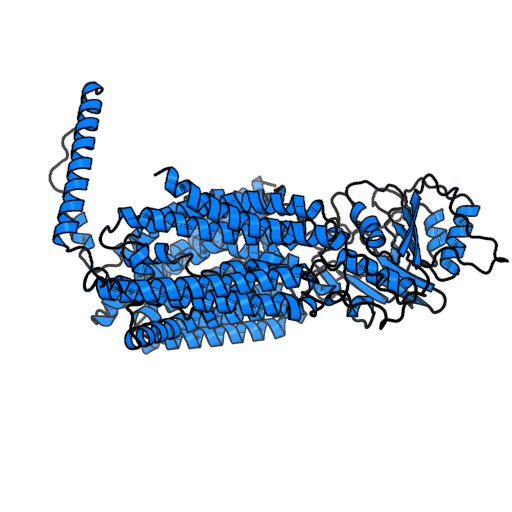A CA 1
ATOM 5885 C C . ILE A 1 754 ? 6.660 16.209 11.371 1.00 90.94 754 ILE A C 1
ATOM 5887 O O . ILE A 1 754 ? 5.904 16.596 12.262 1.00 90.94 754 ILE A O 1
ATOM 5891 N N . THR A 1 755 ? 6.208 15.649 10.251 1.00 89.81 755 THR A N 1
ATOM 5892 C CA . THR A 1 755 ? 4.785 15.461 9.968 1.00 89.81 755 THR A CA 1
ATOM 5893 C C . THR A 1 755 ? 4.110 14.606 11.043 1.00 89.81 755 THR A C 1
ATOM 5895 O O . THR A 1 755 ? 3.055 14.985 11.556 1.00 89.81 755 THR A O 1
ATOM 5898 N N . LYS A 1 756 ? 4.728 13.490 11.460 1.00 91.50 756 LYS A N 1
ATOM 5899 C CA . LYS A 1 756 ? 4.173 12.627 12.520 1.00 91.50 756 LYS A CA 1
ATOM 5900 C C . LYS A 1 756 ? 4.072 13.323 13.873 1.00 91.50 756 LYS A C 1
ATOM 5902 O O . LYS A 1 756 ? 3.083 13.107 14.572 1.00 91.50 756 LYS A O 1
ATOM 5907 N N . LEU A 1 757 ? 5.018 14.194 14.223 1.00 92.56 757 LEU A N 1
ATOM 5908 C CA . LEU A 1 757 ? 4.946 14.984 15.453 1.00 92.56 757 LEU A CA 1
ATOM 5909 C C . LEU A 1 757 ? 3.702 15.889 15.471 1.00 92.56 757 LEU A C 1
ATOM 5911 O O . LEU A 1 757 ? 2.972 15.927 16.464 1.00 92.56 757 LEU A O 1
ATOM 5915 N N . PHE A 1 758 ? 3.424 16.584 14.364 1.00 91.75 758 PHE A N 1
ATOM 5916 C CA . PHE A 1 758 ? 2.240 17.440 14.253 1.00 91.75 758 PHE A CA 1
ATOM 5917 C C . PHE A 1 758 ? 0.932 16.643 14.182 1.00 91.75 758 PHE A C 1
ATOM 5919 O O . PHE A 1 758 ? -0.072 17.076 14.751 1.00 91.75 758 PHE A O 1
ATOM 5926 N N . ILE A 1 759 ? 0.930 15.472 13.536 1.00 91.25 759 ILE A N 1
ATOM 5927 C CA . ILE A 1 759 ? -0.238 14.578 13.526 1.00 91.25 759 ILE A CA 1
ATOM 5928 C C . ILE A 1 759 ? -0.555 14.117 14.948 1.00 91.25 759 ILE A C 1
ATOM 5930 O O . ILE A 1 759 ? -1.692 14.282 15.384 1.00 91.25 759 ILE A O 1
ATOM 5934 N N . ALA A 1 760 ? 0.447 13.647 15.699 1.00 91.06 760 ALA A N 1
ATOM 5935 C CA . ALA A 1 760 ? 0.270 13.244 17.092 1.00 91.06 760 ALA A CA 1
ATOM 5936 C C . ALA A 1 760 ? -0.318 14.386 17.941 1.00 91.06 760 ALA A C 1
ATOM 5938 O O . ALA A 1 760 ? -1.214 14.158 18.749 1.00 91.06 760 ALA A O 1
ATOM 5939 N N . LEU A 1 761 ? 0.113 15.631 17.717 1.00 89.44 761 LEU A N 1
ATOM 5940 C CA . LEU A 1 761 ? -0.460 16.798 18.392 1.00 89.44 761 LEU A CA 1
ATOM 5941 C C . LEU A 1 761 ? -1.932 17.041 18.002 1.00 89.44 761 LEU A C 1
ATOM 5943 O O . LEU A 1 761 ? -2.760 17.367 18.853 1.00 89.44 761 LEU A O 1
ATOM 5947 N N . GLY A 1 762 ? -2.269 16.882 16.720 1.00 87.38 762 GLY A N 1
ATOM 5948 C CA . GLY A 1 762 ? -3.626 17.062 16.195 1.00 87.38 762 GLY A CA 1
ATOM 5949 C C . GLY A 1 762 ? -4.607 15.955 16.590 1.00 87.38 762 GLY A C 1
ATOM 5950 O O . GLY A 1 762 ? -5.803 16.221 16.736 1.00 87.38 762 GLY A O 1
ATOM 5951 N N . ASP A 1 763 ? -4.125 14.733 16.805 1.00 87.38 763 ASP A N 1
ATOM 5952 C CA . ASP A 1 763 ? -4.951 13.592 17.209 1.00 87.38 763 ASP A CA 1
ATOM 5953 C C . ASP A 1 763 ? -5.520 13.750 18.620 1.00 87.38 763 ASP A C 1
ATOM 5955 O O . ASP A 1 763 ? -6.618 13.268 18.893 1.00 87.38 763 ASP A O 1
ATOM 5959 N N . PHE A 1 764 ? -4.876 14.525 19.497 1.00 87.81 764 PHE A N 1
ATOM 5960 C CA . PHE A 1 764 ? -5.492 14.908 20.768 1.00 87.81 764 PHE A CA 1
ATOM 5961 C C . PHE A 1 764 ? -6.867 15.570 20.556 1.00 87.81 764 PHE A C 1
ATOM 5963 O O . PHE A 1 764 ? -7.857 15.202 21.195 1.00 87.81 764 PHE A O 1
ATOM 5970 N N . ALA A 1 765 ? -6.950 16.520 19.617 1.00 87.88 765 ALA A N 1
ATOM 5971 C CA . ALA A 1 765 ? -8.188 17.241 19.337 1.00 87.88 765 ALA A CA 1
ATOM 5972 C C . ALA A 1 765 ? -9.282 16.319 18.780 1.00 87.88 765 ALA A C 1
ATOM 5974 O O . ALA A 1 765 ? -10.458 16.525 19.079 1.00 87.88 765 ALA A O 1
ATOM 5975 N N . LYS A 1 766 ? -8.903 15.280 18.024 1.00 87.44 766 LYS A N 1
ATOM 5976 C CA . LYS A 1 766 ? -9.819 14.246 17.525 1.00 87.44 766 LYS A CA 1
ATOM 5977 C C . LYS A 1 766 ? -10.563 13.577 18.670 1.00 87.44 766 LYS A C 1
ATOM 5979 O O . LYS A 1 766 ? -11.787 13.657 18.745 1.00 87.44 766 LYS A O 1
ATOM 5984 N N . PHE A 1 767 ? -9.823 12.929 19.567 1.00 86.38 767 PHE A N 1
ATOM 5985 C CA . PHE A 1 767 ? -10.421 12.146 20.644 1.00 86.38 767 PHE A CA 1
ATOM 5986 C C . PHE A 1 767 ? -11.137 13.038 21.653 1.00 86.38 767 PHE A C 1
ATOM 5988 O O . PHE A 1 767 ? -12.208 12.668 22.129 1.00 86.38 767 PHE A O 1
ATOM 5995 N N . PHE A 1 768 ? -10.622 14.245 21.906 1.00 88.94 768 PHE A N 1
ATOM 5996 C CA . PHE A 1 768 ? -11.303 15.225 22.747 1.00 88.94 768 PHE A CA 1
ATOM 5997 C C . PHE A 1 768 ? -12.660 15.657 22.164 1.00 88.94 768 PHE A C 1
ATOM 5999 O O . PHE A 1 768 ? -13.668 15.614 22.865 1.00 88.94 768 PHE A O 1
ATOM 6006 N N . LEU A 1 769 ? -12.718 16.038 20.881 1.00 88.31 769 LEU A N 1
ATOM 6007 C CA . LEU A 1 769 ? -13.965 16.470 20.235 1.00 88.31 769 LEU A CA 1
ATOM 6008 C C . LEU A 1 769 ? -14.971 15.323 20.082 1.00 88.31 769 LEU A C 1
ATOM 6010 O O . LEU A 1 769 ? -16.176 15.558 20.180 1.00 88.31 769 LEU A O 1
ATOM 6014 N N . ILE A 1 770 ? -14.498 14.090 19.885 1.00 83.25 770 ILE A N 1
ATOM 6015 C CA . ILE A 1 770 ? -15.348 12.892 19.905 1.00 83.25 770 ILE A CA 1
ATOM 6016 C C . ILE A 1 770 ? -15.913 12.657 21.313 1.00 83.25 770 ILE A C 1
ATOM 6018 O O . ILE A 1 770 ? -17.107 12.397 21.442 1.00 83.25 770 ILE A O 1
ATOM 6022 N N . ALA A 1 771 ? -15.102 12.804 22.368 1.00 81.94 771 ALA A N 1
ATOM 6023 C CA . ALA A 1 771 ? -15.528 12.579 23.754 1.00 81.94 771 ALA A CA 1
ATOM 6024 C C . ALA A 1 771 ? -16.703 13.477 24.191 1.00 81.94 771 ALA A C 1
ATOM 6026 O O . ALA A 1 771 ? -17.477 13.087 25.068 1.00 81.94 771 ALA A O 1
ATOM 6027 N N . ILE A 1 772 ? -16.843 14.657 23.578 1.00 85.62 772 ILE A N 1
ATOM 60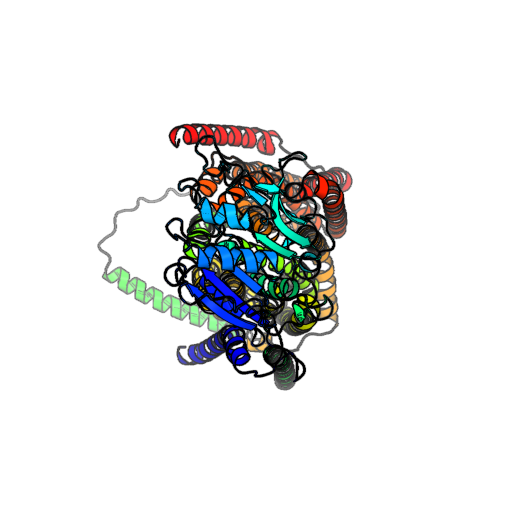28 C CA . ILE A 1 772 ? -17.877 15.661 23.883 1.00 85.62 772 ILE A CA 1
ATOM 6029 C C . ILE A 1 772 ? -18.992 15.749 22.821 1.00 85.62 772 ILE A C 1
ATOM 6031 O O . ILE A 1 772 ? -19.706 16.749 22.769 1.00 85.62 772 ILE A O 1
ATOM 6035 N N . ASP A 1 773 ? -19.105 14.748 21.940 1.00 82.31 773 ASP A N 1
ATOM 6036 C CA . ASP A 1 773 ? -20.099 14.673 20.852 1.00 82.31 773 ASP A CA 1
ATOM 6037 C C . ASP A 1 773 ? -20.053 15.852 19.853 1.00 82.31 773 ASP A C 1
ATOM 6039 O O . ASP A 1 773 ? -21.055 16.305 19.303 1.00 82.31 773 ASP A O 1
ATOM 6043 N N . ARG A 1 774 ? -18.849 16.372 19.586 1.00 85.31 774 ARG A N 1
ATOM 6044 C CA . ARG A 1 774 ? -18.587 17.417 18.576 1.00 85.31 774 ARG A CA 1
ATOM 6045 C C . ARG A 1 774 ? -17.705 16.918 17.434 1.00 85.31 774 ARG A C 1
ATOM 6047 O O . ARG A 1 774 ? -16.957 17.689 16.830 1.00 85.31 774 ARG A O 1
ATOM 6054 N N . ALA A 1 775 ? -17.825 15.633 17.100 1.00 83.12 775 ALA A N 1
ATOM 6055 C CA . ALA A 1 775 ? -17.052 14.989 16.038 1.00 83.12 775 ALA A CA 1
ATOM 6056 C C . ALA A 1 775 ? -17.196 15.700 14.679 1.00 83.12 775 ALA A C 1
ATOM 6058 O O . ALA A 1 775 ? -16.219 15.811 13.943 1.00 83.12 775 ALA A O 1
ATOM 6059 N N . GLY A 1 776 ? -18.377 16.258 14.376 1.00 85.38 776 GLY A N 1
ATOM 6060 C CA . GLY A 1 776 ? -18.627 16.989 13.128 1.00 85.38 776 GLY A CA 1
ATOM 6061 C C . GLY A 1 776 ? -17.669 18.163 12.900 1.00 85.38 776 GLY A C 1
ATOM 6062 O O . GLY A 1 776 ? -17.249 18.405 11.773 1.00 85.38 776 GLY A O 1
ATOM 6063 N N . THR A 1 777 ? -17.230 18.846 13.958 1.00 87.25 777 THR A N 1
ATOM 6064 C CA . THR A 1 777 ? -16.272 19.944 13.793 1.00 87.25 777 THR A CA 1
ATOM 6065 C C . THR A 1 777 ? -14.870 19.449 13.455 1.00 87.25 777 THR A C 1
ATOM 6067 O O . THR A 1 777 ? -14.149 20.093 12.696 1.00 87.25 777 THR A O 1
ATOM 6070 N N . TYR A 1 778 ? -14.489 18.286 13.986 1.00 89.62 778 TYR A N 1
ATOM 6071 C CA . TYR A 1 778 ? -13.231 17.646 13.618 1.00 89.62 778 TYR A CA 1
ATOM 6072 C C . TYR A 1 778 ? -13.257 17.170 12.158 1.00 89.62 778 TYR A C 1
ATOM 6074 O O . TYR A 1 778 ? -12.272 17.342 11.450 1.00 89.62 778 TYR A O 1
ATOM 6082 N N . VAL A 1 779 ? -14.399 16.658 11.676 1.00 91.44 779 VAL A N 1
ATOM 6083 C CA . VAL A 1 779 ? -14.595 16.290 10.259 1.00 91.44 779 VAL A CA 1
ATOM 6084 C C . VAL A 1 779 ? -14.304 17.479 9.337 1.00 91.44 779 VAL A C 1
ATOM 6086 O O . VAL A 1 779 ? -13.558 17.328 8.374 1.00 91.44 779 VAL A O 1
ATOM 6089 N N . VAL A 1 780 ? -14.819 18.673 9.658 1.00 92.56 780 VAL A N 1
ATOM 6090 C CA . VAL A 1 780 ? -14.539 19.898 8.884 1.00 92.56 780 VAL A CA 1
ATOM 6091 C C . VAL A 1 780 ? -13.051 20.251 8.913 1.00 92.56 780 VAL A C 1
ATOM 6093 O O . VAL A 1 780 ? -12.477 20.571 7.875 1.00 92.56 780 VAL A O 1
ATOM 6096 N N . ALA A 1 781 ? -12.407 20.161 10.080 1.00 93.06 781 ALA A N 1
ATOM 6097 C CA . ALA A 1 781 ? -10.981 20.449 10.209 1.00 93.06 781 ALA A CA 1
ATOM 6098 C C . ALA A 1 781 ? -10.118 19.512 9.344 1.00 93.06 781 ALA A C 1
ATOM 6100 O O . ALA A 1 781 ? -9.200 19.976 8.672 1.00 93.06 781 ALA A O 1
ATOM 6101 N N . VAL A 1 782 ? -10.446 18.215 9.319 1.00 93.81 782 VAL A N 1
ATOM 6102 C CA . VAL A 1 782 ? -9.760 17.217 8.482 1.00 93.81 782 VAL A CA 1
ATOM 6103 C C . VAL A 1 782 ? -10.036 17.447 6.995 1.00 93.81 782 VAL A C 1
ATOM 6105 O O . VAL A 1 782 ? -9.127 17.312 6.182 1.00 93.81 782 VAL A O 1
ATOM 6108 N N . ALA A 1 783 ? -11.255 17.839 6.616 1.00 95.00 783 ALA A N 1
ATOM 6109 C CA . ALA A 1 783 ? -11.569 18.170 5.225 1.00 95.00 783 ALA A CA 1
ATOM 6110 C C . ALA A 1 783 ? -10.711 19.328 4.708 1.00 95.00 783 ALA A C 1
ATOM 6112 O O . ALA A 1 783 ? -10.113 19.220 3.640 1.00 95.00 783 ALA A O 1
ATOM 6113 N N . ILE A 1 784 ? -10.593 20.403 5.490 1.00 95.62 784 ILE A N 1
ATOM 6114 C CA . ILE A 1 784 ? -9.759 21.549 5.118 1.00 95.62 784 ILE A CA 1
ATOM 6115 C C . ILE A 1 784 ? -8.276 21.154 5.089 1.00 95.62 784 ILE A C 1
ATOM 6117 O O . ILE A 1 784 ? -7.578 21.512 4.147 1.00 95.62 784 ILE A O 1
ATOM 6121 N N . GLU A 1 785 ? -7.802 20.371 6.063 1.00 94.88 785 GLU A N 1
ATOM 6122 C CA . GLU A 1 785 ? -6.440 19.816 6.058 1.00 94.88 785 GLU A CA 1
ATOM 6123 C C . GLU A 1 785 ? -6.133 19.058 4.760 1.00 94.88 785 GLU A C 1
ATOM 6125 O O . GLU A 1 785 ? -5.103 19.321 4.139 1.00 94.88 785 GLU A O 1
ATOM 6130 N N . GLN A 1 786 ? -7.010 18.139 4.334 1.00 96.25 786 GLN A N 1
ATOM 6131 C CA . GLN A 1 786 ? -6.768 17.352 3.121 1.00 96.25 786 GLN A CA 1
ATOM 6132 C C . GLN A 1 786 ? -6.847 18.204 1.849 1.00 96.25 786 GLN A C 1
ATOM 6134 O O . GLN A 1 786 ? -6.064 17.985 0.928 1.00 96.25 786 GLN A O 1
ATOM 6139 N N . LEU A 1 787 ? -7.731 19.207 1.800 1.00 96.25 787 LEU A N 1
ATOM 6140 C CA . LEU A 1 787 ? -7.784 20.153 0.680 1.00 96.25 787 LEU A CA 1
ATOM 6141 C C . LEU A 1 787 ? -6.500 20.986 0.579 1.00 96.25 787 LEU A C 1
ATOM 6143 O O . LEU A 1 787 ? -5.942 21.102 -0.509 1.00 96.25 787 LEU A O 1
ATOM 6147 N N . ILE A 1 788 ? -6.002 21.513 1.705 1.00 96.62 788 ILE A N 1
ATOM 6148 C CA . ILE A 1 788 ? -4.733 22.255 1.758 1.00 96.62 788 ILE A CA 1
ATOM 6149 C C . ILE A 1 788 ? -3.581 21.362 1.296 1.00 96.62 788 ILE A C 1
ATOM 6151 O O . ILE A 1 788 ? -2.760 21.795 0.492 1.00 96.62 788 ILE A O 1
ATOM 6155 N N . ARG A 1 789 ? -3.539 20.110 1.764 1.00 95.00 789 ARG A N 1
ATOM 6156 C CA . ARG A 1 789 ? -2.523 19.135 1.360 1.00 95.00 789 ARG A CA 1
ATOM 6157 C C . ARG A 1 789 ? -2.516 18.904 -0.149 1.00 95.00 789 ARG A C 1
ATOM 6159 O O . ARG A 1 789 ? -1.458 18.987 -0.764 1.00 95.00 789 ARG A O 1
ATOM 6166 N N . ILE A 1 790 ? -3.673 18.603 -0.743 1.00 95.81 790 ILE A N 1
ATOM 6167 C CA . ILE A 1 790 ? -3.780 18.322 -2.183 1.00 95.81 790 ILE A CA 1
ATOM 6168 C C . ILE A 1 790 ? -3.421 19.569 -2.998 1.00 95.81 790 ILE A C 1
ATOM 6170 O O . ILE A 1 790 ? -2.664 19.468 -3.960 1.00 95.81 790 ILE A O 1
ATOM 6174 N N . ALA A 1 791 ? -3.914 20.744 -2.595 1.00 95.62 791 ALA A N 1
ATOM 6175 C CA . ALA A 1 791 ? -3.599 22.005 -3.260 1.00 95.62 791 ALA A CA 1
ATOM 6176 C C . ALA A 1 791 ? -2.093 22.310 -3.216 1.00 95.62 791 ALA A C 1
ATOM 6178 O O . ALA A 1 791 ? -1.501 22.632 -4.245 1.00 95.62 791 ALA A O 1
ATOM 6179 N N . PHE A 1 792 ? -1.461 22.140 -2.048 1.00 95.31 792 PHE A N 1
ATOM 6180 C CA . PHE A 1 792 ? -0.017 22.297 -1.905 1.00 95.31 792 PHE A CA 1
ATOM 6181 C C . PHE A 1 792 ? 0.729 21.310 -2.802 1.00 95.31 792 PHE A C 1
ATOM 6183 O O . PHE A 1 792 ? 1.592 21.730 -3.569 1.00 95.31 792 PHE A O 1
ATOM 6190 N N . LEU A 1 793 ? 0.354 20.027 -2.766 1.00 93.88 793 LEU A N 1
ATOM 6191 C CA . LEU A 1 793 ? 0.986 18.987 -3.571 1.00 93.88 793 LEU A CA 1
ATOM 6192 C C . LEU A 1 793 ? 0.937 19.324 -5.065 1.00 93.88 793 LEU A C 1
ATOM 6194 O O . LEU A 1 793 ? 1.981 19.345 -5.702 1.00 93.88 793 LEU A O 1
ATOM 6198 N N . LEU A 1 794 ? -0.235 19.662 -5.609 1.00 93.81 794 LEU A N 1
ATOM 6199 C CA . LEU A 1 794 ? -0.382 20.023 -7.025 1.00 93.81 794 LEU A CA 1
ATOM 6200 C C . LEU A 1 794 ? 0.430 21.269 -7.407 1.00 93.81 794 LEU A C 1
ATOM 6202 O O . LEU A 1 794 ? 0.997 21.316 -8.493 1.00 93.81 794 LEU A O 1
ATOM 6206 N N . SER A 1 795 ? 0.515 22.263 -6.518 1.00 93.50 795 SER A N 1
ATOM 6207 C CA . SER A 1 795 ? 1.285 23.488 -6.778 1.00 93.50 795 SER A CA 1
ATOM 6208 C C . SER A 1 795 ? 2.802 23.291 -6.685 1.00 93.50 795 SER A C 1
ATOM 6210 O O . SER A 1 795 ? 3.555 23.949 -7.399 1.00 93.50 795 SER A O 1
ATOM 6212 N N . ALA A 1 796 ? 3.258 22.385 -5.817 1.00 91.38 796 ALA A N 1
ATOM 6213 C CA . ALA A 1 796 ? 4.667 22.212 -5.486 1.00 91.38 796 ALA A CA 1
ATOM 6214 C C . ALA A 1 796 ? 5.318 21.011 -6.185 1.00 91.38 796 ALA A C 1
ATOM 6216 O O . ALA A 1 796 ? 6.541 20.915 -6.189 1.00 91.38 796 ALA A O 1
ATOM 6217 N N . ILE A 1 797 ? 4.548 20.095 -6.783 1.00 87.25 797 ILE A N 1
ATOM 6218 C CA . ILE A 1 797 ? 5.095 18.878 -7.402 1.00 87.25 797 ILE A CA 1
ATOM 6219 C C . ILE A 1 797 ? 6.069 19.180 -8.544 1.00 87.25 797 ILE A C 1
ATOM 6221 O O . ILE A 1 797 ? 7.079 18.499 -8.670 1.00 87.25 797 ILE A O 1
ATOM 6225 N N . GLY A 1 798 ? 5.832 20.242 -9.321 1.00 82.00 798 GLY A N 1
ATOM 6226 C CA . GLY A 1 798 ? 6.741 20.642 -10.397 1.00 82.00 798 GLY A CA 1
ATOM 6227 C C . GLY A 1 798 ? 8.105 21.130 -9.894 1.00 82.00 798 GLY A C 1
ATOM 6228 O O . GLY A 1 798 ? 9.123 20.839 -10.518 1.00 82.00 798 GLY A O 1
ATOM 6229 N N . SER A 1 799 ? 8.142 21.835 -8.758 1.00 83.50 799 SER A N 1
ATOM 6230 C CA . SER A 1 799 ? 9.356 22.470 -8.225 1.00 83.50 799 SER A CA 1
ATOM 6231 C C . SER A 1 799 ? 10.074 21.636 -7.163 1.00 83.50 799 SER A C 1
ATOM 6233 O O . SER A 1 799 ? 11.297 21.552 -7.181 1.00 83.50 799 SER A O 1
ATOM 6235 N N . LEU A 1 800 ? 9.330 21.017 -6.243 1.00 81.75 800 LEU A N 1
ATOM 6236 C CA . LEU A 1 800 ? 9.859 20.215 -5.135 1.00 81.75 800 LEU A CA 1
ATOM 6237 C C . LEU A 1 800 ? 9.847 18.705 -5.421 1.00 81.75 800 LEU A C 1
ATOM 6239 O O . LEU A 1 800 ? 10.389 17.941 -4.620 1.00 81.75 800 LEU A O 1
ATOM 6243 N N . GLN A 1 801 ? 9.243 18.260 -6.532 1.00 84.06 801 GLN A N 1
ATOM 6244 C CA . GLN A 1 801 ? 9.234 16.859 -6.976 1.00 84.06 801 GLN A CA 1
ATOM 6245 C C . GLN A 1 801 ? 8.809 15.912 -5.838 1.00 84.06 801 GLN A C 1
ATOM 6247 O O . GLN A 1 801 ? 7.768 16.110 -5.209 1.00 84.06 801 GLN A O 1
ATOM 6252 N N . PHE A 1 802 ? 9.622 14.904 -5.519 1.00 82.56 802 PHE A N 1
ATOM 6253 C CA . PHE A 1 802 ? 9.373 13.966 -4.426 1.00 82.56 802 PHE A CA 1
ATOM 6254 C C . PHE A 1 802 ? 9.178 14.643 -3.056 1.00 82.56 802 PHE A C 1
ATOM 6256 O O . PHE A 1 802 ? 8.306 14.236 -2.283 1.00 82.56 802 PHE A O 1
ATOM 6263 N N . PHE A 1 803 ? 9.920 15.713 -2.754 1.00 84.56 803 PHE A N 1
ATOM 6264 C CA . PHE A 1 803 ? 9.786 16.423 -1.478 1.00 84.56 803 PHE A CA 1
ATOM 6265 C C . PHE A 1 803 ? 8.456 17.160 -1.351 1.00 84.56 803 PHE A C 1
ATOM 6267 O O . PHE A 1 803 ? 7.979 17.344 -0.230 1.00 84.56 803 PHE A O 1
ATOM 6274 N N . ALA A 1 804 ? 7.814 17.520 -2.471 1.00 86.44 804 ALA A N 1
ATOM 6275 C CA . ALA A 1 804 ? 6.466 18.081 -2.448 1.00 86.44 804 ALA A CA 1
ATOM 6276 C C . ALA A 1 804 ? 5.518 17.156 -1.681 1.00 86.44 804 ALA A C 1
ATOM 6278 O O . ALA A 1 804 ? 4.752 17.621 -0.844 1.00 86.44 804 ALA A O 1
ATOM 6279 N N . PHE A 1 805 ? 5.617 15.842 -1.905 1.00 85.75 805 PHE A N 1
ATOM 6280 C CA . PHE A 1 805 ? 4.792 14.861 -1.210 1.00 85.75 805 PHE A CA 1
ATOM 6281 C C . PHE A 1 805 ? 5.122 14.756 0.278 1.00 85.75 805 PHE A C 1
ATOM 6283 O O . PHE A 1 805 ? 4.212 14.753 1.107 1.00 85.75 805 PHE A O 1
ATOM 6290 N N . VAL A 1 806 ? 6.411 14.705 0.624 1.00 85.94 806 VAL A N 1
ATOM 6291 C CA . VAL A 1 806 ? 6.862 14.603 2.021 1.00 85.94 806 VAL A CA 1
ATOM 6292 C C . VAL A 1 806 ? 6.374 15.802 2.844 1.00 85.94 806 VAL A C 1
ATOM 6294 O O . VAL A 1 806 ? 5.930 15.634 3.981 1.00 85.94 806 VAL A O 1
ATOM 6297 N N . PHE A 1 807 ? 6.400 17.001 2.255 1.00 89.12 807 PHE A N 1
ATOM 6298 C CA . PHE A 1 807 ? 5.992 18.237 2.919 1.00 89.12 807 PHE A CA 1
ATOM 6299 C C . PHE A 1 807 ? 4.506 18.576 2.779 1.00 89.12 807 PHE A C 1
ATOM 6301 O O . PHE A 1 807 ? 4.005 19.356 3.587 1.00 89.12 807 PHE A O 1
ATOM 6308 N N . ALA A 1 808 ? 3.777 17.988 1.825 1.00 91.12 808 ALA A N 1
ATOM 6309 C CA . ALA A 1 808 ? 2.384 18.352 1.547 1.00 91.12 808 ALA A CA 1
ATOM 6310 C C . ALA A 1 808 ? 1.449 18.200 2.751 1.00 91.12 808 ALA A C 1
ATOM 6312 O O . ALA A 1 808 ? 0.485 18.951 2.884 1.00 91.12 808 ALA A O 1
ATOM 6313 N N . GLU A 1 809 ? 1.720 17.251 3.645 1.00 90.56 809 GLU A N 1
ATOM 6314 C CA . GLU A 1 809 ? 0.911 17.058 4.851 1.00 90.56 809 GLU A CA 1
ATOM 6315 C C . GLU A 1 809 ? 1.085 18.202 5.867 1.00 90.56 809 GLU A C 1
ATOM 6317 O O . GLU A 1 809 ? 0.138 18.538 6.578 1.00 90.56 809 GLU A O 1
ATOM 6322 N N . ILE A 1 810 ? 2.259 18.841 5.930 1.00 92.56 810 ILE A N 1
ATOM 6323 C CA . ILE A 1 810 ? 2.613 19.771 7.012 1.00 92.56 810 ILE A CA 1
ATOM 6324 C C . ILE A 1 810 ? 1.683 20.995 7.071 1.00 92.56 810 ILE A C 1
ATOM 6326 O O . ILE A 1 810 ? 1.121 21.236 8.145 1.00 92.56 810 ILE A O 1
ATOM 6330 N N . PRO A 1 811 ? 1.452 21.760 5.981 1.00 94.56 811 PRO A N 1
ATOM 6331 C CA . PRO A 1 811 ? 0.598 22.946 6.043 1.00 94.56 811 PRO A CA 1
ATOM 6332 C C . PRO A 1 811 ? -0.831 22.613 6.483 1.00 94.56 811 PRO A C 1
ATOM 6334 O O . PRO A 1 811 ? -1.409 23.314 7.317 1.00 94.56 811 PRO A O 1
ATOM 6337 N N . GLY A 1 812 ? -1.383 21.509 5.969 1.00 94.12 812 GLY A N 1
ATOM 6338 C CA . GLY A 1 812 ? -2.722 21.044 6.323 1.00 94.12 812 GLY A CA 1
ATOM 6339 C C . GLY A 1 812 ? -2.821 20.635 7.792 1.00 94.12 812 GLY A C 1
ATOM 6340 O O . GLY A 1 812 ? -3.753 21.046 8.489 1.00 94.12 812 GLY A O 1
ATOM 6341 N N . VAL A 1 813 ? -1.856 19.854 8.290 1.00 93.50 813 VAL A N 1
ATOM 6342 C CA . VAL A 1 813 ? -1.855 19.386 9.683 1.00 93.50 813 VAL A CA 1
ATOM 6343 C C . VAL A 1 813 ? -1.681 20.566 10.642 1.00 93.50 813 VAL A C 1
ATOM 6345 O O . VAL A 1 813 ? -2.423 20.659 11.622 1.00 93.50 813 VAL A O 1
ATOM 6348 N N . ILE A 1 814 ? -0.762 21.498 10.359 1.00 94.56 814 ILE A N 1
ATOM 6349 C CA . ILE A 1 814 ? -0.567 22.715 11.166 1.00 94.56 814 ILE A CA 1
ATOM 6350 C C . ILE A 1 814 ? -1.864 23.522 11.224 1.00 94.56 814 ILE A C 1
ATOM 6352 O O . ILE A 1 814 ? -2.298 23.905 12.314 1.00 94.56 814 ILE A O 1
ATOM 6356 N N . PHE A 1 815 ? -2.523 23.730 10.078 1.00 95.00 815 PHE A N 1
ATOM 6357 C CA . PHE A 1 815 ? -3.817 24.402 10.037 1.00 95.00 815 PHE A CA 1
ATOM 6358 C C . PHE A 1 815 ? -4.841 23.695 10.929 1.00 95.00 815 PHE A C 1
ATOM 6360 O O . PHE A 1 815 ? -5.461 24.346 11.771 1.00 95.00 815 PHE A O 1
ATOM 6367 N N . LYS A 1 816 ? -4.993 22.367 10.809 1.00 94.31 816 LYS A N 1
ATOM 6368 C CA . LYS A 1 816 ? -5.916 21.587 11.650 1.00 94.31 816 LYS A CA 1
ATOM 6369 C C . LYS A 1 816 ? -5.606 21.759 13.134 1.00 94.31 816 LYS A C 1
ATOM 6371 O O . LYS A 1 816 ? -6.530 21.988 13.916 1.00 94.31 816 LYS A O 1
ATOM 6376 N N . VAL A 1 817 ? -4.340 21.645 13.537 1.00 93.12 817 VAL A N 1
ATOM 6377 C CA . VAL A 1 817 ? -3.919 21.790 14.941 1.00 93.12 817 VAL A CA 1
ATOM 6378 C C . VAL A 1 817 ? -4.294 23.176 15.463 1.00 93.12 817 VAL A C 1
ATOM 6380 O O . VAL A 1 817 ? -4.952 23.281 16.496 1.00 93.12 817 VAL A O 1
ATOM 6383 N N . ILE A 1 818 ? -3.954 24.238 14.728 1.00 93.44 818 ILE A N 1
ATOM 6384 C CA . ILE A 1 818 ? -4.265 25.619 15.120 1.00 93.44 818 ILE A CA 1
ATOM 6385 C C . ILE A 1 818 ? -5.779 25.831 15.176 1.00 93.44 818 ILE A C 1
ATOM 6387 O O . ILE A 1 818 ? -6.298 26.326 16.175 1.00 93.44 818 ILE A O 1
ATOM 6391 N N . PHE A 1 819 ? -6.505 25.430 14.133 1.00 93.31 819 PHE A N 1
ATOM 6392 C CA . PHE A 1 819 ? -7.951 25.602 14.032 1.00 93.31 819 PHE A CA 1
ATOM 6393 C C . PHE A 1 819 ? -8.686 24.903 15.181 1.00 93.31 819 PHE A C 1
ATOM 6395 O O . PHE A 1 819 ? -9.497 25.518 15.880 1.00 93.31 819 PHE A O 1
ATOM 6402 N N . THR A 1 820 ? -8.372 23.628 15.416 1.00 92.12 820 THR A N 1
ATOM 6403 C CA . THR A 1 820 ? -9.001 22.841 16.484 1.00 92.12 820 THR A CA 1
ATOM 6404 C C . THR A 1 820 ? -8.615 23.348 17.871 1.00 92.12 820 THR A C 1
ATOM 6406 O O . THR A 1 820 ? -9.474 23.385 18.758 1.00 92.12 820 THR A O 1
ATOM 6409 N N . TRP A 1 821 ? -7.380 23.818 18.063 1.00 90.06 821 TRP A N 1
ATOM 6410 C CA . TRP A 1 821 ? -6.947 24.449 19.308 1.00 90.06 821 TRP A CA 1
ATOM 6411 C C . TRP A 1 821 ? -7.686 25.765 19.575 1.00 90.06 821 TRP A C 1
ATOM 6413 O O . TRP A 1 821 ? -8.268 25.925 20.649 1.00 90.06 821 TRP A O 1
ATOM 6423 N N . VAL A 1 822 ? -7.733 26.684 18.601 1.00 91.50 822 VAL A N 1
ATOM 6424 C CA . VAL A 1 822 ? -8.428 27.979 18.729 1.00 91.50 822 VAL A CA 1
ATOM 6425 C C . VAL A 1 822 ? -9.900 27.756 19.050 1.00 91.50 822 VAL A C 1
ATOM 6427 O O . VAL A 1 822 ? -10.442 28.396 19.954 1.00 91.50 822 VAL A O 1
ATOM 6430 N N . LEU A 1 823 ? -10.548 26.834 18.338 1.00 90.19 823 LEU A N 1
ATOM 6431 C CA . LEU A 1 823 ? -11.944 26.497 18.570 1.00 90.19 823 LEU A CA 1
ATOM 6432 C C . LEU A 1 823 ? -12.163 25.945 19.980 1.00 90.19 823 LEU A C 1
ATOM 6434 O O . LEU A 1 823 ? -13.069 26.398 20.680 1.00 90.19 823 LEU A O 1
ATOM 6438 N N . THR A 1 824 ? -11.341 24.981 20.393 1.00 89.94 824 THR A N 1
ATOM 6439 C CA . THR A 1 824 ? -11.463 24.344 21.706 1.00 89.94 824 THR A CA 1
ATOM 6440 C C . THR A 1 824 ? -11.258 25.360 22.820 1.00 89.94 824 THR A C 1
ATOM 6442 O O . THR A 1 824 ? -12.102 25.462 23.709 1.00 89.94 824 THR A O 1
ATOM 6445 N N . ASN A 1 825 ? -10.207 26.175 22.712 1.00 89.75 825 ASN A N 1
ATOM 6446 C CA . ASN A 1 825 ? -9.841 27.166 23.714 1.00 89.75 825 ASN A CA 1
ATOM 6447 C C . ASN A 1 825 ? -10.855 28.319 23.826 1.00 89.75 825 ASN A C 1
ATOM 6449 O O . ASN A 1 825 ? -11.116 28.808 24.921 1.00 89.75 825 ASN A O 1
ATOM 6453 N N . LYS A 1 826 ? -11.433 28.768 22.701 1.00 89.06 826 LYS A N 1
ATOM 6454 C CA . LYS A 1 826 ? -12.388 29.891 22.694 1.00 89.06 826 LYS A CA 1
ATOM 6455 C C . LYS A 1 826 ? -13.838 29.475 22.944 1.00 89.06 826 LYS A C 1
ATOM 6457 O O . LYS A 1 826 ? -14.590 30.279 23.483 1.00 89.06 826 LYS A O 1
ATOM 6462 N N . ARG A 1 827 ? -14.264 28.279 22.511 1.00 88.06 827 ARG A N 1
ATOM 6463 C CA . ARG A 1 827 ? -15.691 27.884 22.500 1.00 88.06 827 ARG A CA 1
ATOM 6464 C C . ARG A 1 827 ? -16.058 26.707 23.403 1.00 88.06 827 ARG A C 1
ATOM 6466 O O . ARG A 1 827 ? -17.251 26.430 23.524 1.00 88.06 827 ARG A O 1
ATOM 6473 N N . ILE A 1 828 ? -15.093 25.965 23.953 1.00 89.44 828 ILE A N 1
ATOM 6474 C CA . ILE A 1 828 ? -15.374 24.733 24.713 1.00 89.44 828 ILE A CA 1
ATOM 6475 C C . ILE A 1 828 ? -14.830 24.823 26.141 1.00 89.44 828 ILE A C 1
ATOM 6477 O O . ILE A 1 828 ? -15.618 24.846 27.082 1.00 89.44 828 ILE A O 1
ATOM 6481 N N . ILE A 1 829 ? -13.509 24.880 26.312 1.00 89.75 829 ILE A N 1
ATOM 6482 C CA . ILE A 1 829 ? -12.839 24.947 27.622 1.00 89.75 829 ILE A CA 1
ATOM 6483 C C . ILE A 1 829 ? -11.584 25.807 27.527 1.00 89.75 829 ILE A C 1
ATOM 6485 O O . ILE A 1 829 ? -10.981 25.887 26.461 1.00 89.75 829 ILE A O 1
ATOM 6489 N N . LYS A 1 830 ? -11.133 26.398 28.639 1.00 88.38 830 LYS A N 1
ATOM 6490 C CA . LYS A 1 830 ? -9.878 27.154 28.644 1.00 88.38 830 LYS A CA 1
ATOM 6491 C C . LYS A 1 830 ? -8.703 26.183 28.749 1.00 88.38 830 LYS A C 1
ATOM 6493 O O . LYS A 1 830 ? -8.422 25.629 29.809 1.00 88.38 830 LYS A O 1
ATOM 6498 N N . VAL A 1 831 ? -7.996 25.983 27.643 1.00 83.88 831 VAL A N 1
ATOM 6499 C CA . VAL A 1 831 ? -6.864 25.053 27.574 1.00 83.88 831 VAL A CA 1
ATOM 6500 C C . VAL A 1 831 ? -5.658 25.675 28.282 1.00 83.88 831 VAL A C 1
ATOM 6502 O O . VAL A 1 831 ? -5.149 26.713 27.863 1.00 83.88 831 VAL A O 1
ATOM 6505 N N . ARG A 1 832 ? -5.179 25.042 29.360 1.00 85.19 832 ARG A N 1
ATOM 6506 C CA . ARG A 1 832 ? -3.970 25.468 30.082 1.00 85.19 832 ARG A CA 1
ATOM 6507 C C . ARG A 1 832 ? -2.793 24.573 29.713 1.00 85.19 832 ARG A C 1
ATOM 6509 O O . ARG A 1 832 ? -2.634 23.485 30.249 1.00 85.19 832 ARG A O 1
ATOM 6516 N N . VAL A 1 833 ? -1.940 25.036 28.807 1.00 87.81 833 VAL A N 1
ATOM 6517 C CA . VAL A 1 833 ? -0.708 24.311 28.472 1.00 87.81 833 VAL A CA 1
ATOM 6518 C C . VAL A 1 833 ? 0.382 24.706 29.463 1.00 87.81 833 VAL A C 1
ATOM 6520 O O . VAL A 1 833 ? 0.741 25.879 29.565 1.00 87.81 833 VAL A O 1
ATOM 6523 N N . ASN A 1 834 ? 0.923 23.734 30.199 1.00 89.94 834 ASN A N 1
ATOM 6524 C CA . ASN A 1 834 ? 2.135 23.958 30.979 1.00 89.94 834 ASN A CA 1
ATOM 6525 C C . ASN A 1 834 ? 3.340 23.891 30.033 1.00 89.94 834 ASN A C 1
ATOM 6527 O O . ASN A 1 834 ? 3.888 22.813 29.796 1.00 89.94 834 ASN A O 1
ATOM 6531 N N . TRP A 1 835 ? 3.719 25.040 29.471 1.00 91.06 835 TRP A N 1
ATOM 6532 C CA . TRP A 1 835 ? 4.787 25.150 28.473 1.00 91.06 835 TRP A CA 1
ATOM 6533 C C . TRP A 1 835 ? 6.128 24.601 28.956 1.00 91.06 835 TRP A C 1
ATOM 6535 O O . TRP A 1 835 ? 6.847 23.989 28.167 1.00 91.06 835 TRP A O 1
ATOM 6545 N N . TRP A 1 836 ? 6.434 24.734 30.251 1.00 93.00 836 TRP A N 1
ATOM 6546 C CA . TRP A 1 836 ? 7.663 24.185 30.817 1.00 93.00 836 TRP A CA 1
ATOM 6547 C C . TRP A 1 836 ? 7.694 22.658 30.724 1.00 93.00 836 TRP A C 1
ATOM 6549 O O . TRP A 1 836 ? 8.646 22.086 30.208 1.00 93.00 836 TRP A O 1
ATOM 6559 N N . GLN A 1 837 ? 6.624 21.992 31.169 1.00 91.62 837 GLN A N 1
ATOM 6560 C CA . GLN A 1 837 ? 6.545 20.526 31.158 1.00 91.62 837 GLN A CA 1
ATOM 6561 C C . GLN A 1 837 ? 6.242 19.941 29.772 1.00 91.62 837 GLN A C 1
ATOM 6563 O O . GLN A 1 837 ? 6.518 18.769 29.540 1.00 91.62 837 GLN A O 1
ATOM 6568 N N . THR A 1 838 ? 5.656 20.735 28.874 1.00 91.56 838 THR A N 1
ATOM 6569 C CA . THR A 1 838 ? 5.231 20.287 27.539 1.00 91.56 838 THR A CA 1
ATOM 6570 C C . THR A 1 838 ? 6.314 20.497 26.484 1.00 91.56 838 THR A C 1
ATOM 6572 O O . THR A 1 838 ? 6.523 19.620 25.659 1.00 91.56 838 THR A O 1
ATOM 6575 N N . LEU A 1 839 ? 7.000 21.643 26.480 1.00 92.12 839 LEU A N 1
ATOM 6576 C CA . LEU A 1 839 ? 7.967 21.979 25.428 1.00 92.12 839 LEU A CA 1
ATOM 6577 C C . LEU A 1 839 ? 9.370 22.221 25.969 1.00 92.12 839 LEU A C 1
ATOM 6579 O O . LEU A 1 839 ? 10.314 21.655 25.434 1.00 92.12 839 LEU A O 1
ATOM 6583 N N . VAL A 1 840 ? 9.529 23.040 27.014 1.00 94.38 840 VAL A N 1
ATOM 6584 C CA . VAL A 1 840 ? 10.869 23.504 27.415 1.00 94.38 840 VAL A CA 1
ATOM 6585 C C . VAL A 1 840 ? 11.704 22.374 28.009 1.00 94.38 840 VAL A C 1
ATOM 6587 O O . VAL A 1 840 ? 12.775 22.077 27.492 1.00 94.38 840 VAL A O 1
ATOM 6590 N N . ALA A 1 841 ? 11.218 21.710 29.060 1.00 94.44 841 ALA A N 1
ATOM 6591 C CA . ALA A 1 841 ? 11.965 20.633 29.702 1.00 94.44 841 ALA A CA 1
ATOM 6592 C C . ALA A 1 841 ? 12.176 19.433 28.758 1.00 94.44 841 ALA A C 1
ATOM 6594 O O . ALA A 1 841 ? 13.328 19.029 28.599 1.00 94.44 841 ALA A O 1
ATOM 6595 N N . PRO A 1 842 ? 11.147 18.907 28.056 1.00 94.62 842 PRO A N 1
ATOM 6596 C CA . PRO A 1 842 ? 11.374 17.843 27.082 1.00 94.62 842 PRO A CA 1
ATOM 6597 C C . PRO A 1 842 ? 12.267 18.277 25.915 1.00 94.62 842 PRO A C 1
ATOM 6599 O O . PRO A 1 842 ? 13.108 17.497 25.487 1.00 94.62 842 PRO A O 1
ATOM 6602 N N . GLY A 1 843 ? 12.139 19.515 25.428 1.00 93.00 843 GLY A N 1
ATOM 6603 C CA . GLY A 1 843 ? 12.976 20.060 24.359 1.00 93.00 843 GLY A CA 1
ATOM 6604 C C . GLY A 1 843 ? 14.450 20.146 24.752 1.00 93.00 843 GLY A C 1
ATOM 6605 O O . GLY A 1 843 ? 15.306 19.720 23.983 1.00 93.00 843 GLY A O 1
ATOM 6606 N N . LEU A 1 844 ? 14.757 20.600 25.971 1.00 93.81 844 LEU A N 1
ATOM 6607 C CA . LEU A 1 844 ? 16.121 20.581 26.511 1.00 93.81 844 LEU A CA 1
ATOM 6608 C C . LEU A 1 844 ? 16.660 19.151 26.642 1.00 93.81 844 LEU A C 1
ATOM 6610 O O . LEU A 1 844 ? 17.802 18.892 26.268 1.00 93.81 844 LEU A O 1
ATOM 6614 N N . SER A 1 845 ? 15.841 18.202 27.111 1.00 93.19 845 SER A N 1
ATOM 6615 C CA . SER A 1 845 ? 16.224 16.784 27.142 1.00 93.19 845 SER A CA 1
ATOM 6616 C C . SER A 1 845 ? 16.486 16.230 25.739 1.00 93.19 845 SER A C 1
ATOM 6618 O O . SER A 1 845 ? 17.453 15.502 25.541 1.00 93.19 845 SER A O 1
ATOM 6620 N N . CYS A 1 846 ? 15.673 16.608 24.753 1.00 91.50 846 CYS A N 1
ATOM 6621 C CA . CYS A 1 846 ? 15.858 16.224 23.358 1.00 91.50 846 CYS A CA 1
ATOM 6622 C C . CYS A 1 846 ? 17.152 16.803 22.775 1.00 91.50 846 CYS A C 1
ATOM 6624 O O . CYS A 1 846 ? 17.878 16.080 22.103 1.00 91.50 846 CYS A O 1
ATOM 6626 N N . LEU A 1 847 ? 17.487 18.063 23.072 1.00 90.19 847 LEU A N 1
ATOM 6627 C CA . LEU A 1 847 ? 18.763 18.669 22.673 1.00 90.19 847 LEU A CA 1
ATOM 6628 C C . LEU A 1 847 ? 19.962 17.956 23.310 1.00 90.19 847 LEU A C 1
ATOM 6630 O O . LEU A 1 847 ? 20.967 17.738 22.640 1.00 90.19 847 LEU A O 1
ATOM 6634 N N . ALA A 1 848 ? 19.853 17.542 24.575 1.00 90.81 848 ALA A N 1
ATOM 6635 C CA . ALA A 1 848 ? 20.896 16.752 25.223 1.00 90.81 848 ALA A CA 1
ATOM 6636 C C . ALA A 1 848 ? 21.069 15.378 24.549 1.00 90.81 848 ALA A C 1
ATOM 6638 O O . ALA A 1 848 ? 22.189 14.982 24.238 1.00 90.81 848 ALA A O 1
ATOM 6639 N N . ILE A 1 849 ? 19.967 14.678 24.256 1.00 88.62 849 ILE A N 1
ATOM 6640 C CA . ILE A 1 849 ? 19.986 13.389 23.541 1.00 88.62 849 ILE A CA 1
ATOM 6641 C C . ILE A 1 849 ? 20.560 13.552 22.130 1.00 88.62 849 ILE A C 1
ATOM 6643 O O . ILE A 1 849 ? 21.372 12.739 21.698 1.00 88.62 849 ILE A O 1
ATOM 6647 N N . ALA A 1 850 ? 20.177 14.617 21.429 1.00 86.25 850 ALA A N 1
ATOM 6648 C CA . ALA A 1 850 ? 20.712 14.981 20.125 1.00 86.25 850 ALA A CA 1
ATOM 6649 C C . ALA A 1 850 ? 22.226 15.215 20.165 1.00 86.25 850 ALA A C 1
ATOM 6651 O O . ALA A 1 850 ? 22.950 14.689 19.322 1.00 86.25 850 ALA A O 1
ATOM 6652 N N . GLY A 1 851 ? 22.705 15.959 21.167 1.00 87.00 851 GLY A N 1
ATOM 6653 C CA . GLY A 1 851 ? 24.128 16.200 21.390 1.00 87.00 851 GLY A CA 1
ATOM 6654 C C . GLY A 1 851 ? 24.901 14.909 21.661 1.00 87.00 851 GLY A C 1
ATOM 6655 O O . GLY A 1 851 ? 25.954 14.701 21.065 1.00 87.00 851 GLY A O 1
ATOM 6656 N N . ILE A 1 852 ? 24.349 14.007 22.483 1.00 86.31 852 ILE A N 1
ATOM 6657 C CA . ILE A 1 852 ? 24.930 12.676 22.730 1.00 86.31 852 ILE A CA 1
ATOM 6658 C C . ILE A 1 852 ? 24.976 11.860 21.437 1.00 86.31 852 ILE A C 1
ATOM 6660 O O . ILE A 1 852 ? 26.016 11.293 21.119 1.00 86.31 852 ILE A O 1
ATOM 6664 N N . GLY A 1 853 ? 23.878 11.811 20.678 1.00 82.69 853 GLY A N 1
ATOM 6665 C CA . GLY A 1 853 ? 23.823 11.093 19.405 1.00 82.69 853 GLY A CA 1
ATOM 6666 C C . GLY A 1 853 ? 24.858 11.620 18.416 1.00 82.69 853 GLY A C 1
ATOM 6667 O O . GLY A 1 853 ? 25.624 10.847 17.853 1.00 82.69 853 GLY A O 1
ATOM 6668 N N . TRP A 1 854 ? 24.942 12.943 18.255 1.00 83.31 854 TRP A N 1
ATOM 6669 C CA . TRP A 1 854 ? 25.945 13.580 17.402 1.00 83.31 854 TRP A CA 1
ATOM 6670 C C . TRP A 1 854 ? 27.376 13.261 17.852 1.00 83.31 854 TRP A C 1
ATOM 6672 O O . TRP A 1 854 ? 28.178 12.836 17.024 1.00 83.31 854 TRP A O 1
ATOM 6682 N N . PHE A 1 855 ? 27.668 13.361 19.152 1.00 83.62 855 PHE A N 1
ATOM 6683 C CA . PHE A 1 855 ? 28.971 13.007 19.718 1.00 83.62 855 PHE A CA 1
ATOM 6684 C C . PHE A 1 855 ? 29.336 11.540 19.470 1.00 83.62 855 PHE A C 1
ATOM 6686 O O . PHE A 1 855 ? 30.416 11.269 18.963 1.00 83.62 855 PHE A O 1
ATOM 6693 N N . LEU A 1 856 ? 28.430 10.594 19.749 1.00 79.44 856 LEU A N 1
ATOM 6694 C CA . LEU A 1 856 ? 28.641 9.167 19.464 1.00 79.44 856 LEU A CA 1
ATOM 6695 C C . LEU A 1 856 ? 28.908 8.916 17.980 1.00 79.44 856 LEU A C 1
ATOM 6697 O O . LEU A 1 856 ? 29.699 8.049 17.622 1.00 79.44 856 LEU A O 1
ATOM 6701 N N . SER A 1 857 ? 28.266 9.699 17.120 1.00 73.56 857 SER A N 1
ATOM 6702 C CA . SER A 1 857 ? 28.403 9.571 15.680 1.00 73.56 857 SER A CA 1
ATOM 6703 C C . SER A 1 857 ? 29.778 10.010 15.155 1.00 73.56 857 SER A C 1
ATOM 6705 O O . SER A 1 857 ? 30.168 9.549 14.090 1.00 73.56 857 SER A O 1
ATOM 6707 N N . LEU A 1 858 ? 30.531 10.817 15.919 1.00 78.19 858 LEU A N 1
ATOM 6708 C CA . LEU A 1 858 ? 31.926 11.175 15.618 1.00 78.19 858 LEU A CA 1
ATOM 6709 C C . LEU A 1 858 ? 32.924 10.041 15.905 1.00 78.19 858 LEU A C 1
ATOM 6711 O O . LEU A 1 858 ? 34.037 10.100 15.407 1.00 78.19 858 LEU A O 1
ATOM 6715 N N . PHE A 1 859 ? 32.561 9.042 16.720 1.00 73.88 859 PHE A N 1
ATOM 6716 C CA . PHE A 1 859 ? 33.420 7.878 17.010 1.00 73.88 859 PHE A CA 1
ATOM 6717 C C . PHE A 1 859 ? 33.170 6.695 16.074 1.00 73.88 859 PHE A C 1
ATOM 6719 O O . PHE A 1 859 ? 33.855 5.680 16.174 1.00 73.88 859 PHE A O 1
ATOM 6726 N N . TYR A 1 860 ? 32.121 6.779 15.257 1.00 63.38 860 TYR A N 1
ATOM 6727 C CA . TYR A 1 860 ? 31.717 5.703 14.361 1.00 63.38 860 TYR A CA 1
ATOM 6728 C C . TYR A 1 860 ? 32.340 5.839 12.963 1.00 63.38 860 TYR A C 1
ATOM 6730 O O . TYR A 1 860 ? 32.494 4.827 12.282 1.00 63.38 860 TYR A O 1
ATOM 6738 N N . ASP A 1 861 ? 32.663 7.069 12.552 1.00 51.38 861 ASP A N 1
ATOM 6739 C CA . ASP A 1 861 ? 33.493 7.366 11.375 1.00 51.38 861 ASP A CA 1
ATOM 6740 C C . ASP A 1 861 ? 34.979 7.236 11.735 1.00 51.38 861 ASP A C 1
ATOM 6742 O O . ASP A 1 861 ? 35.749 6.764 10.867 1.00 51.38 861 ASP A O 1
#

Foldseek 3Di:
DVVVVVVVVVVLVVVLCCLVCLQQVVVVVLVVDPDQPDDPDDAQAEEEEEEADPPVQQNVLLVCLQVVRPSHRYDYHHLVHCVVVDQDDPVDPDGRHQEYEYEAHDQPRPQDPRSLVSLLCCQQQARYAYADDYDDPVDAHNPSNCVSCVVPDQKDFDADPVRGFDFDPDQLQQFPDWDFADDDDLLVVQAQQLQQARFDQTGAIDRPDPQKDQGIWIFRHQADPTDTGRQWIWRDDPRYIYTYGNGHRDDVGPSCRLQRLCNSVSSQSSSCVSSVPPSVPRDHLLGPSLRSAQDDPSLVVLVVVLVVLVVVLVVLVVVQAVVCVVDPPDFDPVVVQVVVVVVVVVVVVVVVVVVVVVVVVVDDDDDDDDDDDPDPPDPVVVVVVDQDLVQLVVVLVVCLVVVVVVVVVVCCCLQFLCCPPQCVDLLLLLLLLLLCLQVVLVVLVLLLLLLVLLLPQLLVCVPPPVPSSLLSLQLSQSSLQVSLSVQLVVQLVCLSPPQLNDNLRNSCSVVSNLLSVLSVSRCLCSLLSNCSSPVVVVVSVVLVVCLVVCQQSVQLSPQLRVQLVSQSVPSSCHNSNRSSSSNSSSVSSSSNVSSVVSLVCVCVPGVSDDPSSSNHNPHDPVSVCVSSVVSNLLSLLVSLLSVLSSLLSVCCSVQHRSSSNLSSLLSSLCVLLVQLLSLLSSLLSCLQSLLVCVVVVVQVSNLVSLQVSLLVLQQRNLQSLLQQQFCLHVLVVSLVNHPSSNNVSSVLNNLLSVLSSLVSLLSSLCSNCVSNVNNVVLSVLSNQLSVQLSVQLVVCCVGSPSVSSSCSNPVSSVSSNVVSVVCCCPPPGPHDHPCCSRHVVSVVVSVVVSVVSVVVSVVVD

Sequence (861 aa):
MASRGKKLLIVVACCIAAAILIPVTTCSLQERGNKSVFPSESSSINIAVIASHVDSRYLLKWPVAVDLDPSFNVTYFESANMSGFSIPDPASTVQPFDVVYLLDLPWNTTLTVNQSQNLTRAVQNGTVGLFFQANCAIMPYNKTILDIIDDVLPFKPVLDDSGNPKELRASIVDTIGTVVAPGNDVLQERVGFISLPQLLNLTETNASHPAVKPLVMGTTGLTVGSQQYPMLATLDDPVMRVVALAAPVRQGSNKNLGNWPFFTYFVYVSTMKLARVPSSGILAFADWPFAPIPQGSSQVFILVLLGAFVAFTVAMFAYFRKYTRSTPLELLPLEIYLQRVAARKAKAASKKGFLDRLAKRNAKPALIVTPAMPGREIEGEKSWDVAGYHKPLAGFFTMFFITLVVLAPLFVVIIYVLPTFILQDPGAFGIQFIISSIFSAVFITLDFGLAQAYDRFVGQYWTTDPARALKHVQFFIWFQMISGLAQTTVISLIGIYLVPRVASFGFMAWFFVVNTLVQFPGIVYVFTHLLKSAQRTDVEALINFISLIFFQIGLMAVLPDVFRNIGAQNPLIGEVIGSSLGLSIASYTGSLAQMLLSAAFLKTIDARFTIKQMFRLDFGWQLVKETLTFGLKSMLSNVIYLFGNFASVLIITLFLNNYTYLGSFIGMATYLTYPILFMTVLYENALPTTSEAFNNKKIKLTEAFVSYGFKYFGMFALLLFTLFAMPSSVNRIVTSIVPDLYKPVGMVIMFYSITKLFIALGDFAKFFLIAIDRAGTYVVAVAIEQLIRIAFLLSAIGSLQFFAFVFAEIPGVIFKVIFTWVLTNKRIIKVRVNWWQTLVAPGLSCLAIAGIGWFLSLFYD

pLDDT: mean 77.24, std 16.83, range [23.92, 96.62]

Radius of gyration: 32.22 Å; chains: 1; bounding box: 80×64×115 Å